Protein 7X7P (pdb70)

B-factor: mean 321.57, std 165.55, range [37.7, 746.7]

Sequence (1428 aa):
RAIRPLKLADYIGQPSVREQMELFIHAARGRQEALDHTLIFGPPGLGKTTLANIIAQEMGVSIKSTSGPVLERPGDLAALLTNLEAGDVLFVDEIHRLSPIVEEVLYPAMEDFQLDIMIAARSIKLDLPPFTLVGATTRAGMLTNPLRDRFGIVQRLEFYNVEDLATIVSRSAGILGLEIEPQGAAEIAKRARGTPRIANRLLRRVRDFAEVRGQGDITRVIADKALNLLDVDERGFDHLDRRLLLTMIDKFDGGPVGIDNLAAALSEERHTIEDVLEPYLIQQGYIMRTPRGRVVTRHAYLHFGLNIPVSSAEADAVSALIALGFKPQEASRAVAAVPGEDLSSEEMIRQALKGMVRAIRPLKLADYIGQPSVREQMELFIHAARGRQEALDHTLIFGPPGLGKTTLANIIAQEMGVSIKSTSGPVLERPGDLAALLTNLEAGDVLFVDEIHRLSPIVEEVLYPAMEDFQLDIMIAARSIKLDLPPFTLVGATTRAGMLTNPLRDRFGIVQRLEFYNVEDLATIVSRSAGILGLEIEPQGAAEIAKRARGTPRIANRLLRRVRDFAEVRGQGDITRVIADKALNLLDVDERGFDHLDRRLLLTMIDKFDGGPVGIDNLAAALSEERHTIEDVLEPYLIQQGYIMRTPRGRVVTRHAYLHFGLNIPVSSAEADAVSALIALGFKPQEASRAVAAVPGEDLSSEEMIRQALKGMVRAIRPLKLADYIGQPSVREQMELFIHAARGRQEALDHTLIFGPPGLGKTTLANIIAQEMGVSIKSTSGPVLERPGDLAALLTNLEAGDVLFVDEIHRLSPIVEEVLYPAMEDFQLDIMIAARSIKLDLPPFTLVGATTRAGMLTNPLRDRFGIVQRLEFYNVEDLATIVSRSAGILGLEIEPQGAAEIAKRARGTPRIANRLLRRVRDFAEVRGQGDITRVIADKALNLLDVDERGFDHLDRRLLLTMIDKFDGGPVGIDNLAAALSEERHTIEDVLEPYLIQQGYIMRTPRGRVVTRHAYLHFGLNIPVSSAEADAVSALIALGFKPQEASRAVAAVPGEDLSSEEMIRQALKGMVRAIRPLKLADYIGQPSVREQMELFIHAARGRQEALDHTLIFGPPGLGKTTLANIIAQEMGVSIKSTSGPVLERPGDLAALLTNLEAGDVLFVDEIHRLSPIVEEVLYPAMEDFQLDIMIAARSIKLDLPPFTLVGATTRAGMLTNPLRDRFGIVQRLEFYNVEDLATIVSRSAGILGLEIEPQGAAEIAKRARGTPRIANRLLRRVRDFAEVRGQGDITRVIADKALNLLDVDERGFDHLDRRLLLTMIDKFDGGPVGIDNLAAALSEERHTIEDVLEPYLIQQGYIMRTPRGRVVTRHAYLHFGLNIPVSSAEADAVSALIALGFKPQEASRAVAAVPGEDLSSEEMIRQALKGMV

Secondary structure (DSSP, 8-state):
--HHHHHHHHHHHHTT--HHHHHHHHHHS---SS-HHHHHHHHHHHH-/--HHHHHHHHHHHHHT--HHHHHHHHHHS--SSS-HHHHHHHHHTT--/--HHHHHHHHHHHHHT--HHHHHHHHHHS---SS-HHHHHHHHHHHT-/--HHHHHHHHHHHHTT--HHHHHHHHHHSS-SS--HHHHHHHHTT---/--SS--STTTS---HHHHHTTTHHHHHHTTSS-----EEEE-STTS-HHHHHHHHHHHHT----EEETTT--SHHHHHHHHHHS-TT--EEEE-GGGS-HHHHHHHHHHHHHSB--B------B--B-----EEEEES--SSS-HHHHHH--EEE---PPPHHHHHHHHHHHHHHHT-EE-HHHHHHHHHHTTS-HHHHHHHHHHHHHHHHHHS-SEE-HHHHHHHHHHHT--TT---HHHHHHHHHHHHHTSS----HHHHHHHHTS-HHHHHHHHHHHHHTTTSB---SS---B-HHHHTTTT----/---S--STTT--S-HHHHHHHHHHHHHHHHTTS----EEEESSSSTTTHHHHHHHHHHHT--EEEEETTT--SHHHHHHHHHHS-TTEEEEEE-GGGS-HHHHHHHHHHHHHSS----------------EEEEEEES-SSSS-HHHHHH-SEEEE-----HHHHHHHHHHHHHHH-----HHHHHHHHHHHTT-HHHHHHHHHHHHHHHHH-SS----HHHHHGGG-S--SSSSS--HHHHHHHHIIIIITTTS---HHHHHHHHTS-HHHHHHHHHHHHHHTTSEEEETTEEEE-HHHHHHTTS---/-------TGGG--SHHHHHHHHHHHHHHHHH-SPPPPEEEE--SSS-HHHHHHHHHHHHT-EEEE--TTT--SHHHHHHHHHH--TTEEEEE--TTSS-HHHHHHHHHHHHSS--------PPP-----S-EEEE--S-SSSS-HHHHHH-SEEEE-----HHHHHHHHHHHHHHTT--B-HHHHHHHHHSGGG-HHHHHHHHHHHHHHHHHT-SSSB-HHHHHHHHHHTT--TT---HHHHHHHHIIIIISSS--S-HHHHHHHHT--HHHHHHHHHHHHHHHT-B---SS--PBPHHHHHHTT----/-----SSTTT--S-HHHHHHHHHHHHHHHHHTSPPPPEEEES-SSS-HHHHHHHHHHHHTS-EEE--TTTTSSHHHHHHHHHH--TTEEEEE--TTTS-HHHHHHHHHHHSSSEEEEE----EEEEE---EEEEEE-S-GGGS-HHHHHH--EEEE--PPPHHHHHHHHHHHHHHHT----HHHHHHHHHT-TT-HHHHHHHHHHHHHHHHHTSSS---HHHHHHHHHHSS--SS---HHHHHHHHHHTTSSSSS---HHHHHHHH-S-HHHIIIIIHHHHHHTT-EE--TT--EE-HHHHHHTT----

Nearest PDB structures (foldseek):
  7x7p-assembly1_B  TM=1.021E+00  e=1.472E-07  Pseudomonas aeruginosa PAO1
  7x7q-assembly1_H  TM=1.000E+00  e=1.872E-06  Pseudomonas aeruginosa PAO1
  7x7q-assembly1_A  TM=8.989E-01  e=6.054E-06  Pseudomonas aeruginosa PAO1
  7x7p-assembly1_A  TM=8.383E-01  e=7.858E-06  Pseudomonas aeruginosa PAO1
  7pbp-assembly1_H  TM=8.849E-01  e=2.006E-03  Salmonella enterica subsp. enterica serovar Typhimurium

Solvent-accessible surface area: 67182 Å² total; per-residue (Å²): 137,54,96,130,12,95,105,66,56,18,24,80,7,25,88,66,30,40,72,24,49,22,107,36,35,55,56,7,108,70,65,172,72,38,52,55,21,35,12,14,17,1,36,87,48,10,20,13,57,28,32,5,59,16,61,3,77,51,20,61,53,69,41,72,66,29,34,2,39,102,26,98,95,11,0,38,32,7,5,30,29,19,50,14,108,54,32,7,22,9,10,31,35,9,11,34,139,28,47,93,78,5,19,96,28,33,63,15,3,24,107,40,82,9,27,52,22,86,49,110,41,150,46,27,138,17,91,13,41,52,24,8,25,16,0,3,0,32,36,11,4,94,12,69,74,50,1,48,19,65,12,8,45,92,29,18,9,29,77,16,74,75,102,20,9,25,62,8,8,55,83,13,1,43,34,34,61,32,52,29,62,97,113,1,5,31,4,27,7,83,29,10,100,0,33,6,22,61,10,18,141,59,5,82,81,25,80,73,61,3,63,92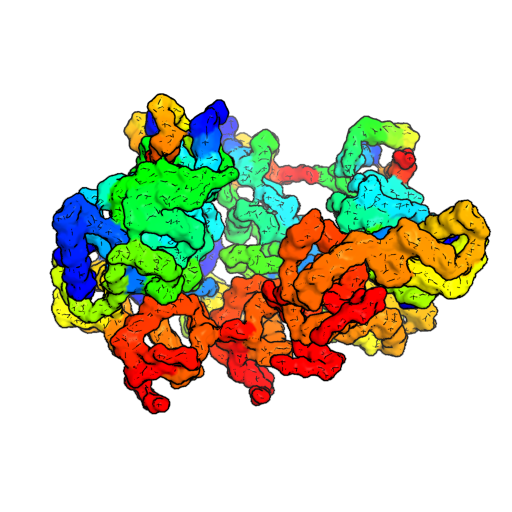,88,49,76,29,64,6,71,92,80,31,23,73,93,6,14,107,108,70,40,14,46,82,44,2,20,25,105,76,18,29,162,28,41,58,34,42,45,90,150,47,41,29,25,44,72,25,37,84,84,16,8,78,64,38,98,70,113,92,110,62,10,55,104,88,28,28,29,51,9,7,58,52,57,58,41,48,50,23,107,187,1,34,45,38,44,109,128,7,21,121,76,143,39,129,63,90,153,139,64,86,26,13,46,59,14,30,42,10,19,72,54,31,41,29,104,74,114,30,2,52,139,16,11,75,78,59,81,22,114,141,121,63,25,72,55,20,24,110,72,16,25,86,47,66,127,224,38,59,151,34,100,101,16,81,48,6,24,8,29,92,78,13,69,103,68,8,38,75,35,9,114,60,5,56,71,132,165,83,20,6,31,1,0,0,0,8,7,20,49,34,24,6,0,61,32,2,1,57,3,4,10,61,61,43,66,46,62,58,91,77,26,40,1,78,82,11,101,51,12,0,45,3,1,14,35,4,11,16,1,95,68,12,3,0,2,9,2,26,15,1,44,127,17,44,82,98,0,5,76,14,2,22,8,1,15,110,92,49,57,4,67,14,128,73,158,68,98,54,0,100,0,87,5,32,67,3,0,0,0,0,0,0,21,86,13,65,102,9,62,104,49,0,77,117,104,10,64,20,71,14,128,3,84,28,3,82,100,72,2,10,60,55,13,40,87,48,4,7,55,40,46,59,86,129,56,26,118,117,14,12,41,55,21,19,13,22,3,21,3,23,43,86,37,8,43,67,26,17,86,22,53,60,0,18,55,42,43,81,82,136,44,76,88,58,105,98,22,23,15,45,16,73,42,92,46,10,15,86,76,94,3,12,50,88,60,1,80,80,10,26,73,18,7,27,104,79,38,102,0,14,66,14,30,47,71,41,13,14,18,20,3,59,38,89,98,117,48,16,88,43,73,12,25,51,14,0,66,72,54,22,16,16,79,156,40,113,176,0,32,28,3,24,142,83,2,18,110,64,74,64,100,121,58,112,175,58,98,42,38,60,43,0,32,49,0,10,78,22,4,36,20,88,82,113,44,0,50,116,12,12,82,60,16,130,35,144,146,94,63,25,35,76,13,2,15,63,9,20,87,23,78,120,224,75,57,95,16,110,120,44,60,11,8,76,7,40,100,48,30,41,69,9,32,24,5,30,12,71,0,7,62,26,31,138,133,40,55,33,16,11,8,34,44,0,51,28,8,4,0,15,37,4,50,10,31,7,57,3,94,63,50,66,29,68,45,52,64,28,23,1,65,104,21,120,42,4,0,47,14,14,5,33,6,0,39,6,72,62,44,28,17,2,12,27,20,25,16,37,127,32,33,81,102,1,19,87,16,22,46,25,5,28,116,93,26,44,8,80,55,75,30,96,53,64,27,9,100,11,47,6,16,70,7,5,24,17,2,8,1,32,95,33,26,64,8,53,64,75,3,31,60,88,14,18,12,71,28,68,12,49,80,9,72,55,105,10,1,14,78,16,6,45,60,11,12,50,94,51,53,49,103,38,64,108,93,0,3,26,1,9,4,88,9,18,20,5,10,6,38,55,6,54,45,21,21,71,23,5,27,12,7,5,92,10,100,6,170,49,73,9,46,73,91,29,0,40,89,1,0,91,23,33,62,21,49,103,62,23,14,76,77,48,25,42,53,27,4,96,48,33,5,80,45,36,82,12,3,63,22,13,24,48,20,24,2,37,18,30,56,29,25,120,95,30,11,67,50,71,22,50,42,30,18,102,64,51,35,16,8,55,51,15,66,141,0,26,34,13,23,159,100,0,47,98,65,72,68,61,113,58,146,150,60,80,27,7,57,24,0,30,51,11,4,74,65,33,41,21,121,68,130,43,0,43,127,2,5,75,71,39,42,7,106,132,67,57,9,30,63,0,11,25,64,2,2,67,50,70,93,244,71,101,134,46,104,50,2,63,87,33,43,1,34,80,48,23,7,63,7,23,62,2,12,22,97,10,5,120,42,65,145,100,35,27,51,12,18,12,13,33,21,39,92,31,58,22,26,59,54,27,2,82,4,45,14,99,28,36,64,57,81,24,49,67,8,23,0,73,77,7,91,130,9,0,42,15,2,2,31,10,11,63,3,49,72,32,23,7,11,7,17,31,39,25,58,117,17,45,102,79,7,29,78,7,24,53,22,9,32,75,28,41,49,13,74,20,88,79,144,69,132,65,10,110,8,78,6,16,58,5,18,17,18,5,2,20,50,75,23,12,87,31,55,51,79,0,72,35,97,11,9,7,58,23,50,24,51,80,36,89,75,118,15,5,17,61,41,7,44,51,14,2,58,136,65,51,25,114,44,37,98,93,0,1,32,4,4,4,73,4,2,54,25,43,42,60,39,4,37,43,42,12,54,28,17,78,29,11,2,56,33,111,6,156,42,51,19,46,60,101,16,6,56,60,1,12,94,61,71,56,53,37,73,122,0,12,21,80,27,5,49,49,32,14,112,22,15,43,89,44,69,105,13,9,30,13,30,58,81,18,34,23,15,17,2,21,12,34,98,74,16,24,90,64,52,24,16,53,46,14,34,81,34,4,17,29,50,115,33,132,176,4,61,18,8,6,119,15,2,23,130,68,94,72,65,129,94,149,145,37,84,12,36,30,16,0,23,27,1,1,78,50,10,41,46,46,77,82,85,0,41,150,15,4,67,57,101,26,53,143,98,85,70,28,67,55,8,6,74,50,7,3,93,52,81,155

InterPro domains:
  IPR000085 Holliday junction branch migration complex subunit RuvA [MF_00031] (1-201)
  IPR000085 Holliday junction branch migration complex subunit RuvA [TIGR00084] (1-198)
  IPR003583 Helix-hairpin-helix DNA-binding motif, class 1 [SM00278] (73-92)
  IPR003583 Helix-hairpin-helix DNA-binding motif, class 1 [SM00278] (108-127)
  IPR010994 RuvA domain 2-like [SSF47781] (66-137)
  IPR011114 Holliday junction DNA helicase RuvA, C-terminal [PF07499] (157-200)
  IPR011114 Holliday junction DNA helicase RuvA, C-terminal [cd14332] (156-198)
  IPR012340 Nucleic acid-binding, OB-fold [G3DSA:2.40.50.140] (1-66)
  IPR012340 Nucleic acid-binding, OB-fold [SSF50249] (1-63)
  IPR013849 DNA helicase, Holliday junction RuvA type, domain I, bacterial [PF01330] (1-62)
  IPR036267 RuvA, C-terminal domain superfamily [SSF46929] (156-200)
  IPR060101 SAM-like helix-hairpin-helix tandem [PF14520] (72-130)

Radius of gyration: 38.17 Å; Cα contacts (8 Å, |Δi|>4): 2237; chains: 8; bounding box: 100×109×89 Å

Structure (mmCIF, N/CA/C/O backbone):
data_7X7P
#
_entry.id   7X7P
#
_cell.length_a   1.00
_cell.length_b   1.00
_cell.length_c   1.00
_cell.angle_alpha   90.00
_cell.angle_beta   90.00
_cell.angle_gamma   90.00
#
_symmetry.space_group_name_H-M   'P 1'
#
loop_
_entity.id
_entity.type
_entity.pdbx_description
1 polymer DNA
2 polymer DNA
3 polymer 'Holliday junction ATP-dependent DNA helicase RuvB'
4 polymer 'Holliday junction ATP-dependent DNA helicase RuvA'
#
loop_
_atom_site.group_PDB
_atom_site.id
_atom_site.type_symbol
_atom_site.label_atom_id
_atom_site.label_alt_id
_atom_site.label_comp_id
_atom_site.label_asym_id
_atom_site.label_entity_id
_atom_site.label_seq_id
_atom_site.pdbx_PDB_ins_code
_atom_site.Cartn_x
_atom_site.Cartn_y
_atom_site.Cartn_z
_atom_site.occupancy
_atom_site.B_iso_or_equiv
_atom_site.auth_seq_id
_atom_site.auth_comp_id
_atom_site.auth_asym_id
_atom_site.auth_atom_id
_atom_site.pdbx_PDB_model_num
ATOM 944 N N . ARG C 3 1 ? 235.647 239.934 177.977 1.00 464.35 22 ARG M N 1
ATOM 945 C CA . ARG C 3 1 ? 236.721 240.257 178.911 1.00 464.35 22 ARG M CA 1
ATOM 946 C C . ARG C 3 1 ? 236.716 239.328 180.119 1.00 464.35 22 ARG M C 1
ATOM 947 O O . ARG C 3 1 ? 237.756 239.085 180.731 1.00 464.35 22 ARG M O 1
ATOM 955 N N . ALA C 3 2 ? 235.540 238.810 180.459 1.00 453.05 23 ALA M N 1
ATOM 956 C CA . ALA C 3 2 ? 235.394 237.884 181.574 1.00 453.05 23 ALA M CA 1
ATOM 957 C C . ALA C 3 2 ? 235.711 236.469 181.095 1.00 453.05 23 ALA M C 1
ATOM 958 O O . ALA C 3 2 ? 236.329 236.266 180.046 1.00 453.05 23 ALA M O 1
ATOM 960 N N . ILE C 3 3 ? 235.326 235.470 181.895 1.00 356.87 24 ILE M N 1
ATOM 961 C CA . ILE C 3 3 ? 235.280 234.101 181.393 1.00 356.87 24 ILE M CA 1
ATOM 962 C C . ILE C 3 3 ? 234.365 234.036 180.183 1.00 356.87 24 ILE M C 1
ATOM 963 O O . ILE C 3 3 ? 234.675 233.376 179.183 1.00 356.87 24 ILE M O 1
ATOM 968 N N . ARG C 3 4 ? 233.240 234.736 180.245 1.00 315.40 25 ARG M N 1
ATOM 969 C CA . ARG C 3 4 ? 232.332 234.911 179.139 1.00 315.40 25 ARG M CA 1
ATOM 970 C C . ARG C 3 4 ? 232.354 236.374 178.716 1.00 315.40 25 ARG M C 1
ATOM 971 O O . ARG C 3 4 ? 232.088 237.253 179.547 1.00 315.40 25 ARG M O 1
ATOM 979 N N . PRO C 3 5 ? 232.686 236.681 177.463 1.00 279.09 26 PRO M N 1
ATOM 980 C CA . PRO C 3 5 ? 232.753 238.083 177.032 1.00 279.09 26 PRO M CA 1
ATOM 981 C C . PRO C 3 5 ? 231.381 238.740 177.018 1.00 279.09 26 PRO M C 1
ATOM 982 O O . PRO C 3 5 ? 230.342 238.080 177.010 1.00 279.09 26 PRO M O 1
ATOM 986 N N . LEU C 3 6 ? 231.393 240.072 177.021 1.00 246.43 27 LEU M N 1
ATOM 987 C CA . LEU C 3 6 ? 230.180 240.861 177.201 1.00 246.43 27 LEU M CA 1
ATOM 988 C C . LEU C 3 6 ? 229.694 241.530 175.925 1.00 246.43 27 LEU M C 1
ATOM 989 O O . LEU C 3 6 ? 228.516 241.411 175.579 1.00 246.43 27 LEU M O 1
ATOM 994 N N . LYS C 3 7 ? 230.563 242.248 175.225 1.00 181.49 28 LYS M N 1
ATOM 995 C CA . LYS C 3 7 ? 230.143 243.016 174.066 1.00 181.49 28 LYS M CA 1
ATOM 996 C C . LYS C 3 7 ? 229.871 242.082 172.893 1.00 181.49 28 LYS M C 1
ATOM 997 O O . LYS C 3 7 ? 230.397 240.969 172.827 1.00 181.49 28 LYS M O 1
ATOM 1003 N N . LEU C 3 8 ? 229.006 242.532 171.980 1.00 186.78 29 LEU M N 1
ATOM 1004 C CA . LEU C 3 8 ? 228.632 241.687 170.850 1.00 186.78 29 LEU M CA 1
ATOM 1005 C C . LEU C 3 8 ? 229.790 241.525 169.875 1.00 186.78 29 LEU M C 1
ATOM 1006 O O . LEU C 3 8 ? 229.963 240.457 169.275 1.00 186.78 29 LEU M O 1
ATOM 1011 N N . ALA C 3 9 ? 230.603 242.569 169.712 1.00 169.01 30 ALA M N 1
ATOM 1012 C CA . ALA C 3 9 ? 231.766 242.464 168.845 1.00 169.01 30 ALA M CA 1
ATOM 1013 C C . ALA C 3 9 ? 232.867 241.625 169.472 1.00 169.01 30 ALA M C 1
ATOM 1014 O O . ALA C 3 9 ? 233.788 241.209 168.761 1.00 169.01 30 ALA M O 1
ATOM 1016 N N . ASP C 3 10 ? 232.807 241.389 170.786 1.00 229.56 31 ASP M N 1
ATOM 1017 C CA . ASP C 3 10 ? 233.736 240.449 171.404 1.00 229.56 31 ASP M CA 1
ATOM 1018 C C . ASP C 3 10 ? 233.527 239.046 170.859 1.00 229.56 31 ASP M C 1
ATOM 1019 O O . ASP C 3 10 ? 234.493 238.325 170.586 1.00 229.56 31 ASP M O 1
ATOM 1024 N N . TYR C 3 11 ? 232.273 238.643 170.692 1.00 188.74 32 TYR M N 1
ATOM 1025 C CA . TYR C 3 11 ? 231.946 237.297 170.243 1.00 188.74 32 TYR M CA 1
ATOM 1026 C C . TYR C 3 11 ? 231.477 237.400 168.796 1.00 188.74 32 TYR M C 1
ATOM 1027 O O . TYR C 3 11 ? 230.286 237.523 168.516 1.00 188.74 32 TYR M O 1
ATOM 1036 N N . ILE C 3 12 ? 232.431 237.354 167.869 1.00 161.60 33 ILE M N 1
ATOM 1037 C CA . ILE C 3 12 ? 232.117 237.350 166.441 1.00 161.60 33 ILE M CA 1
ATOM 1038 C C . ILE C 3 12 ? 231.751 235.910 166.102 1.00 161.60 33 ILE M C 1
ATOM 1039 O O . ILE C 3 12 ? 232.594 235.098 165.718 1.00 161.60 33 ILE M O 1
ATOM 1044 N N . GLY C 3 13 ? 230.471 235.592 166.251 1.00 193.44 34 GLY M N 1
ATOM 1045 C CA . GLY C 3 13 ? 230.000 234.250 165.998 1.00 193.44 34 GLY M CA 1
ATOM 1046 C C . GLY C 3 13 ? 229.738 234.004 164.529 1.00 193.44 34 GLY M C 1
ATOM 1047 O O . GLY C 3 13 ? 230.594 234.290 163.686 1.00 193.44 34 GLY M O 1
ATOM 1048 N N . GLN C 3 14 ? 228.572 233.456 164.214 1.00 191.97 35 GLN M N 1
ATOM 1049 C CA . GLN C 3 14 ? 228.187 233.297 162.822 1.00 191.97 35 GLN M CA 1
ATOM 1050 C C . GLN C 3 14 ? 227.959 234.676 162.213 1.00 191.97 35 GLN M C 1
ATOM 1051 O O . GLN C 3 14 ? 227.241 235.495 162.803 1.00 191.97 35 GLN M O 1
ATOM 1057 N N . PRO C 3 15 ? 228.581 234.983 161.070 1.00 238.90 36 PRO M N 1
ATOM 1058 C CA . PRO C 3 15 ? 228.417 236.321 160.475 1.00 238.90 36 PRO M CA 1
ATOM 1059 C C . PRO C 3 15 ? 226.985 236.649 160.098 1.00 238.90 36 PRO M C 1
ATOM 1060 O O . PRO C 3 15 ? 226.585 237.815 160.172 1.00 238.90 36 PRO M O 1
ATOM 1064 N N . SER C 3 16 ? 226.201 235.650 159.690 1.00 176.55 37 SER M N 1
ATOM 1065 C CA . SER C 3 16 ? 224.773 235.871 159.497 1.00 176.55 37 SER M CA 1
ATOM 1066 C C . SER C 3 16 ? 224.092 236.194 160.817 1.00 176.55 37 SER M C 1
ATOM 1067 O O . SER C 3 16 ? 223.262 237.106 160.892 1.00 176.55 37 SER M O 1
ATOM 1070 N N . VAL C 3 17 ? 224.433 235.452 161.870 1.00 165.12 38 VAL M N 1
ATOM 1071 C CA . VAL C 3 17 ? 223.878 235.725 163.189 1.00 165.12 38 VAL M CA 1
ATOM 1072 C C . VAL C 3 17 ? 224.368 237.072 163.696 1.00 165.12 38 VAL M C 1
ATOM 1073 O O . VAL C 3 17 ? 223.596 237.861 164.248 1.00 165.12 38 VAL M O 1
ATOM 1077 N N . ARG C 3 18 ? 225.653 237.364 163.492 1.00 183.66 39 ARG M N 1
ATOM 1078 C CA . ARG C 3 18 ? 226.212 238.636 163.929 1.00 183.66 39 ARG M CA 1
ATOM 1079 C C . ARG C 3 18 ? 225.640 239.817 163.157 1.00 183.66 39 ARG M C 1
ATOM 1080 O O . ARG C 3 18 ? 225.591 240.930 163.691 1.00 183.66 39 ARG M O 1
ATOM 1082 N N . GLU C 3 19 ? 225.206 239.603 161.919 1.00 172.89 40 GLU M N 1
ATOM 1083 C CA . GLU C 3 19 ? 224.671 240.688 161.108 1.00 172.89 40 GLU M CA 1
ATOM 1084 C C . GLU C 3 19 ? 223.177 240.867 161.347 1.00 172.89 40 GLU M C 1
ATOM 1085 O O . GLU C 3 19 ? 222.737 241.925 161.808 1.00 172.89 40 GLU M O 1
ATOM 1091 N N . GLN C 3 20 ? 222.391 239.840 161.044 1.00 111.97 41 GLN M N 1
ATOM 1092 C CA . GLN C 3 20 ? 220.959 239.912 161.247 1.00 111.97 41 GLN M CA 1
ATOM 1093 C C . GLN C 3 20 ? 220.645 239.896 162.738 1.00 111.97 41 GLN M C 1
ATOM 1094 O O . GLN C 3 20 ? 221.476 239.529 163.564 1.00 111.97 41 GLN M O 1
ATOM 1100 N N . MET C 3 21 ? 219.466 240.421 163.067 1.00 111.99 42 MET M N 1
ATOM 1101 C CA . MET C 3 21 ? 218.857 240.540 164.393 1.00 111.99 42 MET M CA 1
ATOM 1102 C C . MET C 3 21 ? 219.799 241.003 165.508 1.00 111.99 42 MET M C 1
ATOM 1103 O O . MET C 3 21 ? 219.558 240.722 166.685 1.00 111.99 42 MET M O 1
ATOM 1108 N N . GLU C 3 22 ? 220.850 241.749 165.164 1.00 124.75 43 GLU M N 1
ATOM 1109 C CA . GLU C 3 22 ? 221.624 242.477 166.164 1.00 124.75 43 GLU M CA 1
ATOM 1110 C C . GLU C 3 22 ? 221.560 243.975 165.925 1.00 124.75 43 GLU M C 1
ATOM 1111 O O . GLU C 3 22 ? 221.116 244.720 166.802 1.00 124.75 43 GLU M O 1
ATOM 1117 N N . LEU C 3 23 ? 221.970 244.429 164.742 1.00 103.09 44 LEU M N 1
ATOM 1118 C CA . LEU C 3 23 ? 221.790 245.828 164.382 1.00 103.09 44 LEU M CA 1
ATOM 1119 C C . LEU C 3 23 ? 220.311 246.159 164.286 1.00 103.09 44 LEU M C 1
ATOM 1120 O O . LEU C 3 23 ? 219.883 247.265 164.641 1.00 103.09 44 LEU M O 1
ATOM 1125 N N . PHE C 3 24 ? 219.516 245.187 163.835 1.00 176.91 45 PHE M N 1
ATOM 1126 C CA . PHE C 3 24 ? 218.076 245.361 163.712 1.00 176.91 45 PHE M CA 1
ATOM 1127 C C . PHE C 3 24 ? 217.441 245.608 165.072 1.00 176.91 45 PHE M C 1
ATOM 1128 O O . PHE C 3 24 ? 216.660 246.549 165.247 1.00 176.91 45 PHE M O 1
ATOM 1136 N N . ILE C 3 25 ? 217.802 244.792 166.061 1.00 176.92 46 ILE M N 1
ATOM 1137 C CA . ILE C 3 25 ? 217.212 244.950 167.384 1.00 176.92 46 ILE M CA 1
ATOM 1138 C C . ILE C 3 25 ? 217.812 246.155 168.099 1.00 176.92 46 ILE M C 1
ATOM 1139 O O . ILE C 3 25 ? 217.142 246.799 168.915 1.00 176.92 46 ILE M O 1
ATOM 1144 N N . HIS C 3 26 ? 219.061 246.509 167.774 1.00 159.32 47 HIS M N 1
ATOM 1145 C CA . HIS C 3 26 ? 219.667 247.705 168.349 1.00 159.32 47 HIS M CA 1
ATOM 1146 C C . HIS C 3 26 ? 218.961 248.961 167.864 1.00 159.32 47 HIS M C 1
ATOM 1147 O O . HIS C 3 26 ? 218.781 249.918 168.626 1.00 159.32 47 HIS M O 1
ATOM 1149 N N . ALA C 3 27 ? 218.553 248.977 166.596 1.00 205.36 48 ALA M N 1
ATOM 1150 C CA . ALA C 3 27 ? 217.771 250.101 166.097 1.00 205.36 48 ALA M CA 1
ATOM 1151 C C . ALA C 3 27 ? 216.341 250.054 166.619 1.00 205.36 48 ALA M C 1
ATOM 1152 O O . ALA C 3 27 ? 215.752 251.097 166.927 1.00 205.36 48 ALA M O 1
ATOM 1154 N N . ALA C 3 28 ? 215.767 248.854 166.737 1.00 230.35 49 ALA M N 1
ATOM 1155 C CA . ALA C 3 28 ? 214.368 248.732 167.125 1.00 230.35 49 ALA M CA 1
ATOM 1156 C C . ALA C 3 28 ? 214.141 248.993 168.606 1.00 230.35 49 ALA M C 1
ATOM 1157 O O . ALA C 3 28 ? 213.010 249.303 168.996 1.00 230.35 49 ALA M O 1
ATOM 1159 N N . ARG C 3 29 ? 215.174 248.864 169.436 1.00 269.59 50 ARG M N 1
ATOM 1160 C CA . ARG C 3 29 ? 215.018 249.157 170.851 1.00 269.59 50 ARG M CA 1
ATOM 1161 C C . ARG C 3 29 ? 214.806 250.652 171.060 1.00 269.59 50 ARG M C 1
ATOM 1162 O O . ARG C 3 29 ? 215.216 251.484 170.246 1.00 269.59 50 ARG M O 1
ATOM 1170 N N . GLY C 3 30 ? 214.124 250.986 172.152 1.00 340.65 51 GLY M N 1
ATOM 1171 C CA . GLY C 3 30 ? 213.788 252.359 172.450 1.00 340.65 51 GLY M CA 1
ATOM 1172 C C . GLY C 3 30 ? 212.556 252.881 171.747 1.00 340.65 51 GLY M C 1
ATOM 1173 O O . GLY C 3 30 ? 212.202 254.051 171.941 1.00 340.65 51 GLY M O 1
ATOM 1174 N N . ARG C 3 31 ? 211.885 252.056 170.947 1.00 215.17 52 ARG M N 1
ATOM 1175 C CA . ARG C 3 31 ? 210.683 252.465 170.237 1.00 215.17 52 ARG M CA 1
ATOM 1176 C C . ARG C 3 31 ? 209.419 252.274 171.056 1.00 215.17 52 ARG M C 1
ATOM 1177 O O . ARG C 3 31 ? 208.330 252.253 170.470 1.00 215.17 52 ARG M O 1
ATOM 1185 N N . GLN C 3 32 ? 209.559 252.142 172.380 1.00 222.47 53 GLN M N 1
ATOM 1186 C CA . GLN C 3 32 ? 208.462 251.829 173.300 1.00 222.47 53 GLN M CA 1
ATOM 1187 C C . GLN C 3 32 ? 207.743 250.547 172.898 1.00 222.47 53 GLN M C 1
ATOM 1188 O O . GLN C 3 32 ? 206.519 250.449 173.007 1.00 222.47 53 GLN M O 1
ATOM 1194 N N . GLU C 3 33 ? 208.493 249.557 172.426 1.00 147.70 54 GLU M N 1
ATOM 1195 C CA . GLU C 3 33 ? 207.928 248.308 171.941 1.00 147.70 54 GLU M CA 1
ATOM 1196 C C . GLU C 3 33 ? 208.564 247.140 172.677 1.00 147.70 54 GLU M C 1
ATOM 1197 O O . GLU C 3 33 ? 209.792 247.007 172.694 1.00 147.70 54 GLU M O 1
ATOM 1203 N N . ALA C 3 34 ? 207.728 246.300 173.281 1.00 290.65 55 ALA M N 1
ATOM 1204 C CA . ALA C 3 34 ? 208.212 245.064 173.877 1.00 290.65 55 ALA M CA 1
ATOM 1205 C C . ALA C 3 34 ? 208.582 244.081 172.776 1.00 290.65 55 ALA M C 1
ATOM 1206 O O . ALA C 3 34 ? 207.804 243.856 171.844 1.00 290.65 55 ALA M O 1
ATOM 1208 N N . LEU C 3 35 ? 209.772 243.501 172.879 1.00 289.30 56 LEU M N 1
ATOM 1209 C CA . LEU C 3 35 ? 210.276 242.642 171.819 1.00 289.30 56 LEU M CA 1
ATOM 1210 C C . LEU C 3 35 ? 209.577 241.288 171.835 1.00 289.30 56 LEU M C 1
ATOM 1211 O O . LEU C 3 35 ? 209.097 240.819 172.870 1.00 289.30 56 LEU M O 1
ATOM 1216 N N . ASP C 3 36 ? 209.516 240.662 170.663 1.00 163.88 57 ASP M N 1
ATOM 1217 C CA . ASP C 3 36 ? 208.845 239.382 170.519 1.00 163.88 57 ASP M CA 1
ATOM 1218 C C . ASP C 3 36 ? 209.794 238.238 170.855 1.00 163.88 57 ASP M C 1
ATOM 1219 O O . ASP C 3 36 ? 210.924 238.434 171.306 1.00 163.88 57 ASP M O 1
ATOM 1224 N N . HIS C 3 37 ? 209.329 237.021 170.605 1.00 144.40 58 HIS M N 1
ATOM 1225 C CA . HIS C 3 37 ? 210.002 235.844 171.116 1.00 144.40 58 HIS M CA 1
ATOM 1226 C C . HIS C 3 37 ? 211.018 235.298 170.120 1.00 144.40 58 HIS M C 1
ATOM 1227 O O . HIS C 3 37 ? 210.917 235.496 168.907 1.00 144.40 58 HIS M O 1
ATOM 1234 N N . THR C 3 38 ? 212.005 234.588 170.662 1.00 136.34 59 THR M N 1
ATOM 1235 C CA . THR C 3 38 ? 213.234 234.303 169.940 1.00 136.34 59 THR M CA 1
ATOM 1236 C C . THR C 3 38 ? 213.821 232.977 170.402 1.00 136.34 59 THR M C 1
ATOM 1237 O O . THR C 3 38 ? 213.875 232.700 171.602 1.00 136.34 59 THR M O 1
ATOM 1241 N N . LEU C 3 39 ? 214.246 232.157 169.443 1.00 108.97 60 LEU M N 1
ATOM 1242 C CA . LEU C 3 39 ? 215.023 230.955 169.711 1.00 108.97 60 LEU M CA 1
ATOM 1243 C C . LEU C 3 39 ? 216.440 231.075 169.183 1.00 108.97 60 LEU M C 1
ATOM 1244 O O . LEU C 3 39 ? 216.669 231.560 168.072 1.00 108.97 60 LEU M O 1
ATOM 1249 N N . ILE C 3 40 ? 217.382 230.620 170.000 1.00 146.46 61 ILE M N 1
ATOM 1250 C CA . ILE C 3 40 ? 218.700 230.217 169.544 1.00 146.46 61 ILE M CA 1
ATOM 1251 C C . ILE C 3 40 ? 218.887 228.760 169.944 1.00 146.46 61 ILE M C 1
ATOM 1252 O O . ILE C 3 40 ? 218.586 228.379 171.081 1.00 146.46 61 ILE M O 1
ATOM 1257 N N . PHE C 3 41 ? 219.321 227.932 168.998 1.00 126.78 62 PHE M N 1
ATOM 1258 C CA . PHE C 3 41 ? 219.494 226.520 169.291 1.00 126.78 62 PHE M CA 1
ATOM 1259 C C . PHE C 3 41 ? 220.651 225.976 168.473 1.00 126.78 62 PHE M C 1
ATOM 1260 O O . PHE C 3 41 ? 221.111 226.600 167.515 1.00 126.78 62 PHE M O 1
ATOM 1268 N N . GLY C 3 42 ? 221.107 224.792 168.865 1.00 142.00 63 GLY M N 1
ATOM 1269 C CA . GLY C 3 42 ? 222.193 224.130 168.191 1.00 142.00 63 GLY M CA 1
ATOM 1270 C C . GLY C 3 42 ? 222.845 223.082 169.067 1.00 142.00 63 GLY M C 1
ATOM 1271 O O . GLY C 3 42 ? 222.200 222.462 169.920 1.00 142.00 63 GLY M O 1
ATOM 1272 N N . PRO C 3 43 ? 224.138 222.850 168.852 1.00 153.31 64 PRO M N 1
ATOM 1273 C CA . PRO C 3 43 ? 224.857 221.892 169.685 1.00 153.31 64 PRO M CA 1
ATOM 1274 C C . PRO C 3 43 ? 224.969 222.393 171.113 1.00 153.31 64 PRO M C 1
ATOM 1275 O O . PRO C 3 43 ? 224.966 223.612 171.364 1.00 153.31 64 PRO M O 1
ATOM 1279 N N . PRO C 3 44 ? 225.055 221.485 172.080 1.00 184.28 65 PRO M N 1
ATOM 1280 C CA . PRO C 3 44 ? 225.135 221.905 173.482 1.00 184.28 65 PRO M CA 1
ATOM 1281 C C . PRO C 3 44 ? 226.515 222.431 173.840 1.00 184.28 65 PRO M C 1
ATOM 1282 O O . PRO C 3 44 ? 227.486 222.294 173.092 1.00 184.28 65 PRO M O 1
ATOM 1286 N N . GLY C 3 45 ? 226.583 223.053 175.014 1.00 176.49 66 GLY M N 1
ATOM 1287 C CA . GLY C 3 45 ? 227.829 223.590 175.516 1.00 176.49 66 GLY M CA 1
ATOM 1288 C C . GLY C 3 45 ? 228.296 224.848 174.830 1.00 176.49 66 GLY M C 1
ATOM 1289 O O . GLY C 3 45 ? 229.438 225.266 175.041 1.00 176.49 66 GLY M O 1
ATOM 1290 N N . LEU C 3 46 ? 227.445 225.478 174.023 1.00 172.99 67 LEU M N 1
ATOM 1291 C CA . LEU C 3 46 ? 227.843 226.628 173.230 1.00 172.99 67 LEU M CA 1
ATOM 1292 C C . LEU C 3 46 ? 227.431 227.946 173.860 1.00 172.99 67 LEU M C 1
ATOM 1293 O O . LEU C 3 46 ? 227.499 228.984 173.193 1.00 172.99 67 LEU M O 1
ATOM 1298 N N . GLY C 3 47 ? 227.012 227.922 175.122 1.00 105.08 68 GLY M N 1
ATOM 1299 C CA . GLY C 3 47 ? 226.730 229.142 175.859 1.00 105.08 68 GLY M CA 1
ATOM 1300 C C . GLY C 3 47 ? 225.671 230.007 175.218 1.00 105.08 68 GLY M C 1
ATOM 1301 O O . GLY C 3 47 ? 225.839 231.227 175.137 1.00 105.08 68 GLY M O 1
ATOM 1302 N N . LYS C 3 48 ? 224.602 229.392 174.711 1.00 112.54 69 LYS M N 1
ATOM 1303 C CA . LYS C 3 48 ? 223.536 230.162 174.081 1.00 112.54 69 LYS M CA 1
ATOM 1304 C C . LYS C 3 48 ? 222.853 231.067 175.095 1.00 112.54 69 LYS M C 1
ATOM 1305 O O . LYS C 3 48 ? 222.392 232.164 174.754 1.00 112.54 69 LYS M O 1
ATOM 1311 N N . THR C 3 49 ? 222.799 230.622 176.352 1.00 168.60 70 THR M N 1
ATOM 1312 C CA . THR C 3 49 ? 222.325 231.473 177.434 1.00 168.60 70 THR M CA 1
ATOM 1313 C C . THR C 3 49 ? 223.226 232.686 177.611 1.00 168.60 70 THR M C 1
ATOM 1314 O O . THR C 3 49 ? 222.746 233.786 177.902 1.00 168.60 70 THR M O 1
ATOM 1318 N N . THR C 3 50 ? 224.537 232.500 177.443 1.00 135.04 71 THR M N 1
ATOM 1319 C CA . THR C 3 50 ? 225.456 233.631 177.497 1.00 135.04 71 THR M CA 1
ATOM 1320 C C . THR C 3 50 ? 225.185 234.607 176.363 1.00 135.04 71 THR M C 1
ATOM 1321 O O . THR C 3 50 ? 225.231 235.825 176.561 1.00 135.04 71 THR M O 1
ATOM 1325 N N . LEU C 3 51 ? 224.889 234.087 175.170 1.00 86.10 72 LEU M N 1
ATOM 1326 C CA . LEU C 3 51 ? 224.563 234.952 174.043 1.00 86.10 72 LEU M CA 1
ATOM 1327 C C . LEU C 3 51 ? 223.285 235.737 174.302 1.00 86.10 72 LEU M C 1
ATOM 1328 O O . LEU C 3 51 ? 223.211 236.934 174.002 1.00 86.10 72 LEU M O 1
ATOM 1333 N N . ALA C 3 52 ? 222.274 235.082 174.871 1.00 109.09 73 ALA M N 1
ATOM 1334 C CA . ALA C 3 52 ? 221.026 235.771 175.183 1.00 109.09 73 ALA M CA 1
ATOM 1335 C C . ALA C 3 52 ? 221.222 236.816 176.273 1.00 109.09 73 ALA M C 1
ATOM 1336 O O . ALA C 3 52 ? 220.628 237.901 176.219 1.00 109.09 73 ALA M O 1
ATOM 1338 N N . ASN C 3 53 ? 222.042 236.500 177.278 1.00 150.78 74 ASN M N 1
ATOM 1339 C CA . ASN C 3 53 ? 222.362 237.465 178.323 1.00 150.78 74 ASN M CA 1
ATOM 1340 C C . ASN C 3 53 ? 223.095 238.663 177.742 1.00 150.78 74 ASN M C 1
ATOM 1341 O O . ASN C 3 53 ? 222.849 239.810 178.138 1.00 150.78 74 ASN M O 1
ATOM 1346 N N . ILE C 3 54 ? 223.984 238.408 176.780 1.00 109.76 75 ILE M N 1
ATOM 1347 C CA . ILE C 3 54 ? 224.664 239.477 176.063 1.00 109.76 75 ILE M CA 1
ATOM 1348 C C . ILE C 3 54 ? 223.647 240.346 175.338 1.00 109.76 75 ILE M C 1
ATOM 1349 O O . ILE C 3 54 ? 223.686 241.576 175.422 1.00 109.76 75 ILE M O 1
ATOM 1354 N N . ILE C 3 55 ? 222.707 239.712 174.636 1.00 62.93 76 ILE M N 1
ATOM 1355 C CA . ILE C 3 55 ? 221.693 240.447 173.885 1.00 62.93 76 ILE M CA 1
ATOM 1356 C C . ILE C 3 55 ? 220.882 241.329 174.820 1.00 62.93 76 ILE M C 1
ATOM 1357 O O . ILE C 3 55 ? 220.649 242.508 174.536 1.00 62.93 76 ILE M O 1
ATOM 1362 N N . ALA C 3 56 ? 220.517 240.791 175.985 1.00 89.75 77 ALA M N 1
ATOM 1363 C CA . ALA C 3 56 ? 219.811 241.574 176.987 1.00 89.75 77 ALA M CA 1
ATOM 1364 C C . ALA C 3 56 ? 220.652 242.745 177.476 1.00 89.75 77 ALA M C 1
ATOM 1365 O O . ALA C 3 56 ? 220.122 243.835 177.710 1.00 89.75 77 ALA M O 1
ATOM 1367 N N . GLN C 3 57 ? 221.965 242.547 177.635 1.00 160.55 78 GLN M N 1
ATOM 1368 C CA . GLN C 3 57 ? 222.747 243.626 178.225 1.00 160.55 78 GLN M CA 1
ATOM 1369 C C . GLN C 3 57 ? 223.066 244.740 177.229 1.00 160.55 78 GLN M C 1
ATOM 1370 O O . GLN C 3 57 ? 223.224 245.889 177.656 1.00 160.55 78 GLN M O 1
ATOM 1376 N N . GLU C 3 58 ? 223.162 244.466 175.916 1.00 142.54 79 GLU M N 1
ATOM 1377 C CA . GLU C 3 58 ? 223.106 245.639 175.030 1.00 142.54 79 GLU M CA 1
ATOM 1378 C C . GLU C 3 58 ? 221.688 246.156 174.843 1.00 142.54 79 GLU M C 1
ATOM 1379 O O . GLU C 3 58 ? 221.511 247.299 174.410 1.00 142.54 79 GLU M O 1
ATOM 1385 N N . MET C 3 59 ? 220.665 245.362 175.154 1.00 106.93 80 MET M N 1
ATOM 1386 C CA . MET C 3 59 ? 219.356 245.991 175.267 1.00 106.93 80 MET M CA 1
ATOM 1387 C C . MET C 3 59 ? 219.242 246.809 176.542 1.00 106.93 80 MET M C 1
ATOM 1388 O O . MET C 3 59 ? 218.389 247.698 176.616 1.00 106.93 80 MET M O 1
ATOM 1393 N N . GLY C 3 60 ? 220.100 246.548 177.524 1.00 96.56 81 GLY M N 1
ATOM 1394 C CA . GLY C 3 60 ? 220.103 247.311 178.759 1.00 96.56 81 GLY M CA 1
ATOM 1395 C C . GLY C 3 60 ? 218.843 247.131 179.573 1.00 96.56 81 GLY M C 1
ATOM 1396 O O . GLY C 3 60 ? 218.375 248.081 180.211 1.00 96.56 81 GLY M O 1
ATOM 1397 N N . VAL C 3 61 ? 218.278 245.929 179.560 1.00 177.15 82 VAL M N 1
ATOM 1398 C CA . VAL C 3 61 ? 217.019 245.638 180.231 1.00 177.15 82 VAL M CA 1
ATOM 1399 C C . VAL C 3 61 ? 217.288 244.596 181.308 1.00 177.15 82 VAL M C 1
ATOM 1400 O O . VAL C 3 61 ? 218.203 243.776 181.170 1.00 177.15 82 VAL M O 1
ATOM 1404 N N . SER C 3 62 ? 216.513 244.654 182.392 1.00 223.38 83 SER M N 1
ATOM 1405 C CA . SER C 3 62 ? 216.596 243.643 183.436 1.00 223.38 83 SER M CA 1
ATOM 1406 C C . SER C 3 62 ? 216.244 242.272 182.876 1.00 223.38 83 SER M C 1
ATOM 1407 O O . SER C 3 62 ? 215.207 242.091 182.231 1.00 223.38 83 SER M O 1
ATOM 1410 N N . ILE C 3 63 ? 217.119 241.309 183.129 1.00 250.43 84 ILE M N 1
ATOM 1411 C CA . ILE C 3 63 ? 216.979 239.946 182.640 1.00 250.43 84 ILE M CA 1
ATOM 1412 C C . ILE C 3 63 ? 217.094 238.989 183.813 1.00 250.43 84 ILE M C 1
ATOM 1413 O O . ILE C 3 63 ? 217.832 239.244 184.772 1.00 250.43 84 ILE M O 1
ATOM 1418 N N . LYS C 3 64 ? 216.297 237.931 183.776 1.00 265.00 85 LYS M N 1
ATOM 1419 C CA . LYS C 3 64 ? 216.413 236.825 184.716 1.00 265.00 85 LYS M CA 1
ATOM 1420 C C . LYS C 3 64 ? 216.773 235.597 183.884 1.00 265.00 85 LYS M C 1
ATOM 1421 O O . LYS C 3 64 ? 215.900 234.914 183.347 1.00 265.00 85 LYS M O 1
ATOM 1427 N N . SER C 3 65 ? 218.074 235.342 183.759 1.00 254.96 86 SER M N 1
ATOM 1428 C CA . SER C 3 65 ? 218.560 234.201 182.990 1.00 254.96 86 SER M CA 1
ATOM 1429 C C . SER C 3 65 ? 218.269 232.925 183.764 1.00 254.96 86 SER M C 1
ATOM 1430 O O . SER C 3 65 ? 218.970 232.597 184.727 1.00 254.96 86 SER M O 1
ATOM 1433 N N . THR C 3 66 ? 217.239 232.200 183.344 1.00 245.98 87 THR M N 1
ATOM 1434 C CA . THR C 3 66 ? 216.738 231.058 184.087 1.00 245.98 87 THR M CA 1
ATOM 1435 C C . THR C 3 66 ? 216.898 229.779 183.281 1.00 245.98 87 THR M C 1
ATOM 1436 O O . THR C 3 66 ? 217.150 229.799 182.073 1.00 245.98 87 THR M O 1
ATOM 1440 N N . SER C 3 67 ? 216.757 228.659 183.980 1.00 303.11 88 SER M N 1
ATOM 1441 C CA . SER C 3 67 ? 216.741 227.338 183.374 1.00 303.11 88 SER M CA 1
ATOM 1442 C C . SER C 3 67 ? 215.365 226.724 183.566 1.00 303.11 88 SER M C 1
ATOM 1443 O O . SER C 3 67 ? 214.825 226.731 184.678 1.00 303.11 88 SER M O 1
ATOM 1446 N N . GLY C 3 68 ? 214.802 226.208 182.481 1.00 326.92 89 GLY M N 1
ATOM 1447 C CA . GLY C 3 68 ? 213.511 225.565 182.508 1.00 326.92 89 GLY M CA 1
ATOM 1448 C C . GLY C 3 68 ? 213.402 224.345 183.408 1.00 326.92 89 GLY M C 1
ATOM 1449 O O . GLY C 3 68 ? 212.502 224.275 184.251 1.00 326.92 89 GLY M O 1
ATOM 1450 N N . PRO C 3 69 ? 214.301 223.359 183.255 1.00 363.12 90 PRO M N 1
ATOM 1451 C CA . PRO C 3 69 ? 214.251 222.187 184.148 1.00 363.12 90 PRO M CA 1
ATOM 1452 C C . PRO C 3 69 ? 214.439 222.512 185.619 1.00 363.12 90 PRO M C 1
ATOM 1453 O O . PRO C 3 69 ? 214.059 221.701 186.471 1.00 363.12 90 PRO M O 1
ATOM 1457 N N . VAL C 3 70 ? 215.029 223.660 185.947 1.00 416.17 91 VAL M N 1
ATOM 1458 C CA . VAL C 3 70 ? 215.003 224.126 187.328 1.00 416.17 91 VAL M CA 1
ATOM 1459 C C . VAL C 3 70 ? 213.593 224.555 187.713 1.00 416.17 91 VAL M C 1
ATOM 1460 O O . VAL C 3 70 ? 213.101 224.226 188.799 1.00 416.17 91 VAL M O 1
ATOM 1464 N N . LEU C 3 71 ? 212.911 225.273 186.822 1.00 343.64 92 LEU M N 1
ATOM 1465 C CA . LEU C 3 71 ? 211.601 225.851 187.125 1.00 343.64 92 LEU M CA 1
ATOM 1466 C C . LEU C 3 71 ? 210.492 224.963 186.559 1.00 343.64 92 LEU M C 1
ATOM 1467 O O . LEU C 3 71 ? 209.904 225.227 185.510 1.00 343.64 92 LEU M O 1
ATOM 1472 N N . GLU C 3 72 ? 210.208 223.884 187.291 1.00 360.27 93 GLU M N 1
ATOM 1473 C CA . GLU C 3 72 ? 209.205 222.927 186.835 1.00 360.27 93 GLU M CA 1
ATOM 1474 C C . GLU C 3 72 ? 207.791 223.353 187.214 1.00 360.27 93 GLU M C 1
ATOM 1475 O O . GLU C 3 72 ? 206.828 222.975 186.536 1.00 360.27 93 GLU M O 1
ATOM 1481 N N . ARG C 3 73 ? 207.641 224.143 188.295 1.00 269.93 94 ARG M N 1
ATOM 1482 C CA . ARG C 3 73 ? 206.364 224.508 188.890 1.00 269.93 94 ARG M CA 1
ATOM 1483 C C . ARG C 3 73 ? 205.778 225.737 188.205 1.00 269.93 94 ARG M C 1
ATOM 1484 O O . ARG C 3 73 ? 206.518 226.615 187.761 1.00 269.93 94 ARG M O 1
ATOM 1492 N N . PRO C 3 74 ? 204.452 225.831 188.079 1.00 232.52 95 PRO M N 1
ATOM 1493 C CA . PRO C 3 74 ? 203.854 227.096 187.622 1.00 232.52 95 PRO M CA 1
ATOM 1494 C C . PRO C 3 74 ? 204.018 228.242 188.610 1.00 232.52 95 PRO M C 1
ATOM 1495 O O . PRO C 3 74 ? 203.946 229.409 188.196 1.00 232.52 95 PRO M O 1
ATOM 1499 N N . GLY C 3 75 ? 204.238 227.945 189.894 1.00 238.22 96 GLY M N 1
ATOM 1500 C CA . GLY C 3 75 ? 204.346 229.003 190.886 1.00 238.22 96 GLY M CA 1
ATOM 1501 C C . GLY C 3 75 ? 205.561 229.887 190.680 1.00 238.22 96 GLY M C 1
ATOM 1502 O O . GLY C 3 75 ? 205.460 231.116 190.718 1.00 238.22 96 GLY M O 1
ATOM 1503 N N . ASP C 3 76 ? 206.723 229.277 190.432 1.00 276.69 97 ASP M N 1
ATOM 1504 C CA . ASP C 3 76 ? 207.913 230.078 190.169 1.00 276.69 97 ASP M CA 1
ATOM 1505 C C . ASP C 3 76 ? 207.827 230.762 188.813 1.00 276.69 97 ASP M C 1
ATOM 1506 O O . ASP C 3 76 ? 208.417 231.828 188.617 1.00 276.69 97 ASP M O 1
ATOM 1511 N N . LEU C 3 77 ? 207.084 230.172 187.875 1.00 204.83 98 LEU M N 1
ATOM 1512 C CA . LEU C 3 77 ? 206.818 230.844 186.609 1.00 204.83 98 LEU M CA 1
ATOM 1513 C C . LEU C 3 77 ? 206.085 232.154 186.839 1.00 204.83 98 LEU M C 1
ATOM 1514 O O . LEU C 3 77 ? 206.504 233.206 186.346 1.00 204.83 98 LEU M O 1
ATOM 1519 N N . ALA C 3 78 ? 205.006 232.111 187.624 1.00 226.71 99 ALA M N 1
ATOM 1520 C CA . ALA C 3 78 ? 204.269 233.331 187.945 1.00 226.71 99 ALA M CA 1
ATOM 1521 C C . ALA C 3 78 ? 205.114 234.287 188.779 1.00 226.71 99 ALA M C 1
ATOM 1522 O O . ALA C 3 78 ? 204.949 235.510 188.689 1.00 226.71 99 ALA M O 1
ATOM 1524 N N . ALA C 3 79 ? 206.015 233.746 189.604 1.00 260.16 100 ALA M N 1
ATOM 1525 C CA . ALA C 3 79 ? 206.930 234.592 190.364 1.00 260.16 100 ALA M CA 1
ATOM 1526 C C . ALA C 3 79 ? 207.855 235.376 189.441 1.00 260.16 100 ALA M C 1
ATOM 1527 O O . ALA C 3 79 ? 208.090 236.571 189.649 1.00 260.16 100 ALA M O 1
ATOM 1529 N N . LEU C 3 80 ? 208.382 234.723 188.409 1.00 236.09 101 LEU M N 1
ATOM 1530 C CA . LEU C 3 80 ? 209.196 235.443 187.435 1.00 236.09 101 LEU M CA 1
ATOM 1531 C C . LEU C 3 80 ? 208.347 236.369 186.571 1.00 236.09 101 LEU M C 1
ATOM 1532 O O . LEU C 3 80 ? 208.849 237.379 186.064 1.00 236.09 101 LEU M O 1
ATOM 1537 N N . LEU C 3 81 ? 207.067 236.038 186.379 1.00 260.34 102 LEU M N 1
ATOM 1538 C CA . LEU C 3 81 ? 206.167 236.946 185.667 1.00 260.34 102 LEU M CA 1
ATOM 1539 C C . LEU C 3 81 ? 205.963 238.244 186.436 1.00 260.34 102 LEU M C 1
ATOM 1540 O O . LEU C 3 81 ? 206.004 239.336 185.858 1.00 260.34 102 LEU M O 1
ATOM 1545 N N . THR C 3 82 ? 205.735 238.145 187.744 1.00 281.24 103 THR M N 1
ATOM 1546 C CA . THR C 3 82 ? 205.587 239.358 188.538 1.00 281.24 103 THR M CA 1
ATOM 1547 C C . THR C 3 82 ? 206.928 239.979 188.901 1.00 281.24 103 THR M C 1
ATOM 1548 O O . THR C 3 82 ? 206.947 241.084 189.451 1.00 281.24 103 THR M O 1
ATOM 1552 N N . ASN C 3 83 ? 208.039 239.295 188.617 1.00 290.01 104 ASN M N 1
ATOM 1553 C CA . ASN C 3 83 ? 209.353 239.877 188.867 1.00 290.01 104 ASN M CA 1
ATOM 1554 C C . ASN C 3 83 ? 209.642 241.049 187.937 1.00 290.01 104 ASN M C 1
ATOM 1555 O O . ASN C 3 83 ? 210.252 242.040 188.355 1.00 290.01 104 ASN M O 1
ATOM 1560 N N . LEU C 3 84 ? 209.233 240.956 186.677 1.00 276.85 105 LEU M N 1
ATOM 1561 C CA . LEU C 3 84 ? 209.598 241.958 185.686 1.00 276.85 105 LEU M CA 1
ATOM 1562 C C . LEU C 3 84 ? 208.408 242.871 185.395 1.00 276.85 105 LEU M C 1
ATOM 1563 O O . LEU C 3 84 ? 207.294 242.656 185.879 1.00 276.85 105 LEU M O 1
ATOM 1568 N N . GLU C 3 85 ? 208.654 243.900 184.581 1.00 350.18 106 GLU M N 1
ATOM 1569 C CA . GLU C 3 85 ? 207.639 244.920 184.330 1.00 350.18 106 GLU M CA 1
ATOM 1570 C C . GLU C 3 85 ? 207.372 245.093 182.840 1.00 350.18 106 GLU M C 1
ATOM 1571 O O . GLU C 3 85 ? 207.730 244.226 182.037 1.00 350.18 106 GLU M O 1
ATOM 1577 N N . ALA C 3 86 ? 206.680 246.175 182.482 1.00 342.19 107 ALA M N 1
ATOM 1578 C CA . ALA C 3 86 ? 206.237 246.399 181.111 1.00 342.19 107 ALA M CA 1
ATOM 1579 C C . ALA C 3 86 ? 207.406 246.502 180.140 1.00 342.19 107 ALA M C 1
ATOM 1580 O O . ALA C 3 86 ? 208.355 247.260 180.363 1.00 342.19 107 ALA M O 1
ATOM 1582 N N . GLY C 3 87 ? 207.320 245.747 179.047 1.00 297.56 108 GLY M N 1
ATOM 1583 C CA . GLY C 3 87 ? 208.339 245.786 178.021 1.00 297.56 108 GLY M CA 1
A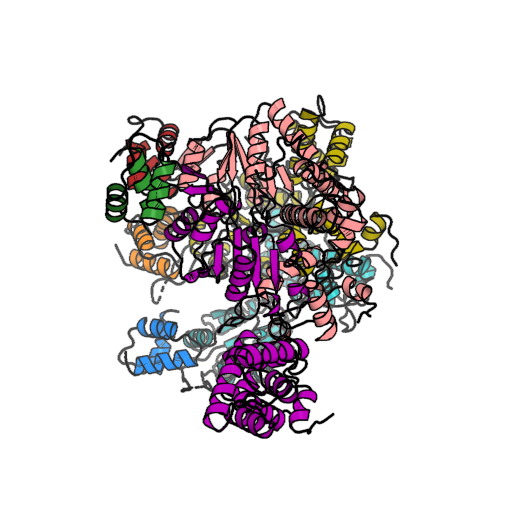TOM 1584 C C . GLY C 3 87 ? 209.642 245.123 178.390 1.00 297.56 108 GLY M C 1
ATOM 1585 O O . GLY C 3 87 ? 210.673 245.437 177.794 1.00 297.56 108 GLY M O 1
ATOM 1586 N N . ASP C 3 88 ? 209.631 244.209 179.353 1.00 298.94 109 ASP M N 1
ATOM 1587 C CA . ASP C 3 88 ? 210.858 243.602 179.843 1.00 298.94 109 ASP M CA 1
ATOM 1588 C C . ASP C 3 88 ? 211.165 242.326 179.066 1.00 298.94 109 ASP M C 1
ATOM 1589 O O . ASP C 3 88 ? 210.648 242.098 177.972 1.00 298.94 109 ASP M O 1
ATOM 1594 N N . VAL C 3 89 ? 212.051 241.499 179.609 1.00 268.96 110 VAL M N 1
ATOM 1595 C CA . VAL C 3 89 ? 212.557 240.326 178.907 1.00 268.96 110 VAL M CA 1
ATOM 1596 C C . VAL C 3 89 ? 212.907 239.232 179.912 1.00 268.96 110 VAL M C 1
ATOM 1597 O O . VAL C 3 89 ? 213.402 239.511 181.010 1.00 268.96 110 VAL M O 1
ATOM 1601 N N . LEU C 3 90 ? 212.603 237.984 179.547 1.00 230.38 111 LEU M N 1
ATOM 1602 C CA . LEU C 3 90 ? 212.919 236.814 180.354 1.00 230.38 111 LEU M CA 1
ATOM 1603 C C . LEU C 3 90 ? 213.705 235.809 179.527 1.00 230.38 111 LEU M C 1
ATOM 1604 O O . LEU C 3 90 ? 213.456 235.648 178.328 1.00 230.38 111 LEU M O 1
ATOM 1609 N N . PHE C 3 91 ? 214.641 235.124 180.178 1.00 224.67 112 PHE M N 1
ATOM 1610 C CA . PHE C 3 91 ? 215.481 234.122 179.537 1.00 224.67 112 PHE M CA 1
ATOM 1611 C C . PHE C 3 91 ? 215.276 232.775 180.212 1.00 224.67 112 PHE M C 1
ATOM 1612 O O . PHE C 3 91 ? 215.398 232.666 181.435 1.00 224.67 112 PHE M O 1
ATOM 1614 N N . VAL C 3 92 ? 214.960 231.756 179.414 1.00 180.73 113 VAL M N 1
ATOM 1615 C CA . VAL C 3 92 ? 214.751 230.396 179.899 1.00 180.73 113 VAL M CA 1
ATOM 1616 C C . VAL C 3 92 ? 215.663 229.465 179.114 1.00 180.73 113 VAL M C 1
ATOM 1617 O O . VAL C 3 92 ? 215.876 229.659 177.912 1.00 180.73 113 VAL M O 1
ATOM 1621 N N . ASP C 3 93 ? 216.222 228.471 179.798 1.00 216.48 114 ASP M N 1
ATOM 1622 C CA . ASP C 3 93 ? 217.068 227.461 179.181 1.00 216.48 114 ASP M CA 1
ATOM 1623 C C . ASP C 3 93 ? 216.368 226.107 179.178 1.00 216.48 114 ASP M C 1
ATOM 1624 O O . ASP C 3 93 ? 215.784 225.703 180.187 1.00 216.48 114 ASP M O 1
ATOM 1629 N N . GLU C 3 94 ? 216.440 225.418 178.032 1.00 209.40 115 GLU M N 1
ATOM 1630 C CA . GLU C 3 94 ? 215.889 224.071 177.829 1.00 209.40 115 GLU M CA 1
ATOM 1631 C C . GLU C 3 94 ? 214.387 224.028 178.124 1.00 209.40 115 GLU M C 1
ATOM 1632 O O . GLU C 3 94 ? 213.917 223.343 179.033 1.00 209.40 115 GLU M O 1
ATOM 1638 N N . ILE C 3 95 ? 213.640 224.782 177.315 1.00 233.65 116 ILE M N 1
ATOM 1639 C CA . ILE C 3 95 ? 212.194 224.900 177.479 1.00 233.65 116 ILE M CA 1
ATOM 1640 C C . ILE C 3 95 ? 211.507 223.579 177.137 1.00 233.65 116 ILE M C 1
ATOM 1641 O O . ILE C 3 95 ? 210.473 223.230 177.723 1.00 233.65 116 ILE M O 1
ATOM 1646 N N . HIS C 3 96 ? 212.089 222.799 176.226 1.00 172.41 117 HIS M N 1
ATOM 1647 C CA . HIS C 3 96 ? 211.486 221.549 175.781 1.00 172.41 117 HIS M CA 1
ATOM 1648 C C . HIS C 3 96 ? 211.488 220.459 176.849 1.00 172.41 117 HIS M C 1
ATOM 1649 O O . HIS C 3 96 ? 210.853 219.420 176.643 1.00 172.41 117 HIS M O 1
ATOM 1656 N N . ARG C 3 97 ? 212.177 220.664 177.973 1.00 187.35 118 ARG M N 1
ATOM 1657 C CA . ARG C 3 97 ? 212.272 219.674 179.039 1.00 187.35 118 ARG M CA 1
ATOM 1658 C C . ARG C 3 97 ? 211.317 219.951 180.196 1.00 187.35 118 ARG M C 1
ATOM 1659 O O . ARG C 3 97 ? 211.679 219.718 181.357 1.00 187.35 118 ARG M O 1
ATOM 1667 N N . LEU C 3 98 ? 210.114 220.447 179.922 1.00 179.17 119 LEU M N 1
ATOM 1668 C CA . LEU C 3 98 ? 209.207 220.894 180.970 1.00 179.17 119 LEU M CA 1
ATOM 1669 C C . LEU C 3 98 ? 207.931 220.067 181.024 1.00 179.17 119 LEU M C 1
ATOM 1670 O O . LEU C 3 98 ? 207.507 219.468 180.032 1.00 179.17 119 LEU M O 1
ATOM 1675 N N . SER C 3 99 ? 207.330 220.051 182.212 1.00 217.27 120 SER M N 1
ATOM 1676 C CA . SER C 3 99 ? 206.002 219.493 182.390 1.00 217.27 120 SER M CA 1
ATOM 1677 C C . SER C 3 99 ? 204.984 220.338 181.628 1.00 217.27 120 SER M C 1
ATOM 1678 O O . SER C 3 99 ? 205.149 221.555 181.523 1.00 217.27 120 SER M O 1
ATOM 1681 N N . PRO C 3 100 ? 203.923 219.710 181.095 1.00 275.29 121 PRO M N 1
ATOM 1682 C CA . PRO C 3 100 ? 202.976 220.444 180.231 1.00 275.29 121 PRO M CA 1
ATOM 1683 C C . PRO C 3 100 ? 202.308 221.641 180.888 1.00 275.29 121 PRO M C 1
ATOM 1684 O O . PRO C 3 100 ? 202.005 222.622 180.191 1.00 275.29 121 PRO M O 1
ATOM 1688 N N . ILE C 3 101 ? 202.118 221.602 182.213 1.00 277.32 122 ILE M N 1
ATOM 1689 C CA . ILE C 3 101 ? 201.435 222.676 182.933 1.00 277.32 122 ILE M CA 1
ATOM 1690 C C . ILE C 3 101 ? 202.155 224.002 182.757 1.00 277.32 122 ILE M C 1
ATOM 1691 O O . ILE C 3 101 ? 201.515 225.059 182.711 1.00 277.32 122 ILE M O 1
ATOM 1696 N N . VAL C 3 102 ? 203.480 223.959 182.594 1.00 227.45 123 VAL M N 1
ATOM 1697 C CA . VAL C 3 102 ? 204.264 225.143 182.257 1.00 227.45 123 VAL M CA 1
ATOM 1698 C C . VAL C 3 102 ? 203.746 225.779 180.974 1.00 227.45 123 VAL M C 1
ATOM 1699 O O . VAL C 3 102 ? 203.460 226.981 180.921 1.00 227.45 123 VAL M O 1
ATOM 1703 N N . GLU C 3 103 ? 203.567 224.967 179.937 1.00 263.53 124 GLU M N 1
ATOM 1704 C CA . GLU C 3 103 ? 203.143 225.508 178.655 1.00 263.53 124 GLU M CA 1
ATOM 1705 C C . GLU C 3 103 ? 201.679 225.918 178.646 1.00 263.53 124 GLU M C 1
ATOM 1706 O O . GLU C 3 103 ? 201.345 226.951 178.055 1.00 263.53 124 GLU M O 1
ATOM 1712 N N . GLU C 3 104 ? 200.795 225.170 179.305 1.00 298.79 125 GLU M N 1
ATOM 1713 C CA . GLU C 3 104 ? 199.417 225.651 179.301 1.00 298.79 125 GLU M CA 1
ATOM 1714 C C . GLU C 3 104 ? 199.143 226.726 180.347 1.00 298.79 125 GLU M C 1
ATOM 1715 O O . GLU C 3 104 ? 198.009 227.211 180.410 1.00 298.79 125 GLU M O 1
ATOM 1721 N N . VAL C 3 105 ? 200.121 227.129 181.159 1.00 287.84 126 VAL M N 1
ATOM 1722 C CA . VAL C 3 105 ? 199.967 228.395 181.868 1.00 287.84 126 VAL M CA 1
ATOM 1723 C C . VAL C 3 105 ? 200.692 229.543 181.173 1.00 287.84 126 VAL M C 1
ATOM 1724 O O . VAL C 3 105 ? 200.328 230.707 181.396 1.00 287.84 126 VAL M O 1
ATOM 1728 N N . LEU C 3 106 ? 201.688 229.263 180.335 1.00 236.49 127 LEU M N 1
ATOM 1729 C CA . LEU C 3 106 ? 202.301 230.359 179.599 1.00 236.49 127 LEU M CA 1
ATOM 1730 C C . LEU C 3 106 ? 201.603 230.645 178.277 1.00 236.49 127 LEU M C 1
ATOM 1731 O O . LEU C 3 106 ? 201.916 231.658 177.642 1.00 236.49 127 LEU M O 1
ATOM 1736 N N . TYR C 3 107 ? 200.694 229.772 177.840 1.00 214.53 128 TYR M N 1
ATOM 1737 C CA . TYR C 3 107 ? 199.921 230.046 176.629 1.00 214.53 128 TYR M CA 1
ATOM 1738 C C . TYR C 3 107 ? 199.089 231.326 176.687 1.00 214.53 128 TYR M C 1
ATOM 1739 O O . TYR C 3 107 ? 199.095 232.068 175.690 1.00 214.53 128 TYR M O 1
ATOM 1748 N N . PRO C 3 108 ? 198.343 231.647 177.760 1.00 265.36 129 PRO M N 1
ATOM 1749 C CA . PRO C 3 108 ? 197.679 232.963 177.772 1.00 265.36 129 PRO M CA 1
ATOM 1750 C C . PRO C 3 108 ? 198.650 234.125 177.848 1.00 265.36 129 PRO M C 1
ATOM 1751 O O . PRO C 3 108 ? 198.333 235.220 177.365 1.00 265.36 129 PRO M O 1
ATOM 1755 N N . ALA C 3 109 ? 199.823 233.919 178.452 1.00 234.88 130 ALA M N 1
ATOM 1756 C CA . ALA C 3 109 ? 200.856 234.948 178.433 1.00 234.88 130 ALA M CA 1
ATOM 1757 C C . ALA C 3 109 ? 201.351 235.194 177.017 1.00 234.88 130 ALA M C 1
ATOM 1758 O O . ALA C 3 109 ? 201.516 236.346 176.601 1.00 234.88 130 ALA M O 1
ATOM 1760 N N . MET C 3 110 ? 201.576 234.120 176.257 1.00 243.71 131 MET M N 1
ATOM 1761 C CA . MET C 3 110 ? 201.945 234.269 174.854 1.00 243.71 131 MET M CA 1
ATOM 1762 C C . MET C 3 110 ? 200.826 234.933 174.065 1.00 243.71 131 MET M C 1
ATOM 1763 O O . MET C 3 110 ? 201.084 235.746 173.170 1.00 243.71 131 MET M O 1
ATOM 1768 N N . GLU C 3 111 ? 199.579 234.586 174.378 1.00 319.60 132 GLU M N 1
ATOM 1769 C CA . GLU C 3 111 ? 198.417 235.136 173.697 1.00 319.60 132 GLU M CA 1
ATOM 1770 C C . GLU C 3 111 ? 198.260 236.635 173.907 1.00 319.60 132 GLU M C 1
ATOM 1771 O O . GLU C 3 111 ? 198.421 237.420 172.968 1.00 319.60 132 GLU M O 1
ATOM 1777 N N . ASP C 3 112 ? 197.952 237.041 175.136 1.00 333.25 133 ASP M N 1
ATOM 1778 C CA . ASP C 3 112 ? 197.575 238.423 175.401 1.00 333.25 133 ASP M CA 1
ATOM 1779 C C . ASP C 3 112 ? 198.151 238.903 176.723 1.00 333.25 133 ASP M C 1
ATOM 1780 O O . ASP C 3 112 ? 197.475 239.612 177.476 1.00 333.25 133 ASP M O 1
ATOM 1785 N N . PHE C 3 113 ? 199.421 238.567 176.982 1.00 282.82 134 PHE M N 1
ATOM 1786 C CA . PHE C 3 113 ? 200.152 238.817 178.239 1.00 282.82 134 PHE M CA 1
ATOM 1787 C C . PHE C 3 113 ? 199.267 238.593 179.465 1.00 282.82 134 PHE M C 1
ATOM 1788 O O . PHE C 3 113 ? 199.056 239.473 180.299 1.00 282.82 134 PHE M O 1
ATOM 1796 N N . GLN C 3 114 ? 198.742 237.376 179.546 1.00 379.03 135 GLN M N 1
ATOM 1797 C CA . GLN C 3 114 ? 197.655 237.034 180.447 1.00 379.03 135 GLN M CA 1
ATOM 1798 C C . GLN C 3 114 ? 198.041 235.861 181.337 1.00 379.03 135 GLN M C 1
ATOM 1799 O O . GLN C 3 114 ? 198.621 234.878 180.869 1.00 379.03 135 GLN M O 1
ATOM 1805 N N . LEU C 3 115 ? 197.723 235.974 182.622 1.00 397.66 136 LEU M N 1
ATOM 1806 C CA . LEU C 3 115 ? 197.963 234.917 183.599 1.00 397.66 136 LEU M CA 1
ATOM 1807 C C . LEU C 3 115 ? 196.610 234.358 184.026 1.00 397.66 136 LEU M C 1
ATOM 1808 O O . LEU C 3 115 ? 196.039 234.768 185.037 1.00 397.66 136 LEU M O 1
ATOM 1813 N N . ASP C 3 116 ? 196.102 233.409 183.251 1.00 461.71 137 ASP M N 1
ATOM 1814 C CA . ASP C 3 116 ? 194.823 232.783 183.559 1.00 461.71 137 ASP M CA 1
ATOM 1815 C C . ASP C 3 116 ? 195.062 231.680 184.580 1.00 461.71 137 ASP M C 1
ATOM 1816 O O . ASP C 3 116 ? 195.793 230.722 184.309 1.00 461.71 137 ASP M O 1
ATOM 1821 N N . ILE C 3 117 ? 194.466 231.818 185.760 1.00 456.13 138 ILE M N 1
ATOM 1822 C CA . ILE C 3 117 ? 194.584 230.823 186.817 1.00 456.13 138 ILE M CA 1
ATOM 1823 C C . ILE C 3 117 ? 193.183 230.380 187.218 1.00 456.13 138 ILE M C 1
ATOM 1824 O O . ILE C 3 117 ? 192.238 231.177 187.198 1.00 456.13 138 ILE M O 1
ATOM 1829 N N . MET C 3 118 ? 193.044 229.093 187.509 1.00 427.81 139 MET M N 1
ATOM 1830 C CA . MET C 3 118 ? 191.797 228.520 187.981 1.00 427.81 139 MET M CA 1
ATOM 1831 C C . MET C 3 118 ? 191.820 228.509 189.504 1.00 427.81 139 MET M C 1
ATOM 1832 O O . MET C 3 118 ? 192.893 228.490 190.113 1.00 427.81 139 MET M O 1
ATOM 1837 N N . ILE C 3 119 ? 190.643 228.557 190.120 1.00 370.37 140 ILE M N 1
ATOM 1838 C CA . ILE C 3 119 ? 190.562 228.432 191.571 1.00 370.37 140 ILE M CA 1
ATOM 1839 C C . ILE C 3 119 ? 190.110 227.026 191.941 1.00 370.37 140 ILE M C 1
ATOM 1840 O O . ILE C 3 119 ? 189.509 226.324 191.128 1.00 370.37 140 ILE M O 1
ATOM 1845 N N . ALA C 3 124 ? 179.720 227.013 190.961 1.00 544.60 145 ALA M N 1
ATOM 1846 C CA . ALA C 3 124 ? 180.883 226.418 190.315 1.00 544.60 145 ALA M CA 1
ATOM 1847 C C . ALA C 3 124 ? 182.081 227.359 190.378 1.00 544.60 145 ALA M C 1
ATOM 1848 O O . ALA C 3 124 ? 181.926 228.579 190.327 1.00 544.60 145 ALA M O 1
ATOM 1850 N N . ALA C 3 125 ? 183.273 226.783 190.495 1.00 483.31 146 ALA M N 1
ATOM 1851 C CA . ALA C 3 125 ? 184.491 227.576 190.529 1.00 483.31 146 ALA M CA 1
ATOM 1852 C C . ALA C 3 125 ? 184.765 228.189 189.160 1.00 483.31 146 ALA M C 1
ATOM 1853 O O . ALA C 3 125 ? 184.401 227.633 188.121 1.00 483.31 146 ALA M O 1
ATOM 1855 N N . ARG C 3 126 ? 185.415 229.351 189.165 1.00 487.27 147 ARG M N 1
ATOM 1856 C CA . ARG C 3 126 ? 185.652 230.113 187.947 1.00 487.27 147 ARG M CA 1
ATOM 1857 C C . ARG C 3 126 ? 187.089 230.613 187.907 1.00 487.27 147 ARG M C 1
ATOM 1858 O O . ARG C 3 126 ? 187.631 231.050 188.925 1.00 487.27 147 ARG M O 1
ATOM 1866 N N . SER C 3 127 ? 187.695 230.553 186.723 1.00 419.37 148 SER M N 1
ATOM 1867 C CA . SER C 3 127 ? 189.043 231.066 186.534 1.00 419.37 148 SER M CA 1
ATOM 1868 C C . SER C 3 127 ? 189.063 232.589 186.644 1.00 419.37 148 SER M C 1
ATOM 1869 O O . SER C 3 127 ? 188.051 233.269 186.458 1.00 419.37 148 SER M O 1
ATOM 1872 N N . ILE C 3 128 ? 190.245 233.123 186.948 1.00 494.34 149 ILE M N 1
ATOM 1873 C CA . ILE C 3 128 ? 190.408 234.539 187.256 1.00 494.34 149 ILE M CA 1
ATOM 1874 C C . ILE C 3 128 ? 191.253 235.210 186.180 1.00 494.34 149 ILE M C 1
ATOM 1875 O O . ILE C 3 128 ? 192.254 234.662 185.704 1.00 494.34 149 ILE M O 1
ATOM 1880 N N . LYS C 3 129 ? 190.837 236.418 185.803 1.00 560.61 150 LYS M N 1
ATOM 1881 C CA . LYS C 3 129 ? 191.471 237.198 184.745 1.00 560.61 150 LYS M CA 1
ATOM 1882 C C . LYS C 3 129 ? 192.589 238.040 185.353 1.00 560.61 150 LYS M C 1
ATOM 1883 O O . LYS C 3 129 ? 192.321 239.018 186.057 1.00 560.61 150 LYS M O 1
ATOM 1889 N N . LEU C 3 130 ? 193.842 237.670 185.083 1.00 510.02 151 LEU M N 1
ATOM 1890 C CA . LEU C 3 130 ? 195.007 238.363 185.641 1.00 510.02 151 LEU M CA 1
ATOM 1891 C C . LEU C 3 130 ? 195.966 238.751 184.519 1.00 510.02 151 LEU M C 1
ATOM 1892 O O . LEU C 3 130 ? 196.736 237.916 184.037 1.00 510.02 151 LEU M O 1
ATOM 1897 N N . ASP C 3 131 ? 195.952 240.021 184.132 1.00 433.33 152 ASP M N 1
ATOM 1898 C CA . ASP C 3 131 ? 196.854 240.486 183.091 1.00 433.33 152 ASP M CA 1
ATOM 1899 C C . ASP C 3 131 ? 198.292 240.542 183.606 1.00 433.33 152 ASP M C 1
ATOM 1900 O O . ASP C 3 131 ? 198.553 240.555 184.812 1.00 433.33 152 ASP M O 1
ATOM 1905 N N . LEU C 3 132 ? 199.230 240.562 182.668 1.00 333.48 153 LEU M N 1
ATOM 1906 C CA . LEU C 3 132 ? 200.647 240.679 182.960 1.00 333.48 153 LEU M CA 1
ATOM 1907 C C . LEU C 3 132 ? 201.227 241.857 182.195 1.00 333.48 153 LEU M C 1
ATOM 1908 O O . LEU C 3 132 ? 200.679 242.257 181.164 1.00 333.48 153 LEU M O 1
ATOM 1913 N N . PRO C 3 133 ? 202.314 242.455 182.691 1.00 281.18 154 PRO M N 1
ATOM 1914 C CA . PRO C 3 133 ? 202.963 243.519 181.931 1.00 281.18 154 PRO M CA 1
ATOM 1915 C C . PRO C 3 133 ? 203.584 242.971 180.659 1.00 281.18 154 PRO M C 1
ATOM 1916 O O . PRO C 3 133 ? 203.896 241.771 180.574 1.00 281.18 154 PRO M O 1
ATOM 1920 N N . PRO C 3 134 ? 203.744 243.804 179.627 1.00 341.80 155 PRO M N 1
ATOM 1921 C CA . PRO C 3 134 ? 204.411 243.345 178.401 1.00 341.80 155 PRO M CA 1
ATOM 1922 C C . PRO C 3 134 ? 205.854 242.945 178.663 1.00 341.80 155 PRO M C 1
ATOM 1923 O O . PRO C 3 134 ? 206.521 243.486 179.547 1.00 341.80 155 PRO M O 1
ATOM 1927 N N . PHE C 3 135 ? 206.331 241.985 177.881 1.00 243.88 156 PHE M N 1
ATOM 1928 C CA . PHE C 3 135 ? 207.503 241.214 178.254 1.00 243.88 156 PHE M CA 1
ATOM 1929 C C . PHE C 3 135 ? 208.178 240.685 176.995 1.00 243.88 156 PHE M C 1
ATOM 1930 O O . PHE C 3 135 ? 207.855 241.090 175.874 1.00 243.88 156 PHE M O 1
ATOM 1938 N N . THR C 3 136 ? 209.127 239.770 177.197 1.00 237.38 157 THR M N 1
ATOM 1939 C CA . THR C 3 136 ? 209.777 239.043 176.115 1.00 237.38 157 THR M CA 1
ATOM 1940 C C . THR C 3 136 ? 210.336 237.742 176.672 1.00 237.38 157 THR M C 1
ATOM 1941 O O . THR C 3 136 ? 211.050 237.754 177.677 1.00 237.38 157 THR M O 1
ATOM 1945 N N . LEU C 3 137 ? 210.001 236.627 176.035 1.00 203.87 158 LEU M N 1
ATOM 1946 C CA . LEU C 3 137 ? 210.643 235.347 176.303 1.00 203.87 158 LEU M CA 1
ATOM 1947 C C . LEU C 3 137 ? 211.570 234.979 175.160 1.00 203.87 158 LEU M C 1
ATOM 1948 O O . LEU C 3 137 ? 211.156 234.957 173.998 1.00 203.87 158 LEU M O 1
ATOM 1953 N N . VAL C 3 138 ? 212.818 234.677 175.496 1.00 199.59 159 VAL M N 1
ATOM 1954 C CA . VAL C 3 138 ? 213.782 234.147 174.546 1.00 199.59 159 VAL M CA 1
ATOM 1955 C C . VAL C 3 138 ? 213.978 232.670 174.859 1.00 199.59 159 VAL M C 1
ATOM 1956 O O . VAL C 3 138 ? 213.964 232.265 176.029 1.00 199.59 159 VAL M O 1
ATOM 1960 N N . GLY C 3 139 ? 214.076 231.856 173.810 1.00 172.77 160 GLY M N 1
ATOM 1961 C CA . GLY C 3 139 ? 214.244 230.429 173.976 1.00 172.77 160 GLY M CA 1
ATOM 1962 C C . GLY C 3 139 ? 215.685 230.016 173.767 1.00 172.77 160 GLY M C 1
ATOM 1963 O O . GLY C 3 139 ? 216.305 230.373 172.762 1.00 172.77 160 GLY M O 1
ATOM 1964 N N . ALA C 3 140 ? 216.214 229.255 174.723 1.00 210.83 161 ALA M N 1
ATOM 1965 C CA . ALA C 3 140 ? 217.585 228.750 174.676 1.00 210.83 161 ALA M CA 1
ATOM 1966 C C . ALA C 3 140 ? 217.524 227.245 174.915 1.00 210.83 161 ALA M C 1
ATOM 1967 O O . ALA C 3 140 ? 217.643 226.779 176.050 1.00 210.83 161 ALA M O 1
ATOM 1969 N N . THR C 3 141 ? 217.337 226.483 173.842 1.00 209.84 162 THR M N 1
ATOM 1970 C CA . THR C 3 141 ? 217.265 225.034 173.925 1.00 209.84 162 THR M CA 1
ATOM 1971 C C . THR C 3 141 ? 218.383 224.420 173.101 1.00 209.84 162 THR M C 1
ATOM 1972 O O . THR C 3 141 ? 218.881 225.027 172.151 1.00 209.84 162 THR M O 1
ATOM 1976 N N . THR C 3 142 ? 218.782 223.208 173.481 1.00 158.15 163 THR M N 1
ATOM 1977 C CA . THR C 3 142 ? 219.671 222.436 172.623 1.00 158.15 163 THR M CA 1
ATOM 1978 C C . THR C 3 142 ? 218.939 222.012 171.360 1.00 158.15 163 THR M C 1
ATOM 1979 O O . THR C 3 142 ? 219.298 222.416 170.248 1.00 158.15 163 THR M O 1
ATOM 1983 N N . ARG C 3 143 ? 217.882 221.221 171.522 1.00 163.41 164 ARG M N 1
ATOM 1984 C CA . ARG C 3 143 ? 216.996 220.840 170.435 1.00 163.41 164 ARG M CA 1
ATOM 1985 C C . ARG C 3 143 ? 215.568 221.169 170.836 1.00 163.41 164 ARG M C 1
ATOM 1986 O O . ARG C 3 143 ? 215.176 220.954 171.986 1.00 163.41 164 ARG M O 1
ATOM 1994 N N . ALA C 3 144 ? 214.794 221.701 169.892 1.00 168.29 165 ALA M N 1
ATOM 1995 C CA . ALA C 3 144 ? 213.397 222.039 170.141 1.00 168.29 165 ALA M CA 1
ATOM 1996 C C . ALA C 3 144 ? 212.452 221.318 169.188 1.00 168.29 165 ALA M C 1
ATOM 1997 O O . ALA C 3 144 ? 211.343 221.800 168.941 1.00 168.29 165 ALA M O 1
ATOM 1999 N N . GLY C 3 145 ? 212.877 220.185 168.629 1.00 171.91 166 GLY M N 1
ATOM 2000 C CA . GLY C 3 145 ? 211.975 219.407 167.797 1.00 171.91 166 GLY M CA 1
ATOM 2001 C C . GLY C 3 145 ? 210.839 218.801 168.593 1.00 171.91 166 GLY M C 1
ATOM 2002 O O . GLY C 3 145 ? 209.695 218.761 168.135 1.00 171.91 166 GLY M O 1
ATOM 2003 N N . MET C 3 146 ? 211.138 218.330 169.801 1.00 228.35 167 MET M N 1
ATOM 2004 C CA . MET C 3 146 ? 210.123 217.820 170.708 1.00 228.35 167 MET M CA 1
ATOM 2005 C C . MET C 3 146 ? 209.255 218.921 171.302 1.00 228.35 167 MET M C 1
ATOM 2006 O O . MET C 3 146 ? 208.223 218.609 171.905 1.00 228.35 167 MET M O 1
ATOM 2011 N N . LEU C 3 147 ? 209.647 220.184 171.159 1.00 115.00 168 LEU M N 1
ATOM 2012 C CA . LEU C 3 147 ? 208.777 221.277 171.558 1.00 115.00 168 LEU M CA 1
ATOM 2013 C C . LEU C 3 147 ? 207.556 221.324 170.648 1.00 115.00 168 LEU M C 1
ATOM 2014 O O . LEU C 3 147 ? 207.643 221.074 169.443 1.00 115.00 168 LEU M O 1
ATOM 2019 N N . THR C 3 148 ? 206.409 221.640 171.237 1.00 113.77 169 THR M N 1
ATOM 2020 C CA . THR C 3 148 ? 205.160 221.611 170.491 1.00 113.77 169 THR M CA 1
ATOM 2021 C C . THR C 3 148 ? 205.091 222.780 169.519 1.00 113.77 169 THR M C 1
ATOM 2022 O O . THR C 3 148 ? 205.606 223.867 169.793 1.00 113.77 169 THR M O 1
ATOM 2026 N N . ASN C 3 149 ? 204.474 222.548 168.364 1.00 115.88 170 ASN M N 1
ATOM 2027 C CA . ASN C 3 149 ? 204.358 223.666 167.435 1.00 115.88 170 ASN M CA 1
ATOM 2028 C C . ASN C 3 149 ? 203.272 224.712 167.734 1.00 115.88 170 ASN M C 1
ATOM 2029 O O . ASN C 3 149 ? 203.260 225.735 167.036 1.00 115.88 170 ASN M O 1
ATOM 2034 N N . PRO C 3 150 ? 202.347 224.553 168.712 1.00 139.03 171 PRO M N 1
ATOM 2035 C CA . PRO C 3 150 ? 201.699 225.775 169.218 1.00 139.03 171 PRO M CA 1
ATOM 2036 C C . PRO C 3 150 ? 202.702 226.772 169.755 1.00 139.03 171 PRO M C 1
ATOM 2037 O O . PRO C 3 150 ? 202.595 227.972 169.478 1.00 139.03 171 PRO M O 1
ATOM 2041 N N . LEU C 3 151 ? 203.716 226.285 170.470 1.00 125.63 172 LEU M N 1
ATOM 2042 C CA . LEU C 3 151 ? 204.786 227.152 170.941 1.00 125.63 172 LEU M CA 1
ATOM 2043 C C . LEU C 3 151 ? 205.583 227.715 169.775 1.00 125.63 172 LEU M C 1
ATOM 2044 O O . LEU C 3 151 ? 205.908 228.906 169.754 1.00 125.63 172 LEU M O 1
ATOM 2049 N N . ARG C 3 152 ? 205.873 226.870 168.781 1.00 125.80 173 ARG M N 1
ATOM 2050 C CA . ARG C 3 152 ? 206.595 227.315 167.593 1.00 125.80 173 ARG M CA 1
ATOM 2051 C C . ARG C 3 152 ? 205.818 228.391 166.849 1.00 125.80 173 ARG M C 1
ATOM 2052 O O . ARG C 3 152 ? 206.410 229.253 166.191 1.00 125.80 173 ARG M O 1
ATOM 2060 N N . ASP C 3 153 ? 204.488 228.358 166.942 1.00 187.31 174 ASP M N 1
ATOM 2061 C CA . ASP C 3 153 ? 203.699 229.485 166.465 1.00 187.31 174 ASP M CA 1
ATOM 2062 C C . ASP C 3 153 ? 203.838 230.685 167.392 1.00 187.31 174 ASP M C 1
ATOM 2063 O O . ASP C 3 153 ? 203.875 231.830 166.927 1.00 187.31 174 ASP M O 1
ATOM 2068 N N . ARG C 3 154 ? 203.918 230.449 168.706 1.00 214.20 175 ARG M N 1
ATOM 2069 C CA . ARG C 3 154 ? 204.009 231.571 169.636 1.00 214.20 175 ARG M CA 1
ATOM 2070 C C . ARG C 3 154 ? 205.381 232.231 169.593 1.00 214.20 175 ARG M C 1
ATOM 2071 O O . ARG C 3 154 ? 205.479 233.460 169.676 1.00 214.20 175 ARG M O 1
ATOM 2079 N N . PHE C 3 155 ? 206.444 231.446 169.465 1.00 132.19 176 PHE M N 1
ATOM 2080 C CA . PHE C 3 155 ? 207.788 231.993 169.346 1.00 132.19 176 PHE M CA 1
ATOM 2081 C C . PHE C 3 155 ? 208.027 232.468 167.921 1.00 132.19 176 PHE M C 1
ATOM 2082 O O . PHE C 3 155 ? 207.925 231.683 166.974 1.00 132.19 176 PHE M O 1
ATOM 2090 N N . GLY C 3 156 ? 208.359 233.750 167.777 1.00 110.97 177 GLY M N 1
ATOM 2091 C CA . GLY C 3 156 ? 208.450 234.367 166.470 1.00 110.97 177 GLY M CA 1
ATOM 2092 C C . GLY C 3 156 ? 209.800 234.304 165.792 1.00 110.97 177 GLY M C 1
ATOM 2093 O O . GLY C 3 156 ? 209.870 234.545 164.583 1.00 110.97 177 GLY M O 1
ATOM 2094 N N . ILE C 3 157 ? 210.873 234.008 166.520 1.00 128.01 178 ILE M N 1
ATOM 2095 C CA . ILE C 3 157 ? 212.214 233.991 165.948 1.00 128.01 178 ILE M CA 1
ATOM 2096 C C . ILE C 3 157 ? 212.911 232.699 166.351 1.00 128.01 178 ILE M C 1
ATOM 2097 O O . ILE C 3 157 ? 212.824 232.268 167.505 1.00 128.01 178 ILE M O 1
ATOM 2102 N N . VAL C 3 158 ? 213.567 232.059 165.386 1.00 87.78 179 VAL M N 1
ATOM 2103 C CA . VAL C 3 158 ? 214.439 230.923 165.642 1.00 87.78 179 VAL M CA 1
ATOM 2104 C C . VAL C 3 158 ? 215.803 231.224 165.035 1.00 87.78 179 VAL M C 1
ATOM 2105 O O . VAL C 3 158 ? 215.901 231.901 164.004 1.00 87.78 179 VAL M O 1
ATOM 2109 N N . GLN C 3 159 ? 216.861 230.788 165.712 1.00 89.65 180 GLN M N 1
ATOM 2110 C CA . GLN C 3 159 ? 218.205 230.900 165.170 1.00 89.65 180 GLN M CA 1
ATOM 2111 C C . GLN C 3 159 ? 218.951 229.605 165.437 1.00 89.65 180 GLN M C 1
ATOM 2112 O O . GLN C 3 159 ? 218.927 229.095 166.559 1.00 89.65 180 GLN M O 1
ATOM 2118 N N . ARG C 3 160 ? 219.612 229.077 164.417 1.00 164.31 181 ARG M N 1
ATOM 2119 C CA . ARG C 3 160 ? 220.325 227.818 164.551 1.00 164.31 181 ARG M CA 1
ATOM 2120 C C . ARG C 3 160 ? 221.805 228.062 164.811 1.00 164.31 181 ARG M C 1
ATOM 2121 O O . ARG C 3 160 ? 222.331 229.159 164.617 1.00 164.31 181 ARG M O 1
ATOM 2129 N N . LEU C 3 161 ? 222.475 227.009 165.268 1.00 167.61 182 LEU M N 1
ATOM 2130 C CA . LEU C 3 161 ? 223.918 227.011 165.430 1.00 167.61 182 LEU M CA 1
ATOM 2131 C C . LEU C 3 161 ? 224.522 225.882 164.613 1.00 167.61 182 LEU M C 1
ATOM 2132 O O . LEU C 3 161 ? 223.860 224.886 164.310 1.00 167.61 182 LEU M O 1
ATOM 2137 N N . GLU C 3 162 ? 225.790 226.054 164.259 1.00 200.90 183 GLU M N 1
ATOM 2138 C CA . GLU C 3 162 ? 226.477 225.137 163.369 1.00 200.90 183 GLU M CA 1
ATOM 2139 C C . GLU C 3 162 ? 227.937 225.078 163.800 1.00 200.90 183 GLU M C 1
ATOM 2140 O O . GLU C 3 162 ? 228.413 225.929 164.555 1.00 200.90 183 GLU M O 1
ATOM 2146 N N . PHE C 3 163 ? 228.629 224.025 163.362 1.00 198.48 184 PHE M N 1
ATOM 2147 C CA . PHE C 3 163 ? 230.074 223.935 163.514 1.00 198.48 184 PHE M CA 1
ATOM 2148 C C . PHE C 3 163 ? 230.746 225.140 162.871 1.00 198.48 184 PHE M C 1
ATOM 2149 O O . PHE C 3 163 ? 230.361 225.572 161.781 1.00 198.48 184 PHE M O 1
ATOM 2157 N N . TYR C 3 164 ? 231.744 225.688 163.553 1.00 296.87 185 TYR M N 1
ATOM 2158 C CA . TYR C 3 164 ? 232.391 226.906 163.093 1.00 296.87 185 TYR M CA 1
ATOM 2159 C C . TYR C 3 164 ? 233.593 226.584 162.221 1.00 296.87 185 TYR M C 1
ATOM 2160 O O . TYR C 3 164 ? 234.357 225.659 162.506 1.00 296.87 185 TYR M O 1
ATOM 2169 N N . ASN C 3 165 ? 233.752 227.361 161.155 1.00 433.11 186 ASN M N 1
ATOM 2170 C CA . ASN C 3 165 ? 234.909 227.221 160.289 1.00 433.11 186 ASN M CA 1
ATOM 2171 C C . ASN C 3 165 ? 236.164 227.762 160.976 1.00 433.11 186 ASN M C 1
ATOM 2172 O O . ASN C 3 165 ? 236.104 228.429 162.013 1.00 433.11 186 ASN M O 1
ATOM 2177 N N . VAL C 3 166 ? 237.315 227.466 160.368 1.00 415.55 187 VAL M N 1
ATOM 2178 C CA . VAL C 3 166 ? 238.597 227.704 161.024 1.00 415.55 187 VAL M CA 1
ATOM 2179 C C . VAL C 3 166 ? 238.890 229.196 161.151 1.00 415.55 187 VAL M C 1
ATOM 2180 O O . VAL C 3 166 ? 239.611 229.614 162.062 1.00 415.55 187 VAL M O 1
ATOM 2184 N N . GLU C 3 167 ? 238.322 230.026 160.273 1.00 447.38 188 GLU M N 1
ATOM 2185 C CA . GLU C 3 167 ? 238.573 231.460 160.367 1.00 447.38 188 GLU M CA 1
ATOM 2186 C C . GLU C 3 167 ? 237.838 232.073 161.554 1.00 447.38 188 GLU M C 1
ATOM 2187 O O . GLU C 3 167 ? 238.421 232.849 162.322 1.00 447.38 188 GLU M O 1
ATOM 2193 N N . ASP C 3 168 ? 236.559 231.724 161.730 1.00 416.68 189 ASP M N 1
ATOM 2194 C CA . ASP C 3 168 ? 235.818 232.205 162.890 1.00 416.68 189 ASP M CA 1
ATOM 2195 C C . ASP C 3 168 ? 236.394 231.639 164.177 1.00 416.68 189 ASP M C 1
ATOM 2196 O O . ASP C 3 168 ? 236.482 232.347 165.186 1.00 416.68 189 ASP M O 1
ATOM 2201 N N . LEU C 3 169 ? 236.804 230.369 164.153 1.00 422.68 190 LEU M N 1
ATOM 2202 C CA . LEU C 3 169 ? 237.440 229.768 165.320 1.00 422.68 190 LEU M CA 1
ATOM 2203 C C . LEU C 3 169 ? 238.748 230.469 165.657 1.00 422.68 190 LEU M C 1
ATOM 2204 O O . LEU C 3 169 ? 239.040 230.717 166.830 1.00 422.68 190 LEU M O 1
ATOM 2209 N N . ALA C 3 170 ? 239.541 230.803 164.636 1.00 412.41 191 ALA M N 1
ATOM 2210 C CA . ALA C 3 170 ? 240.810 231.487 164.857 1.00 412.41 191 ALA M CA 1
ATOM 2211 C C . ALA C 3 170 ? 240.596 232.885 165.416 1.00 412.41 191 ALA M C 1
ATOM 2212 O O . ALA C 3 170 ? 241.304 233.307 166.338 1.00 412.41 191 ALA M O 1
ATOM 2214 N N . THR C 3 171 ? 239.618 233.616 164.875 1.00 420.57 192 THR M N 1
ATOM 2215 C CA . THR C 3 171 ? 239.312 234.942 165.403 1.00 420.57 192 THR M CA 1
ATOM 2216 C C . THR C 3 171 ? 238.813 234.861 166.839 1.00 420.57 192 THR M C 1
ATOM 2217 O O . THR C 3 171 ? 239.199 235.678 167.685 1.00 420.57 192 THR M O 1
ATOM 2221 N N . ILE C 3 172 ? 237.973 233.865 167.134 1.00 429.30 193 ILE M N 1
ATOM 2222 C CA . ILE C 3 172 ? 237.433 233.702 168.479 1.00 429.30 193 ILE M CA 1
ATOM 2223 C C . ILE C 3 172 ? 238.542 233.365 169.469 1.00 429.30 193 ILE M C 1
ATOM 2224 O O . ILE C 3 172 ? 238.611 233.946 170.560 1.00 429.30 193 ILE M O 1
ATOM 2229 N N . VAL C 3 173 ? 239.443 232.449 169.099 1.00 454.87 194 VAL M N 1
ATOM 2230 C CA . VAL C 3 173 ? 240.494 232.052 170.032 1.00 454.87 194 VAL M CA 1
ATOM 2231 C C . VAL C 3 173 ? 241.509 233.179 170.199 1.00 454.87 194 VAL M C 1
ATOM 2232 O O . VAL C 3 173 ? 242.046 233.380 171.293 1.00 454.87 194 VAL M O 1
ATOM 2236 N N . SER C 3 174 ? 241.743 233.970 169.146 1.00 426.63 195 SER M N 1
ATOM 2237 C CA . SER C 3 174 ? 242.640 235.113 169.278 1.00 426.63 195 SER M CA 1
ATOM 2238 C C . SER C 3 174 ? 242.048 236.176 170.193 1.00 426.63 195 SER M C 1
ATOM 2239 O O . SER C 3 174 ? 242.745 236.719 171.060 1.00 426.63 195 SER M O 1
ATOM 2242 N N . ARG C 3 175 ? 240.754 236.470 170.030 1.00 413.24 196 ARG M N 1
ATOM 2243 C CA . ARG C 3 175 ? 240.104 237.455 170.887 1.00 413.24 196 ARG M CA 1
ATOM 2244 C C . ARG C 3 175 ? 240.046 236.985 172.335 1.00 413.24 196 ARG M C 1
ATOM 2245 O O . ARG C 3 175 ? 240.271 237.773 173.260 1.00 413.24 196 ARG M O 1
ATOM 2253 N N . SER C 3 176 ? 239.757 235.703 172.554 1.00 449.91 197 SER M N 1
ATOM 2254 C CA . SER C 3 176 ? 239.665 235.194 173.917 1.00 449.91 197 SER M CA 1
ATOM 2255 C C . SER C 3 176 ? 241.037 235.019 174.557 1.00 449.91 197 SER M C 1
ATOM 2256 O O . SER C 3 176 ? 241.150 235.041 175.788 1.00 449.91 197 SER M O 1
ATOM 2259 N N . ALA C 3 177 ? 242.086 234.838 173.754 1.00 465.78 198 ALA M N 1
ATOM 2260 C CA . ALA C 3 177 ? 243.433 234.821 174.307 1.00 465.78 198 ALA M CA 1
ATOM 2261 C C . ALA C 3 177 ? 243.896 236.230 174.645 1.00 465.78 198 ALA M C 1
ATOM 2262 O O . ALA C 3 177 ? 244.640 236.429 175.612 1.00 465.78 198 ALA M O 1
ATOM 2264 N N . GLY C 3 178 ? 243.478 237.217 173.848 1.00 482.45 199 GLY M N 1
ATOM 2265 C CA . GLY C 3 178 ? 243.673 238.602 174.243 1.00 482.45 199 GLY M CA 1
ATOM 2266 C C . GLY C 3 178 ? 242.906 238.943 175.505 1.00 482.45 199 GLY M C 1
ATOM 2267 O O . GLY C 3 178 ? 243.357 239.750 176.322 1.00 482.45 199 GLY M O 1
ATOM 2268 N N . ILE C 3 179 ? 241.727 238.342 175.671 1.00 480.49 200 ILE M N 1
ATOM 2269 C CA . ILE C 3 179 ? 241.018 238.403 176.944 1.00 480.49 200 ILE M CA 1
ATOM 2270 C C . ILE C 3 179 ? 241.836 237.718 178.032 1.00 480.49 200 ILE M C 1
ATOM 2271 O O . ILE C 3 179 ? 242.003 238.251 179.136 1.00 480.49 200 ILE M O 1
ATOM 2276 N N . LEU C 3 180 ? 242.389 236.543 177.727 1.00 448.19 201 LEU M N 1
ATOM 2277 C CA . LEU C 3 180 ? 243.220 235.819 178.679 1.00 448.19 201 LEU M CA 1
ATOM 2278 C C . LEU C 3 180 ? 244.624 236.395 178.808 1.00 448.19 201 LEU M C 1
ATOM 2279 O O . LEU C 3 180 ? 245.375 235.954 179.685 1.00 448.19 201 LEU M O 1
ATOM 2284 N N . GLY C 3 181 ? 244.991 237.362 177.972 1.00 464.21 202 GLY M N 1
ATOM 2285 C CA . GLY C 3 181 ? 246.310 237.969 178.042 1.00 464.21 202 GLY M CA 1
ATOM 2286 C C . GLY C 3 181 ? 247.454 237.049 177.674 1.00 464.21 202 GLY M C 1
ATOM 2287 O O . GLY C 3 181 ? 248.474 237.025 178.374 1.00 464.21 202 GLY M O 1
ATOM 2288 N N . LEU C 3 182 ? 247.310 236.287 176.597 1.00 451.20 203 LEU M N 1
ATOM 2289 C CA . LEU C 3 182 ? 248.336 235.358 176.150 1.00 451.20 203 LEU M CA 1
ATOM 2290 C C . LEU C 3 182 ? 249.185 235.984 175.049 1.00 451.20 203 LEU M C 1
ATOM 2291 O O . LEU C 3 182 ? 248.860 237.036 174.494 1.00 451.20 203 LEU M O 1
ATOM 2296 N N . GLU C 3 183 ? 250.291 235.315 174.734 1.00 393.62 204 GLU M N 1
ATOM 2297 C CA . GLU C 3 183 ? 251.183 235.708 173.651 1.00 393.62 204 GLU M CA 1
ATOM 2298 C C . GLU C 3 183 ? 251.189 234.646 172.558 1.00 393.62 204 GLU M C 1
ATOM 2299 O O . GLU C 3 183 ? 252.233 234.286 172.013 1.00 393.62 204 GLU M O 1
ATOM 2301 N N . ILE C 3 184 ? 250.001 234.139 172.230 1.00 482.85 205 ILE M N 1
ATOM 2302 C CA . ILE C 3 184 ? 249.866 233.064 171.257 1.00 482.85 205 ILE M CA 1
ATOM 2303 C C . ILE C 3 184 ? 250.125 233.600 169.854 1.00 482.85 205 ILE M C 1
ATOM 2304 O O . ILE C 3 184 ? 249.749 234.732 169.516 1.00 482.85 205 ILE M O 1
ATOM 2309 N N . GLU C 3 185 ? 250.813 232.805 169.040 1.00 450.38 206 GLU M N 1
ATOM 2310 C CA . GLU C 3 185 ? 251.018 233.152 167.647 1.00 450.38 206 GLU M CA 1
ATOM 2311 C C . GLU C 3 185 ? 249.715 232.995 166.867 1.00 450.38 206 GLU M C 1
ATOM 2312 O O . GLU C 3 185 ? 248.804 232.287 167.301 1.00 450.38 206 GLU M O 1
ATOM 2318 N N . PRO C 3 186 ? 249.582 233.689 165.729 1.00 423.00 207 PRO M N 1
ATOM 2319 C CA . PRO C 3 186 ? 248.463 233.374 164.823 1.00 423.00 207 PRO M CA 1
ATOM 2320 C C . PRO C 3 186 ? 248.498 231.939 164.334 1.00 423.00 207 PRO M C 1
ATOM 2321 O O . PRO C 3 186 ? 247.445 231.312 164.164 1.00 423.00 207 PRO M O 1
ATOM 2325 N N . GLN C 3 187 ? 249.698 231.398 164.116 1.00 387.98 208 GLN M N 1
ATOM 2326 C CA . GLN C 3 187 ? 249.836 229.969 163.875 1.00 387.98 208 GLN M CA 1
ATOM 2327 C C . GLN C 3 187 ? 249.437 229.172 165.105 1.00 387.98 208 GLN M C 1
ATOM 2328 O O . GLN C 3 187 ? 248.873 228.080 164.981 1.00 387.98 208 GLN M O 1
ATOM 2334 N N . GLY C 3 188 ? 249.717 229.706 166.296 1.00 383.25 209 GLY M N 1
ATOM 2335 C CA . GLY C 3 188 ? 249.219 229.087 167.512 1.00 383.25 209 GLY M CA 1
ATOM 2336 C C . GLY C 3 188 ? 247.706 229.073 167.576 1.00 383.25 209 GLY M C 1
ATOM 2337 O O . GLY C 3 188 ? 247.102 228.076 167.977 1.00 383.25 209 GLY M O 1
ATOM 2338 N N . ALA C 3 189 ? 247.076 230.180 167.174 1.00 376.37 210 ALA M N 1
ATOM 2339 C CA . ALA C 3 189 ? 245.619 230.243 167.141 1.00 376.37 210 ALA M CA 1
ATOM 2340 C C . ALA C 3 189 ? 245.048 229.256 166.132 1.00 376.37 210 ALA M C 1
ATOM 2341 O O . ALA C 3 189 ? 244.042 228.591 166.404 1.00 376.37 210 ALA M O 1
ATOM 2343 N N . ALA C 3 190 ? 245.689 229.142 164.966 1.00 352.19 211 ALA M N 1
ATOM 2344 C CA . ALA C 3 190 ? 245.239 228.191 163.955 1.00 352.19 211 ALA M CA 1
ATOM 2345 C C . ALA C 3 190 ? 245.388 226.754 164.437 1.00 352.19 211 ALA M C 1
ATOM 2346 O O . ALA C 3 190 ? 244.498 225.924 164.219 1.00 352.19 211 ALA M O 1
ATOM 2348 N N . GLU C 3 191 ? 246.504 226.442 165.098 1.00 346.86 212 GLU M N 1
ATOM 2349 C CA . GLU C 3 191 ? 246.717 225.087 165.594 1.00 346.86 212 GLU M CA 1
ATOM 2350 C C . GLU C 3 191 ? 245.765 224.763 166.735 1.00 346.86 212 GLU M C 1
ATOM 2351 O O . GLU C 3 191 ? 245.330 223.616 166.882 1.00 346.86 212 GLU M O 1
ATOM 2353 N N . ILE C 3 192 ? 245.433 225.760 167.557 1.00 368.78 213 ILE M N 1
ATOM 2354 C CA . ILE C 3 192 ? 244.461 225.549 168.624 1.00 368.78 213 ILE M CA 1
ATOM 2355 C C . ILE C 3 192 ? 243.074 225.328 168.039 1.00 368.78 213 ILE M C 1
ATOM 2356 O O . ILE C 3 192 ? 242.301 224.500 168.537 1.00 368.78 213 ILE M O 1
ATOM 2358 N N . ALA C 3 193 ? 242.736 226.067 166.979 1.00 425.61 214 ALA M N 1
ATOM 2359 C CA . ALA C 3 193 ? 241.452 225.874 166.313 1.00 425.61 214 ALA M CA 1
ATOM 2360 C C . ALA C 3 193 ? 241.369 224.499 165.663 1.00 425.61 214 ALA M C 1
ATOM 2361 O O . ALA C 3 193 ? 240.319 223.847 165.700 1.00 425.61 214 ALA M O 1
ATOM 2363 N N . LYS C 3 194 ? 242.468 224.047 165.057 1.00 420.37 215 LYS M N 1
ATOM 2364 C CA . LYS C 3 194 ? 242.486 222.729 164.433 1.00 420.37 215 LYS M CA 1
ATOM 2365 C C . LYS C 3 194 ? 242.420 221.619 165.474 1.00 420.37 215 LYS M C 1
ATOM 2366 O O . LYS C 3 194 ? 241.732 220.612 165.272 1.00 420.37 215 LYS M O 1
ATOM 2372 N N . ARG C 3 195 ? 243.135 221.783 166.589 1.00 342.83 216 ARG M N 1
ATOM 2373 C CA . ARG C 3 195 ? 243.099 220.784 167.651 1.00 342.83 216 ARG M CA 1
ATOM 2374 C C . ARG C 3 195 ? 241.723 220.724 168.300 1.00 342.83 216 ARG M C 1
ATOM 2375 O O . ARG C 3 195 ? 241.241 219.640 168.651 1.00 342.83 216 ARG M O 1
ATOM 2377 N N . ALA C 3 196 ? 241.078 221.875 168.470 1.00 302.51 217 ALA M N 1
ATOM 2378 C CA . ALA C 3 196 ? 239.733 221.906 169.021 1.00 302.51 217 ALA M CA 1
ATOM 2379 C C . ALA C 3 196 ? 238.725 221.360 168.017 1.00 302.51 217 ALA M C 1
ATOM 2380 O O . ALA C 3 196 ? 238.911 221.450 166.800 1.00 302.51 217 ALA M O 1
ATOM 2382 N N . ARG C 3 197 ? 237.646 220.787 168.544 1.00 309.12 218 ARG M N 1
ATOM 2383 C CA . ARG C 3 197 ? 236.578 220.226 167.718 1.00 309.12 218 ARG M CA 1
ATOM 2384 C C . ARG C 3 197 ? 235.501 221.280 167.454 1.00 309.12 218 ARG M C 1
ATOM 2385 O O . ARG C 3 197 ? 234.312 221.063 167.684 1.00 309.12 218 ARG M O 1
ATOM 2393 N N . GLY C 3 198 ? 235.940 222.428 166.944 1.00 207.51 219 GLY M N 1
ATOM 2394 C CA . GLY C 3 198 ? 235.041 223.566 166.833 1.00 207.51 219 GLY M CA 1
ATOM 2395 C C . GLY C 3 198 ? 234.613 224.009 168.215 1.00 207.51 219 GLY M C 1
ATOM 2396 O O . GLY C 3 198 ? 235.443 224.164 169.118 1.00 207.51 219 GLY M O 1
ATOM 2397 N N . THR C 3 199 ? 233.293 224.176 168.391 1.00 200.22 220 THR M N 1
ATOM 2398 C CA . THR C 3 199 ? 232.619 224.458 169.659 1.00 200.22 220 THR M CA 1
ATOM 2399 C C . THR C 3 199 ? 233.228 225.653 170.380 1.00 200.22 220 THR M C 1
ATOM 2400 O O . THR C 3 199 ? 233.930 225.465 171.381 1.00 200.22 220 THR M O 1
ATOM 2404 N N . PRO C 3 200 ? 232.969 226.880 169.906 1.00 208.98 221 PRO M N 1
ATOM 2405 C CA . PRO C 3 200 ? 233.774 228.041 170.337 1.00 208.98 221 PRO M CA 1
ATOM 2406 C C . PRO C 3 200 ? 233.767 228.319 171.831 1.00 208.98 221 PRO M C 1
ATOM 2407 O O . PRO C 3 200 ? 234.784 228.778 172.350 1.00 208.98 221 PRO M O 1
ATOM 2411 N N . ARG C 3 201 ? 232.676 228.046 172.547 1.00 175.27 222 ARG M N 1
ATOM 2412 C CA . ARG C 3 201 ? 232.722 228.171 174.002 1.00 175.27 222 ARG M CA 1
ATOM 2413 C C . ARG C 3 201 ? 233.541 227.046 174.619 1.00 175.27 222 ARG M C 1
ATOM 2414 O O . ARG C 3 201 ? 234.385 227.279 175.495 1.00 175.27 222 ARG M O 1
ATOM 2422 N N . ILE C 3 202 ? 233.306 225.813 174.170 1.00 181.02 223 ILE M N 1
ATOM 2423 C CA . ILE C 3 202 ? 234.133 224.706 174.624 1.00 181.02 223 ILE M CA 1
ATOM 2424 C C . ILE C 3 202 ? 235.552 224.868 174.101 1.00 181.02 223 ILE M C 1
ATOM 2425 O O . ILE C 3 202 ? 236.511 224.468 174.764 1.00 181.02 223 ILE M O 1
ATOM 2430 N N . ALA C 3 203 ? 235.716 225.495 172.932 1.00 194.67 224 ALA M N 1
ATOM 2431 C CA . ALA C 3 203 ? 237.056 225.832 172.460 1.00 194.67 224 ALA M CA 1
ATOM 2432 C C . ALA C 3 203 ? 237.721 226.857 173.369 1.00 194.67 224 ALA M C 1
ATOM 2433 O O . ALA C 3 203 ? 238.935 226.808 173.578 1.00 194.67 224 ALA M O 1
ATOM 2435 N N . ASN C 3 204 ? 236.946 227.801 173.908 1.00 242.42 225 ASN M N 1
ATOM 2436 C CA . ASN C 3 204 ? 237.493 228.744 174.879 1.00 242.42 225 ASN M CA 1
ATOM 2437 C C . ASN C 3 204 ? 237.908 228.031 176.156 1.00 242.42 225 ASN M C 1
ATOM 2438 O O . ASN C 3 204 ? 238.935 228.366 176.759 1.00 242.42 225 ASN M O 1
ATOM 2443 N N . ARG C 3 205 ? 237.111 227.051 176.581 1.00 402.09 226 ARG M N 1
ATOM 2444 C CA . ARG C 3 205 ? 237.482 226.231 177.731 1.00 402.09 226 ARG M CA 1
ATOM 2445 C C . ARG C 3 205 ? 238.774 225.467 177.462 1.00 402.09 226 ARG M C 1
ATOM 2446 O O . ARG C 3 205 ? 239.660 225.396 178.324 1.00 402.09 226 ARG M O 1
ATOM 2454 N N . LEU C 3 206 ? 238.906 224.916 176.254 1.00 365.74 227 LEU M N 1
ATOM 2455 C CA . LEU C 3 206 ? 240.130 224.222 175.867 1.00 365.74 227 LEU M CA 1
ATOM 2456 C C . LEU C 3 206 ? 241.314 225.177 175.812 1.00 365.74 227 LEU M C 1
ATOM 2457 O O . LEU C 3 206 ? 242.437 224.800 176.157 1.00 365.74 227 LEU M O 1
ATOM 2462 N N . LEU C 3 207 ? 241.082 226.415 175.370 1.00 399.54 228 LEU M N 1
ATOM 2463 C CA . LEU C 3 207 ? 242.142 227.415 175.363 1.00 399.54 228 LEU M CA 1
ATOM 2464 C C . LEU C 3 207 ? 242.586 227.748 176.777 1.00 399.54 228 LEU M C 1
ATOM 2465 O O . LEU C 3 207 ? 243.782 227.905 177.035 1.00 399.54 228 LEU M O 1
ATOM 2470 N N . ARG C 3 208 ? 241.635 227.856 177.706 1.00 475.63 229 ARG M N 1
ATOM 2471 C CA . ARG C 3 208 ? 241.989 228.092 179.103 1.00 475.63 229 ARG M CA 1
ATOM 2472 C C . ARG C 3 208 ? 242.800 226.930 179.667 1.00 475.63 229 ARG M C 1
ATOM 2473 O O . ARG C 3 208 ? 243.792 227.143 180.375 1.00 475.63 229 ARG M O 1
ATOM 2481 N N . ARG C 3 209 ? 242.402 225.695 179.342 1.00 532.83 230 ARG M N 1
ATOM 2482 C CA . ARG C 3 209 ? 243.151 224.527 179.803 1.00 532.83 230 ARG M CA 1
ATOM 2483 C C . ARG C 3 209 ? 244.559 224.498 179.218 1.00 532.83 230 ARG M C 1
ATOM 2484 O O . ARG C 3 209 ? 245.532 224.242 179.937 1.00 532.83 230 ARG M O 1
ATOM 2492 N N . VAL C 3 210 ? 244.685 224.778 177.919 1.00 508.45 231 VAL M N 1
ATOM 2493 C CA . VAL C 3 210 ? 245.984 224.779 177.253 1.00 508.45 231 VAL M CA 1
ATOM 2494 C C . VAL C 3 210 ? 246.856 225.909 177.788 1.00 508.45 231 VAL M C 1
ATOM 2495 O O . VAL C 3 210 ? 248.072 225.753 177.948 1.00 508.45 231 VAL M O 1
ATOM 2499 N N . ARG C 3 211 ? 246.243 227.052 178.100 1.00 494.41 232 ARG M N 1
ATOM 2500 C CA . ARG C 3 211 ? 246.958 228.163 178.715 1.00 494.41 232 ARG M CA 1
ATOM 2501 C C . ARG C 3 211 ? 247.485 227.782 180.092 1.00 494.41 232 ARG M C 1
ATOM 2502 O O . ARG C 3 211 ? 248.621 228.120 180.444 1.00 494.41 232 ARG M O 1
ATOM 2510 N N . ASP C 3 212 ? 246.679 227.059 180.874 1.00 564.89 233 ASP M N 1
ATOM 2511 C CA . ASP C 3 212 ? 247.141 226.570 182.170 1.00 564.89 233 ASP M CA 1
ATOM 2512 C C . ASP C 3 212 ? 248.286 225.575 182.014 1.00 564.89 233 ASP M C 1
ATOM 2513 O O . ASP C 3 212 ? 249.253 225.606 182.786 1.00 564.89 233 ASP M O 1
ATOM 2518 N N . PHE C 3 213 ? 248.191 224.685 181.021 1.00 558.79 234 PHE M N 1
ATOM 2519 C CA . PHE C 3 213 ? 249.258 223.714 180.785 1.00 558.79 234 PHE M CA 1
ATOM 2520 C C . PHE C 3 213 ? 250.547 224.403 180.353 1.00 558.79 234 PHE M C 1
ATOM 2521 O O . PHE C 3 213 ? 251.641 224.017 180.780 1.00 558.79 234 PHE M O 1
ATOM 2529 N N . ALA C 3 214 ? 250.433 225.420 179.498 1.00 609.37 235 ALA M N 1
ATOM 2530 C CA . ALA C 3 214 ? 251.607 226.150 179.036 1.00 609.37 235 ALA M CA 1
ATOM 2531 C C . ALA C 3 214 ? 252.227 226.964 180.161 1.00 609.37 235 ALA M C 1
ATOM 2532 O O . ALA C 3 214 ? 253.455 227.051 180.266 1.00 609.37 235 ALA M O 1
ATOM 2534 N N . GLU C 3 215 ? 251.395 227.566 181.016 1.00 642.79 236 GLU M N 1
ATOM 2535 C CA . GLU C 3 215 ? 251.917 228.303 182.161 1.00 642.79 236 GLU M CA 1
ATOM 2536 C C . GLU C 3 215 ? 252.542 227.369 183.186 1.00 642.79 236 GLU M C 1
ATOM 2537 O O . GLU C 3 215 ? 253.425 227.784 183.946 1.00 642.79 236 GLU M O 1
ATOM 2539 N N . VAL C 3 216 ? 252.090 226.114 183.232 1.00 616.94 237 VAL M N 1
ATOM 2540 C CA . VAL C 3 216 ? 252.703 225.134 184.121 1.00 616.94 237 VAL M CA 1
ATOM 2541 C C . VAL C 3 216 ? 254.124 224.814 183.671 1.00 616.94 237 VAL M C 1
ATOM 2542 O O . VAL C 3 216 ? 255.042 224.713 184.495 1.00 616.94 237 VAL M O 1
ATOM 2544 N N . ARG C 3 217 ? 254.334 224.652 182.365 1.00 577.71 238 ARG M N 1
ATOM 2545 C CA . ARG C 3 217 ? 255.634 224.270 181.830 1.00 577.71 238 ARG M CA 1
ATOM 2546 C C . ARG C 3 217 ? 256.356 225.417 181.131 1.00 577.71 238 ARG M C 1
ATOM 2547 O O . ARG C 3 217 ? 257.362 225.179 180.456 1.00 577.71 238 ARG M O 1
ATOM 2555 N N . GLY C 3 218 ? 255.877 226.651 181.276 1.00 604.32 239 GLY M N 1
ATOM 2556 C CA . GLY C 3 218 ? 256.544 227.781 180.656 1.00 604.32 239 GLY M CA 1
ATOM 2557 C C . GLY C 3 218 ? 255.793 229.090 180.790 1.00 604.32 239 GLY M C 1
ATOM 2558 O O . GLY C 3 218 ? 255.154 229.346 181.815 1.00 604.32 239 GLY M O 1
ATOM 2559 N N . GLN C 3 219 ? 255.861 229.927 179.756 1.00 510.91 240 GLN M N 1
ATOM 2560 C CA . GLN C 3 219 ? 255.275 231.257 179.769 1.00 510.91 240 GLN M CA 1
ATOM 2561 C C . GLN C 3 219 ? 253.965 231.275 178.979 1.00 510.91 240 GLN M C 1
ATOM 2562 O O . GLN C 3 219 ? 253.466 230.239 178.529 1.00 510.91 240 GLN M O 1
ATOM 2564 N N . GLY C 3 220 ? 253.399 232.472 178.808 1.00 430.21 241 GLY M N 1
ATOM 2565 C CA . GLY C 3 220 ? 252.126 232.620 178.123 1.00 430.21 241 GLY M CA 1
ATOM 2566 C C . GLY C 3 220 ? 252.206 232.496 176.616 1.00 430.21 241 GLY M C 1
ATOM 2567 O O . GLY C 3 220 ? 251.173 232.301 175.967 1.00 430.21 241 GLY M O 1
ATOM 2568 N N . ASP C 3 221 ? 253.401 232.620 176.045 1.00 431.90 242 ASP M N 1
ATOM 2569 C CA . ASP C 3 221 ? 253.567 232.438 174.612 1.00 431.90 242 ASP M CA 1
ATOM 2570 C C . ASP C 3 221 ? 253.348 230.981 174.228 1.00 431.90 242 ASP M C 1
ATOM 2571 O O . ASP C 3 221 ? 253.614 230.062 175.006 1.00 431.90 242 ASP M O 1
ATOM 2576 N N . ILE C 3 222 ? 252.852 230.776 173.012 1.00 480.14 243 ILE M N 1
ATOM 2577 C CA . ILE C 3 222 ? 252.527 229.447 172.511 1.00 480.14 243 ILE M CA 1
ATOM 2578 C C . ILE C 3 222 ? 253.365 229.172 171.271 1.00 480.14 243 ILE M C 1
ATOM 2579 O O . ILE C 3 222 ? 253.362 229.961 170.319 1.00 480.14 243 ILE M O 1
ATOM 2584 N N . THR C 3 223 ? 254.085 228.054 171.297 1.00 487.29 244 THR M N 1
ATOM 2585 C CA . THR C 3 223 ? 255.011 227.639 170.259 1.00 487.29 244 THR M CA 1
ATOM 2586 C C . THR C 3 223 ? 254.533 226.281 169.745 1.00 487.29 244 THR M C 1
ATOM 2587 O O . THR C 3 223 ? 253.785 225.577 170.429 1.00 487.29 244 THR M O 1
ATOM 2591 N N . ARG C 3 224 ? 254.925 225.940 168.510 1.00 428.60 245 ARG M N 1
ATOM 2592 C CA . ARG C 3 224 ? 254.447 224.719 167.865 1.00 428.60 245 ARG M CA 1
ATOM 2593 C C . ARG C 3 224 ? 254.845 223.460 168.629 1.00 428.60 245 ARG M C 1
ATOM 2594 O O . ARG C 3 224 ? 254.106 222.469 168.608 1.00 428.60 245 ARG M O 1
ATOM 2602 N N . VAL C 3 225 ? 255.990 223.478 169.314 1.00 503.31 246 VAL M N 1
ATOM 2603 C CA . VAL C 3 225 ? 256.352 222.342 170.157 1.00 503.31 246 VAL M CA 1
ATOM 2604 C C . VAL C 3 225 ? 255.422 222.252 171.366 1.00 503.31 246 VAL M C 1
ATOM 2605 O O . VAL C 3 225 ? 255.057 221.154 171.801 1.00 503.31 246 VAL M O 1
ATOM 2609 N N . ILE C 3 226 ? 254.988 223.397 171.900 1.00 513.65 247 ILE M N 1
ATOM 2610 C CA . ILE C 3 226 ? 254.028 223.397 173.000 1.00 513.65 247 ILE M CA 1
ATOM 2611 C C . ILE C 3 226 ? 252.666 222.915 172.515 1.00 513.65 247 ILE M C 1
ATOM 2612 O O . ILE C 3 226 ? 251.955 222.193 173.227 1.00 513.65 247 ILE M O 1
ATOM 2617 N N . ALA C 3 227 ? 252.291 223.288 171.289 1.00 443.28 248 ALA M N 1
ATOM 2618 C CA . ALA C 3 227 ? 251.050 222.790 170.705 1.00 443.28 248 ALA M CA 1
ATOM 2619 C C . ALA C 3 227 ? 251.105 221.283 170.496 1.00 443.28 248 ALA M C 1
ATOM 2620 O O . ALA C 3 227 ? 250.114 220.583 170.728 1.00 443.28 248 ALA M O 1
ATOM 2622 N N . ASP C 3 228 ? 252.256 220.767 170.061 1.00 467.98 249 ASP M N 1
ATOM 2623 C CA . ASP C 3 228 ? 252.419 219.322 169.931 1.00 467.98 249 ASP M CA 1
ATOM 2624 C C . ASP C 3 228 ? 252.364 218.634 171.289 1.00 467.98 249 ASP M C 1
ATOM 2625 O O . ASP C 3 228 ? 251.797 217.543 171.414 1.00 467.98 249 ASP M O 1
ATOM 2630 N N . LYS C 3 229 ? 252.954 219.258 172.313 1.00 485.40 250 LYS M N 1
ATOM 2631 C CA . LYS C 3 229 ? 252.896 218.710 173.665 1.00 485.40 250 LYS M CA 1
ATOM 2632 C C . LYS C 3 229 ? 251.462 218.648 174.172 1.00 485.40 250 LYS M C 1
ATOM 2633 O O . LYS C 3 229 ? 251.060 217.664 174.801 1.00 485.40 250 LYS M O 1
ATOM 2639 N N . ALA C 3 230 ? 250.678 219.692 173.903 1.00 458.86 251 ALA M N 1
ATOM 2640 C CA . ALA C 3 230 ? 249.277 219.695 174.309 1.00 458.86 251 ALA M CA 1
ATOM 2641 C C . ALA C 3 230 ? 248.465 218.678 173.517 1.00 458.86 251 ALA M C 1
ATOM 2642 O O . ALA C 3 230 ? 247.571 218.026 174.068 1.00 458.86 251 ALA M O 1
ATOM 2644 N N . LEU C 3 231 ? 248.759 218.532 172.221 1.00 432.34 252 LEU M N 1
ATOM 2645 C CA . LEU C 3 231 ? 248.032 217.575 171.393 1.00 432.34 252 LEU M CA 1
ATOM 2646 C C . LEU C 3 231 ? 248.320 216.142 171.819 1.00 432.34 252 LEU M C 1
ATOM 2647 O O . LEU C 3 231 ? 247.413 215.303 171.849 1.00 432.34 252 LEU M O 1
ATOM 2649 N N . ASN C 3 232 ? 249.578 215.842 172.148 1.00 519.82 253 ASN M N 1
ATOM 2650 C CA . ASN C 3 232 ? 249.916 214.511 172.641 1.00 519.82 253 ASN M CA 1
ATOM 2651 C C . ASN C 3 232 ? 249.378 214.295 174.049 1.00 519.82 253 ASN M C 1
ATOM 2652 O O . ASN C 3 232 ? 249.010 213.172 174.413 1.00 519.82 253 ASN M O 1
ATOM 2657 N N . LEU C 3 233 ? 249.336 215.357 174.857 1.00 563.77 254 LEU M N 1
ATOM 2658 C CA . LEU C 3 233 ? 248.800 215.249 176.209 1.00 563.77 254 LEU M CA 1
ATOM 2659 C C . LEU C 3 233 ? 247.299 215.000 176.189 1.00 563.77 254 LEU M C 1
ATOM 2660 O O . LEU C 3 233 ? 246.791 214.152 176.931 1.00 563.77 254 LEU M O 1
ATOM 2665 N N . LEU C 3 234 ? 246.573 215.727 175.342 1.00 437.64 255 LEU M N 1
ATOM 2666 C CA . LEU C 3 234 ? 245.136 215.535 175.220 1.00 437.64 255 LEU M CA 1
ATOM 2667 C C . LEU C 3 234 ? 244.774 214.400 174.276 1.00 437.64 255 LEU M C 1
ATOM 2668 O O . LEU C 3 234 ? 243.582 214.108 174.124 1.00 437.64 255 LEU M O 1
ATOM 2673 N N . ASP C 3 235 ? 245.769 213.783 173.631 1.00 380.24 256 ASP M N 1
ATOM 2674 C CA . ASP C 3 235 ? 245.610 212.673 172.690 1.00 380.24 256 ASP M CA 1
ATOM 2675 C C . ASP C 3 235 ? 244.726 213.034 171.499 1.00 380.24 256 ASP M C 1
ATOM 2676 O O . ASP C 3 235 ? 244.142 212.150 170.863 1.00 380.24 256 ASP M O 1
ATOM 2678 N N . VAL C 3 236 ? 244.615 214.323 171.187 1.00 352.03 257 VAL M N 1
ATOM 2679 C CA . VAL C 3 236 ? 243.876 214.807 170.029 1.00 352.03 257 VAL M CA 1
ATOM 2680 C C . VAL C 3 236 ? 244.771 215.799 169.303 1.00 352.03 257 VAL M C 1
ATOM 2681 O O . VAL C 3 236 ? 245.168 216.819 169.879 1.00 352.03 257 VAL M O 1
ATOM 2685 N N . ASP C 3 237 ? 245.087 215.503 168.050 1.00 384.41 258 ASP M N 1
ATOM 2686 C CA . ASP C 3 237 ? 245.976 216.343 167.266 1.00 384.41 258 ASP M CA 1
ATOM 2687 C C . ASP C 3 237 ? 245.165 217.415 166.543 1.00 384.41 258 ASP M C 1
ATOM 2688 O O . ASP C 3 237 ? 243.986 217.641 166.831 1.00 384.41 258 ASP M O 1
ATOM 2690 N N . GLU C 3 238 ? 245.804 218.093 165.589 1.00 393.34 259 GLU M N 1
ATOM 2691 C CA . GLU C 3 238 ? 245.117 219.086 164.774 1.00 393.34 259 GLU M CA 1
ATOM 2692 C C . GLU C 3 238 ? 244.104 218.460 163.827 1.00 393.34 259 GLU M C 1
ATOM 2693 O O . GLU C 3 238 ? 243.235 219.171 163.312 1.00 393.34 259 GLU M O 1
ATOM 2699 N N . ARG C 3 239 ? 244.199 217.155 163.576 1.00 345.02 260 ARG M N 1
ATOM 2700 C CA . ARG C 3 239 ? 243.190 216.454 162.798 1.00 345.02 260 ARG M CA 1
ATOM 2701 C C . ARG C 3 239 ? 241.934 216.153 163.603 1.00 345.02 260 ARG M C 1
ATOM 2702 O O . ARG C 3 239 ? 240.940 215.703 163.024 1.00 345.02 260 ARG M O 1
ATOM 2704 N N . GLY C 3 240 ? 241.957 216.379 164.915 1.00 292.39 261 GLY M N 1
ATOM 2705 C CA . GLY C 3 240 ? 240.790 216.165 165.741 1.00 292.39 261 GLY M CA 1
ATOM 2706 C C . GLY C 3 240 ? 240.503 214.725 166.087 1.00 292.39 261 GLY M C 1
ATOM 2707 O O . GLY C 3 240 ? 239.449 214.444 166.668 1.00 292.39 261 GLY M O 1
ATOM 2708 N N . PHE C 3 241 ? 241.400 213.803 165.753 1.00 298.96 262 PHE M N 1
ATOM 2709 C CA . PHE C 3 241 ? 241.153 212.391 166.009 1.00 298.96 262 PHE M CA 1
ATOM 2710 C C . PHE C 3 241 ? 241.366 212.085 167.484 1.00 298.96 262 PHE M C 1
ATOM 2711 O O . PHE C 3 241 ? 242.443 212.343 168.031 1.00 298.96 262 PHE M O 1
ATOM 2719 N N . ASP C 3 242 ? 240.336 211.544 168.127 1.00 317.96 263 ASP M N 1
ATOM 2720 C CA . ASP C 3 242 ? 240.481 211.068 169.490 1.00 317.96 263 ASP M CA 1
ATOM 2721 C C . ASP C 3 242 ? 241.356 209.818 169.506 1.00 317.96 263 ASP M C 1
ATOM 2722 O O . ASP C 3 242 ? 241.503 209.121 168.498 1.00 317.96 263 ASP M O 1
ATOM 2727 N N . HIS C 3 243 ? 241.965 209.562 170.666 1.00 410.66 264 HIS M N 1
ATOM 2728 C CA . HIS C 3 243 ? 242.788 208.370 170.843 1.00 410.66 264 HIS M CA 1
ATOM 2729 C C . HIS C 3 243 ? 241.969 207.106 170.626 1.00 410.66 264 HIS M C 1
ATOM 2730 O O . HIS C 3 243 ? 242.403 206.179 169.931 1.00 410.66 264 HIS M O 1
ATOM 2737 N N . LEU C 3 244 ? 240.769 207.062 171.205 1.00 344.43 265 LEU M N 1
ATOM 2738 C CA . LEU C 3 244 ? 239.854 205.964 170.929 1.00 344.43 265 LEU M CA 1
ATOM 2739 C C . LEU C 3 244 ? 239.422 205.981 169.472 1.00 344.43 265 LEU M C 1
ATOM 2740 O O . LEU C 3 244 ? 239.341 204.928 168.831 1.00 344.43 265 LEU M O 1
ATOM 2745 N N . ASP C 3 245 ? 239.169 207.177 168.928 1.00 273.09 266 ASP M N 1
ATOM 2746 C CA . ASP C 3 245 ? 238.835 207.308 167.513 1.00 273.09 266 ASP M CA 1
ATOM 2747 C C . ASP C 3 245 ? 239.970 206.834 166.621 1.00 273.09 266 ASP M C 1
ATOM 2748 O O . ASP C 3 245 ? 239.739 206.090 165.661 1.00 273.09 266 ASP M O 1
ATOM 2753 N N . ARG C 3 246 ? 241.203 207.251 166.926 1.00 332.75 267 ARG M N 1
ATOM 2754 C CA . ARG C 3 246 ? 242.345 206.844 166.116 1.00 332.75 267 ARG M CA 1
ATOM 2755 C C . ARG C 3 246 ? 242.564 205.340 166.190 1.00 332.75 267 ARG M C 1
ATOM 2756 O O . ARG C 3 246 ? 242.826 204.693 165.170 1.00 332.75 267 ARG M O 1
ATOM 2758 N N . ARG C 3 247 ? 242.430 204.764 167.388 1.00 356.38 268 ARG M N 1
ATOM 2759 C CA . ARG C 3 247 ? 242.609 203.326 167.544 1.00 356.38 268 ARG M CA 1
ATOM 2760 C C . ARG C 3 247 ? 241.525 202.547 166.808 1.00 356.38 268 ARG M C 1
ATOM 2761 O O . ARG C 3 247 ? 241.814 201.538 166.153 1.00 356.38 268 ARG M O 1
ATOM 2769 N N . LEU C 3 248 ? 240.274 203.013 166.876 1.00 275.10 269 LEU M N 1
ATOM 2770 C CA . LEU C 3 248 ? 239.203 202.289 166.204 1.00 275.10 269 LEU M CA 1
ATOM 2771 C C . LEU C 3 248 ? 239.313 202.412 164.691 1.00 275.10 269 LEU M C 1
ATOM 2772 O O . LEU C 3 248 ? 239.045 201.446 163.970 1.00 275.10 269 LEU M O 1
ATOM 2777 N N . LEU C 3 249 ? 239.717 203.581 164.184 1.00 311.54 270 LEU M N 1
ATOM 2778 C CA . LEU C 3 249 ? 239.874 203.709 162.739 1.00 311.54 270 LEU M CA 1
ATOM 2779 C C . LEU C 3 249 ? 241.073 202.909 162.248 1.00 311.54 270 LEU M C 1
ATOM 2780 O O . LEU C 3 249 ? 241.050 202.370 161.135 1.00 311.54 270 LEU M O 1
ATOM 2785 N N . LEU C 3 250 ? 242.124 202.809 163.068 1.00 295.79 271 LEU M N 1
ATOM 2786 C CA . LEU C 3 250 ? 243.237 201.929 162.732 1.00 295.79 271 LEU M CA 1
ATOM 2787 C C . LEU C 3 250 ? 242.785 200.477 162.700 1.00 295.79 271 LEU M C 1
ATOM 2788 O O . LEU C 3 250 ? 243.214 199.705 161.837 1.00 295.79 271 LEU M O 1
ATOM 2793 N N . THR C 3 251 ? 241.909 200.094 163.628 1.00 272.10 272 THR M N 1
ATOM 2794 C CA . THR C 3 251 ? 241.355 198.746 163.611 1.00 272.10 272 THR M CA 1
ATOM 2795 C C . THR C 3 251 ? 240.519 198.507 162.360 1.00 272.10 272 THR M C 1
ATOM 2796 O O . THR C 3 251 ? 240.580 197.428 161.759 1.00 272.10 272 THR M O 1
ATOM 2800 N N . MET C 3 252 ? 239.734 199.504 161.954 1.00 209.32 273 MET M N 1
ATOM 2801 C CA . MET C 3 252 ? 238.884 199.346 160.778 1.00 209.32 273 MET M CA 1
ATOM 2802 C C . MET C 3 252 ? 239.711 199.240 159.504 1.00 209.32 273 MET M C 1
ATOM 2803 O O . MET C 3 252 ? 239.427 198.407 158.636 1.00 209.32 273 MET M O 1
ATOM 2808 N N . ILE C 3 253 ? 240.735 200.083 159.367 1.00 290.57 274 ILE M N 1
ATOM 2809 C CA . ILE C 3 253 ? 241.584 200.001 158.184 1.00 290.57 274 ILE M CA 1
ATOM 2810 C C . ILE C 3 253 ? 242.464 198.756 158.222 1.00 290.57 274 ILE M C 1
ATOM 2811 O O . ILE C 3 253 ? 242.857 198.249 157.163 1.00 290.57 274 ILE M O 1
ATOM 2816 N N . ASP C 3 254 ? 242.740 198.215 159.411 1.00 336.81 275 ASP M N 1
ATOM 2817 C CA . ASP C 3 254 ? 243.575 197.027 159.510 1.00 336.81 275 ASP M CA 1
ATOM 2818 C C . ASP C 3 254 ? 242.872 195.777 159.007 1.00 336.81 275 ASP M C 1
ATOM 2819 O O . ASP C 3 254 ? 243.547 194.808 158.645 1.00 336.81 275 ASP M O 1
ATOM 2824 N N . LYS C 3 255 ? 241.546 195.773 158.969 1.00 312.41 276 LYS M N 1
ATOM 2825 C CA . LYS C 3 255 ? 240.814 194.584 158.555 1.00 312.41 276 LYS M CA 1
ATOM 2826 C C . LYS C 3 255 ? 239.971 194.782 157.308 1.00 312.41 276 LYS M C 1
ATOM 2827 O O . LYS C 3 255 ? 240.075 193.982 156.375 1.00 312.41 276 LYS M O 1
ATOM 2833 N N . PHE C 3 256 ? 239.144 195.823 157.248 1.00 213.33 277 PHE M N 1
ATOM 2834 C CA . PHE C 3 256 ? 238.274 196.004 156.094 1.00 213.33 277 PHE M CA 1
ATOM 2835 C C . PHE C 3 256 ? 238.791 197.034 155.102 1.00 213.33 277 PHE M C 1
ATOM 2836 O O . PHE C 3 256 ? 238.465 196.933 153.913 1.00 213.33 277 PHE M O 1
ATOM 2838 N N . ASP C 3 257 ? 239.583 198.011 155.567 1.00 258.41 278 ASP M N 1
ATOM 2839 C CA . ASP C 3 257 ? 240.267 198.991 154.715 1.00 258.41 278 ASP M CA 1
ATOM 2840 C C . ASP C 3 257 ? 239.285 199.762 153.833 1.00 258.41 278 ASP M C 1
ATOM 2841 O O . ASP C 3 257 ? 239.351 199.722 152.602 1.00 258.41 278 ASP M O 1
ATOM 2846 N N . GLY C 3 258 ? 238.352 200.453 154.476 1.00 188.33 279 GLY M N 1
ATOM 2847 C CA . GLY C 3 258 ? 237.333 201.171 153.745 1.00 188.33 279 GLY M CA 1
ATOM 2848 C C . GLY C 3 258 ? 236.207 200.314 153.223 1.00 188.33 279 GLY M C 1
ATOM 2849 O O . GLY C 3 258 ? 235.353 200.827 152.491 1.00 188.33 279 GLY M O 1
ATOM 2850 N N . GLY C 3 259 ? 236.187 199.026 153.559 1.00 143.04 280 GLY M N 1
ATOM 2851 C CA . GLY C 3 259 ? 235.124 198.147 153.147 1.00 143.04 280 GLY M CA 1
ATOM 2852 C C . GLY C 3 259 ? 233.808 198.553 153.770 1.00 143.04 280 GLY M C 1
ATOM 2853 O O . GLY C 3 259 ? 233.688 198.688 154.992 1.00 143.04 280 GLY M O 1
ATOM 2854 N N . PRO C 3 260 ? 232.799 198.787 152.938 1.00 169.04 281 PRO M N 1
ATOM 2855 C CA . PRO C 3 260 ? 231.480 199.129 153.479 1.00 169.04 281 PRO M CA 1
ATOM 2856 C C . PRO C 3 260 ? 230.812 197.921 154.105 1.00 169.04 281 PRO M C 1
ATOM 2857 O O . PRO C 3 260 ? 230.315 197.028 153.413 1.00 169.04 281 PRO M O 1
ATOM 2861 N N . VAL C 3 261 ? 230.829 197.861 155.446 1.00 212.35 282 VAL M N 1
ATOM 2862 C CA . VAL C 3 261 ? 230.252 196.716 156.183 1.00 212.35 282 VAL M CA 1
ATOM 2863 C C . VAL C 3 261 ? 229.449 197.141 157.431 1.00 212.35 282 VAL M C 1
ATOM 2864 O O . VAL C 3 261 ? 229.589 198.274 157.881 1.00 212.35 282 VAL M O 1
ATOM 2868 N N . GLY C 3 262 ? 228.641 196.248 158.012 1.00 231.24 283 GLY M N 1
ATOM 2869 C CA . GLY C 3 262 ? 227.772 196.591 159.146 1.00 231.24 283 GLY M CA 1
ATOM 2870 C C . GLY C 3 262 ? 228.308 196.915 160.541 1.00 231.24 283 GLY M C 1
ATOM 2871 O O . GLY C 3 262 ? 229.404 196.503 160.915 1.00 231.24 283 GLY M O 1
ATOM 2872 N N . ILE C 3 263 ? 227.513 197.678 161.302 1.00 331.61 284 ILE M N 1
ATOM 2873 C CA . ILE C 3 263 ? 227.957 198.351 162.534 1.00 331.61 284 ILE M CA 1
ATOM 2874 C C . ILE C 3 263 ? 228.130 197.347 163.648 1.00 331.61 284 ILE M C 1
ATOM 2875 O O . ILE C 3 263 ? 229.172 197.286 164.279 1.00 331.61 284 ILE M O 1
ATOM 2880 N N . ASP C 3 264 ? 227.101 196.579 163.926 1.00 296.76 285 ASP M N 1
ATOM 2881 C CA . ASP C 3 264 ? 227.223 195.492 164.892 1.00 296.76 285 ASP M CA 1
ATOM 2882 C C . ASP C 3 264 ? 228.551 194.756 164.755 1.00 296.76 285 ASP M C 1
ATOM 2883 O O . ASP C 3 264 ? 229.195 194.439 165.762 1.00 296.76 285 ASP M O 1
ATOM 2888 N N . ASN C 3 265 ? 228.982 194.487 163.519 1.00 285.27 286 ASN M N 1
ATOM 2889 C CA . ASN C 3 265 ? 230.207 193.722 163.306 1.00 285.27 286 ASN M CA 1
ATOM 2890 C C . ASN C 3 265 ? 231.424 194.502 163.777 1.00 285.27 286 ASN M C 1
ATOM 2891 O O . ASN C 3 265 ? 232.284 193.972 164.491 1.00 285.27 286 ASN M O 1
ATOM 2896 N N . LEU C 3 266 ? 231.496 195.778 163.406 1.00 245.80 287 LEU M N 1
ATOM 2897 C CA . LEU C 3 266 ? 232.616 196.607 163.826 1.00 245.80 287 LEU M CA 1
ATOM 2898 C C . LEU C 3 266 ? 232.568 196.883 165.322 1.00 245.80 287 LEU M C 1
ATOM 2899 O O . LEU C 3 266 ? 233.613 197.004 165.967 1.00 245.80 287 LEU M O 1
ATOM 2904 N N . ALA C 3 267 ? 231.364 196.990 165.889 1.00 265.91 288 ALA M N 1
ATOM 2905 C CA . ALA C 3 267 ? 231.235 197.187 167.327 1.00 265.91 288 ALA M CA 1
ATOM 2906 C C . ALA C 3 267 ? 231.726 195.967 168.092 1.00 265.91 288 ALA M C 1
ATOM 2907 O O . ALA C 3 267 ? 232.386 196.099 169.130 1.00 265.91 288 ALA M O 1
ATOM 2909 N N . ALA C 3 268 ? 231.409 194.771 167.594 1.00 300.48 289 ALA M N 1
ATOM 2910 C CA . ALA C 3 268 ? 231.917 193.552 168.211 1.00 300.48 289 ALA M CA 1
ATOM 2911 C C . ALA C 3 268 ? 233.422 193.432 168.025 1.00 300.48 289 ALA M C 1
ATOM 2912 O O . ALA C 3 268 ? 234.122 192.898 168.894 1.00 300.48 289 ALA M O 1
ATOM 2914 N N . ALA C 3 269 ? 233.933 193.908 166.887 1.00 316.03 290 ALA M N 1
ATOM 2915 C CA . ALA C 3 269 ? 235.375 193.918 166.667 1.00 316.03 290 ALA M CA 1
ATOM 2916 C C . ALA C 3 269 ? 236.079 194.843 167.651 1.00 316.03 290 ALA M C 1
ATOM 2917 O O . ALA C 3 269 ? 237.138 194.502 168.189 1.00 316.03 290 ALA M O 1
ATOM 2919 N N . LEU C 3 270 ? 235.500 196.014 167.907 1.00 312.88 291 LEU M N 1
ATOM 2920 C CA . LEU C 3 270 ? 236.097 196.972 168.826 1.00 312.88 291 LEU M CA 1
ATOM 2921 C C . LEU C 3 270 ? 235.743 196.707 170.280 1.00 312.88 291 LEU M C 1
ATOM 2922 O O . LEU C 3 270 ? 236.356 197.323 171.160 1.00 312.88 291 LEU M O 1
ATOM 2927 N N . SER C 3 271 ? 234.786 195.807 170.537 1.00 419.72 292 SER M N 1
ATOM 2928 C CA . SER C 3 271 ? 234.319 195.468 171.885 1.00 419.72 292 SER M CA 1
ATOM 2929 C C . SER C 3 271 ? 233.854 196.709 172.646 1.00 419.72 292 SER M C 1
ATOM 2930 O O . SER C 3 271 ? 234.156 196.888 173.827 1.00 419.72 292 SER M O 1
ATOM 2933 N N . GLU C 3 272 ? 233.118 197.577 171.957 1.00 478.65 293 GLU M N 1
ATOM 2934 C CA . GLU C 3 272 ? 232.644 198.828 172.524 1.00 478.65 293 GLU M CA 1
ATOM 2935 C C . GLU C 3 272 ? 231.150 198.956 172.264 1.00 478.65 293 GLU M C 1
ATOM 2936 O O . GLU C 3 272 ? 230.630 198.413 171.285 1.00 478.65 293 GLU M O 1
ATOM 2942 N N . GLU C 3 273 ? 230.464 199.667 173.158 1.00 474.85 294 GLU M N 1
ATOM 2943 C CA . GLU C 3 273 ? 229.022 199.849 173.040 1.00 474.85 294 GLU M CA 1
ATOM 2944 C C . GLU C 3 273 ? 228.694 200.692 171.816 1.00 474.85 294 GLU M C 1
ATOM 2945 O O . GLU C 3 273 ? 229.151 201.833 171.697 1.00 474.85 294 GLU M O 1
ATOM 2951 N N . ARG C 3 274 ? 227.889 200.125 170.913 1.00 310.40 295 ARG M N 1
ATOM 2952 C CA . ARG C 3 274 ? 227.681 200.747 169.610 1.00 310.40 295 ARG M CA 1
ATOM 2953 C C . ARG C 3 274 ? 226.843 202.013 169.704 1.00 310.40 295 ARG M C 1
ATOM 2954 O O . ARG C 3 274 ? 227.040 202.933 168.908 1.00 310.40 295 ARG M O 1
ATOM 2962 N N . HIS C 3 275 ? 225.912 202.083 170.657 1.00 318.02 296 HIS M N 1
ATOM 2963 C CA . HIS C 3 275 ? 225.096 203.285 170.800 1.00 318.02 296 HIS M CA 1
ATOM 2964 C C . HIS C 3 275 ? 225.924 204.463 171.296 1.00 318.02 296 HIS M C 1
ATOM 2965 O O . HIS C 3 275 ? 225.721 205.599 170.853 1.00 318.02 296 HIS M O 1
ATOM 2972 N N . THR C 3 276 ? 226.855 204.207 172.219 1.00 248.81 297 THR M N 1
ATOM 2973 C CA . THR C 3 276 ? 227.773 205.250 172.665 1.00 248.81 297 THR M CA 1
ATOM 2974 C C . THR C 3 276 ? 228.643 205.732 171.515 1.00 248.81 297 THR M C 1
ATOM 2975 O O . THR C 3 276 ? 228.913 206.934 171.385 1.00 248.81 297 THR M O 1
ATOM 2979 N N . ILE C 3 277 ? 229.078 204.800 170.663 1.00 223.19 298 ILE M N 1
ATOM 2980 C CA . ILE C 3 277 ? 229.789 205.162 169.443 1.00 223.19 298 ILE M CA 1
ATOM 2981 C C . ILE C 3 277 ? 228.916 206.057 168.577 1.00 223.19 298 ILE M C 1
ATOM 2982 O O . ILE C 3 277 ? 229.359 207.112 168.113 1.00 223.19 298 ILE M O 1
ATOM 2987 N N . GLU C 3 278 ? 227.638 205.685 168.433 1.00 194.67 299 GLU M N 1
ATOM 2988 C CA . GLU C 3 278 ? 226.701 206.434 167.602 1.00 194.67 299 GLU M CA 1
ATOM 2989 C C . GLU C 3 278 ? 226.524 207.859 168.095 1.00 194.67 299 GLU M C 1
ATOM 2990 O O . GLU C 3 278 ? 226.524 208.803 167.298 1.00 194.67 299 GLU M O 1
ATOM 2996 N N . ASP C 3 279 ? 226.377 208.039 169.400 1.00 218.28 300 ASP M N 1
ATOM 2997 C CA . ASP C 3 279 ? 226.117 209.378 169.904 1.00 218.28 300 ASP M CA 1
ATOM 2998 C C . ASP C 3 279 ? 227.381 210.163 170.225 1.00 218.28 300 ASP M C 1
ATOM 2999 O O . ASP C 3 279 ? 227.276 211.339 170.586 1.00 218.28 300 ASP M O 1
ATOM 3004 N N . VAL C 3 280 ? 228.568 209.567 170.107 1.00 211.84 301 VAL M N 1
ATOM 3005 C CA . VAL C 3 280 ? 229.768 210.352 170.374 1.00 211.84 301 VAL M CA 1
ATOM 3006 C C . VAL C 3 280 ? 230.663 210.457 169.146 1.00 211.84 301 VAL M C 1
ATOM 3007 O O . VAL C 3 280 ? 230.928 211.559 168.653 1.00 211.84 301 VAL M O 1
ATOM 3011 N N . LEU C 3 281 ? 231.126 209.316 168.637 1.00 242.75 302 LEU M N 1
ATOM 3012 C CA . LEU C 3 281 ? 232.345 209.315 167.836 1.00 242.75 302 LEU M CA 1
ATOM 3013 C C . LEU C 3 281 ? 232.098 209.791 166.410 1.00 242.75 302 LEU M C 1
ATOM 3014 O O . LEU C 3 281 ? 232.597 210.846 166.002 1.00 242.75 302 LEU M O 1
ATOM 3019 N N . GLU C 3 282 ? 231.323 209.033 165.641 1.00 179.30 303 GLU M N 1
ATOM 3020 C CA . GLU C 3 282 ? 231.163 209.355 164.226 1.00 179.30 303 GLU M CA 1
ATOM 3021 C C . GLU C 3 282 ? 230.394 210.632 163.864 1.00 179.30 303 GLU M C 1
ATOM 3022 O O . GLU C 3 282 ? 230.571 211.080 162.728 1.00 179.30 303 GLU M O 1
ATOM 3028 N N . PRO C 3 283 ? 229.496 211.218 164.693 1.00 119.42 304 PRO M N 1
ATOM 3029 C CA . PRO C 3 283 ? 228.917 212.509 164.270 1.00 119.42 304 PRO M CA 1
ATOM 3030 C C . PRO C 3 283 ? 229.944 213.598 164.038 1.00 119.42 304 PRO M C 1
ATOM 3031 O O . PRO C 3 283 ? 229.802 214.373 163.083 1.00 119.42 304 PRO M O 1
ATOM 3035 N N . TYR C 3 284 ? 230.994 213.643 164.865 1.00 132.16 305 TYR M N 1
ATOM 3036 C CA . TYR C 3 284 ? 231.991 214.702 164.762 1.00 132.16 305 TYR M CA 1
ATOM 3037 C C . TYR C 3 284 ? 232.702 214.658 163.418 1.00 132.16 305 TYR M C 1
ATOM 3038 O O . TYR C 3 284 ? 232.826 215.680 162.734 1.00 132.16 305 TYR M O 1
ATOM 3047 N N . LEU C 3 285 ? 233.149 213.475 163.008 1.00 125.00 306 LEU M N 1
ATOM 3048 C CA . LEU C 3 285 ? 233.713 213.334 161.676 1.00 125.00 306 LEU M CA 1
ATOM 3049 C C . LEU C 3 285 ? 232.641 213.297 160.601 1.00 125.00 306 LEU M C 1
ATOM 3050 O O . LEU C 3 285 ? 232.972 213.396 159.416 1.00 125.00 306 LEU M O 1
ATOM 3052 N N . ILE C 3 286 ? 231.374 213.162 160.985 1.00 116.78 307 ILE M N 1
ATOM 3053 C CA . ILE C 3 286 ? 230.305 213.091 160.002 1.00 116.78 307 ILE M CA 1
ATOM 3054 C C . ILE C 3 286 ? 229.897 214.479 159.547 1.00 116.78 307 ILE M C 1
ATOM 3055 O O . ILE C 3 286 ? 229.384 214.638 158.434 1.00 116.78 307 ILE M O 1
ATOM 3057 N N . GLN C 3 287 ? 230.106 215.502 160.382 1.00 116.92 308 GLN M N 1
ATOM 3058 C CA . GLN C 3 287 ? 229.885 216.866 159.907 1.00 116.92 308 GLN M CA 1
ATOM 3059 C C . GLN C 3 287 ? 230.855 217.235 158.794 1.00 116.92 308 GLN M C 1
ATOM 3060 O O . GLN C 3 287 ? 230.543 218.086 157.955 1.00 116.92 308 GLN M O 1
ATOM 3066 N N . GLN C 3 288 ? 232.027 216.616 158.770 1.00 129.49 309 GLN M N 1
ATOM 3067 C CA . GLN C 3 288 ? 232.936 216.734 157.647 1.00 129.49 309 GLN M CA 1
ATOM 3068 C C . GLN C 3 288 ? 232.770 215.518 156.740 1.00 129.49 309 GLN M C 1
ATOM 3069 O O . GLN C 3 288 ? 232.013 214.590 157.030 1.00 129.49 309 GLN M O 1
ATOM 3075 N N . GLY C 3 289 ? 233.483 215.531 155.620 1.00 195.41 310 GLY M N 1
ATOM 3076 C CA . GLY C 3 289 ? 233.407 214.430 154.682 1.00 195.41 310 GLY M CA 1
ATOM 3077 C C . GLY C 3 289 ? 234.361 213.310 155.034 1.00 195.41 310 GLY M C 1
ATOM 3078 O O . GLY C 3 289 ? 235.307 213.038 154.292 1.00 195.41 310 GLY M O 1
ATOM 3079 N N . TYR C 3 290 ? 234.138 212.667 156.179 1.00 200.75 311 TYR M N 1
ATOM 3080 C CA . TYR C 3 290 ? 235.008 211.601 156.658 1.00 200.75 311 TYR M CA 1
ATOM 3081 C C . TYR C 3 290 ? 234.325 210.244 156.712 1.00 200.75 311 TYR M C 1
ATOM 3082 O O . TYR C 3 290 ? 234.797 209.303 156.078 1.00 200.75 311 TYR M O 1
ATOM 3091 N N . ILE C 3 291 ? 233.218 210.115 157.437 1.00 170.72 312 ILE M N 1
ATOM 3092 C CA . ILE C 3 291 ? 232.583 208.824 157.674 1.00 170.72 312 ILE M CA 1
ATOM 3093 C C . ILE C 3 291 ? 231.236 208.798 156.967 1.00 170.72 312 ILE M C 1
ATOM 3094 O O . ILE C 3 291 ? 230.423 209.715 157.133 1.00 170.72 312 ILE M O 1
ATOM 3099 N N . MET C 3 292 ? 231.011 207.753 156.174 1.00 177.58 313 MET M N 1
ATOM 3100 C CA . MET C 3 292 ? 229.847 207.613 155.304 1.00 177.58 313 MET M CA 1
ATOM 3101 C C . MET C 3 292 ? 229.296 206.185 155.419 1.00 177.58 313 MET M C 1
ATOM 3102 O O . MET C 3 292 ? 229.460 205.350 154.526 1.00 177.58 313 MET M O 1
ATOM 3107 N N . ARG C 3 293 ? 228.832 205.820 156.616 1.00 148.92 314 ARG M N 1
ATOM 3108 C CA . ARG C 3 293 ? 228.158 204.534 156.775 1.00 148.92 314 ARG M CA 1
ATOM 3109 C C . ARG C 3 293 ? 227.013 204.400 155.770 1.00 148.92 314 ARG M C 1
ATOM 3110 O O . ARG C 3 293 ? 226.036 205.155 155.799 1.00 148.92 314 ARG M O 1
ATOM 3118 N N . THR C 3 294 ? 227.172 203.473 154.846 1.00 158.51 315 THR M N 1
ATOM 3119 C CA . THR C 3 294 ? 226.293 203.319 153.701 1.00 158.51 315 THR M CA 1
ATOM 3120 C C . THR C 3 294 ? 225.248 202.260 153.992 1.00 158.51 315 THR M C 1
ATOM 3121 O O . THR C 3 294 ? 225.266 201.623 155.049 1.00 158.51 315 THR M O 1
ATOM 3125 N N . PRO C 3 295 ? 224.288 202.059 153.081 1.00 272.75 316 PRO M N 1
ATOM 3126 C CA . PRO C 3 295 ? 223.522 200.807 153.121 1.00 272.75 316 PRO M CA 1
ATOM 3127 C C . PRO C 3 295 ? 224.398 199.574 153.046 1.00 272.75 316 PRO M C 1
ATOM 3128 O O . PRO C 3 295 ? 224.042 198.537 153.616 1.00 272.75 316 PRO M O 1
ATOM 3132 N N . ARG C 3 296 ? 225.539 199.652 152.364 1.00 254.87 317 ARG M N 1
ATOM 3133 C CA . ARG C 3 296 ? 226.502 198.567 152.452 1.00 254.87 317 ARG M CA 1
ATOM 3134 C C . ARG C 3 296 ? 227.298 198.618 153.751 1.00 254.87 317 ARG M C 1
ATOM 3135 O O . ARG C 3 296 ? 227.622 197.566 154.310 1.00 254.87 317 ARG M O 1
ATOM 3143 N N . GLY C 3 297 ? 227.614 199.803 154.251 1.00 164.22 318 GLY M N 1
ATOM 3144 C CA . GLY C 3 297 ? 228.267 199.913 155.538 1.00 164.22 318 GLY M CA 1
ATOM 3145 C C . GLY C 3 297 ? 229.220 201.092 155.575 1.00 164.22 318 GLY M C 1
ATOM 3146 O O . GLY C 3 297 ? 229.075 202.041 154.818 1.00 164.22 318 GLY M O 1
ATOM 3147 N N . ARG C 3 298 ? 230.188 201.019 156.485 1.00 158.91 319 ARG M N 1
ATOM 3148 C CA . ARG C 3 298 ? 231.089 202.149 156.696 1.00 158.91 319 ARG M CA 1
ATOM 3149 C C . ARG C 3 298 ? 231.980 202.520 155.579 1.00 158.91 319 ARG M C 1
ATOM 3150 O O . ARG C 3 298 ? 232.680 201.685 155.011 1.00 158.91 319 ARG M O 1
ATOM 3158 N N . VAL C 3 299 ? 231.995 203.802 155.292 1.00 154.55 320 VAL M N 1
ATOM 3159 C CA . VAL C 3 299 ? 232.929 204.273 154.279 1.00 154.55 320 VAL M CA 1
ATOM 3160 C C . VAL C 3 299 ? 233.692 205.451 154.860 1.00 154.55 320 VAL M C 1
ATOM 3161 O O . VAL C 3 299 ? 233.085 206.411 155.347 1.00 154.55 320 VAL M O 1
ATOM 3165 N N . VAL C 3 300 ? 235.018 205.372 154.818 1.00 170.67 321 VAL M N 1
ATOM 3166 C CA . VAL C 3 300 ? 235.880 206.431 155.316 1.00 170.67 321 VAL M CA 1
ATOM 3167 C C . VAL C 3 300 ? 236.726 206.950 154.165 1.00 170.67 321 VAL M C 1
ATOM 3168 O O . VAL C 3 300 ? 237.374 206.171 153.457 1.00 170.67 321 VAL M O 1
ATOM 3172 N N . THR C 3 301 ? 236.710 208.266 153.975 1.00 188.24 322 THR M N 1
ATOM 3173 C CA . THR C 3 301 ? 237.450 208.879 152.888 1.00 188.24 322 THR M CA 1
ATOM 3174 C C . THR C 3 301 ? 238.950 208.795 153.139 1.00 188.24 322 THR M C 1
ATOM 3175 O O . THR C 3 301 ? 239.416 208.649 154.272 1.00 188.24 322 THR M O 1
ATOM 3179 N N . ARG C 3 302 ? 239.712 208.905 152.051 1.00 240.16 323 ARG M N 1
ATOM 3180 C CA . ARG C 3 302 ? 241.163 208.915 152.155 1.00 240.16 323 ARG M CA 1
ATOM 3181 C C . ARG C 3 302 ? 241.696 210.223 152.718 1.00 240.16 323 ARG M C 1
ATOM 3182 O O . ARG C 3 302 ? 242.891 210.307 153.019 1.00 240.16 323 ARG M O 1
ATOM 3190 N N . HIS C 3 303 ? 240.839 211.235 152.865 1.00 209.79 324 HIS M N 1
ATOM 3191 C CA . HIS C 3 303 ? 241.224 212.447 153.576 1.00 209.79 324 HIS M CA 1
ATOM 3192 C C . HIS C 3 303 ? 241.566 212.132 155.024 1.00 209.79 324 HIS M C 1
ATOM 3193 O O . HIS C 3 303 ? 242.525 212.678 155.581 1.00 209.79 324 HIS M O 1
ATOM 3200 N N . ALA C 3 304 ? 240.788 211.247 155.648 1.00 220.73 325 ALA M N 1
ATOM 3201 C CA . ALA C 3 304 ? 241.157 210.737 156.960 1.00 220.73 325 ALA M CA 1
ATOM 3202 C C . ALA C 3 304 ? 242.379 209.832 156.881 1.00 220.73 325 ALA M C 1
ATOM 3203 O O . ALA C 3 304 ? 243.130 209.725 157.857 1.00 220.73 325 ALA M O 1
ATOM 3205 N N . TYR C 3 305 ? 242.601 209.180 155.733 1.00 249.45 326 TYR M N 1
ATOM 3206 C CA . TYR C 3 305 ? 243.783 208.335 155.587 1.00 249.45 326 TYR M CA 1
ATOM 3207 C C . TYR C 3 305 ? 245.046 209.175 155.494 1.00 249.45 326 TYR M C 1
ATOM 3208 O O . TYR C 3 305 ? 246.144 208.680 155.770 1.00 249.45 326 TYR M O 1
ATOM 3217 N N . LEU C 3 306 ? 244.904 210.449 155.119 1.00 230.56 327 LEU M N 1
ATOM 3218 C CA . LEU C 3 306 ? 246.048 211.341 154.978 1.00 230.56 327 LEU M CA 1
ATOM 3219 C C . LEU C 3 306 ? 246.699 211.680 156.313 1.00 230.56 327 LEU M C 1
ATOM 3220 O O . LEU C 3 306 ? 247.772 212.292 156.323 1.00 230.56 327 LEU M O 1
ATOM 3225 N N . HIS C 3 307 ? 246.060 211.328 157.432 1.00 229.83 328 HIS M N 1
ATOM 3226 C CA . HIS C 3 307 ? 246.728 211.408 158.725 1.00 229.83 328 HIS M CA 1
ATOM 3227 C C . HIS C 3 307 ? 247.972 210.531 158.748 1.00 229.83 328 HIS M C 1
ATOM 3228 O O . HIS C 3 307 ? 249.009 210.923 159.295 1.00 229.83 328 HIS M O 1
ATOM 3235 N N . PHE C 3 308 ? 247.887 209.344 158.154 1.00 317.29 329 PHE M N 1
ATOM 3236 C CA . PHE C 3 308 ? 249.045 208.488 157.977 1.00 317.29 329 PHE M CA 1
ATOM 3237 C C . PHE C 3 308 ? 249.416 208.268 156.518 1.00 317.29 329 PHE M C 1
ATOM 3238 O O . PHE C 3 308 ? 250.474 207.687 156.251 1.00 317.29 329 PHE M O 1
ATOM 3246 N N . GLY C 3 309 ? 248.586 208.705 155.573 1.00 434.78 330 GLY M N 1
ATOM 3247 C CA . GLY C 3 309 ? 248.981 208.742 154.178 1.00 434.78 330 GLY M CA 1
ATOM 3248 C C . GLY C 3 309 ? 248.905 207.436 153.424 1.00 434.78 330 GLY M C 1
ATOM 3249 O O . GLY C 3 309 ? 249.491 207.330 152.342 1.00 434.78 330 GLY M O 1
ATOM 3250 N N . LEU C 3 310 ? 248.205 206.436 153.947 1.00 459.83 331 LEU M N 1
ATOM 3251 C CA . LEU C 3 310 ? 248.077 205.144 153.286 1.00 459.83 331 LEU M CA 1
ATOM 3252 C C . LEU C 3 310 ? 246.636 204.929 152.850 1.00 459.83 331 LEU M C 1
ATOM 3253 O O . LEU C 3 310 ? 245.715 205.011 153.668 1.00 459.83 331 LEU M O 1
ATOM 3258 N N . ASN C 3 311 ? 246.449 204.641 151.564 1.00 350.15 332 ASN M N 1
ATOM 3259 C CA . ASN C 3 311 ? 245.119 204.478 151.002 1.00 350.15 332 ASN M CA 1
ATOM 3260 C C . ASN C 3 311 ? 245.187 203.507 149.834 1.00 350.15 332 ASN M C 1
ATOM 3261 O O . ASN C 3 311 ? 246.254 203.260 149.266 1.00 350.15 332 ASN M O 1
ATOM 3266 N N . ILE C 3 312 ? 244.028 202.959 149.482 1.00 328.52 333 ILE M N 1
ATOM 3267 C CA . ILE C 3 312 ? 243.911 202.026 148.365 1.00 328.52 333 ILE M CA 1
ATOM 3268 C C . ILE C 3 312 ? 242.857 202.558 147.401 1.00 328.52 333 ILE M C 1
ATOM 3269 O O . ILE C 3 312 ? 241.981 203.332 147.814 1.00 328.52 333 ILE M O 1
ATOM 3274 N N . PRO C 3 313 ? 242.914 202.203 146.107 1.00 304.58 334 PRO M N 1
ATOM 3275 C CA . PRO C 3 313 ? 241.854 202.593 145.171 1.00 304.58 334 PRO M CA 1
ATOM 3276 C C . PRO C 3 313 ? 240.521 201.919 145.478 1.00 304.58 334 PRO M C 1
ATOM 3277 O O . PRO C 3 313 ? 239.697 202.523 146.165 1.00 304.58 334 PRO M O 1
ATOM 3281 N N . VAL D 4 1 ? 190.134 234.888 206.293 1.00 443.39 154 VAL C N 1
ATOM 3282 C CA . VAL D 4 1 ? 190.523 236.013 205.453 1.00 443.39 154 VAL C CA 1
ATOM 3283 C C . VAL D 4 1 ? 189.320 236.528 204.676 1.00 443.39 154 VAL C C 1
ATOM 3284 O O . VAL D 4 1 ? 188.211 236.013 204.814 1.00 443.39 154 VAL C O 1
ATOM 3288 N N . SER D 4 2 ? 189.546 237.548 203.853 1.00 421.59 155 SER C N 1
ATOM 3289 C CA . SER D 4 2 ? 188.486 238.079 203.016 1.00 421.59 155 SER C CA 1
ATOM 3290 C C . SER D 4 2 ? 188.253 237.162 201.819 1.00 421.59 155 SER C C 1
ATOM 3291 O O . SER D 4 2 ? 188.963 236.176 201.608 1.00 421.59 155 SER C O 1
ATOM 3294 N N . SER D 4 3 ? 187.234 237.505 201.027 1.00 462.28 156 SER C N 1
ATOM 3295 C CA . SER D 4 3 ? 186.903 236.710 199.849 1.00 462.28 156 SER C CA 1
ATOM 3296 C C . SER D 4 3 ? 188.015 236.768 198.810 1.00 462.28 156 SER C C 1
ATOM 3297 O O . SER D 4 3 ? 188.291 235.772 198.133 1.00 462.28 156 SER C O 1
ATOM 3300 N N . ALA D 4 4 ? 188.657 237.931 198.664 1.00 446.20 157 ALA C N 1
ATOM 3301 C CA . ALA D 4 4 ? 189.758 238.062 197.716 1.00 446.20 157 ALA C CA 1
ATOM 3302 C C . ALA D 4 4 ? 190.946 237.198 198.120 1.00 446.20 157 ALA C C 1
ATOM 3303 O O . ALA D 4 4 ? 191.510 236.477 197.289 1.00 446.20 157 ALA C O 1
ATOM 3305 N N . GLU D 4 5 ? 191.323 237.237 199.401 1.00 406.14 158 GLU C N 1
ATOM 3306 C CA . GLU D 4 5 ? 192.442 236.424 199.865 1.00 406.14 158 GLU C CA 1
ATOM 3307 C C . GLU D 4 5 ? 192.088 234.942 199.857 1.00 406.14 158 GLU C C 1
ATOM 3308 O O . GLU D 4 5 ? 192.952 234.095 199.608 1.00 406.14 158 GLU C O 1
ATOM 3314 N N . ALA D 4 6 ? 190.821 234.612 200.128 1.00 439.15 159 ALA C N 1
ATOM 3315 C CA . ALA D 4 6 ? 190.386 233.220 200.055 1.00 439.15 159 ALA C CA 1
ATOM 3316 C C . ALA D 4 6 ? 190.451 232.692 198.628 1.00 439.15 159 ALA C C 1
ATOM 3317 O O . ALA D 4 6 ? 190.905 231.565 198.397 1.00 439.15 159 ALA C O 1
ATOM 3319 N N . ASP D 4 7 ? 190.004 233.495 197.657 1.00 481.18 160 ASP C N 1
ATOM 3320 C CA . ASP D 4 7 ? 190.113 233.106 196.255 1.00 481.18 160 ASP C CA 1
ATOM 3321 C C . ASP D 4 7 ? 191.572 232.996 195.833 1.00 481.18 160 ASP C C 1
ATOM 3322 O O . ASP D 4 7 ? 191.936 232.112 195.047 1.00 481.18 160 ASP C O 1
ATOM 3327 N N . ALA D 4 8 ? 192.421 233.880 196.364 1.00 376.42 161 ALA C N 1
ATOM 3328 C CA . ALA D 4 8 ? 193.853 233.807 196.100 1.00 376.42 161 ALA C CA 1
ATOM 3329 C C . ALA D 4 8 ? 194.443 232.500 196.607 1.00 376.42 161 ALA C C 1
ATOM 3330 O O . ALA D 4 8 ? 195.173 231.816 195.885 1.00 376.42 161 ALA C O 1
ATOM 3332 N N . VAL D 4 9 ? 194.112 232.134 197.847 1.00 360.13 162 VAL C N 1
ATOM 3333 C CA . VAL D 4 9 ? 194.606 230.896 198.441 1.00 360.13 162 VAL C CA 1
ATOM 3334 C C . VAL D 4 9 ? 194.102 229.692 197.657 1.00 360.13 162 VAL C C 1
ATOM 3335 O O . VAL D 4 9 ? 194.857 228.748 197.384 1.00 360.13 162 VAL C O 1
ATOM 3339 N N . SER D 4 10 ? 192.825 229.719 197.264 1.00 415.18 163 SER C N 1
ATOM 3340 C CA . SER D 4 10 ? 192.260 228.637 196.466 1.00 415.18 163 SER C CA 1
ATOM 3341 C C . SER D 4 10 ? 192.993 228.497 195.142 1.00 415.18 163 SER C C 1
ATOM 3342 O O . SER D 4 10 ? 193.274 227.380 194.700 1.00 415.18 163 SER C O 1
ATOM 3345 N N . ALA D 4 11 ? 193.351 229.622 194.519 1.00 390.40 164 ALA C N 1
ATOM 3346 C CA . ALA D 4 11 ? 194.163 229.572 193.308 1.00 390.40 164 ALA C CA 1
ATOM 3347 C C . ALA D 4 11 ? 195.560 229.026 193.591 1.00 390.40 164 ALA C C 1
ATOM 3348 O O . ALA D 4 11 ? 196.147 228.345 192.744 1.00 390.40 164 ALA C O 1
ATOM 3350 N N . LEU D 4 12 ? 196.108 229.316 194.777 1.00 374.37 165 LEU C N 1
ATOM 3351 C CA . LEU D 4 12 ? 197.456 228.849 195.102 1.00 374.37 165 LEU C CA 1
ATOM 3352 C C . LEU D 4 12 ? 197.513 227.335 195.256 1.00 374.37 165 LEU C C 1
ATOM 3353 O O . LEU D 4 12 ? 198.433 226.690 194.738 1.00 374.37 165 LEU C O 1
ATOM 3358 N N . ILE D 4 13 ? 196.554 226.747 195.972 1.00 415.54 166 ILE C N 1
ATOM 3359 C CA . ILE D 4 13 ? 196.455 225.285 195.974 1.00 415.54 166 ILE C CA 1
ATOM 3360 C C . ILE D 4 13 ? 196.071 224.766 194.590 1.00 415.54 166 ILE C C 1
ATOM 3361 O O . ILE D 4 13 ? 196.564 223.722 194.144 1.00 415.54 166 ILE C O 1
ATOM 3366 N N . ALA D 4 14 ? 195.243 225.517 193.860 1.00 401.72 167 ALA C N 1
ATOM 3367 C CA . ALA D 4 14 ? 194.821 225.089 192.533 1.00 401.72 167 ALA C CA 1
ATOM 3368 C C . ALA D 4 14 ? 195.961 225.081 191.522 1.00 401.72 167 ALA C C 1
ATOM 3369 O O . ALA D 4 14 ? 195.825 224.455 190.464 1.00 401.72 167 ALA C O 1
ATOM 3371 N N . LEU D 4 15 ? 197.066 225.769 191.807 1.00 378.03 168 LEU C N 1
ATOM 3372 C CA . LEU D 4 15 ? 198.240 225.690 190.952 1.00 378.03 168 LEU C CA 1
ATOM 3373 C C . LEU D 4 15 ? 199.348 224.829 191.550 1.00 378.03 168 LEU C C 1
ATOM 3374 O O . LEU D 4 15 ? 200.348 224.576 190.871 1.00 378.03 168 LEU C O 1
ATOM 3379 N N . GLY D 4 16 ? 199.204 224.384 192.796 1.00 353.37 169 GLY C N 1
ATOM 3380 C CA . GLY D 4 16 ? 200.150 223.458 193.394 1.00 353.37 169 GLY C CA 1
ATOM 3381 C C . GLY D 4 16 ? 200.589 223.749 194.819 1.00 353.37 169 GLY C C 1
ATOM 3382 O O . GLY D 4 16 ? 201.324 222.926 195.385 1.00 353.37 169 GLY C O 1
ATOM 3383 N N . PHE D 4 17 ? 200.202 224.855 195.452 1.00 328.71 170 PHE C N 1
ATOM 3384 C CA . PHE D 4 17 ? 200.621 225.036 196.836 1.00 328.71 170 PHE C CA 1
ATOM 3385 C C . PHE D 4 17 ? 199.733 224.245 197.797 1.00 328.71 170 PHE C C 1
ATOM 3386 O O . PHE D 4 17 ? 198.774 223.577 197.406 1.00 328.71 170 PHE C O 1
ATOM 3394 N N . LYS D 4 18 ? 200.102 224.298 199.078 1.00 355.50 171 LYS C N 1
ATOM 3395 C CA . LYS D 4 18 ? 199.432 223.711 200.228 1.00 355.50 171 LYS C CA 1
ATOM 3396 C C . LYS D 4 18 ? 198.898 224.817 201.147 1.00 355.50 171 LYS C C 1
ATOM 3397 O O . LYS D 4 18 ? 199.428 225.931 201.126 1.00 355.50 171 LYS C O 1
ATOM 3403 N N . PRO D 4 19 ? 197.827 224.569 201.926 1.00 392.46 172 PRO C N 1
ATOM 3404 C CA . PRO D 4 19 ? 197.076 225.699 202.511 1.00 392.46 172 PRO C CA 1
ATOM 3405 C C . PRO D 4 19 ? 197.837 226.546 203.518 1.00 392.46 172 PRO C C 1
ATOM 3406 O O . PRO D 4 19 ? 197.587 227.755 203.595 1.00 392.46 172 PRO C O 1
ATOM 3410 N N . GLN D 4 20 ? 198.768 225.970 204.279 1.00 390.57 173 GLN C N 1
ATOM 3411 C CA . GLN D 4 20 ? 199.401 226.743 205.343 1.00 390.57 173 GLN C CA 1
ATOM 3412 C C . GLN D 4 20 ? 200.419 227.737 204.784 1.00 390.57 173 GLN C C 1
ATOM 3413 O O . GLN D 4 20 ? 200.561 228.850 205.308 1.00 390.57 173 GLN C O 1
ATOM 3419 N N . GLU D 4 21 ? 201.122 227.372 203.706 1.00 404.92 174 GLU C N 1
ATOM 3420 C CA . GLU D 4 21 ? 202.042 228.328 203.094 1.00 404.92 174 GLU C CA 1
ATOM 3421 C C . GLU D 4 21 ? 201.289 229.423 202.344 1.00 404.92 174 GLU C C 1
ATOM 3422 O O . GLU D 4 21 ? 201.722 230.581 202.327 1.00 404.92 174 GLU C O 1
ATOM 3428 N N . ALA D 4 22 ? 200.137 229.090 201.757 1.00 432.53 175 ALA C N 1
ATOM 3429 C CA . ALA D 4 22 ? 199.267 230.123 201.205 1.00 432.53 175 ALA C CA 1
ATOM 3430 C C . ALA D 4 22 ? 198.789 231.065 202.301 1.00 432.53 175 ALA C C 1
ATOM 3431 O O . ALA D 4 22 ? 198.717 232.286 202.103 1.00 432.53 175 ALA C O 1
ATOM 3433 N N . SER D 4 23 ? 198.491 230.508 203.477 1.00 490.79 176 SER C N 1
ATOM 3434 C CA . SER D 4 23 ? 198.036 231.313 204.602 1.00 490.79 176 SER C CA 1
ATOM 3435 C C . SER D 4 23 ? 199.120 232.271 205.081 1.00 490.79 176 SER C C 1
ATOM 3436 O O . SER D 4 23 ? 198.845 233.450 205.330 1.00 490.79 176 SER C O 1
ATOM 3439 N N . ARG D 4 24 ? 200.362 231.790 205.222 1.00 460.32 177 ARG C N 1
ATOM 3440 C CA . ARG D 4 24 ? 201.374 232.711 205.735 1.00 460.32 177 ARG C CA 1
ATOM 3441 C C . ARG D 4 24 ? 201.815 233.695 204.658 1.00 460.32 177 ARG C C 1
ATOM 3442 O O . ARG D 4 24 ? 202.294 234.785 204.985 1.00 460.32 177 ARG C O 1
ATOM 3450 N N . ALA D 4 25 ? 201.653 233.334 203.381 1.00 457.39 178 ALA C N 1
ATOM 3451 C CA . ALA D 4 25 ? 201.883 234.302 202.315 1.00 457.39 178 ALA C CA 1
ATOM 3452 C C . ALA D 4 25 ? 200.845 235.417 202.350 1.00 457.39 178 ALA C C 1
ATOM 3453 O O . ALA D 4 25 ? 201.179 236.588 202.134 1.00 457.39 178 ALA C O 1
ATOM 3455 N N . VAL D 4 26 ? 199.581 235.071 202.609 1.00 469.29 179 VAL C N 1
ATOM 3456 C CA . VAL D 4 26 ? 198.549 236.097 202.751 1.00 469.29 179 VAL C CA 1
ATOM 3457 C C . VAL D 4 26 ? 198.801 236.946 203.992 1.00 469.29 179 VAL C C 1
ATOM 3458 O O . VAL D 4 26 ? 198.699 238.179 203.952 1.00 469.29 179 VAL C O 1
ATOM 3462 N N . ALA D 4 27 ? 199.166 236.303 205.103 1.00 482.59 180 ALA C N 1
ATOM 3463 C CA . ALA D 4 27 ? 199.342 237.023 206.361 1.00 482.59 180 ALA C CA 1
ATOM 3464 C C . ALA D 4 27 ? 200.582 237.907 206.337 1.00 482.59 180 ALA C C 1
ATOM 3465 O O . ALA D 4 27 ? 200.634 238.929 207.032 1.00 482.59 180 ALA C O 1
ATOM 3467 N N . ALA D 4 28 ? 201.595 237.526 205.556 1.00 408.00 181 ALA C N 1
ATOM 3468 C CA . ALA D 4 28 ? 202.811 238.327 205.476 1.00 408.00 181 ALA C CA 1
ATOM 3469 C C . ALA D 4 28 ? 202.552 239.660 204.786 1.00 408.00 181 ALA C C 1
ATOM 3470 O O . ALA D 4 28 ? 203.048 240.703 205.226 1.00 408.00 181 ALA C O 1
ATOM 3472 N N . VAL D 4 29 ? 201.777 239.646 203.708 1.00 417.40 182 VAL C N 1
ATOM 3473 C CA . VAL D 4 29 ? 201.431 240.866 202.982 1.00 417.40 182 VAL C CA 1
ATOM 3474 C C . VAL D 4 29 ? 199.915 240.952 202.818 1.00 417.40 182 VAL C C 1
ATOM 3475 O O . VAL D 4 29 ? 199.380 240.694 201.729 1.00 417.40 182 VAL C O 1
ATOM 3479 N N . PRO D 4 30 ? 199.184 241.314 203.871 1.00 432.27 183 PRO C N 1
ATOM 3480 C CA . PRO D 4 30 ? 197.724 241.377 203.764 1.00 432.27 183 PRO C CA 1
ATOM 3481 C C . PRO D 4 30 ? 197.269 242.529 202.885 1.00 432.27 183 PRO C C 1
ATOM 3482 O O . PRO D 4 30 ? 197.902 243.586 202.818 1.00 432.27 183 PRO C O 1
ATOM 3486 N N . GLY D 4 31 ? 196.147 242.310 202.208 1.00 447.01 184 GLY C N 1
ATOM 3487 C CA . GLY D 4 31 ? 195.551 243.314 201.345 1.00 447.01 184 GLY C CA 1
ATOM 3488 C C . GLY D 4 31 ? 194.321 243.912 202.003 1.00 447.01 184 GLY C C 1
ATOM 3489 O O . GLY D 4 31 ? 193.609 243.236 202.745 1.00 447.01 184 GLY C O 1
ATOM 3490 N N . GLU D 4 32 ? 194.086 245.190 201.726 1.00 517.54 185 GLU C N 1
ATOM 3491 C CA . GLU D 4 32 ? 193.028 245.947 202.376 1.00 517.54 185 GLU C CA 1
ATOM 3492 C C . GLU D 4 32 ? 192.096 246.531 201.325 1.00 517.54 185 GLU C C 1
ATOM 3493 O O . GLU D 4 32 ? 192.553 247.247 200.430 1.00 517.54 185 GLU C O 1
ATOM 3499 N N . ASP D 4 33 ? 190.819 246.139 201.407 1.00 665.25 186 ASP C N 1
ATOM 3500 C CA . ASP D 4 33 ? 189.632 246.744 200.761 1.00 665.25 186 ASP C CA 1
ATOM 3501 C C . ASP D 4 33 ? 189.861 247.268 199.336 1.00 665.25 186 ASP C C 1
ATOM 3502 O O . ASP D 4 33 ? 189.323 248.299 198.927 1.00 665.25 186 ASP C O 1
ATOM 3507 N N . LEU D 4 34 ? 190.631 246.511 198.554 1.00 603.58 187 LEU C N 1
ATOM 3508 C CA . LEU D 4 34 ? 190.779 246.760 197.125 1.00 603.58 187 LEU C CA 1
ATOM 3509 C C . LEU D 4 34 ? 190.646 245.448 196.361 1.00 603.58 187 LEU C C 1
ATOM 3510 O O . LEU D 4 34 ? 190.451 244.378 196.945 1.00 603.58 187 LEU C O 1
ATOM 3515 N N . SER D 4 35 ? 190.747 245.550 195.036 1.00 471.24 188 SER C N 1
ATOM 3516 C CA . SER D 4 35 ? 190.607 244.393 194.161 1.00 471.24 188 SER C CA 1
ATOM 3517 C C . SER D 4 35 ? 191.788 243.444 194.322 1.00 471.24 188 SER C C 1
ATOM 3518 O O . SER D 4 35 ? 192.895 243.851 194.667 1.00 471.24 188 SER C O 1
ATOM 3521 N N . SER D 4 36 ? 191.544 242.164 194.027 1.00 336.27 189 SER C N 1
ATOM 3522 C CA . SER D 4 36 ? 192.469 241.107 194.431 1.00 336.27 189 SER C CA 1
ATOM 3523 C C . SER D 4 36 ? 193.785 241.139 193.656 1.00 336.27 189 SER C C 1
ATOM 3524 O O . SER D 4 36 ? 194.818 240.700 194.177 1.00 336.27 189 SER C O 1
ATOM 3527 N N . GLU D 4 37 ? 193.768 241.669 192.431 1.00 335.10 190 GLU C N 1
ATOM 3528 C CA . GLU D 4 37 ? 194.870 241.468 191.491 1.00 335.10 190 GLU C CA 1
ATOM 3529 C C . GLU D 4 37 ? 196.166 242.108 191.980 1.00 335.10 190 GLU C C 1
ATOM 3530 O O . GLU D 4 37 ? 197.246 241.506 191.896 1.00 335.10 190 GLU C O 1
ATOM 3536 N N . GLU D 4 38 ? 196.076 243.327 192.514 1.00 395.59 191 GLU C N 1
ATOM 3537 C CA . GLU D 4 38 ? 197.291 244.034 192.902 1.00 395.59 191 GLU C CA 1
ATOM 3538 C C . GLU D 4 38 ? 197.991 243.362 194.082 1.00 395.59 191 GLU C C 1
ATOM 3539 O O . GLU D 4 38 ? 199.184 243.048 193.991 1.00 395.59 191 GLU C O 1
ATOM 3545 N N . MET D 4 39 ? 197.271 243.056 195.171 1.00 406.42 192 MET C N 1
ATOM 3546 C CA . MET D 4 39 ? 198.031 242.489 196.282 1.00 406.42 192 MET C CA 1
ATOM 3547 C C . MET D 4 39 ? 198.327 241.010 196.083 1.00 406.42 192 MET C C 1
ATOM 3548 O O . MET D 4 39 ? 199.277 240.511 196.694 1.00 406.42 192 MET C O 1
ATOM 3553 N N . ILE D 4 40 ? 197.608 240.291 195.207 1.00 279.80 193 ILE C N 1
ATOM 3554 C CA . ILE D 4 40 ? 198.139 238.971 194.863 1.00 279.80 193 ILE C CA 1
ATOM 3555 C C . ILE D 4 40 ? 199.413 239.121 194.042 1.00 279.80 193 ILE C C 1
ATOM 3556 O O . ILE D 4 40 ? 200.316 238.288 194.133 1.00 279.80 193 ILE C O 1
ATOM 3561 N N . ARG D 4 41 ? 199.542 240.216 193.283 1.00 304.31 194 ARG C N 1
ATOM 3562 C CA . ARG D 4 41 ? 200.783 240.464 192.550 1.00 304.31 194 ARG C CA 1
ATOM 3563 C C . ARG D 4 41 ? 201.955 240.734 193.500 1.00 304.31 194 ARG C C 1
ATOM 3564 O O . ARG D 4 41 ? 203.048 240.168 193.338 1.00 304.31 194 ARG C O 1
ATOM 3572 N N . GLN D 4 42 ? 201.745 241.569 194.532 1.00 322.77 195 GLN C N 1
ATOM 3573 C CA . GLN D 4 42 ? 202.846 241.687 195.506 1.00 322.77 195 GLN C CA 1
ATOM 3574 C C . GLN D 4 42 ? 203.015 240.437 196.357 1.00 322.77 195 GLN C C 1
ATOM 3575 O O . GLN D 4 42 ? 204.094 240.250 196.911 1.00 322.77 195 GLN C O 1
ATOM 3581 N N . ALA D 4 43 ? 201.996 239.588 196.493 1.00 303.91 196 ALA C N 1
ATOM 3582 C CA . ALA D 4 43 ? 202.211 238.330 197.196 1.00 303.91 196 ALA C CA 1
ATOM 3583 C C . ALA D 4 43 ? 203.095 237.398 196.387 1.00 303.91 196 ALA C C 1
ATOM 3584 O O . ALA D 4 43 ? 203.995 236.753 196.936 1.00 303.91 196 ALA C O 1
ATOM 3586 N N . LEU D 4 44 ? 202.846 237.321 195.078 1.00 289.14 197 LEU C N 1
ATOM 3587 C CA . LEU D 4 44 ? 203.677 236.485 194.216 1.00 289.14 197 LEU C CA 1
ATOM 3588 C C . LEU D 4 44 ? 205.083 237.027 194.041 1.00 289.14 197 LEU C C 1
ATOM 3589 O O . LEU D 4 44 ? 205.998 236.248 193.757 1.00 289.14 197 LEU C O 1
ATOM 3594 N N . LYS D 4 45 ? 205.298 238.335 194.168 1.00 260.01 198 LYS C N 1
ATOM 3595 C CA . LYS D 4 45 ? 206.693 238.698 194.387 1.00 260.01 198 LYS C CA 1
ATOM 3596 C C . LYS D 4 45 ? 207.067 238.705 195.859 1.00 260.01 198 LYS C C 1
ATOM 3597 O O . LYS D 4 45 ? 208.260 238.667 196.180 1.00 260.01 198 LYS C O 1
ATOM 3603 N N . GLY D 4 46 ? 206.085 238.736 196.762 1.00 318.07 199 GLY C N 1
ATOM 3604 C CA . GLY D 4 46 ? 206.402 238.600 198.173 1.00 318.07 199 GLY C CA 1
ATOM 3605 C C . GLY D 4 46 ? 206.795 237.194 198.562 1.00 318.07 199 GLY C C 1
ATOM 3606 O O . GLY D 4 46 ? 207.497 237.000 199.559 1.00 318.07 199 GLY C O 1
ATOM 3607 N N . MET D 4 47 ? 206.368 236.195 197.788 1.00 368.12 200 MET C N 1
ATOM 3608 C CA . MET D 4 47 ? 206.755 234.820 198.082 1.00 368.12 200 MET C CA 1
ATOM 3609 C C . MET D 4 47 ? 208.173 234.500 197.631 1.00 368.12 200 MET C C 1
ATOM 3610 O O . MET D 4 47 ? 208.692 233.437 197.983 1.00 368.12 200 MET C O 1
ATOM 3615 N N . VAL D 4 48 ? 208.807 235.387 196.873 1.00 401.52 201 VAL C N 1
ATOM 3616 C CA . VAL D 4 48 ? 210.166 235.169 196.401 1.00 401.52 201 VAL C CA 1
ATOM 3617 C C . VAL D 4 48 ? 211.153 235.410 197.537 1.00 401.52 201 VAL C C 1
ATOM 3618 O O . VAL D 4 48 ? 212.121 234.670 197.712 1.00 401.52 201 VAL C O 1
ATOM 3623 N N . ARG E 3 1 ? 174.328 164.241 160.240 1.00 487.29 22 ARG N N 1
ATOM 3624 C CA . ARG E 3 1 ? 174.979 163.563 159.125 1.00 487.29 22 ARG N CA 1
ATOM 3625 C C . ARG E 3 1 ? 176.081 164.423 158.518 1.00 487.29 22 ARG N C 1
ATOM 3626 O O . ARG E 3 1 ? 175.862 165.586 158.183 1.00 487.29 22 ARG N O 1
ATOM 3634 N N . ALA E 3 2 ? 177.265 163.838 158.374 1.00 593.83 23 ALA N N 1
ATOM 3635 C CA . ALA E 3 2 ? 178.401 164.507 157.757 1.00 593.83 23 ALA N CA 1
ATOM 3636 C C . ALA E 3 2 ? 178.460 164.119 156.287 1.00 593.83 23 ALA N C 1
ATOM 3637 O O . ALA E 3 2 ? 178.636 162.941 155.957 1.00 593.83 23 ALA N O 1
ATOM 3639 N N . ILE E 3 3 ? 178.312 165.112 155.406 1.00 647.77 24 ILE N N 1
ATOM 3640 C CA . ILE E 3 3 ? 178.402 164.861 153.969 1.00 647.77 24 ILE N CA 1
ATOM 3641 C C . ILE E 3 3 ? 179.838 164.775 153.486 1.00 647.77 24 ILE N C 1
ATOM 3642 O O . ILE E 3 3 ? 180.073 164.377 152.338 1.00 647.77 24 ILE N O 1
ATOM 3647 N N . ARG E 3 4 ? 180.800 165.142 154.328 1.00 609.87 25 ARG N N 1
ATOM 3648 C CA . ARG E 3 4 ? 182.202 165.063 153.965 1.00 609.87 25 ARG N CA 1
ATOM 3649 C C . ARG E 3 4 ? 182.640 163.602 153.853 1.00 609.87 25 ARG N C 1
ATOM 3650 O O . ARG E 3 4 ? 182.056 162.722 154.492 1.00 609.87 25 ARG N O 1
ATOM 3658 N N . PRO E 3 5 ? 183.636 163.309 153.013 1.00 523.63 26 PRO N N 1
ATOM 3659 C CA . PRO E 3 5 ? 184.112 161.922 152.893 1.00 523.63 26 PRO N CA 1
ATOM 3660 C C . PRO E 3 5 ? 184.836 161.468 154.153 1.00 523.63 26 PRO N C 1
ATOM 3661 O O . PRO E 3 5 ? 185.671 162.191 154.702 1.00 523.63 26 PRO N O 1
ATOM 3665 N N . LEU E 3 6 ? 184.508 160.258 154.608 1.00 488.18 27 LEU N N 1
ATOM 3666 C CA . LEU E 3 6 ? 185.150 159.670 155.782 1.00 488.18 27 LEU N CA 1
ATOM 3667 C C . LEU E 3 6 ? 186.246 158.682 155.391 1.00 488.18 27 LEU N C 1
ATOM 3668 O O . LEU E 3 6 ? 187.400 158.826 155.807 1.00 488.18 27 LEU N O 1
ATOM 3673 N N . LYS E 3 7 ? 185.898 157.675 154.598 1.00 423.54 28 LYS N N 1
ATOM 3674 C CA . LYS E 3 7 ? 186.845 156.642 154.215 1.00 423.54 28 LYS N CA 1
ATOM 3675 C C . LYS E 3 7 ? 187.559 157.016 152.920 1.00 423.54 28 LYS N C 1
ATOM 3676 O O . LYS E 3 7 ? 187.217 157.990 152.245 1.00 423.54 28 LYS N O 1
ATOM 3682 N N . LEU E 3 8 ? 188.577 156.221 152.582 1.00 442.21 29 LEU N N 1
ATOM 3683 C CA . LEU E 3 8 ? 189.299 156.436 151.333 1.00 442.21 29 LEU N CA 1
ATOM 3684 C C . LEU E 3 8 ? 188.419 156.113 150.133 1.00 442.21 29 LEU N C 1
ATOM 3685 O O . LEU E 3 8 ? 188.569 156.719 149.066 1.00 442.21 29 LEU N O 1
ATOM 3690 N N . ALA E 3 9 ? 187.509 155.147 150.284 1.00 466.13 30 ALA N N 1
ATOM 3691 C CA . ALA E 3 9 ? 186.516 154.897 149.246 1.00 466.13 30 ALA N CA 1
ATOM 3692 C C . ALA E 3 9 ? 185.581 156.088 149.092 1.00 466.13 30 ALA N C 1
ATOM 3693 O O . ALA E 3 9 ? 185.179 156.434 147.975 1.00 466.13 30 ALA N O 1
ATOM 3695 N N . ASP E 3 10 ? 185.225 156.729 150.208 1.00 472.70 31 ASP N N 1
ATOM 3696 C CA . ASP E 3 10 ? 184.414 157.939 150.159 1.00 472.70 31 ASP N CA 1
ATOM 3697 C C . ASP E 3 10 ? 185.169 159.118 149.565 1.00 472.70 31 ASP N C 1
ATOM 3698 O O . ASP E 3 10 ? 184.534 160.058 149.075 1.00 472.70 31 ASP N O 1
ATOM 3703 N N . TYR E 3 11 ? 186.500 159.089 149.605 1.00 461.51 32 TYR N N 1
ATOM 3704 C CA . TYR E 3 11 ? 187.300 160.194 149.097 1.00 461.51 32 TYR N CA 1
ATOM 3705 C C . TYR E 3 11 ? 187.160 160.319 147.588 1.00 461.51 32 TYR N C 1
ATOM 3706 O O . TYR E 3 11 ? 187.081 159.322 146.866 1.00 461.51 32 TYR N O 1
ATOM 3715 N N . ILE E 3 12 ? 187.115 161.559 147.114 1.00 450.02 33 ILE N N 1
ATOM 3716 C CA . ILE E 3 12 ? 187.067 161.866 145.693 1.00 450.02 33 ILE N CA 1
ATOM 3717 C C . ILE E 3 12 ? 188.268 162.745 145.373 1.00 450.02 33 ILE N C 1
ATOM 3718 O O . ILE E 3 12 ? 188.467 163.787 146.010 1.00 450.02 33 ILE N O 1
ATOM 3723 N N . GLY E 3 13 ? 189.065 162.326 144.399 1.00 483.99 34 GLY N N 1
ATOM 3724 C CA . GLY E 3 13 ? 190.269 163.061 144.069 1.00 483.99 34 GLY N CA 1
ATOM 3725 C C . GLY E 3 13 ? 190.993 162.429 142.905 1.00 483.99 34 GLY N C 1
ATOM 3726 O O . GLY E 3 13 ? 190.391 161.735 142.083 1.00 483.99 34 GLY N O 1
ATOM 3727 N N . GLN E 3 14 ? 192.296 162.689 142.836 1.00 567.46 35 GLN N N 1
ATOM 3728 C 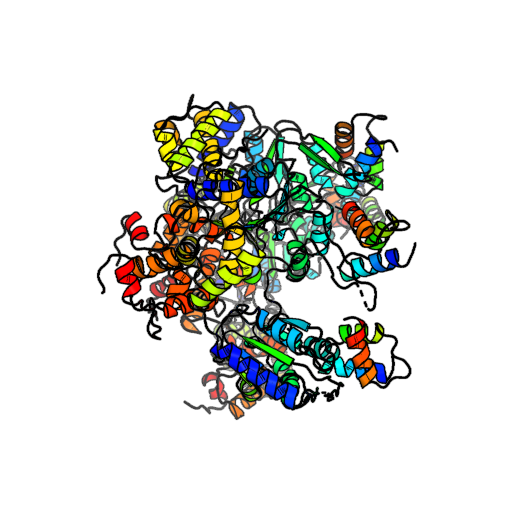CA . GLN E 3 14 ? 193.116 162.112 141.778 1.00 567.46 35 GLN N CA 1
ATOM 3729 C C . GLN E 3 14 ? 193.242 160.608 141.989 1.00 567.46 35 GLN N C 1
ATOM 3730 O O . GLN E 3 14 ? 193.610 160.172 143.086 1.00 567.46 35 GLN N O 1
ATOM 3736 N N . PRO E 3 15 ? 192.922 159.788 140.984 1.00 588.04 36 PRO N N 1
ATOM 3737 C CA . PRO E 3 15 ? 193.119 158.335 141.136 1.00 588.04 36 PRO N CA 1
ATOM 3738 C C . PRO E 3 15 ? 194.576 157.934 141.302 1.00 588.04 36 PRO N C 1
ATOM 3739 O O . PRO E 3 15 ? 194.868 156.967 142.018 1.00 588.04 36 PRO N O 1
ATOM 3743 N N . SER E 3 16 ? 195.499 158.656 140.659 1.00 630.25 37 SER N N 1
ATOM 3744 C CA . SER E 3 16 ? 196.919 158.343 140.792 1.00 630.25 37 SER N CA 1
ATOM 3745 C C . SER E 3 16 ? 197.411 158.613 142.208 1.00 630.25 37 SER N C 1
ATOM 3746 O O . SER E 3 16 ? 198.114 157.786 142.800 1.00 630.25 37 SER N O 1
ATOM 3749 N N . VAL E 3 17 ? 197.030 159.762 142.771 1.00 627.16 38 VAL N N 1
ATOM 3750 C CA . VAL E 3 17 ? 197.382 160.078 144.151 1.00 627.16 38 VAL N CA 1
ATOM 3751 C C . VAL E 3 17 ? 196.689 159.116 145.110 1.00 627.16 38 VAL N C 1
ATOM 3752 O O . VAL E 3 17 ? 197.249 158.744 146.148 1.00 627.16 38 VAL N O 1
ATOM 3756 N N . ARG E 3 18 ? 195.476 158.676 144.763 1.00 577.86 39 ARG N N 1
ATOM 3757 C CA . ARG E 3 18 ? 194.755 157.715 145.595 1.00 577.86 39 ARG N CA 1
ATOM 3758 C C . ARG E 3 18 ? 195.478 156.372 145.655 1.00 577.86 39 ARG N C 1
ATOM 3759 O O . ARG E 3 18 ? 195.656 155.798 146.736 1.00 577.86 39 ARG N O 1
ATOM 3767 N N . GLU E 3 19 ? 195.921 155.862 144.502 1.00 600.81 40 GLU N N 1
ATOM 3768 C CA . GLU E 3 19 ? 196.675 154.610 144.489 1.00 600.81 40 GLU N CA 1
ATOM 3769 C C . GLU E 3 19 ? 198.034 154.779 145.157 1.00 600.81 40 GLU N C 1
ATOM 3770 O O . GLU E 3 19 ? 198.527 153.863 145.829 1.00 600.81 40 GLU N O 1
ATOM 3776 N N . GLN E 3 20 ? 198.645 155.955 144.997 1.00 612.95 41 GLN N N 1
ATOM 3777 C CA . GLN E 3 20 ? 199.944 156.218 145.605 1.00 612.95 41 GLN N CA 1
ATOM 3778 C C . GLN E 3 20 ? 199.846 156.216 147.129 1.00 612.95 41 GLN N C 1
ATOM 3779 O O . GLN E 3 20 ? 200.664 155.593 147.818 1.00 612.95 41 GLN N O 1
ATOM 3785 N N . MET E 3 21 ? 198.817 156.867 147.677 1.00 639.11 42 MET N N 1
ATOM 3786 C CA . MET E 3 21 ? 198.650 156.851 149.126 1.00 639.11 42 MET N CA 1
ATOM 3787 C C . MET E 3 21 ? 198.158 155.495 149.617 1.00 639.11 42 MET N C 1
ATOM 3788 O O . MET E 3 21 ? 198.457 155.111 150.752 1.00 639.11 42 MET N O 1
ATOM 3793 N N . GLU E 3 22 ? 197.437 154.746 148.774 1.00 526.36 43 GLU N N 1
ATOM 3794 C CA . GLU E 3 22 ? 197.081 153.372 149.117 1.00 526.36 43 GLU N CA 1
ATOM 3795 C C . GLU E 3 22 ? 198.318 152.501 149.282 1.00 526.36 43 GLU N C 1
ATOM 3796 O O . GLU E 3 22 ? 198.431 151.743 150.251 1.00 526.36 43 GLU N O 1
ATOM 3802 N N . LEU E 3 23 ? 199.269 152.608 148.351 1.00 590.80 44 LEU N N 1
ATOM 3803 C CA . LEU E 3 23 ? 200.478 151.800 148.477 1.00 590.80 44 LEU N CA 1
ATOM 3804 C C . LEU E 3 23 ? 201.370 152.301 149.608 1.00 590.80 44 LEU N C 1
ATOM 3805 O O . LEU E 3 23 ? 202.057 151.496 150.247 1.00 590.80 44 LEU N O 1
ATOM 3810 N N . PHE E 3 24 ? 201.351 153.610 149.894 1.00 576.29 45 PHE N N 1
ATOM 3811 C CA . PHE E 3 24 ? 202.064 154.113 151.068 1.00 576.29 45 PHE N CA 1
ATOM 3812 C C . PHE E 3 24 ? 201.482 153.545 152.358 1.00 576.29 45 PHE N C 1
ATOM 3813 O O . PHE E 3 24 ? 202.226 153.125 153.253 1.00 576.29 45 PHE N O 1
ATOM 3821 N N . ILE E 3 25 ? 200.151 153.511 152.462 1.00 563.66 46 ILE N N 1
ATOM 3822 C CA . ILE E 3 25 ? 199.492 152.973 153.649 1.00 563.66 46 ILE N CA 1
ATOM 3823 C C . ILE E 3 25 ? 199.750 151.476 153.771 1.00 563.66 46 ILE N C 1
ATOM 3824 O O . ILE E 3 25 ? 199.969 150.959 154.874 1.00 563.66 46 ILE N O 1
ATOM 3829 N N . HIS E 3 26 ? 199.752 150.761 152.641 1.00 547.95 47 HIS N N 1
ATOM 3830 C CA . HIS E 3 26 ? 200.054 149.332 152.661 1.00 547.95 47 HIS N CA 1
ATOM 3831 C C . HIS E 3 26 ? 201.491 149.069 153.098 1.00 547.95 47 HIS N C 1
ATOM 3832 O O . HIS E 3 26 ? 201.754 148.121 153.847 1.00 547.95 47 HIS N O 1
ATOM 3839 N N . ALA E 3 27 ? 202.433 149.899 152.641 1.00 527.29 48 ALA N N 1
ATOM 3840 C CA . ALA E 3 27 ? 203.822 149.751 153.063 1.00 527.29 48 ALA N CA 1
ATOM 3841 C C . ALA E 3 27 ? 203.987 150.066 154.545 1.00 527.29 48 ALA N C 1
ATOM 3842 O O . ALA E 3 27 ? 204.786 149.425 155.238 1.00 527.29 48 ALA N O 1
ATOM 3844 N N . ALA E 3 28 ? 203.249 151.061 155.043 1.00 501.18 49 ALA N N 1
ATOM 3845 C CA . ALA E 3 28 ? 203.313 151.391 156.463 1.00 501.18 49 ALA N CA 1
ATOM 3846 C C . ALA E 3 28 ? 202.721 150.279 157.321 1.00 501.18 49 ALA N C 1
ATOM 3847 O O . ALA E 3 28 ? 203.293 149.909 158.353 1.00 501.18 49 ALA N O 1
ATOM 3849 N N . ARG E 3 29 ? 201.579 149.727 156.903 1.00 509.43 50 ARG N N 1
ATOM 3850 C CA . ARG E 3 29 ? 200.923 148.682 157.681 1.00 509.43 50 ARG N CA 1
ATOM 3851 C C . ARG E 3 29 ? 201.693 147.371 157.608 1.00 509.43 50 ARG N C 1
ATOM 3852 O O . ARG E 3 29 ? 201.668 146.577 158.556 1.00 509.43 50 ARG N O 1
ATOM 3854 N N . GLY E 3 30 ? 202.382 147.124 156.491 1.00 553.37 51 GLY N N 1
ATOM 3855 C CA . GLY E 3 30 ? 203.225 145.947 156.385 1.00 553.37 51 GLY N CA 1
ATOM 3856 C C . GLY E 3 30 ? 204.445 146.000 157.277 1.00 553.37 51 GLY N C 1
ATOM 3857 O O . GLY E 3 30 ? 205.013 144.952 157.602 1.00 553.37 51 GLY N O 1
ATOM 3858 N N . ARG E 3 31 ? 204.863 147.196 157.679 1.00 606.11 52 ARG N N 1
ATOM 3859 C CA . ARG E 3 31 ? 205.944 147.372 158.636 1.00 606.11 52 ARG N CA 1
ATOM 3860 C C . ARG E 3 31 ? 205.449 147.439 160.073 1.00 606.11 52 ARG N C 1
ATOM 3861 O O . ARG E 3 31 ? 206.267 147.641 160.978 1.00 606.11 52 ARG N O 1
ATOM 3869 N N . GLN E 3 32 ? 204.138 147.266 160.289 1.00 654.84 53 GLN N N 1
ATOM 3870 C CA . GLN E 3 32 ? 203.490 147.407 161.599 1.00 654.84 53 GLN N CA 1
ATOM 3871 C C . GLN E 3 32 ? 203.792 148.768 162.221 1.00 654.84 53 GLN N C 1
ATOM 3872 O O . GLN E 3 32 ? 204.098 148.888 163.409 1.00 654.84 53 GLN N O 1
ATOM 3878 N N . GLU E 3 33 ? 203.714 149.808 161.396 1.00 564.92 54 GLU N N 1
ATOM 3879 C CA . GLU E 3 33 ? 203.989 151.166 161.831 1.00 564.92 54 GLU N CA 1
ATOM 3880 C C . GLU E 3 33 ? 202.961 152.099 161.213 1.00 564.92 54 GLU N C 1
ATOM 3881 O O . GLU E 3 33 ? 202.212 151.723 160.307 1.00 564.92 54 GLU N O 1
ATOM 3887 N N . ALA E 3 34 ? 202.928 153.325 161.722 1.00 508.41 55 ALA N N 1
ATOM 3888 C CA . ALA E 3 34 ? 202.112 154.354 161.105 1.00 508.41 55 ALA N CA 1
ATOM 3889 C C . ALA E 3 34 ? 202.773 154.840 159.817 1.00 508.41 55 ALA N C 1
ATOM 3890 O O . ALA E 3 34 ? 203.920 154.505 159.506 1.00 508.41 55 ALA N O 1
ATOM 3892 N N . LEU E 3 35 ? 202.025 155.631 159.053 1.00 503.75 56 LEU N N 1
ATOM 3893 C CA . LEU E 3 35 ? 202.574 156.215 157.838 1.00 503.75 56 LEU N CA 1
ATOM 3894 C C . LEU E 3 35 ? 203.644 157.242 158.184 1.00 503.75 56 LEU N C 1
ATOM 3895 O O . LEU E 3 35 ? 203.505 158.013 159.137 1.00 503.75 56 LEU N O 1
ATOM 3900 N N . ASP E 3 36 ? 204.724 157.244 157.406 1.00 522.06 57 ASP N N 1
ATOM 3901 C CA . ASP E 3 36 ? 205.811 158.178 157.646 1.00 522.06 57 ASP N CA 1
ATOM 3902 C C . ASP E 3 36 ? 205.414 159.583 157.192 1.00 522.06 57 ASP N C 1
ATOM 3903 O O . ASP E 3 36 ? 204.308 159.821 156.696 1.00 522.06 57 ASP N O 1
ATOM 3908 N N . HIS E 3 37 ? 206.340 160.522 157.369 1.00 527.70 58 HIS N N 1
ATOM 3909 C CA . HIS E 3 37 ? 206.075 161.929 157.080 1.00 527.70 58 HIS N CA 1
ATOM 3910 C C . HIS E 3 37 ? 205.942 162.106 155.575 1.00 527.70 58 HIS N C 1
ATOM 3911 O O . HIS E 3 37 ? 206.937 162.175 154.849 1.00 527.70 58 HIS N O 1
ATOM 3918 N N . THR E 3 38 ? 204.704 162.178 155.102 1.00 466.34 59 THR N N 1
ATOM 3919 C CA . THR E 3 38 ? 204.414 162.316 153.683 1.00 466.34 59 THR N CA 1
ATOM 3920 C C . THR E 3 38 ? 204.311 163.790 153.325 1.00 466.34 59 THR N C 1
ATOM 3921 O O . THR E 3 38 ? 203.568 164.541 153.964 1.00 466.34 59 THR N O 1
ATOM 3925 N N . LEU E 3 39 ? 205.060 164.197 152.307 1.00 438.10 60 LEU N N 1
ATOM 3926 C CA . LEU E 3 39 ? 205.033 165.569 151.823 1.00 438.10 60 LEU N CA 1
ATOM 3927 C C . LEU E 3 39 ? 203.997 165.678 150.712 1.00 438.10 60 LEU N C 1
ATOM 3928 O O . LEU E 3 39 ? 204.063 164.942 149.722 1.00 438.10 60 LEU N O 1
ATOM 3933 N N . ILE E 3 40 ? 203.033 166.577 150.888 1.00 448.64 61 ILE N N 1
ATOM 3934 C CA . ILE E 3 40 ? 201.987 166.824 149.901 1.00 448.64 61 ILE N CA 1
ATOM 3935 C C . ILE E 3 40 ? 202.031 168.317 149.604 1.00 448.64 61 ILE N C 1
ATOM 3936 O O . ILE E 3 40 ? 201.516 169.129 150.382 1.00 448.64 61 ILE N O 1
ATOM 3941 N N . PHE E 3 41 ? 202.654 168.695 148.495 1.00 538.92 62 PHE N N 1
ATOM 3942 C CA . PHE E 3 41 ? 202.686 170.090 148.085 1.00 538.92 62 PHE N CA 1
ATOM 3943 C C . PHE E 3 41 ? 201.782 170.285 146.876 1.00 538.92 62 PHE N C 1
ATOM 3944 O O . PHE E 3 41 ? 201.869 169.535 145.898 1.00 538.92 62 PHE N O 1
ATOM 3952 N N . GLY E 3 42 ? 200.902 171.278 146.961 1.00 523.69 63 GLY N N 1
ATOM 3953 C CA . GLY E 3 42 ? 199.921 171.528 145.935 1.00 523.69 63 GLY N CA 1
ATOM 3954 C C . GLY E 3 42 ? 198.880 172.527 146.396 1.00 523.69 63 GLY N C 1
ATOM 3955 O O . GLY E 3 42 ? 199.193 173.511 147.072 1.00 523.69 63 GLY N O 1
ATOM 3956 N N . PRO E 3 43 ? 197.620 172.297 146.034 1.00 534.38 64 PRO N N 1
ATOM 3957 C CA . PRO E 3 43 ? 196.544 173.200 146.460 1.00 534.38 64 PRO N CA 1
ATOM 3958 C C . PRO E 3 43 ? 196.241 173.022 147.936 1.00 534.38 64 PRO N C 1
ATOM 3959 O O . PRO E 3 43 ? 195.857 171.925 148.368 1.00 534.38 64 PRO N O 1
ATOM 3963 N N . PRO E 3 44 ? 196.399 174.076 148.739 1.00 542.87 65 PRO N N 1
ATOM 3964 C CA . PRO E 3 44 ? 196.166 173.946 150.183 1.00 542.87 65 PRO N CA 1
ATOM 3965 C C . PRO E 3 44 ? 194.691 173.736 150.495 1.00 542.87 65 PRO N C 1
ATOM 3966 O O . PRO E 3 44 ? 193.816 174.387 149.921 1.00 542.87 65 PRO N O 1
ATOM 3970 N N . GLY E 3 45 ? 194.423 172.810 151.412 1.00 522.59 66 GLY N N 1
ATOM 3971 C CA . GLY E 3 45 ? 193.060 172.489 151.788 1.00 522.59 66 GLY N CA 1
ATOM 3972 C C . GLY E 3 45 ? 192.396 171.494 150.858 1.00 522.59 66 GLY N C 1
ATOM 3973 O O . GLY E 3 45 ? 191.794 170.516 151.313 1.00 522.59 66 GLY N O 1
ATOM 3974 N N . LEU E 3 46 ? 192.494 171.740 149.553 1.00 503.61 67 LEU N N 1
ATOM 3975 C CA . LEU E 3 46 ? 191.924 170.853 148.544 1.00 503.61 67 LEU N CA 1
ATOM 3976 C C . LEU E 3 46 ? 192.690 169.537 148.536 1.00 503.61 67 LEU N C 1
ATOM 3977 O O . LEU E 3 46 ? 193.830 169.474 148.067 1.00 503.61 67 LEU N O 1
ATOM 3982 N N . GLY E 3 47 ? 192.069 168.488 149.069 1.00 476.13 68 GLY N N 1
ATOM 3983 C CA . GLY E 3 47 ? 192.695 167.184 149.091 1.00 476.13 68 GLY N CA 1
ATOM 3984 C C . GLY E 3 47 ? 193.838 167.034 150.065 1.00 476.13 68 GLY N C 1
ATOM 3985 O O . GLY E 3 47 ? 194.594 166.068 149.956 1.00 476.13 68 GLY N O 1
ATOM 3986 N N . LYS E 3 48 ? 193.997 167.962 151.010 1.00 568.14 69 LYS N N 1
ATOM 3987 C CA . LYS E 3 48 ? 195.054 167.892 152.011 1.00 568.14 69 LYS N CA 1
ATOM 3988 C C . LYS E 3 48 ? 194.495 167.659 153.408 1.00 568.14 69 LYS N C 1
ATOM 3989 O O . LYS E 3 48 ? 194.946 166.751 154.112 1.00 568.14 69 LYS N O 1
ATOM 3995 N N . THR E 3 49 ? 193.531 168.481 153.834 1.00 598.33 70 THR N N 1
ATOM 3996 C CA . THR E 3 49 ? 192.819 168.211 155.078 1.00 598.33 70 THR N CA 1
ATOM 3997 C C . THR E 3 49 ? 192.063 166.893 154.983 1.00 598.33 70 THR N C 1
ATOM 3998 O O . THR E 3 49 ? 192.072 166.086 155.924 1.00 598.33 70 THR N O 1
ATOM 4002 N N . THR E 3 50 ? 191.430 166.648 153.832 1.00 554.37 71 THR N N 1
ATOM 4003 C CA . THR E 3 50 ? 190.767 165.373 153.591 1.00 554.37 71 THR N CA 1
ATOM 4004 C C . THR E 3 50 ? 191.770 164.227 153.595 1.00 554.37 71 THR N C 1
ATOM 4005 O O . THR E 3 50 ? 191.476 163.141 154.102 1.00 554.37 71 THR N O 1
ATOM 4009 N N . LEU E 3 51 ? 192.970 164.460 153.054 1.00 543.21 72 LEU N N 1
ATOM 4010 C CA . LEU E 3 51 ? 194.014 163.436 153.061 1.00 543.21 72 LEU N CA 1
ATOM 4011 C C . LEU E 3 51 ? 194.470 163.112 154.480 1.00 543.21 72 LEU N C 1
ATOM 4012 O O . LEU E 3 51 ? 194.694 161.942 154.817 1.00 543.21 72 LEU N O 1
ATOM 4017 N N . ALA E 3 52 ? 194.621 164.136 155.323 1.00 505.01 73 ALA N N 1
ATOM 4018 C CA . ALA E 3 52 ? 194.984 163.904 156.718 1.00 505.01 73 ALA N CA 1
ATOM 4019 C C . ALA E 3 52 ? 193.889 163.139 157.449 1.00 505.01 73 ALA N C 1
ATOM 4020 O O . ALA E 3 52 ? 194.175 162.258 158.270 1.00 505.01 73 ALA N O 1
ATOM 4022 N N . ASN E 3 53 ? 192.626 163.459 157.153 1.00 517.75 74 ASN N N 1
ATOM 4023 C CA . ASN E 3 53 ? 191.515 162.708 157.731 1.00 517.75 74 ASN N CA 1
ATOM 4024 C C . ASN E 3 53 ? 191.515 161.260 157.251 1.00 517.75 74 ASN N C 1
ATOM 4025 O O . ASN E 3 53 ? 191.160 160.350 158.007 1.00 517.75 74 ASN N O 1
ATOM 4030 N N . ILE E 3 54 ? 191.910 161.033 155.996 1.00 487.07 75 ILE N N 1
ATOM 4031 C CA . ILE E 3 54 ? 192.048 159.673 155.475 1.00 487.07 75 ILE N CA 1
ATOM 4032 C C . ILE E 3 54 ? 193.131 158.920 156.235 1.00 487.07 75 ILE N C 1
ATOM 4033 O O . ILE E 3 54 ? 192.967 157.742 156.573 1.00 487.07 75 ILE N O 1
ATOM 4038 N N . ILE E 3 55 ? 194.256 159.587 156.509 1.00 444.11 76 ILE N N 1
ATOM 4039 C CA . ILE E 3 55 ? 195.336 158.958 157.270 1.00 444.11 76 ILE N CA 1
ATOM 4040 C C . ILE E 3 55 ? 194.871 158.623 158.683 1.00 444.11 76 ILE N C 1
ATOM 4041 O O . ILE E 3 55 ? 195.173 157.546 159.215 1.00 444.11 76 ILE N O 1
ATOM 4046 N N . ALA E 3 56 ? 194.113 159.532 159.302 1.00 426.77 77 ALA N N 1
ATOM 4047 C CA . ALA E 3 56 ? 193.568 159.273 160.633 1.00 426.77 77 ALA N CA 1
ATOM 4048 C C . ALA E 3 56 ? 192.581 158.111 160.616 1.00 426.77 77 ALA N C 1
ATOM 4049 O O . ALA E 3 56 ? 192.548 157.301 161.550 1.00 426.77 77 ALA N O 1
ATOM 4051 N N . GLN E 3 57 ? 191.768 158.018 159.562 1.00 435.50 78 GLN N N 1
ATOM 4052 C CA . GLN E 3 57 ? 190.798 156.933 159.452 1.00 435.50 78 GLN N CA 1
ATOM 4053 C C . GLN E 3 57 ? 191.485 155.592 159.216 1.00 435.50 78 GLN N C 1
ATOM 4054 O O . GLN E 3 57 ? 191.088 154.573 159.795 1.00 435.50 78 GLN N O 1
ATOM 4060 N N . GLU E 3 58 ? 192.512 155.572 158.364 1.00 463.46 79 GLU N N 1
ATOM 4061 C CA . GLU E 3 58 ? 193.219 154.329 158.073 1.00 463.46 79 GLU N CA 1
ATOM 4062 C C . GLU E 3 58 ? 194.031 153.861 159.272 1.00 463.46 79 GLU N C 1
ATOM 4063 O O . GLU E 3 58 ? 194.088 152.661 159.563 1.00 463.46 79 GLU N O 1
ATOM 4069 N N . MET E 3 59 ? 194.669 154.792 159.978 1.00 469.98 80 MET N N 1
ATOM 4070 C CA . MET E 3 59 ? 195.413 154.435 161.176 1.00 469.98 80 MET N CA 1
ATOM 4071 C C . MET E 3 59 ? 194.520 154.270 162.397 1.00 469.98 80 MET N C 1
ATOM 4072 O O . MET E 3 59 ? 194.969 153.694 163.394 1.00 469.98 80 MET N O 1
ATOM 4077 N N . GLY E 3 60 ? 193.277 154.741 162.336 1.00 498.62 81 GLY N N 1
ATOM 4078 C CA . GLY E 3 60 ? 192.343 154.589 163.443 1.00 498.62 81 GLY N CA 1
ATOM 4079 C C . GLY E 3 60 ? 192.766 155.303 164.707 1.00 498.62 81 GLY N C 1
ATOM 4080 O O . GLY E 3 60 ? 192.606 154.761 165.808 1.00 498.62 81 GLY N O 1
ATOM 4081 N N . VAL E 3 61 ? 193.306 156.514 164.575 1.00 570.77 82 VAL N N 1
ATOM 4082 C CA . VAL E 3 61 ? 193.861 157.253 165.699 1.00 570.77 82 VAL N CA 1
ATOM 4083 C C . VAL E 3 61 ? 193.291 158.663 165.699 1.00 570.77 82 VAL N C 1
ATOM 4084 O O . VAL E 3 61 ? 192.735 159.138 164.707 1.00 570.77 82 VAL N O 1
ATOM 4088 N N . SER E 3 62 ? 193.433 159.328 166.842 1.00 690.71 83 SER N N 1
ATOM 4089 C CA . SER E 3 62 ? 193.046 160.725 166.953 1.00 690.71 83 SER N CA 1
ATOM 4090 C C . SER E 3 62 ? 193.983 161.602 166.131 1.00 690.71 83 SER N C 1
ATOM 4091 O O . SER E 3 62 ? 195.174 161.313 165.983 1.00 690.71 83 SER N O 1
ATOM 4094 N N . ILE E 3 63 ? 193.433 162.686 165.594 1.00 730.40 84 ILE N N 1
ATOM 4095 C CA . ILE E 3 63 ? 194.164 163.598 164.723 1.00 730.40 84 ILE N CA 1
ATOM 4096 C C . ILE E 3 63 ? 194.163 164.988 165.350 1.00 730.40 84 ILE N C 1
ATOM 4097 O O . ILE E 3 63 ? 193.155 165.423 165.922 1.00 730.40 84 ILE N O 1
ATOM 4102 N N . LYS E 3 64 ? 195.315 165.650 165.303 1.00 733.27 85 LYS N N 1
ATOM 4103 C CA . LYS E 3 64 ? 195.457 167.040 165.713 1.00 733.27 85 LYS N CA 1
ATOM 4104 C C . LYS E 3 64 ? 196.008 167.833 164.538 1.00 733.27 85 LYS N C 1
ATOM 4105 O O . LYS E 3 64 ? 196.970 167.404 163.894 1.00 733.27 85 LYS N O 1
ATOM 4111 N N . SER E 3 65 ? 195.396 168.978 164.256 1.00 697.32 86 SER N N 1
ATOM 4112 C CA . SER E 3 65 ? 195.750 169.781 163.096 1.00 697.32 86 SER N CA 1
ATOM 4113 C C . SER E 3 65 ? 196.111 171.198 163.518 1.00 697.32 86 SER N C 1
ATOM 4114 O O . SER E 3 65 ? 195.609 171.715 164.521 1.00 697.32 86 SER N O 1
ATOM 4117 N N . THR E 3 66 ? 196.991 171.817 162.738 1.00 683.34 87 THR N N 1
ATOM 4118 C CA . THR E 3 66 ? 197.419 173.190 162.964 1.00 683.34 87 THR N CA 1
ATOM 4119 C C . THR E 3 66 ? 197.851 173.779 161.626 1.00 683.34 87 THR N C 1
ATOM 4120 O O . THR E 3 66 ? 197.612 173.194 160.565 1.00 683.34 87 THR N O 1
ATOM 4124 N N . SER E 3 67 ? 198.488 174.945 161.675 1.00 653.06 88 SER N N 1
ATOM 4125 C CA . SER E 3 67 ? 198.937 175.633 160.475 1.00 653.06 88 SER N CA 1
ATOM 4126 C C . SER E 3 67 ? 200.378 176.090 160.652 1.00 653.06 88 SER N C 1
ATOM 4127 O O . SER E 3 67 ? 200.911 176.127 161.764 1.00 653.06 88 SER N O 1
ATOM 4130 N N . GLY E 3 68 ? 201.002 176.424 159.525 1.00 598.56 89 GLY N N 1
ATOM 4131 C CA . GLY E 3 68 ? 202.362 176.912 159.493 1.00 598.56 89 GLY N CA 1
ATOM 4132 C C . GLY E 3 68 ? 202.586 178.201 160.264 1.00 598.56 89 GLY N C 1
ATOM 4133 O O . GLY E 3 68 ? 203.387 178.244 161.204 1.00 598.56 89 GLY N O 1
ATOM 4134 N N . PRO E 3 69 ? 201.904 179.284 159.870 1.00 557.48 90 PRO N N 1
ATOM 4135 C CA . PRO E 3 69 ? 202.039 180.546 160.623 1.00 557.48 90 PRO N CA 1
ATOM 4136 C C . PRO E 3 69 ? 201.546 180.477 162.060 1.00 557.48 90 PRO N C 1
ATOM 4137 O O . PRO E 3 69 ? 201.928 181.332 162.870 1.00 557.48 90 PRO N O 1
ATOM 4141 N N . VAL E 3 70 ? 200.693 179.506 162.396 1.00 546.73 91 VAL N N 1
ATOM 4142 C CA . VAL E 3 70 ? 200.235 179.355 163.775 1.00 546.73 91 VAL N CA 1
ATOM 4143 C C . VAL E 3 70 ? 201.396 178.971 164.686 1.00 546.73 91 VAL N C 1
ATOM 4144 O O . VAL E 3 70 ? 201.572 179.543 165.770 1.00 546.73 91 VAL N O 1
ATOM 4148 N N . LEU E 3 71 ? 202.226 178.023 164.250 1.00 534.46 92 LEU N N 1
ATOM 4149 C CA . LEU E 3 71 ? 203.343 177.540 165.063 1.00 534.46 92 LEU N CA 1
ATOM 4150 C C . LEU E 3 71 ? 204.530 178.481 164.884 1.00 534.46 92 LEU N C 1
ATOM 4151 O O . LEU E 3 71 ? 205.475 178.221 164.136 1.00 534.46 92 LEU N O 1
ATOM 4156 N N . GLU E 3 72 ? 204.470 179.607 165.597 1.00 490.40 93 GLU N N 1
ATOM 4157 C CA . GLU E 3 72 ? 205.570 180.563 165.560 1.00 490.40 93 GLU N CA 1
ATOM 4158 C C . GLU E 3 72 ? 206.760 180.093 166.387 1.00 490.40 93 GLU N C 1
ATOM 4159 O O . GLU E 3 72 ? 207.902 180.458 166.087 1.00 490.40 93 GLU N O 1
ATOM 4165 N N . ARG E 3 73 ? 206.519 179.287 167.418 1.00 441.41 94 ARG N N 1
ATOM 4166 C CA . ARG E 3 73 ? 207.577 178.902 168.333 1.00 441.41 94 ARG N CA 1
ATOM 4167 C C . ARG E 3 73 ? 207.851 177.405 168.252 1.00 441.41 94 ARG N C 1
ATOM 4168 O O . ARG E 3 73 ? 206.908 176.606 168.210 1.00 441.41 94 ARG N O 1
ATOM 4176 N N . PRO E 3 74 ? 209.126 177.003 168.204 1.00 467.57 95 PRO N N 1
ATOM 4177 C CA . PRO E 3 74 ? 209.448 175.565 168.242 1.00 467.57 95 PRO N CA 1
ATOM 4178 C C . PRO E 3 74 ? 209.015 174.881 169.523 1.00 467.57 95 PRO N C 1
ATOM 4179 O O . PRO E 3 74 ? 208.786 173.664 169.518 1.00 467.57 95 PRO N O 1
ATOM 4183 N N . GLY E 3 75 ? 208.918 175.625 170.627 1.00 470.88 96 GLY N N 1
ATOM 4184 C CA . GLY E 3 75 ? 208.443 175.037 171.867 1.00 470.88 96 GLY N CA 1
ATOM 4185 C C . GLY E 3 75 ? 206.998 174.585 171.783 1.00 470.88 96 GLY N C 1
ATOM 4186 O O . GLY E 3 75 ? 206.625 173.564 172.362 1.00 470.88 96 GLY N O 1
ATOM 4187 N N . ASP E 3 76 ? 206.166 175.343 171.063 1.00 519.44 97 ASP N N 1
ATOM 4188 C CA . ASP E 3 76 ? 204.782 174.931 170.845 1.00 519.44 97 ASP N CA 1
ATOM 4189 C C . ASP E 3 76 ? 204.714 173.652 170.019 1.00 519.44 97 ASP N C 1
ATOM 4190 O O . ASP E 3 76 ? 203.895 172.763 170.294 1.00 519.44 97 ASP N O 1
ATOM 4195 N N . LEU E 3 77 ? 205.575 173.546 169.003 1.00 550.27 98 LEU N N 1
ATOM 4196 C CA . LEU E 3 77 ? 205.649 172.329 168.203 1.00 550.27 98 LEU N CA 1
ATOM 4197 C C . LEU E 3 77 ? 206.097 171.142 169.046 1.00 550.27 98 LEU N C 1
ATOM 4198 O O . LEU E 3 77 ? 205.542 170.045 168.927 1.00 550.27 98 LEU N O 1
ATOM 4203 N N . ALA E 3 78 ? 207.090 171.348 169.917 1.00 546.09 99 ALA N N 1
ATOM 4204 C CA . ALA E 3 78 ? 207.538 170.280 170.806 1.00 546.09 99 ALA N CA 1
ATOM 4205 C C . ALA E 3 78 ? 206.444 169.884 171.790 1.00 546.09 99 ALA N C 1
ATOM 4206 O O . ALA E 3 78 ? 206.284 168.700 172.109 1.00 546.09 99 ALA N O 1
ATOM 4208 N N . ALA E 3 79 ? 205.676 170.866 172.269 1.00 559.05 100 ALA N N 1
ATOM 4209 C CA . ALA E 3 79 ? 204.559 170.593 173.167 1.00 559.05 100 ALA N CA 1
ATOM 4210 C C . ALA E 3 79 ? 203.503 169.733 172.488 1.00 559.05 100 ALA N C 1
ATOM 4211 O O . ALA E 3 79 ? 203.009 168.759 173.070 1.00 559.05 100 ALA N O 1
ATOM 4213 N N . LEU E 3 80 ? 203.152 170.070 171.246 1.00 590.67 101 LEU N N 1
ATOM 4214 C CA . LEU E 3 80 ? 202.123 169.296 170.560 1.00 590.67 101 LEU N CA 1
ATOM 4215 C C . LEU E 3 80 ? 202.638 167.927 170.129 1.00 590.67 101 LEU N C 1
ATOM 4216 O O . LEU E 3 80 ? 201.860 166.968 170.079 1.00 590.67 101 LEU N O 1
ATOM 4221 N N . LEU E 3 81 ? 203.934 167.808 169.822 1.00 575.09 102 LEU N N 1
ATOM 4222 C CA . LEU E 3 81 ? 204.493 166.498 169.497 1.00 575.09 102 LEU N CA 1
ATOM 4223 C C . LEU E 3 81 ? 204.559 165.603 170.729 1.00 575.09 102 LEU N C 1
ATOM 4224 O O . LEU E 3 81 ? 204.358 164.386 170.631 1.00 575.09 102 LEU N O 1
ATOM 4229 N N . THR E 3 82 ? 204.856 166.184 171.894 1.00 533.64 103 THR N N 1
ATOM 4230 C CA . THR E 3 82 ? 204.778 165.427 173.138 1.00 533.64 103 THR N CA 1
ATOM 4231 C C . THR E 3 82 ? 203.339 165.026 173.438 1.00 533.64 103 THR N C 1
ATOM 4232 O O . THR E 3 82 ? 203.080 163.913 173.912 1.00 533.64 103 THR N O 1
ATOM 4236 N N . ASN E 3 83 ? 202.386 165.919 173.156 1.00 557.42 104 ASN N N 1
ATOM 4237 C CA . ASN E 3 83 ? 200.978 165.588 173.346 1.00 557.42 104 ASN N CA 1
ATOM 4238 C C . ASN E 3 83 ? 200.490 164.563 172.329 1.00 557.42 104 ASN N C 1
ATOM 4239 O O . ASN E 3 83 ? 199.535 163.829 172.607 1.00 557.42 104 ASN N O 1
ATOM 4244 N N . LEU E 3 84 ? 201.111 164.505 171.152 1.00 519.63 105 LEU N N 1
ATOM 4245 C CA . LEU E 3 84 ? 200.747 163.494 170.168 1.00 519.63 105 LEU N CA 1
ATOM 4246 C C . LEU E 3 84 ? 201.176 162.117 170.651 1.00 519.63 105 LEU N C 1
ATOM 4247 O O . LEU E 3 84 ? 202.315 161.927 171.088 1.00 519.63 105 LEU N O 1
ATOM 4252 N N . GLU E 3 85 ? 200.264 161.156 170.569 1.00 495.51 106 GLU N N 1
ATOM 4253 C CA . GLU E 3 85 ? 200.524 159.804 171.030 1.00 495.51 106 GLU N CA 1
ATOM 4254 C C . GLU E 3 85 ? 201.186 159.002 169.911 1.00 495.51 106 GLU N C 1
ATOM 4255 O O . GLU E 3 85 ? 201.585 159.545 168.877 1.00 495.51 106 GLU N O 1
ATOM 4261 N N . ALA E 3 86 ? 201.316 157.694 170.113 1.00 473.03 107 ALA N N 1
ATOM 4262 C CA . ALA E 3 86 ? 201.986 156.842 169.139 1.00 473.03 107 ALA N CA 1
ATOM 4263 C C . ALA E 3 86 ? 201.080 156.611 167.936 1.00 473.03 107 ALA N C 1
ATOM 4264 O O . ALA E 3 86 ? 199.946 156.143 168.082 1.00 473.03 107 ALA N O 1
ATOM 4266 N N . GLY E 3 87 ? 201.580 156.943 166.748 1.00 527.38 108 GLY N N 1
ATOM 4267 C CA . GLY E 3 87 ? 200.843 156.731 165.523 1.00 527.38 108 GLY N CA 1
ATOM 4268 C C . GLY E 3 87 ? 199.820 157.792 165.186 1.00 527.38 108 GLY N C 1
ATOM 4269 O O . GLY E 3 87 ? 199.128 157.654 164.170 1.00 527.38 108 GLY N O 1
ATOM 4270 N N . ASP E 3 88 ? 199.703 158.844 165.995 1.00 541.29 109 ASP N N 1
ATOM 4271 C CA . ASP E 3 88 ? 198.711 159.882 165.749 1.00 541.29 109 ASP N CA 1
ATOM 4272 C C . ASP E 3 88 ? 199.086 160.714 164.526 1.00 541.29 109 ASP N C 1
ATOM 4273 O O . ASP E 3 88 ? 200.241 160.748 164.098 1.00 541.29 109 ASP N O 1
ATOM 4278 N N . VAL E 3 89 ? 198.090 161.385 163.956 1.00 520.89 110 VAL N N 1
ATOM 4279 C CA . VAL E 3 89 ? 198.243 162.098 162.694 1.00 520.89 110 VAL N CA 1
ATOM 4280 C C . VAL E 3 89 ? 198.289 163.594 162.970 1.00 520.89 110 VAL N C 1
ATOM 4281 O O . VAL E 3 89 ? 197.449 164.125 163.707 1.00 520.89 110 VAL N O 1
ATOM 4285 N N . LEU E 3 90 ? 199.278 164.271 162.391 1.00 494.56 111 LEU N N 1
ATOM 4286 C CA . LEU E 3 90 ? 199.432 165.713 162.519 1.00 494.56 111 LEU N CA 1
ATOM 4287 C C . LEU E 3 90 ? 199.323 166.352 161.142 1.00 494.56 111 LEU N C 1
ATOM 4288 O O . LEU E 3 90 ? 200.014 165.937 160.205 1.00 494.56 111 LEU N O 1
ATOM 4293 N N . PHE E 3 91 ? 198.458 167.357 161.024 1.00 604.20 112 PHE N N 1
ATOM 4294 C CA . PHE E 3 91 ? 198.244 168.078 159.774 1.00 604.20 112 PHE N CA 1
ATOM 4295 C C . PHE E 3 91 ? 198.659 169.529 159.963 1.00 604.20 112 PHE N C 1
ATOM 4296 O O . PHE E 3 91 ? 198.016 170.269 160.716 1.00 604.20 112 PHE N O 1
ATOM 4304 N N . VAL E 3 92 ? 199.729 169.935 159.284 1.00 608.31 113 VAL N N 1
ATOM 4305 C CA . VAL E 3 92 ? 200.196 171.317 159.291 1.00 608.31 113 VAL N CA 1
ATOM 4306 C C . VAL E 3 92 ? 200.142 171.834 157.862 1.00 608.31 113 VAL N C 1
ATOM 4307 O O . VAL E 3 92 ? 200.868 171.340 156.990 1.00 608.31 113 VAL N O 1
ATOM 4311 N N . ASP E 3 93 ? 199.291 172.826 157.621 1.00 591.61 114 ASP N N 1
ATOM 4312 C CA . ASP E 3 93 ? 199.213 173.453 156.312 1.00 591.61 114 ASP N CA 1
ATOM 4313 C C . ASP E 3 93 ? 200.216 174.594 156.224 1.00 591.61 114 ASP N C 1
ATOM 4314 O O . ASP E 3 93 ? 200.544 175.232 157.229 1.00 591.61 114 ASP N O 1
ATOM 4319 N N . GLU E 3 94 ? 200.697 174.837 155.000 1.00 551.32 115 GLU N N 1
ATOM 4320 C CA . GLU E 3 94 ? 201.729 175.832 154.700 1.00 551.32 115 GLU N CA 1
ATOM 4321 C C . GLU E 3 94 ? 202.993 175.568 155.521 1.00 551.32 115 GLU N C 1
ATOM 4322 O O . GLU E 3 94 ? 203.424 176.379 156.342 1.00 551.32 115 GLU N O 1
ATOM 4328 N N . ILE E 3 95 ? 203.583 174.394 155.276 1.00 520.55 116 ILE N N 1
ATOM 4329 C CA . ILE E 3 95 ? 204.775 173.976 156.005 1.00 520.55 116 ILE N CA 1
ATOM 4330 C C . ILE E 3 95 ? 206.003 174.771 155.574 1.00 520.55 116 ILE N C 1
ATOM 4331 O O . ILE E 3 95 ? 207.023 174.763 156.273 1.00 520.55 116 ILE N O 1
ATOM 4336 N N . HIS E 3 96 ? 205.925 175.477 154.445 1.00 527.50 117 HIS N N 1
ATOM 4337 C CA . HIS E 3 96 ? 207.030 176.295 153.966 1.00 527.50 117 HIS N CA 1
ATOM 4338 C C . HIS E 3 96 ? 207.188 177.594 154.743 1.00 527.50 117 HIS N C 1
ATOM 4339 O O . HIS E 3 96 ? 208.218 178.261 154.597 1.00 527.50 117 HIS N O 1
ATOM 4346 N N . ARG E 3 97 ? 206.205 177.967 155.560 1.00 552.89 118 ARG N N 1
ATOM 4347 C CA . ARG E 3 97 ? 206.221 179.232 156.282 1.00 552.89 118 ARG N CA 1
ATOM 4348 C C . ARG E 3 97 ? 206.823 179.123 157.676 1.00 552.89 118 ARG N C 1
ATOM 4349 O O . ARG E 3 97 ? 206.770 180.097 158.433 1.00 552.89 118 ARG N O 1
ATOM 4357 N N . LEU E 3 98 ? 207.377 177.968 158.035 1.00 501.44 119 LEU N N 1
ATOM 4358 C CA . LEU E 3 98 ? 207.993 177.806 159.344 1.00 501.44 119 LEU N CA 1
ATOM 4359 C C . LEU E 3 98 ? 209.275 178.624 159.446 1.00 501.44 119 LEU N C 1
ATOM 4360 O O . LEU E 3 98 ? 210.025 178.770 158.477 1.00 501.44 119 LEU N O 1
ATOM 4365 N N . SER E 3 99 ? 209.517 179.166 160.637 1.00 489.35 120 SER N N 1
ATOM 4366 C CA . SER E 3 99 ? 210.807 179.767 160.921 1.00 489.35 120 SER N CA 1
ATOM 4367 C C . SER E 3 99 ? 211.867 178.663 160.967 1.00 489.35 120 SER N C 1
ATOM 4368 O O . SER E 3 99 ? 211.551 177.517 161.297 1.00 489.35 120 SER N O 1
ATOM 4371 N N . PRO E 3 100 ? 213.124 178.972 160.602 1.00 489.41 121 PRO N N 1
ATOM 4372 C CA . PRO E 3 100 ? 214.121 177.892 160.457 1.00 489.41 121 PRO N CA 1
ATOM 4373 C C . PRO E 3 100 ? 214.436 177.147 161.742 1.00 489.41 121 PRO N C 1
ATOM 4374 O O . PRO E 3 100 ? 214.868 175.991 161.684 1.00 489.41 121 PRO N O 1
ATOM 4378 N N . ILE E 3 101 ? 214.236 177.773 162.902 1.00 453.05 122 ILE N N 1
ATOM 4379 C CA . ILE E 3 101 ? 214.465 177.081 164.165 1.00 453.05 122 ILE N CA 1
ATOM 4380 C C . ILE E 3 101 ? 213.398 176.007 164.379 1.00 453.05 122 ILE N C 1
ATOM 4381 O O . ILE E 3 101 ? 213.687 174.917 164.895 1.00 453.05 122 ILE N O 1
ATOM 4386 N N . VAL E 3 102 ? 212.156 176.291 163.964 1.00 507.64 123 VAL N N 1
ATOM 4387 C CA . VAL E 3 102 ? 211.090 175.287 164.003 1.00 507.64 123 VAL N CA 1
ATOM 4388 C C . VAL E 3 102 ? 211.455 174.091 163.132 1.00 507.64 123 VAL N C 1
ATOM 4389 O O . VAL E 3 102 ? 211.291 172.934 163.536 1.00 507.64 123 VAL N O 1
ATOM 4393 N N . GLU E 3 103 ? 211.981 174.354 161.934 1.00 503.14 124 GLU N N 1
ATOM 4394 C CA . GLU E 3 103 ? 212.399 173.267 161.054 1.00 503.14 124 GLU N CA 1
ATOM 4395 C C . GLU E 3 103 ? 213.588 172.507 161.629 1.00 503.14 124 GLU N C 1
ATOM 4396 O O . GLU E 3 103 ? 213.678 171.285 161.473 1.00 503.14 124 GLU N O 1
ATOM 4402 N N . GLU E 3 104 ? 214.507 173.212 162.295 1.00 541.36 125 GLU N N 1
ATOM 4403 C CA . GLU E 3 104 ? 215.655 172.554 162.913 1.00 541.36 125 GLU N CA 1
ATOM 4404 C C . GLU E 3 104 ? 215.215 171.610 164.024 1.00 541.36 125 GLU N C 1
ATOM 4405 O O . GLU E 3 104 ? 215.775 170.520 164.183 1.00 541.36 125 GLU N O 1
ATOM 4411 N N . VAL E 3 105 ? 214.216 172.019 164.807 1.00 521.11 126 VAL N N 1
ATOM 4412 C CA . VAL E 3 105 ? 213.634 171.117 165.797 1.00 521.11 126 VAL N CA 1
ATOM 4413 C C . VAL E 3 105 ? 212.884 169.977 165.108 1.00 521.11 126 VAL N C 1
ATOM 4414 O O . VAL E 3 105 ? 212.907 168.830 165.570 1.00 521.11 126 VAL N O 1
ATOM 4418 N N . LEU E 3 106 ? 212.238 170.266 163.976 1.00 535.39 127 LEU N N 1
ATOM 4419 C CA . LEU E 3 106 ? 211.388 169.297 163.294 1.00 535.39 127 LEU N CA 1
ATOM 4420 C C . LEU E 3 106 ? 212.167 168.232 162.524 1.00 535.39 127 LEU N C 1
ATOM 4421 O O . LEU E 3 106 ? 211.593 167.187 162.206 1.00 535.39 127 LEU N O 1
ATOM 4426 N N . TYR E 3 107 ? 213.435 168.480 162.199 1.00 530.14 128 TYR N N 1
ATOM 4427 C CA . TYR E 3 107 ? 214.206 167.523 161.399 1.00 530.14 128 TYR N CA 1
ATOM 4428 C C . TYR E 3 107 ? 214.340 166.122 162.011 1.00 530.14 128 TYR N C 1
ATOM 4429 O O . TYR E 3 107 ? 214.213 165.143 161.253 1.00 530.14 128 TYR N O 1
ATOM 4438 N N . PRO E 3 108 ? 214.589 165.933 163.317 1.00 551.99 129 PRO N N 1
ATOM 4439 C CA . PRO E 3 108 ? 214.554 164.561 163.854 1.00 551.99 129 PRO N CA 1
ATOM 4440 C C . PRO E 3 108 ? 213.182 163.896 163.814 1.00 551.99 129 PRO N C 1
ATOM 4441 O O . PRO E 3 108 ? 213.120 162.664 163.920 1.00 551.99 129 PRO N O 1
ATOM 4445 N N . ALA E 3 109 ? 212.090 164.656 163.656 1.00 567.34 130 ALA N N 1
ATOM 4446 C CA . ALA E 3 109 ? 210.762 164.046 163.619 1.00 567.34 130 ALA N CA 1
ATOM 4447 C C . ALA E 3 109 ? 210.569 163.189 162.372 1.00 567.34 130 ALA N C 1
ATOM 4448 O O . ALA E 3 109 ? 209.987 162.102 162.447 1.00 567.34 130 ALA N O 1
ATOM 4450 N N . MET E 3 110 ? 211.035 163.657 161.214 1.00 530.85 131 MET N N 1
ATOM 4451 C CA . MET E 3 110 ? 211.064 162.786 160.046 1.00 530.85 131 MET N CA 1
ATOM 4452 C C . MET E 3 110 ? 212.413 162.113 159.841 1.00 530.85 131 MET N C 1
ATOM 4453 O O . MET E 3 110 ? 212.572 161.369 158.868 1.00 530.85 131 MET N O 1
ATOM 4458 N N . GLU E 3 111 ? 213.385 162.343 160.726 1.00 543.81 132 GLU N N 1
ATOM 4459 C CA . GLU E 3 111 ? 214.575 161.499 160.718 1.00 543.81 132 GLU N CA 1
ATOM 4460 C C . GLU E 3 111 ? 214.294 160.154 161.382 1.00 543.81 132 GLU N C 1
ATOM 4461 O O . GLU E 3 111 ? 214.379 159.102 160.738 1.00 543.81 132 GLU N O 1
ATOM 4467 N N . ASP E 3 112 ? 213.947 160.164 162.678 1.00 581.47 133 ASP N N 1
ATOM 4468 C CA . ASP E 3 112 ? 213.725 158.901 163.375 1.00 581.47 133 ASP N CA 1
ATOM 4469 C C . ASP E 3 112 ? 212.556 158.969 164.362 1.00 581.47 133 ASP N C 1
ATOM 4470 O O . ASP E 3 112 ? 212.488 158.141 165.280 1.00 581.47 133 ASP N O 1
ATOM 4475 N N . PHE E 3 113 ? 211.638 159.927 164.184 1.00 606.85 134 PHE N N 1
ATOM 4476 C CA . PHE E 3 113 ? 210.432 160.079 165.015 1.00 606.85 134 PHE N CA 1
ATOM 4477 C C . PHE E 3 113 ? 210.772 160.239 166.497 1.00 606.85 134 PHE N C 1
ATOM 4478 O O . PHE E 3 113 ? 210.122 159.667 167.374 1.00 606.85 134 PHE N O 1
ATOM 4486 N N . GLN E 3 114 ? 211.806 161.029 166.775 1.00 605.42 135 GLN N N 1
ATOM 4487 C CA . GLN E 3 114 ? 212.234 161.322 168.134 1.00 605.42 135 GLN N CA 1
ATOM 4488 C C . GLN E 3 114 ? 212.640 162.787 168.197 1.00 605.42 135 GLN N C 1
ATOM 4489 O O . GLN E 3 114 ? 212.799 163.445 167.167 1.00 605.42 135 GLN N O 1
ATOM 4495 N N . LEU E 3 115 ? 212.778 163.310 169.416 1.00 528.62 136 LEU N N 1
ATOM 4496 C CA . LEU E 3 115 ? 213.202 164.698 169.603 1.00 528.62 136 LEU N CA 1
ATOM 4497 C C . LEU E 3 115 ? 214.699 164.672 169.913 1.00 528.62 136 LEU N C 1
ATOM 4498 O O . LEU E 3 115 ? 215.141 164.680 171.064 1.00 528.62 136 LEU N O 1
ATOM 4503 N N . ASP E 3 116 ? 215.489 164.574 168.847 1.00 480.86 137 ASP N N 1
ATOM 4504 C CA . ASP E 3 116 ? 216.946 164.620 168.948 1.00 480.86 137 ASP N CA 1
ATOM 4505 C C . ASP E 3 116 ? 217.431 166.028 168.610 1.00 480.86 137 ASP N C 1
ATOM 4506 O O . ASP E 3 116 ? 218.072 166.277 167.588 1.00 480.86 137 ASP N O 1
ATOM 4511 N N . ILE E 3 117 ? 217.106 166.961 169.509 1.00 489.41 138 ILE N N 1
ATOM 4512 C CA . ILE E 3 117 ? 217.425 168.362 169.264 1.00 489.41 138 ILE N CA 1
ATOM 4513 C C . ILE E 3 117 ? 218.937 168.572 169.344 1.00 489.41 138 ILE N C 1
ATOM 4514 O O . ILE E 3 117 ? 219.672 167.827 170.006 1.00 489.41 138 ILE N O 1
ATOM 4519 N N . MET E 3 118 ? 219.413 169.572 168.603 1.00 517.28 139 MET N N 1
ATOM 4520 C CA . MET E 3 118 ? 220.840 169.842 168.504 1.00 517.28 139 MET N CA 1
ATOM 4521 C C . MET E 3 118 ? 221.336 170.878 169.503 1.00 517.28 139 MET N C 1
ATOM 4522 O O . MET E 3 118 ? 222.543 171.137 169.551 1.00 517.28 139 MET N O 1
ATOM 4527 N N . ILE E 3 119 ? 220.448 171.471 170.293 1.00 562.65 140 ILE N N 1
ATOM 4528 C CA . ILE E 3 119 ? 220.849 172.478 171.268 1.00 562.65 140 ILE N CA 1
ATOM 4529 C C . ILE E 3 119 ? 221.307 171.818 172.563 1.00 562.65 140 ILE N C 1
ATOM 4530 O O . ILE E 3 119 ? 222.357 172.158 173.107 1.00 562.65 140 ILE N O 1
ATOM 4535 N N . ALA E 3 124 ? 225.774 176.353 178.392 1.00 490.30 145 ALA N N 1
ATOM 4536 C CA . ALA E 3 124 ? 224.660 177.284 178.260 1.00 490.30 145 ALA N CA 1
ATOM 4537 C C . ALA E 3 124 ? 223.530 176.667 177.443 1.00 490.30 145 ALA N C 1
ATOM 4538 O O . ALA E 3 124 ? 222.367 177.044 177.588 1.00 490.30 145 ALA N O 1
ATOM 4540 N N . ALA E 3 125 ? 223.882 175.717 176.582 1.00 546.87 146 ALA N N 1
ATOM 4541 C CA . ALA E 3 125 ? 222.925 175.027 175.729 1.00 546.87 146 ALA N CA 1
ATOM 4542 C C . ALA E 3 125 ? 222.848 173.562 176.135 1.00 546.87 146 ALA N C 1
ATOM 4543 O O . ALA E 3 125 ? 223.870 172.869 176.173 1.00 546.87 146 ALA N O 1
ATOM 4545 N N . ARG E 3 126 ? 221.638 173.096 176.435 1.00 586.63 147 ARG N N 1
ATOM 4546 C CA . ARG E 3 126 ? 221.395 171.717 176.835 1.00 586.63 147 ARG N CA 1
ATOM 4547 C C . ARG E 3 126 ? 220.489 171.050 175.813 1.00 586.63 147 ARG N C 1
ATOM 4548 O O . ARG E 3 126 ? 219.462 171.617 175.424 1.00 586.63 147 ARG N O 1
ATOM 4556 N N . SER E 3 127 ? 220.865 169.848 175.387 1.00 565.33 148 SER N N 1
ATOM 4557 C CA . SER E 3 127 ? 220.072 169.087 174.425 1.00 565.33 148 SER N CA 1
ATOM 4558 C C . SER E 3 127 ? 218.960 168.372 175.178 1.00 565.33 148 SER N C 1
ATOM 4559 O O . SER E 3 127 ? 219.192 167.357 175.839 1.00 565.33 148 SER N O 1
ATOM 4562 N N . ILE E 3 128 ? 217.743 168.910 175.089 1.00 588.21 149 ILE N N 1
ATOM 4563 C CA . ILE E 3 128 ? 216.599 168.262 175.712 1.00 588.21 149 ILE N CA 1
ATOM 4564 C C . ILE E 3 128 ? 216.257 166.998 174.932 1.00 588.21 149 ILE N C 1
ATOM 4565 O O . ILE E 3 128 ? 216.302 166.972 173.695 1.00 588.21 149 ILE N O 1
ATOM 4570 N N . LYS E 3 129 ? 215.980 165.915 175.656 1.00 570.72 150 LYS N N 1
ATOM 4571 C CA . LYS E 3 129 ? 215.670 164.624 175.044 1.00 570.72 150 LYS N CA 1
ATOM 4572 C C . LYS E 3 129 ? 214.287 164.201 175.529 1.00 570.72 150 LYS N C 1
ATOM 4573 O O . LYS E 3 129 ? 214.160 163.471 176.514 1.00 570.72 150 LYS N O 1
ATOM 4579 N N . LEU E 3 130 ? 213.254 164.659 174.829 1.00 479.34 151 LEU N N 1
ATOM 4580 C CA . LEU E 3 130 ? 211.881 164.328 175.175 1.00 479.34 151 LEU N CA 1
ATOM 4581 C C . LEU E 3 130 ? 211.453 163.052 174.466 1.00 479.34 151 LEU N C 1
ATOM 4582 O O . LEU E 3 130 ? 211.796 162.830 173.301 1.00 479.34 151 LEU N O 1
ATOM 4587 N N . ASP E 3 131 ? 210.704 162.215 175.178 1.00 508.26 152 ASP N N 1
ATOM 4588 C CA . ASP E 3 131 ? 210.144 161.003 174.588 1.00 508.26 152 ASP N CA 1
ATOM 4589 C C . ASP E 3 131 ? 209.065 161.412 173.598 1.00 508.26 152 ASP N C 1
ATOM 4590 O O . ASP E 3 131 ? 207.951 161.771 173.983 1.00 508.26 152 ASP N O 1
ATOM 4595 N N . LEU E 3 132 ? 209.399 161.364 172.310 1.00 519.65 153 LEU N N 1
ATOM 4596 C CA . LEU E 3 132 ? 208.473 161.775 171.266 1.00 519.65 153 LEU N CA 1
ATOM 4597 C C . LEU E 3 132 ? 207.834 160.523 170.682 1.00 519.65 153 LEU N C 1
ATOM 4598 O O . LEU E 3 132 ? 208.531 159.735 170.025 1.00 519.65 153 LEU N O 1
ATOM 4603 N N . PRO E 3 133 ? 206.540 160.283 170.910 1.00 480.61 154 PRO N N 1
ATOM 4604 C CA . PRO E 3 133 ? 205.905 159.104 170.330 1.00 480.61 154 PRO N CA 1
ATOM 4605 C C . PRO E 3 133 ? 205.798 159.239 168.823 1.00 480.61 154 PRO N C 1
ATOM 4606 O O . PRO E 3 133 ? 205.728 160.360 168.290 1.00 480.61 154 PRO N O 1
ATOM 4610 N N . PRO E 3 134 ? 205.812 158.123 168.089 1.00 480.60 155 PRO N N 1
ATOM 4611 C CA . PRO E 3 134 ? 205.755 158.196 166.622 1.00 480.60 155 PRO N CA 1
ATOM 4612 C C . PRO E 3 134 ? 204.451 158.809 166.135 1.00 480.60 155 PRO N C 1
ATOM 4613 O O . PRO E 3 134 ? 203.383 158.591 166.709 1.00 480.60 155 PRO N O 1
ATOM 4617 N N . PHE E 3 135 ? 204.553 159.589 165.064 1.00 490.30 156 PHE N N 1
ATOM 4618 C CA . PHE E 3 135 ? 203.407 160.316 164.548 1.00 490.30 156 PHE N CA 1
ATOM 4619 C C . PHE E 3 135 ? 203.576 160.520 163.052 1.00 490.30 156 PHE N C 1
ATOM 4620 O O . PHE E 3 135 ? 204.682 160.429 162.512 1.00 490.30 156 PHE N O 1
ATOM 4628 N N . THR E 3 136 ? 202.461 160.805 162.388 1.00 511.24 157 THR N N 1
ATOM 4629 C CA . THR E 3 136 ? 202.441 161.064 160.955 1.00 511.24 157 THR N CA 1
ATOM 4630 C C . THR E 3 136 ? 202.263 162.560 160.725 1.00 511.24 157 THR N C 1
ATOM 4631 O O . THR E 3 136 ? 201.260 163.143 161.150 1.00 511.24 157 THR N O 1
ATOM 4635 N N . LEU E 3 137 ? 203.236 163.174 160.057 1.00 517.53 158 LEU N N 1
ATOM 4636 C CA . LEU E 3 137 ? 203.173 164.590 159.716 1.00 517.53 158 LEU N CA 1
ATOM 4637 C C . LEU E 3 137 ? 202.686 164.722 158.279 1.00 517.53 158 LEU N C 1
ATOM 4638 O O . LEU E 3 137 ? 203.388 164.337 157.338 1.00 517.53 158 LEU N O 1
ATOM 4643 N N . VAL E 3 138 ? 201.483 165.266 158.110 1.00 529.26 159 VAL N N 1
ATOM 4644 C CA . VAL E 3 138 ? 200.918 165.503 156.783 1.00 529.26 159 VAL N CA 1
ATOM 4645 C C . VAL E 3 138 ? 201.490 166.839 156.321 1.00 529.26 159 VAL N C 1
ATOM 4646 O O . VAL E 3 138 ? 200.928 167.905 156.574 1.00 529.26 159 VAL N O 1
ATOM 4650 N N . GLY E 3 139 ? 202.636 166.778 155.646 1.00 527.02 160 GLY N N 1
ATOM 4651 C CA . GLY E 3 139 ? 203.288 167.976 155.159 1.00 527.02 160 GLY N CA 1
ATOM 4652 C C . GLY E 3 139 ? 202.511 168.641 154.044 1.00 527.02 160 GLY N C 1
ATOM 4653 O O . GLY E 3 139 ? 202.451 168.122 152.926 1.00 527.02 160 GLY N O 1
ATOM 4654 N N . ALA E 3 140 ? 201.908 169.789 154.339 1.00 553.65 161 ALA N N 1
ATOM 4655 C CA . ALA E 3 140 ? 201.055 170.500 153.397 1.00 553.65 161 ALA N CA 1
ATOM 4656 C C . ALA E 3 140 ? 201.626 171.885 153.140 1.00 553.65 161 ALA N C 1
ATOM 4657 O O . ALA E 3 140 ? 201.909 172.629 154.084 1.00 553.65 161 ALA N O 1
ATOM 4659 N N . THR E 3 141 ? 201.791 172.221 151.863 1.00 505.64 162 THR N N 1
ATOM 4660 C CA . THR E 3 141 ? 202.314 173.514 151.447 1.00 505.64 162 THR N CA 1
ATOM 4661 C C . THR E 3 141 ? 201.896 173.760 150.005 1.00 505.64 162 THR N C 1
ATOM 4662 O O . THR E 3 141 ? 201.360 172.875 149.334 1.00 505.64 162 THR N O 1
ATOM 4666 N N . THR E 3 142 ? 202.135 174.990 149.543 1.00 484.53 163 THR N N 1
ATOM 4667 C CA . THR E 3 142 ? 201.755 175.357 148.181 1.00 484.53 163 THR N CA 1
ATOM 4668 C C . THR E 3 142 ? 202.576 174.596 147.149 1.00 484.53 163 THR N C 1
ATOM 4669 O O . THR E 3 142 ? 202.028 174.074 146.172 1.00 484.53 163 THR N O 1
ATOM 4673 N N . ARG E 3 143 ? 203.886 174.514 147.354 1.00 553.58 164 ARG N N 1
ATOM 4674 C CA . ARG E 3 143 ? 204.767 173.834 146.417 1.00 553.58 164 ARG N CA 1
ATOM 4675 C C . ARG E 3 143 ? 206.029 173.425 147.162 1.00 553.58 164 ARG N C 1
ATOM 4676 O O . ARG E 3 143 ? 206.239 173.794 148.319 1.00 553.58 164 ARG N O 1
ATOM 4684 N N . ALA E 3 144 ? 206.850 172.622 146.495 1.00 568.94 165 ALA N N 1
ATOM 4685 C CA . ALA E 3 144 ? 208.169 172.277 146.999 1.00 568.94 165 ALA N CA 1
ATOM 4686 C C . ALA E 3 144 ? 209.251 173.216 146.487 1.00 568.94 165 ALA N C 1
ATOM 4687 O O . ALA E 3 144 ? 210.420 173.040 146.842 1.00 568.94 165 ALA N O 1
ATOM 4689 N N . GLY E 3 145 ? 208.889 174.200 145.661 1.00 648.19 166 GLY N N 1
ATOM 4690 C CA . GLY E 3 145 ? 209.885 175.108 145.112 1.00 648.19 166 GLY N CA 1
ATOM 4691 C C . GLY E 3 145 ? 210.528 175.999 146.159 1.00 648.19 166 GLY N C 1
ATOM 4692 O O . GLY E 3 145 ? 211.748 176.186 146.162 1.00 648.19 166 GLY N O 1
ATOM 4693 N N . MET E 3 146 ? 209.723 176.560 147.058 1.00 660.55 167 MET N N 1
ATOM 4694 C CA . MET E 3 146 ? 210.236 177.422 148.114 1.00 660.55 167 MET N CA 1
ATOM 4695 C C . MET E 3 146 ? 210.527 176.671 149.407 1.00 660.55 167 MET N C 1
ATOM 4696 O O . MET E 3 146 ? 210.902 177.302 150.401 1.00 660.55 167 MET N O 1
ATOM 4701 N N . LEU E 3 147 ? 210.362 175.351 149.418 1.00 589.15 168 LEU N N 1
ATOM 4702 C CA . LEU E 3 147 ? 210.680 174.563 150.600 1.00 589.15 168 LEU N CA 1
ATOM 4703 C C . LEU E 3 147 ? 212.185 174.536 150.836 1.00 589.15 168 LEU N C 1
ATOM 4704 O O . LEU E 3 147 ? 212.978 174.547 149.890 1.00 589.15 168 LEU N O 1
ATOM 4709 N N . THR E 3 148 ? 212.577 174.522 152.107 1.00 542.97 169 THR N N 1
ATOM 4710 C CA . THR E 3 148 ? 213.989 174.388 152.437 1.00 542.97 169 THR N CA 1
ATOM 4711 C C . THR E 3 148 ? 214.451 172.973 152.124 1.00 542.97 169 THR N C 1
ATOM 4712 O O . THR E 3 148 ? 213.820 171.993 152.530 1.00 542.97 169 THR N O 1
ATOM 4716 N N . ASN E 3 149 ? 215.564 172.864 151.397 1.00 543.66 170 ASN N N 1
ATOM 4717 C CA . ASN E 3 149 ? 215.995 171.542 150.945 1.00 543.66 170 ASN N CA 1
ATOM 4718 C C . ASN E 3 149 ? 216.571 170.622 152.032 1.00 543.66 170 ASN N C 1
ATOM 4719 O O . ASN E 3 149 ? 216.667 169.414 151.761 1.00 543.66 170 ASN N O 1
ATOM 4724 N N . PRO E 3 150 ? 216.951 171.062 153.258 1.00 505.61 171 PRO N N 1
ATOM 4725 C CA . PRO E 3 150 ? 217.076 170.037 154.311 1.00 505.61 171 PRO N CA 1
ATOM 4726 C C . PRO E 3 150 ? 215.741 169.398 154.649 1.00 505.61 171 PRO N C 1
ATOM 4727 O O . PRO E 3 150 ? 215.667 168.174 154.816 1.00 505.61 171 PRO N O 1
ATOM 4731 N N . LEU E 3 151 ? 214.675 170.199 154.717 1.00 537.81 172 LEU N N 1
ATOM 4732 C CA . LEU E 3 151 ? 213.355 169.671 155.041 1.00 537.81 172 LEU N CA 1
ATOM 4733 C C . LEU E 3 151 ? 212.834 168.779 153.927 1.00 537.81 172 LEU N C 1
ATOM 4734 O O . LEU E 3 151 ? 212.346 167.674 154.184 1.00 537.81 172 LEU N O 1
ATOM 4739 N N . ARG E 3 152 ? 212.933 169.244 152.678 1.00 596.53 173 ARG N N 1
ATOM 4740 C CA . ARG E 3 152 ? 212.474 168.434 151.554 1.00 596.53 173 ARG N CA 1
ATOM 4741 C C . ARG E 3 152 ? 213.370 167.220 151.342 1.00 596.53 173 ARG N C 1
ATOM 4742 O O . ARG E 3 152 ? 212.900 166.178 150.873 1.00 596.53 173 ARG N O 1
ATOM 4750 N N . ASP E 3 153 ? 214.657 167.331 151.687 1.00 575.16 174 ASP N N 1
ATOM 4751 C CA . ASP E 3 153 ? 215.545 166.178 151.614 1.00 575.16 174 ASP N CA 1
ATOM 4752 C C . ASP E 3 153 ? 215.218 165.148 152.687 1.00 575.16 174 ASP N C 1
ATOM 4753 O O . ASP E 3 153 ? 215.395 163.945 152.464 1.00 575.16 174 ASP N O 1
ATOM 4758 N N . ARG E 3 154 ? 214.739 165.591 153.847 1.00 522.44 175 ARG N N 1
ATOM 4759 C CA . ARG E 3 154 ? 214.502 164.688 154.963 1.00 522.44 175 ARG N CA 1
ATOM 4760 C C . ARG E 3 154 ? 213.146 163.993 154.920 1.00 522.44 175 ARG N C 1
ATOM 4761 O O . ARG E 3 154 ? 212.950 163.028 155.667 1.00 522.44 175 ARG N O 1
ATOM 4769 N N . PHE E 3 155 ? 212.214 164.440 154.077 1.00 510.77 176 PHE N N 1
ATOM 4770 C CA . PHE E 3 155 ? 210.914 163.782 154.000 1.00 510.77 176 PHE N CA 1
ATOM 4771 C C . PHE E 3 155 ? 211.044 162.391 153.395 1.00 510.77 176 PHE N C 1
ATOM 4772 O O . PHE E 3 155 ? 211.544 162.230 152.277 1.00 510.77 176 PHE N O 1
ATOM 4780 N N . GLY E 3 156 ? 210.593 161.385 154.146 1.00 413.89 177 GLY N N 1
ATOM 4781 C CA . GLY E 3 156 ? 210.660 160.019 153.656 1.00 413.89 177 GLY N CA 1
ATOM 4782 C C . GLY E 3 156 ? 209.723 159.763 152.492 1.00 413.89 177 GLY N C 1
ATOM 4783 O O . GLY E 3 156 ? 210.070 159.047 151.550 1.00 413.89 177 GLY N O 1
ATOM 4784 N N . ILE E 3 157 ? 208.524 160.340 152.539 1.00 445.20 178 ILE N N 1
ATOM 4785 C CA . ILE E 3 157 ? 207.506 160.138 151.517 1.00 445.20 178 ILE N CA 1
ATOM 4786 C C . ILE E 3 157 ? 207.173 161.485 150.890 1.00 445.20 178 ILE N C 1
ATOM 4787 O O . ILE E 3 157 ? 206.912 162.459 151.604 1.00 445.20 178 ILE N O 1
ATOM 4792 N N . VAL E 3 158 ? 207.204 161.543 149.559 1.00 405.52 179 VAL N N 1
ATOM 4793 C CA . VAL E 3 158 ? 206.910 162.757 148.805 1.00 405.52 179 VAL N CA 1
ATOM 4794 C C . VAL E 3 158 ? 205.843 162.432 147.767 1.00 405.52 179 VAL N C 1
ATOM 4795 O O . VAL E 3 158 ? 205.950 161.424 147.060 1.00 405.52 179 VAL N O 1
ATOM 4799 N N . GLN E 3 159 ? 204.820 163.282 147.675 1.00 450.68 180 GLN N N 1
ATOM 4800 C CA . GLN E 3 159 ? 203.792 163.135 146.653 1.00 450.68 180 GLN N CA 1
ATOM 4801 C C . GLN E 3 159 ? 203.188 164.502 146.352 1.00 450.68 180 GLN N C 1
ATOM 4802 O O . GLN E 3 159 ? 203.534 165.508 146.976 1.00 450.68 180 GLN N O 1
ATOM 4808 N N . ARG E 3 160 ? 202.281 164.530 145.376 1.00 575.48 181 ARG N N 1
ATOM 4809 C CA . ARG E 3 160 ? 201.743 165.776 144.842 1.00 575.48 181 ARG N CA 1
ATOM 4810 C C . ARG E 3 160 ? 200.219 165.728 144.806 1.00 575.48 181 ARG N C 1
ATOM 4811 O O . ARG E 3 160 ? 199.592 164.712 145.120 1.00 575.48 181 ARG N O 1
ATOM 4819 N N . LEU E 3 161 ? 199.630 166.858 144.416 1.00 539.73 182 LEU N N 1
ATOM 4820 C CA . LEU E 3 161 ? 198.203 166.975 144.153 1.00 539.73 182 LEU N CA 1
ATOM 4821 C C . LEU E 3 161 ? 197.994 167.902 142.966 1.00 539.73 182 LEU N C 1
ATOM 4822 O O . LEU E 3 161 ? 198.849 168.727 142.637 1.00 539.73 182 LEU N O 1
ATOM 4827 N N . GLU E 3 162 ? 196.835 167.760 142.329 1.00 525.25 183 GLU N N 1
ATOM 4828 C CA . GLU E 3 162 ? 196.461 168.600 141.202 1.00 525.25 183 GLU N CA 1
ATOM 4829 C C . GLU E 3 162 ? 194.973 168.903 141.281 1.00 525.25 183 GLU N C 1
ATOM 4830 O O . GLU E 3 162 ? 194.209 168.191 141.937 1.00 525.25 183 GLU N O 1
ATOM 4836 N N . PHE E 3 163 ? 194.572 169.983 140.614 1.00 436.88 184 PHE N N 1
ATOM 4837 C CA . PHE E 3 163 ? 193.154 170.255 140.433 1.00 436.88 184 PHE N CA 1
ATOM 4838 C C . PHE E 3 163 ? 192.526 169.175 139.564 1.00 436.88 184 PHE N C 1
ATOM 4839 O O . PHE E 3 163 ? 193.110 168.734 138.570 1.00 436.88 184 PHE N O 1
ATOM 4847 N N . TYR E 3 164 ? 191.329 168.749 139.945 1.00 564.11 185 TYR N N 1
ATOM 4848 C CA . TYR E 3 164 ? 190.691 167.602 139.324 1.00 564.11 185 TYR N CA 1
ATOM 4849 C C . TYR E 3 164 ? 189.827 168.031 138.144 1.00 564.11 185 TYR N C 1
ATOM 4850 O O . TYR E 3 164 ? 189.340 169.163 138.080 1.00 564.11 185 TYR N O 1
ATOM 4859 N N . ASN E 3 165 ? 189.643 167.106 137.206 1.00 501.32 186 ASN N N 1
ATOM 4860 C CA . ASN E 3 165 ? 188.783 167.325 136.051 1.00 501.32 186 ASN N CA 1
ATOM 4861 C C . ASN E 3 165 ? 187.336 167.038 136.445 1.00 501.32 186 ASN N C 1
ATOM 4862 O O . ASN E 3 165 ? 187.006 166.912 137.624 1.00 501.32 186 ASN N O 1
ATOM 4867 N N . VAL E 3 166 ? 186.452 166.912 135.452 1.00 517.07 187 VAL N N 1
ATOM 4868 C CA . VAL E 3 166 ? 185.023 166.760 135.698 1.00 517.07 187 VAL N CA 1
ATOM 4869 C C . VAL E 3 166 ? 184.654 165.439 136.367 1.00 517.07 187 VAL N C 1
ATOM 4870 O O . VAL E 3 166 ? 183.503 165.274 136.795 1.00 517.07 187 VAL N O 1
ATOM 4874 N N . GLU E 3 167 ? 185.595 164.493 136.463 1.00 563.78 188 GLU N N 1
ATOM 4875 C CA . GLU E 3 167 ? 185.300 163.213 137.101 1.00 563.78 188 GLU N CA 1
ATOM 4876 C C . GLU E 3 167 ? 185.011 163.385 138.588 1.00 563.78 188 GLU N C 1
ATOM 4877 O O . GLU E 3 167 ? 184.182 162.660 139.150 1.00 563.78 188 GLU N O 1
ATOM 4883 N N . ASP E 3 168 ? 185.668 164.350 139.241 1.00 537.63 189 ASP N N 1
ATOM 4884 C CA . ASP E 3 168 ? 185.398 164.555 140.658 1.00 537.63 189 ASP N CA 1
ATOM 4885 C C . ASP E 3 168 ? 184.021 165.171 140.865 1.00 537.63 189 ASP N C 1
ATOM 4886 O O . ASP E 3 168 ? 183.328 164.834 141.827 1.00 537.63 189 ASP N O 1
ATOM 4891 N N . LEU E 3 169 ? 183.602 166.056 139.955 1.00 487.50 190 LEU N N 1
ATOM 4892 C CA . LEU E 3 169 ? 182.250 166.601 140.011 1.00 487.50 190 LEU N CA 1
ATOM 4893 C C . LEU E 3 169 ? 181.212 165.514 139.769 1.00 487.50 190 LEU N C 1
ATOM 4894 O O . LEU E 3 169 ? 180.169 165.484 140.432 1.00 487.50 190 LEU N O 1
ATOM 4899 N N . ALA E 3 170 ? 181.487 164.611 138.824 1.00 519.58 191 ALA N N 1
ATOM 4900 C CA . ALA E 3 170 ? 180.579 163.495 138.573 1.00 519.58 191 ALA N CA 1
ATOM 4901 C C . ALA E 3 170 ? 180.477 162.579 139.787 1.00 519.58 191 ALA N C 1
ATOM 4902 O O . ALA E 3 170 ? 179.379 162.145 140.158 1.00 519.58 191 ALA N O 1
ATOM 4904 N N . THR E 3 171 ? 181.609 162.293 140.433 1.00 494.55 192 THR N N 1
ATOM 4905 C CA . THR E 3 171 ? 181.590 161.433 141.611 1.00 494.55 192 THR N CA 1
ATOM 4906 C C . THR E 3 171 ? 180.926 162.136 142.793 1.00 494.55 192 THR N C 1
ATOM 4907 O O . THR E 3 171 ? 180.263 161.491 143.613 1.00 494.55 192 THR N O 1
ATOM 4911 N N . ILE E 3 172 ? 181.075 163.460 142.880 1.00 495.69 193 ILE N N 1
ATOM 4912 C CA . ILE E 3 172 ? 180.383 164.243 143.901 1.00 495.69 193 ILE N CA 1
ATOM 4913 C C . ILE E 3 172 ? 178.875 164.173 143.696 1.00 495.69 193 ILE N C 1
ATOM 4914 O O . ILE E 3 172 ? 178.114 163.975 144.650 1.00 495.69 193 ILE N O 1
ATOM 4919 N N . VAL E 3 173 ? 178.425 164.315 142.445 1.00 504.26 194 VAL N N 1
ATOM 4920 C CA . VAL E 3 173 ? 177.002 164.200 142.133 1.00 504.26 194 VAL N CA 1
ATOM 4921 C C . VAL E 3 173 ? 176.500 162.795 142.450 1.00 504.26 194 VAL N C 1
ATOM 4922 O O . VAL E 3 173 ? 175.385 162.614 142.958 1.00 504.26 194 VAL N O 1
ATOM 4926 N N . SER E 3 174 ? 177.330 161.784 142.190 1.00 556.36 195 SER N N 1
ATOM 4927 C CA . SER E 3 174 ? 176.954 160.410 142.504 1.00 556.36 195 SER N CA 1
ATOM 4928 C C . SER E 3 174 ? 176.835 160.181 144.008 1.00 556.36 195 SER N C 1
ATOM 4929 O O . SER E 3 174 ? 175.920 159.487 144.464 1.00 556.36 195 SER N O 1
ATOM 4932 N N . ARG E 3 175 ? 177.744 160.758 144.795 1.00 560.05 196 ARG N N 1
ATOM 4933 C CA . ARG E 3 175 ? 177.842 160.423 146.213 1.00 560.05 196 ARG N CA 1
ATOM 4934 C C . ARG E 3 175 ? 177.063 161.382 147.113 1.00 560.05 196 ARG N C 1
ATOM 4935 O O . ARG E 3 175 ? 176.128 160.971 147.807 1.00 560.05 196 ARG N O 1
ATOM 4943 N N . SER E 3 176 ? 177.436 162.663 147.105 1.00 536.55 197 SER N N 1
ATOM 4944 C CA . SER E 3 176 ? 176.934 163.588 148.117 1.00 536.55 197 SER N CA 1
ATOM 4945 C C . SER E 3 176 ? 175.490 163.993 147.849 1.00 536.55 197 SER N C 1
ATOM 4946 O O . SER E 3 176 ? 174.744 164.298 148.788 1.00 536.55 197 SER N O 1
ATOM 4949 N N . ALA E 3 177 ? 175.080 164.024 146.579 1.00 494.19 198 ALA N N 1
ATOM 4950 C CA . ALA E 3 177 ? 173.676 164.284 146.274 1.00 494.19 198 ALA N CA 1
ATOM 4951 C C . ALA E 3 177 ? 172.802 163.122 146.724 1.00 494.19 198 ALA N C 1
ATOM 4952 O O . ALA E 3 177 ? 171.651 163.321 147.130 1.00 494.19 198 ALA N O 1
ATOM 4954 N N . GLY E 3 178 ? 173.328 161.899 146.643 1.00 540.47 199 GLY N N 1
ATOM 4955 C CA . GLY E 3 178 ? 172.648 160.771 147.257 1.00 540.47 199 GLY N CA 1
ATOM 4956 C C . GLY E 3 178 ? 172.624 160.872 148.769 1.00 540.47 199 GLY N C 1
ATOM 4957 O O . GLY E 3 178 ? 171.649 160.476 149.413 1.00 540.47 199 GLY N O 1
ATOM 4958 N N . ILE E 3 179 ? 173.706 161.390 149.357 1.00 538.26 200 ILE N N 1
ATOM 4959 C CA . ILE E 3 179 ? 173.696 161.721 150.779 1.00 538.26 200 ILE N CA 1
ATOM 4960 C C . ILE E 3 179 ? 172.686 162.829 151.047 1.00 538.26 200 ILE N C 1
ATOM 4961 O O . ILE E 3 179 ? 171.958 162.801 152.047 1.00 538.26 200 ILE N O 1
ATOM 4966 N N . LEU E 3 180 ? 172.623 163.819 150.152 1.00 465.37 201 LEU N N 1
ATOM 4967 C CA . LEU E 3 180 ? 171.560 164.817 150.217 1.00 465.37 201 LEU N CA 1
ATOM 4968 C C . LEU E 3 180 ? 170.192 164.179 150.000 1.00 465.37 201 LEU N C 1
ATOM 4969 O O . LEU E 3 180 ? 169.238 164.473 150.730 1.00 465.37 201 LEU N O 1
ATOM 4974 N N . GLY E 3 181 ? 170.081 163.296 149.010 1.00 428.25 202 GLY N N 1
ATOM 4975 C CA . GLY E 3 181 ? 168.856 162.572 148.759 1.00 428.25 202 GLY N CA 1
ATOM 4976 C C . GLY E 3 181 ? 167.866 163.264 147.847 1.00 428.25 202 GLY N C 1
ATOM 4977 O O . GLY E 3 181 ? 166.862 162.646 147.471 1.00 428.25 202 GLY N O 1
ATOM 4978 N N . LEU E 3 182 ? 168.110 164.515 147.475 1.00 346.17 203 LEU N N 1
ATOM 4979 C CA . LEU E 3 182 ? 167.210 165.224 146.580 1.00 346.17 203 LEU N CA 1
ATOM 4980 C C . LEU E 3 182 ? 167.559 164.927 145.130 1.00 346.17 203 LEU N C 1
ATOM 4981 O O . LEU E 3 182 ? 168.697 164.585 144.798 1.00 346.17 203 LEU N O 1
ATOM 4986 N N . GLU E 3 183 ? 166.555 165.056 144.268 1.00 329.84 204 GLU N N 1
ATOM 4987 C CA . GLU E 3 183 ? 166.725 164.728 142.862 1.00 329.84 204 GLU N CA 1
ATOM 4988 C C . GLU E 3 183 ? 167.622 165.745 142.171 1.00 329.84 204 GLU N C 1
ATOM 4989 O O . GLU E 3 183 ? 167.470 166.957 142.345 1.00 329.84 204 GLU N O 1
ATOM 4995 N N . ILE E 3 184 ? 168.565 165.238 141.383 1.00 333.90 205 ILE N N 1
ATOM 4996 C CA . ILE E 3 184 ? 169.405 166.061 140.522 1.00 333.90 205 ILE N CA 1
ATOM 4997 C C . ILE E 3 184 ? 169.460 165.403 139.149 1.00 333.90 205 ILE N C 1
ATOM 4998 O O . ILE E 3 184 ? 169.679 164.192 139.041 1.00 333.90 205 ILE N O 1
ATOM 5003 N N . GLU E 3 185 ? 169.221 166.190 138.106 1.00 346.87 206 GLU N N 1
ATOM 5004 C CA . GLU E 3 185 ? 169.274 165.655 136.756 1.00 346.87 206 GLU N CA 1
ATOM 5005 C C . GLU E 3 185 ? 170.723 165.379 136.362 1.00 346.87 206 GLU N C 1
ATOM 5006 O O . GLU E 3 185 ? 171.629 166.104 136.784 1.00 346.87 206 GLU N O 1
ATOM 5008 N N . PRO E 3 186 ? 170.974 164.327 135.575 1.00 361.36 207 PRO N N 1
ATOM 5009 C CA . PRO E 3 186 ? 172.354 164.078 135.116 1.00 361.36 207 PRO N CA 1
ATOM 5010 C C . PRO E 3 186 ? 172.866 165.159 134.181 1.00 361.36 207 PRO N C 1
ATOM 5011 O O . PRO E 3 186 ? 173.962 165.696 134.390 1.00 361.36 207 PRO N O 1
ATOM 5015 N N . GLN E 3 187 ? 172.092 165.500 133.148 1.00 362.77 208 GLN N N 1
ATOM 5016 C CA . GLN E 3 187 ? 172.429 166.666 132.342 1.00 362.77 208 GLN N CA 1
ATOM 5017 C C . GLN E 3 187 ? 172.278 167.949 133.144 1.00 362.77 208 GLN N C 1
ATOM 5018 O O . GLN E 3 187 ? 172.989 168.926 132.886 1.00 362.77 208 GLN N O 1
ATOM 5024 N N . GLY E 3 188 ? 171.374 167.960 134.126 1.00 376.90 209 GLY N N 1
ATOM 5025 C CA . GLY E 3 188 ? 171.331 169.069 135.063 1.00 376.90 209 GLY N CA 1
ATOM 5026 C C . GLY E 3 188 ? 172.614 169.194 135.860 1.00 376.90 209 GLY N C 1
ATOM 5027 O O . GLY E 3 188 ? 173.109 170.299 136.085 1.00 376.90 209 GLY N O 1
ATOM 5028 N N . ALA E 3 189 ? 173.188 168.059 136.267 1.00 382.55 210 ALA N N 1
ATOM 5029 C CA . ALA E 3 189 ? 174.489 168.079 136.929 1.00 382.55 210 ALA N CA 1
ATOM 5030 C C . ALA E 3 189 ? 175.587 168.538 135.978 1.00 382.55 210 ALA N C 1
ATOM 5031 O O . ALA E 3 189 ? 176.518 169.244 136.385 1.00 382.55 210 ALA N O 1
ATOM 5033 N N . ALA E 3 190 ? 175.494 168.147 134.704 1.00 398.77 211 ALA N N 1
ATOM 5034 C CA . ALA E 3 190 ? 176.477 168.583 133.717 1.00 398.77 211 ALA N CA 1
ATOM 5035 C C . ALA E 3 190 ? 176.425 170.092 133.509 1.00 398.77 211 ALA N C 1
ATOM 5036 O O . ALA E 3 190 ? 177.466 170.745 133.368 1.00 398.77 211 ALA N O 1
ATOM 5038 N N . GLU E 3 191 ? 175.220 170.664 133.482 1.00 435.74 212 GLU N N 1
ATOM 5039 C CA . GLU E 3 191 ? 175.098 172.112 133.342 1.00 435.74 212 GLU N CA 1
ATOM 5040 C C . GLU E 3 191 ? 175.425 172.836 134.643 1.00 435.74 212 GLU N C 1
ATOM 5041 O O . GLU E 3 191 ? 175.778 174.020 134.617 1.00 435.74 212 GLU N O 1
ATOM 5047 N N . ILE E 3 192 ? 175.288 172.158 135.784 1.00 418.34 213 ILE N N 1
ATOM 5048 C CA . ILE E 3 192 ? 175.799 172.700 137.039 1.00 418.34 213 ILE N CA 1
ATOM 5049 C C . ILE E 3 192 ? 177.323 172.756 137.001 1.00 418.34 213 ILE N C 1
ATOM 5050 O O . ILE E 3 192 ? 177.934 173.716 137.490 1.00 418.34 213 ILE N O 1
ATOM 5055 N N . ALA E 3 193 ? 177.954 171.766 136.361 1.00 408.12 214 ALA N N 1
ATOM 5056 C CA . ALA E 3 193 ? 179.409 171.728 136.244 1.00 408.12 214 ALA N CA 1
ATOM 5057 C C . ALA E 3 193 ? 179.963 172.847 135.366 1.00 408.12 214 ALA N C 1
ATOM 5058 O O . ALA E 3 193 ? 181.182 173.052 135.343 1.00 408.12 214 ALA N O 1
ATOM 5060 N N . LYS E 3 194 ? 179.100 173.569 134.642 1.00 424.90 215 LYS N N 1
ATOM 5061 C CA . LYS E 3 194 ? 179.511 174.772 133.926 1.00 424.90 215 LYS N CA 1
ATOM 5062 C C . LYS E 3 194 ? 180.028 175.854 134.864 1.00 424.90 215 LYS N C 1
ATOM 5063 O O . LYS E 3 194 ? 180.776 176.733 134.427 1.00 424.90 215 LYS N O 1
ATOM 5069 N N . ARG E 3 195 ? 179.640 175.816 136.138 1.00 426.01 216 ARG N N 1
ATOM 5070 C CA . ARG E 3 195 ? 180.136 176.754 137.131 1.00 426.01 216 ARG N CA 1
ATOM 5071 C C . ARG E 3 195 ? 180.771 176.083 138.340 1.00 426.01 216 ARG N C 1
ATOM 5072 O O . ARG E 3 195 ? 181.166 176.785 139.278 1.00 426.01 216 ARG N O 1
ATOM 5080 N N . ALA E 3 196 ? 180.889 174.753 138.353 1.00 307.78 217 ALA N N 1
ATOM 5081 C CA . ALA E 3 196 ? 181.417 174.075 139.531 1.00 307.78 217 ALA N CA 1
ATOM 5082 C C . ALA E 3 196 ? 182.925 174.220 139.663 1.00 307.78 217 ALA N C 1
ATOM 5083 O O . ALA E 3 196 ? 183.457 173.995 140.756 1.00 307.78 217 ALA N O 1
ATOM 5085 N N . ARG E 3 197 ? 183.615 174.559 138.569 1.00 297.75 218 ARG N N 1
ATOM 5086 C CA . ARG E 3 197 ? 185.046 174.869 138.537 1.00 297.75 218 ARG N CA 1
ATOM 5087 C C . ARG E 3 197 ? 185.909 173.697 139.008 1.00 297.75 218 ARG N C 1
ATOM 5088 O O . ARG E 3 197 ? 187.045 173.896 139.451 1.00 297.75 218 ARG N O 1
ATOM 5096 N N . GLY E 3 198 ? 185.381 172.475 138.933 1.00 329.07 219 GLY N N 1
ATOM 5097 C CA . GLY E 3 198 ? 186.110 171.297 139.377 1.00 329.07 219 GLY N CA 1
ATOM 5098 C C . GLY E 3 198 ? 186.474 171.307 140.845 1.00 329.07 219 GLY N C 1
ATOM 5099 O O . GLY E 3 198 ? 187.433 170.639 141.244 1.00 329.07 219 GLY N O 1
ATOM 5100 N N . THR E 3 199 ? 185.732 172.049 141.662 1.00 255.75 220 THR N N 1
ATOM 5101 C CA . THR E 3 199 ? 186.102 172.266 143.048 1.00 255.75 220 THR N CA 1
ATOM 5102 C C . THR E 3 199 ? 185.119 171.575 143.972 1.00 255.75 220 THR N C 1
ATOM 5103 O O . THR E 3 199 ? 183.906 171.789 143.845 1.00 255.75 220 THR N O 1
ATOM 5107 N N . PRO E 3 200 ? 185.603 170.730 144.888 1.00 250.54 221 PRO N N 1
ATOM 5108 C CA . PRO E 3 200 ? 184.693 170.105 145.862 1.00 250.54 221 PRO N CA 1
ATOM 5109 C C . PRO E 3 200 ? 183.993 171.107 146.757 1.00 250.54 221 PRO N C 1
ATOM 5110 O O . PRO E 3 200 ? 182.845 170.878 147.145 1.00 250.54 221 PRO N O 1
ATOM 5114 N N . ARG E 3 201 ? 184.653 172.215 147.095 1.00 226.54 222 ARG N N 1
ATOM 5115 C CA . ARG E 3 201 ? 184.006 173.234 147.913 1.00 226.54 222 ARG N CA 1
ATOM 5116 C C . ARG E 3 201 ? 182.898 173.937 147.142 1.00 226.54 222 ARG N C 1
ATOM 5117 O O . ARG E 3 201 ? 181.801 174.153 147.673 1.00 226.54 222 ARG N O 1
ATOM 5125 N N . ILE E 3 202 ? 183.166 174.289 145.883 1.00 213.03 223 ILE N N 1
ATOM 5126 C CA . ILE E 3 202 ? 182.140 174.882 145.033 1.00 213.03 223 ILE N CA 1
ATOM 5127 C C . ILE E 3 202 ? 181.032 173.874 144.761 1.00 213.03 223 ILE N C 1
ATOM 5128 O O . ILE E 3 202 ? 179.854 174.236 144.670 1.00 213.03 223 ILE N O 1
ATOM 5133 N N . ALA E 3 203 ? 181.387 172.593 144.652 1.00 228.35 224 ALA N N 1
ATOM 5134 C CA . ALA E 3 203 ? 180.374 171.554 144.504 1.00 228.35 224 ALA N CA 1
ATOM 5135 C C . ALA E 3 203 ? 179.492 171.454 145.745 1.00 228.35 224 ALA N C 1
ATOM 5136 O O . ALA E 3 203 ? 178.277 171.259 145.633 1.00 228.35 224 ALA N O 1
ATOM 5138 N N . ASN E 3 204 ? 180.086 171.584 146.935 1.00 246.66 225 ASN N N 1
ATOM 5139 C CA . ASN E 3 204 ? 179.301 171.583 148.168 1.00 246.66 225 ASN N CA 1
ATOM 5140 C C . ASN E 3 204 ? 178.380 172.792 148.232 1.00 246.66 225 ASN N C 1
ATOM 5141 O O . ASN E 3 204 ? 177.223 172.684 148.660 1.00 246.66 225 ASN N O 1
ATOM 5146 N N . ARG E 3 205 ? 178.884 173.953 147.810 1.00 270.95 226 ARG N N 1
ATOM 5147 C CA . ARG E 3 205 ? 178.057 175.152 147.747 1.00 270.95 226 ARG N CA 1
ATOM 5148 C C . ARG E 3 205 ? 176.899 174.971 146.776 1.00 270.95 226 ARG N C 1
ATOM 5149 O O . ARG E 3 205 ? 175.763 175.351 147.073 1.00 270.95 226 ARG N O 1
ATOM 5157 N N . LEU E 3 206 ? 177.168 174.368 145.619 1.00 234.71 227 LEU N N 1
ATOM 5158 C CA . LEU E 3 206 ? 176.114 174.127 144.643 1.00 234.71 227 LEU N CA 1
ATOM 5159 C C . LEU E 3 206 ? 175.097 173.125 145.164 1.00 234.71 227 LEU N C 1
ATOM 5160 O O . LEU E 3 206 ? 173.902 173.254 144.894 1.00 234.71 227 LEU N O 1
ATOM 5165 N N . LEU E 3 207 ? 175.551 172.117 145.910 1.00 308.66 228 LEU N N 1
ATOM 5166 C CA . LEU E 3 207 ? 174.619 171.168 146.510 1.00 308.66 228 LEU N CA 1
ATOM 5167 C C . LEU E 3 207 ? 173.743 171.852 147.550 1.00 308.66 228 LEU N C 1
ATOM 5168 O O . LEU E 3 207 ? 172.549 171.550 147.666 1.00 308.66 228 LEU N O 1
ATOM 5173 N N . ARG E 3 208 ? 174.319 172.778 148.315 1.00 271.97 229 ARG N N 1
ATOM 5174 C CA . ARG E 3 208 ? 173.524 173.512 149.290 1.00 271.97 229 ARG N CA 1
ATOM 5175 C C . ARG E 3 208 ? 172.588 174.507 148.617 1.00 271.97 229 ARG N C 1
ATOM 5176 O O . ARG E 3 208 ? 171.563 174.882 149.197 1.00 271.97 229 ARG N O 1
ATOM 5184 N N . ARG E 3 209 ? 172.920 174.944 147.404 1.00 256.99 230 ARG N N 1
ATOM 5185 C CA . ARG E 3 209 ? 172.237 176.073 146.792 1.00 256.99 230 ARG N CA 1
ATOM 5186 C C . ARG E 3 209 ? 171.292 175.692 145.655 1.00 256.99 230 ARG N C 1
ATOM 5187 O O . ARG E 3 209 ? 170.518 176.544 145.210 1.00 256.99 230 ARG N O 1
ATOM 5195 N N . VAL E 3 210 ? 171.339 174.448 145.171 1.00 238.32 231 VAL N N 1
ATOM 5196 C CA . VAL E 3 210 ? 170.309 173.960 144.255 1.00 238.32 231 VAL N CA 1
ATOM 5197 C C . VAL E 3 210 ? 168.970 173.867 144.974 1.00 238.32 231 VAL N C 1
ATOM 5198 O O . VAL E 3 210 ? 167.916 174.148 144.388 1.00 238.32 231 VAL N O 1
ATOM 5202 N N . ARG E 3 211 ? 168.997 173.544 146.270 1.00 279.95 232 ARG N N 1
ATOM 5203 C CA . ARG E 3 211 ? 167.788 173.465 147.082 1.00 279.95 232 ARG N CA 1
ATOM 5204 C C . ARG E 3 211 ? 167.066 174.802 147.200 1.00 279.95 232 ARG N C 1
ATOM 5205 O O . ARG E 3 211 ? 165.901 174.826 147.617 1.00 279.95 232 ARG N O 1
ATOM 5213 N N . ASP E 3 212 ? 167.743 175.908 146.870 1.00 328.28 233 ASP N N 1
ATOM 5214 C CA . ASP E 3 212 ? 167.169 177.231 147.067 1.00 328.28 233 ASP N CA 1
ATOM 5215 C C . ASP E 3 212 ? 165.965 177.426 146.156 1.00 328.28 233 ASP N C 1
ATOM 5216 O O . ASP E 3 212 ? 164.902 177.889 146.593 1.00 328.28 233 ASP N O 1
ATOM 5221 N N . PHE E 3 213 ? 166.118 177.052 144.881 1.00 346.13 234 PHE N N 1
ATOM 5222 C CA . PHE E 3 213 ? 165.006 177.112 143.943 1.00 346.13 234 PHE N CA 1
ATOM 5223 C C . PHE E 3 213 ? 163.913 176.127 144.325 1.00 346.13 234 PHE N C 1
ATOM 5224 O O . PHE E 3 213 ? 162.725 176.391 144.106 1.00 346.13 234 PHE N O 1
ATOM 5232 N N . ALA E 3 214 ? 164.302 174.982 144.888 1.00 399.38 235 ALA N N 1
ATOM 5233 C CA . ALA E 3 214 ? 163.327 173.981 145.296 1.00 399.38 235 ALA N CA 1
ATOM 5234 C C . ALA E 3 214 ? 162.460 174.477 146.443 1.00 399.38 235 ALA N C 1
ATOM 5235 O O . ALA E 3 214 ? 161.275 174.132 146.519 1.00 399.38 235 ALA N O 1
ATOM 5237 N N . GLU E 3 215 ? 163.023 175.280 147.343 1.00 369.99 236 GLU N N 1
ATOM 5238 C CA . GLU E 3 215 ? 162.231 175.752 148.471 1.00 369.99 236 GLU N CA 1
ATOM 5239 C C . GLU E 3 215 ? 161.554 177.094 148.228 1.00 369.99 236 GLU N C 1
ATOM 5240 O O . GLU E 3 215 ? 160.581 177.403 148.925 1.00 369.99 236 GLU N O 1
ATOM 5246 N N . VAL E 3 216 ? 162.024 177.907 147.276 1.00 406.97 237 VAL N N 1
ATOM 5247 C CA . VAL E 3 216 ? 161.243 179.096 146.939 1.00 406.97 237 VAL N CA 1
ATOM 5248 C C . VAL E 3 216 ? 159.991 178.704 146.156 1.00 406.97 237 VAL N C 1
ATOM 5249 O O . VAL E 3 216 ? 158.913 179.275 146.359 1.00 406.97 237 VAL N O 1
ATOM 5253 N N . ARG E 3 217 ? 160.095 177.699 145.289 1.00 469.69 238 ARG N N 1
ATOM 5254 C CA . ARG E 3 217 ? 159.004 177.320 144.402 1.00 469.69 238 ARG N CA 1
ATOM 5255 C C . ARG E 3 217 ? 158.727 175.832 144.547 1.00 469.69 238 ARG N C 1
ATOM 5256 O O . ARG E 3 217 ? 159.626 175.008 144.353 1.00 469.69 238 ARG N O 1
ATOM 5264 N N . GLY E 3 218 ? 157.479 175.493 144.872 1.00 536.57 239 GLY N N 1
ATOM 5265 C CA . GLY E 3 218 ? 157.084 174.112 145.073 1.00 536.57 239 GLY N CA 1
ATOM 5266 C C . GLY E 3 218 ? 156.766 173.337 143.814 1.00 536.57 239 GLY N C 1
ATOM 5267 O O . GLY E 3 218 ? 156.475 172.140 143.900 1.00 536.57 239 GLY N O 1
ATOM 5268 N N . GLN E 3 219 ? 156.800 173.989 142.650 1.00 640.64 240 GLN N N 1
ATOM 5269 C CA . GLN E 3 219 ? 156.534 173.286 141.398 1.00 640.64 240 GLN N CA 1
ATOM 5270 C C . GLN E 3 219 ? 157.695 172.376 141.010 1.00 640.64 240 GLN N C 1
ATOM 5271 O O . GLN E 3 219 ? 157.480 171.282 140.475 1.00 640.64 240 GLN N O 1
ATOM 5277 N N . GLY E 3 220 ? 158.925 172.804 141.276 1.00 690.02 241 GLY N N 1
ATOM 5278 C CA . GLY E 3 220 ? 160.100 171.980 141.034 1.00 690.02 241 GLY N CA 1
ATOM 5279 C C . GLY E 3 220 ? 160.451 171.707 139.586 1.00 690.02 241 GLY N C 1
ATOM 5280 O O . GLY E 3 220 ? 160.855 170.585 139.252 1.00 690.02 241 GLY N O 1
ATOM 5281 N N . ASP E 3 221 ? 160.311 172.703 138.716 1.00 640.32 242 ASP N N 1
ATOM 5282 C CA . ASP E 3 221 ? 160.768 172.564 137.341 1.00 640.32 242 ASP N CA 1
ATOM 5283 C C . ASP E 3 221 ? 162.286 172.698 137.273 1.00 640.32 242 ASP N C 1
ATOM 5284 O O . ASP E 3 221 ? 162.907 173.400 138.075 1.00 640.32 242 ASP N O 1
ATOM 5289 N N . ILE E 3 222 ? 162.888 171.993 136.318 1.00 607.18 243 ILE N N 1
ATOM 5290 C CA . ILE E 3 222 ? 164.332 172.012 136.110 1.00 607.18 243 ILE N CA 1
ATOM 5291 C C . ILE E 3 222 ? 164.591 172.433 134.669 1.00 607.18 243 ILE N C 1
ATOM 5292 O O . ILE E 3 222 ? 164.334 171.658 133.739 1.00 607.18 243 ILE N O 1
ATOM 5297 N N . THR E 3 223 ? 165.093 173.654 134.478 1.00 506.83 244 THR N N 1
ATOM 5298 C CA . THR E 3 223 ? 165.580 174.102 133.178 1.00 506.83 244 THR N CA 1
ATOM 5299 C C . THR E 3 223 ? 166.988 174.653 133.355 1.00 506.83 244 THR N C 1
ATOM 5300 O O . THR E 3 223 ? 167.526 174.697 134.466 1.00 506.83 244 THR N O 1
ATOM 5304 N N . ARG E 3 224 ? 167.588 175.078 132.239 1.00 460.90 245 ARG N N 1
ATOM 5305 C CA . ARG E 3 224 ? 168.947 175.609 132.281 1.00 460.90 245 ARG N CA 1
ATOM 5306 C C . ARG E 3 224 ? 168.997 176.943 133.013 1.00 460.90 245 ARG N C 1
ATOM 5307 O O . ARG E 3 224 ? 169.905 177.186 133.815 1.00 460.90 245 ARG N O 1
ATOM 5315 N N . VAL E 3 225 ? 168.038 177.828 132.734 1.00 458.67 246 VAL N N 1
ATOM 5316 C CA . VAL E 3 225 ? 167.977 179.095 133.451 1.00 458.67 246 VAL N CA 1
ATOM 5317 C C . VAL E 3 225 ? 167.589 178.869 134.904 1.00 458.67 246 VAL N C 1
ATOM 5318 O O . VAL E 3 225 ? 167.986 179.638 135.783 1.00 458.67 246 VAL N O 1
ATOM 5322 N N . ILE E 3 226 ? 166.822 177.812 135.182 1.00 434.14 247 ILE N N 1
ATOM 5323 C CA . ILE E 3 226 ? 166.508 177.450 136.561 1.00 434.14 247 ILE N CA 1
ATOM 5324 C C . ILE E 3 226 ? 167.772 177.032 137.303 1.00 434.14 247 ILE N C 1
ATOM 5325 O O . ILE E 3 226 ? 168.003 177.440 138.448 1.00 434.14 247 ILE N O 1
ATOM 5330 N N . ALA E 3 227 ? 168.621 176.231 136.657 1.00 420.78 248 ALA N N 1
ATOM 5331 C CA . ALA E 3 227 ? 169.891 175.859 137.268 1.00 420.78 248 ALA N CA 1
ATOM 5332 C C . ALA E 3 227 ? 170.853 177.034 137.354 1.00 420.78 248 ALA N C 1
ATOM 5333 O O . ALA E 3 227 ? 171.701 177.064 138.251 1.00 420.78 248 ALA N O 1
ATOM 5335 N N . ASP E 3 228 ? 170.738 178.004 136.448 1.00 332.42 249 ASP N N 1
ATOM 5336 C CA . ASP E 3 228 ? 171.655 179.133 136.464 1.00 332.42 249 ASP N CA 1
ATOM 5337 C C . ASP E 3 228 ? 171.211 180.230 137.417 1.00 332.42 249 ASP N C 1
ATOM 5338 O O . ASP E 3 228 ? 172.042 181.034 137.842 1.00 332.42 249 ASP N O 1
ATOM 5343 N N . LYS E 3 229 ? 169.924 180.287 137.772 1.00 365.85 250 LYS N N 1
ATOM 5344 C CA . LYS E 3 229 ? 169.458 181.385 138.611 1.00 365.85 250 LYS N CA 1
ATOM 5345 C C . LYS E 3 229 ? 169.912 181.260 140.057 1.00 365.85 250 LYS N C 1
ATOM 5346 O O . LYS E 3 229 ? 169.740 182.217 140.821 1.00 365.85 250 LYS N O 1
ATOM 5352 N N . ALA E 3 230 ? 170.467 180.112 140.453 1.00 350.37 251 ALA N N 1
ATOM 5353 C CA . ALA E 3 230 ? 171.169 180.041 141.729 1.00 350.37 251 ALA N CA 1
ATOM 5354 C C . ALA E 3 230 ? 172.358 180.991 141.736 1.00 350.37 251 ALA N C 1
ATOM 5355 O O . ALA E 3 230 ? 172.610 181.681 142.729 1.00 350.37 251 ALA N O 1
ATOM 5357 N N . LEU E 3 231 ? 173.095 181.040 140.628 1.00 382.41 252 LEU N N 1
ATOM 5358 C CA . LEU E 3 231 ? 174.058 182.099 140.334 1.00 382.41 252 LEU N CA 1
ATOM 5359 C C . LEU E 3 231 ? 173.627 182.606 138.965 1.00 382.41 252 LEU N C 1
ATOM 5360 O O . LEU E 3 231 ? 174.118 182.123 137.940 1.00 382.41 252 LEU N O 1
ATOM 5365 N N . ASN E 3 232 ? 172.684 183.555 138.970 1.00 369.13 253 ASN N N 1
ATOM 5366 C CA . ASN E 3 232 ? 171.910 183.890 137.777 1.00 369.13 253 ASN N CA 1
ATOM 5367 C C . ASN E 3 232 ? 172.787 184.434 136.661 1.00 369.13 253 ASN N C 1
ATOM 5368 O O . ASN E 3 232 ? 172.613 184.079 135.490 1.00 369.13 253 ASN N O 1
ATOM 5373 N N . LEU E 3 233 ? 173.737 185.293 137.005 1.00 469.35 254 LEU N N 1
ATOM 5374 C CA . LEU E 3 233 ? 174.715 185.725 136.022 1.00 469.35 254 LEU N CA 1
ATOM 5375 C C . LEU E 3 233 ? 175.646 184.568 135.693 1.00 469.35 254 LEU N C 1
ATOM 5376 O O . LEU E 3 233 ? 176.094 183.844 136.588 1.00 469.35 254 LEU N O 1
ATOM 5381 N N . LEU E 3 234 ? 175.907 184.379 134.399 1.00 523.70 255 LEU N N 1
ATOM 5382 C CA . LEU E 3 234 ? 176.729 183.257 133.968 1.00 523.70 255 LEU N CA 1
ATOM 5383 C C . LEU E 3 234 ? 178.171 183.403 134.428 1.00 523.70 255 LEU N C 1
ATOM 5384 O O . LEU E 3 234 ? 178.827 182.396 134.708 1.00 523.70 255 LEU N O 1
ATOM 5389 N N . ASP E 3 235 ? 178.685 184.636 134.483 1.00 451.20 256 ASP N N 1
ATOM 5390 C CA . ASP E 3 235 ? 180.028 184.966 134.973 1.00 451.20 256 ASP N CA 1
ATOM 5391 C C . ASP E 3 235 ? 181.143 184.265 134.198 1.00 451.20 256 ASP N C 1
ATOM 5392 O O . ASP E 3 235 ? 182.283 184.214 134.668 1.00 451.20 256 ASP N O 1
ATOM 5397 N N . VAL E 3 236 ? 180.842 183.733 133.012 1.00 572.39 257 VAL N N 1
ATOM 5398 C CA . VAL E 3 236 ? 181.794 182.927 132.257 1.00 572.39 257 VAL N CA 1
ATOM 5399 C C . VAL E 3 236 ? 181.284 182.799 130.827 1.00 572.39 257 VAL N C 1
ATOM 5400 O O . VAL E 3 236 ? 180.082 182.940 130.570 1.00 572.39 257 VAL N O 1
ATOM 5404 N N . ASP E 3 237 ? 182.193 182.579 129.876 1.00 589.21 258 ASP N N 1
ATOM 5405 C CA . ASP E 3 237 ? 181.771 182.053 128.585 1.00 589.21 258 ASP N CA 1
ATOM 5406 C C . ASP E 3 237 ? 181.245 180.633 128.742 1.00 589.21 258 ASP N C 1
ATOM 5407 O O . ASP E 3 237 ? 180.132 180.318 128.304 1.00 589.21 258 ASP N O 1
ATOM 5412 N N . GLU E 3 238 ? 182.023 179.774 129.403 1.00 580.70 259 GLU N N 1
ATOM 5413 C CA . GLU E 3 238 ? 181.660 178.395 129.709 1.00 580.70 259 GLU N CA 1
ATOM 5414 C C . GLU E 3 238 ? 182.698 177.812 130.657 1.00 580.70 259 GLU N C 1
ATOM 5415 O O . GLU E 3 238 ? 183.843 178.270 130.710 1.00 580.70 259 GLU N O 1
ATOM 5421 N N . ARG E 3 239 ? 182.277 176.772 131.382 1.00 538.94 260 ARG N N 1
ATOM 5422 C CA . ARG E 3 239 ? 183.153 175.867 132.132 1.00 538.94 260 ARG N CA 1
ATOM 5423 C C . ARG E 3 239 ? 183.886 176.568 133.284 1.00 538.94 260 ARG N C 1
ATOM 5424 O O . ARG E 3 239 ? 185.114 176.672 133.298 1.00 538.94 260 ARG N O 1
ATOM 5432 N N . GLY E 3 240 ? 183.117 177.059 134.255 1.00 402.14 261 GLY N N 1
ATOM 5433 C CA . GLY E 3 240 ? 183.681 177.244 135.583 1.00 402.14 261 GLY N CA 1
ATOM 5434 C C . GLY E 3 240 ? 183.958 178.632 136.127 1.00 402.14 261 GLY N C 1
ATOM 5435 O O . GLY E 3 240 ? 183.717 178.877 137.313 1.00 402.14 261 GLY N O 1
ATOM 5436 N N . PHE E 3 241 ? 184.464 179.543 135.300 1.00 396.43 262 PHE N N 1
ATOM 5437 C CA . PHE E 3 241 ? 185.062 180.768 135.817 1.00 396.43 262 PHE N CA 1
ATOM 5438 C C . PHE E 3 241 ? 183.985 181.744 136.301 1.00 396.43 262 PHE N C 1
ATOM 5439 O O . PHE E 3 241 ? 182.787 181.559 136.069 1.00 396.43 262 PHE N O 1
ATOM 5447 N N . ASP E 3 242 ? 184.424 182.792 137.003 1.00 321.83 263 ASP N N 1
ATOM 5448 C CA . ASP E 3 242 ? 183.479 183.667 137.689 1.00 321.83 263 ASP N CA 1
ATOM 5449 C C . ASP E 3 242 ? 183.639 185.134 137.309 1.00 321.83 263 ASP N C 1
ATOM 5450 O O . ASP E 3 242 ? 184.373 185.468 136.374 1.00 321.83 263 ASP N O 1
ATOM 5455 N N . HIS E 3 243 ? 182.942 186.007 138.044 1.00 299.19 264 HIS N N 1
ATOM 5456 C CA . HIS E 3 243 ? 183.058 187.447 137.830 1.00 299.19 264 HIS N CA 1
ATOM 5457 C C . HIS E 3 243 ? 184.467 187.950 138.103 1.00 299.19 264 HIS N C 1
ATOM 5458 O O . HIS E 3 243 ? 184.943 188.869 137.428 1.00 299.19 264 HIS N O 1
ATOM 5465 N N . LEU E 3 244 ? 185.136 187.390 139.111 1.00 297.83 265 LEU N N 1
ATOM 5466 C CA . LEU E 3 244 ? 186.526 187.757 139.356 1.00 297.83 265 LEU N CA 1
ATOM 5467 C C . LEU E 3 244 ? 187.408 187.342 138.188 1.00 297.83 265 LEU N C 1
ATOM 5468 O O . LEU E 3 244 ? 188.285 188.101 137.756 1.00 297.83 265 LEU N O 1
ATOM 5473 N N . ASP E 3 245 ? 187.170 186.148 137.645 1.00 330.25 266 ASP N N 1
ATOM 5474 C CA . ASP E 3 245 ? 187.891 185.730 136.449 1.00 330.25 266 ASP N CA 1
ATOM 5475 C C . ASP E 3 245 ? 187.486 186.568 135.244 1.00 330.25 266 ASP N C 1
ATOM 5476 O O . ASP E 3 245 ? 188.303 186.816 134.353 1.00 330.25 266 ASP N O 1
ATOM 5481 N N . ARG E 3 246 ? 186.233 187.026 135.206 1.00 348.70 267 ARG N N 1
ATOM 5482 C CA . ARG E 3 246 ? 185.818 187.946 134.151 1.00 348.70 267 ARG N CA 1
ATOM 5483 C C . ARG E 3 246 ? 186.590 189.256 134.224 1.00 348.70 267 ARG N C 1
ATOM 5484 O O . ARG E 3 246 ? 187.037 189.777 133.198 1.00 348.70 267 ARG N O 1
ATOM 5492 N N . ARG E 3 247 ? 186.769 189.785 135.436 1.00 341.56 268 ARG N N 1
ATOM 5493 C CA . ARG E 3 247 ? 187.582 190.979 135.634 1.00 341.56 268 ARG N CA 1
ATOM 5494 C C . ARG E 3 247 ? 189.032 190.724 135.244 1.00 341.56 268 ARG N C 1
ATOM 5495 O O . ARG E 3 247 ? 189.696 191.601 134.676 1.00 341.56 268 ARG N O 1
ATOM 5503 N N . LEU E 3 248 ? 189.535 189.521 135.540 1.00 418.55 269 LEU N N 1
ATOM 5504 C CA . LEU E 3 248 ? 190.896 189.155 135.154 1.00 418.55 269 LEU N CA 1
ATOM 5505 C C . LEU E 3 248 ? 191.066 189.158 133.639 1.00 418.55 269 LEU N C 1
ATOM 5506 O O . LEU E 3 248 ? 192.040 189.705 133.117 1.00 418.55 269 LEU N O 1
ATOM 5511 N N . LEU E 3 249 ? 190.123 188.551 132.917 1.00 417.03 270 LEU N N 1
ATOM 5512 C CA . LEU E 3 249 ? 190.197 188.561 131.457 1.00 417.03 270 LEU N CA 1
ATOM 5513 C C . LEU E 3 249 ? 190.027 189.965 130.891 1.00 417.03 270 LEU N C 1
ATOM 5514 O O . LEU E 3 249 ? 190.672 190.318 129.897 1.00 417.03 270 LEU N O 1
ATOM 5519 N N . LEU E 3 250 ? 189.170 190.781 131.509 1.00 391.81 271 LEU N N 1
ATOM 5520 C CA . LEU E 3 250 ? 189.001 192.154 131.044 1.00 391.81 271 LEU N CA 1
ATOM 5521 C C . LEU E 3 250 ? 190.279 192.965 131.221 1.00 391.81 271 LEU N C 1
ATOM 5522 O O . LEU E 3 250 ? 190.639 193.758 130.346 1.00 391.81 271 LEU N O 1
ATOM 5527 N N . THR E 3 251 ? 190.990 192.776 132.336 1.00 423.14 272 THR N N 1
ATOM 5528 C CA . THR E 3 251 ? 192.235 193.517 132.516 1.00 423.14 272 THR N CA 1
ATOM 5529 C C . THR E 3 251 ? 193.417 192.889 131.783 1.00 423.14 272 THR N C 1
ATOM 5530 O O . THR E 3 251 ? 194.436 193.565 131.598 1.00 423.14 272 THR N O 1
ATOM 5534 N N . MET E 3 252 ? 193.322 191.623 131.364 1.00 385.72 273 MET N N 1
ATOM 5535 C CA . MET E 3 252 ? 194.339 191.100 130.457 1.00 385.72 273 MET N CA 1
ATOM 5536 C C . MET E 3 252 ? 194.132 191.624 129.044 1.00 385.72 273 MET N C 1
ATOM 5537 O O . MET E 3 252 ? 195.094 192.011 128.374 1.00 385.72 273 MET N O 1
ATOM 5542 N N . ILE E 3 253 ? 192.885 191.664 128.578 1.00 456.21 274 ILE N N 1
ATOM 5543 C CA . ILE E 3 253 ? 192.599 191.937 127.175 1.00 456.21 274 ILE N CA 1
ATOM 5544 C C . ILE E 3 253 ? 192.495 193.435 126.923 1.00 456.21 274 ILE N C 1
ATOM 5545 O O . ILE E 3 253 ? 193.173 193.976 126.043 1.00 456.21 274 ILE N O 1
ATOM 5550 N N . ASP E 3 254 ? 191.635 194.113 127.682 1.00 469.87 275 ASP N N 1
ATOM 5551 C CA . ASP E 3 254 ? 191.379 195.526 127.430 1.00 469.87 275 ASP N CA 1
ATOM 5552 C C . ASP E 3 254 ? 192.551 196.394 127.872 1.00 469.87 275 ASP N C 1
ATOM 5553 O O . ASP E 3 254 ? 192.822 197.436 127.264 1.00 469.87 275 ASP N O 1
ATOM 5558 N N . LYS E 3 255 ? 193.255 195.983 128.926 1.00 363.99 276 LYS N N 1
ATOM 5559 C CA . LYS E 3 255 ? 194.334 196.781 129.497 1.00 363.99 276 LYS N CA 1
ATOM 5560 C C . LYS E 3 255 ? 195.712 196.275 129.081 1.00 363.99 276 LYS N C 1
ATOM 5561 O O . LYS E 3 255 ? 196.508 197.029 128.514 1.00 363.99 276 LYS N O 1
ATOM 5567 N N . PHE E 3 256 ? 196.008 195.006 129.349 1.00 333.72 277 PHE N N 1
ATOM 5568 C CA . PHE E 3 256 ? 197.331 194.453 129.096 1.00 333.72 277 PHE N CA 1
ATOM 5569 C C . PHE E 3 256 ? 197.457 193.807 127.725 1.00 333.72 277 PHE N C 1
ATOM 5570 O O . PHE E 3 256 ? 198.501 193.213 127.434 1.00 333.72 277 PHE N O 1
ATOM 5578 N N . ASP E 3 257 ? 196.405 193.877 126.906 1.00 408.05 278 ASP N N 1
ATOM 5579 C CA . ASP E 3 257 ? 196.329 193.345 125.546 1.00 408.05 278 ASP N CA 1
ATOM 5580 C C . ASP E 3 257 ? 196.505 191.832 125.479 1.00 408.05 278 ASP N C 1
ATOM 5581 O O . ASP E 3 257 ? 196.749 191.291 124.394 1.00 408.05 278 ASP N O 1
ATOM 5586 N N . GLY E 3 258 ? 196.385 191.128 126.604 1.00 392.79 279 GLY N N 1
ATOM 5587 C CA . GLY E 3 258 ? 196.560 189.693 126.630 1.00 392.79 279 GLY N CA 1
ATOM 5588 C C . GLY E 3 258 ? 197.976 189.212 126.413 1.00 392.79 279 GLY N C 1
ATOM 5589 O O . GLY E 3 258 ? 198.182 188.004 126.261 1.00 392.79 279 GLY N O 1
ATOM 5590 N N . GLY E 3 259 ? 198.957 190.109 126.395 1.00 425.62 280 GLY N N 1
ATOM 5591 C CA . GLY E 3 259 ? 200.321 189.739 126.116 1.00 425.62 280 GLY N CA 1
ATOM 5592 C C . GLY E 3 259 ? 201.169 189.681 127.367 1.00 425.62 280 GLY N C 1
ATOM 5593 O O . GLY E 3 259 ? 200.677 189.404 128.466 1.00 425.62 280 GLY N O 1
ATOM 5594 N N . PRO E 3 260 ? 202.470 189.930 127.218 1.00 446.47 281 PRO N N 1
ATOM 5595 C CA . PRO E 3 260 ? 203.358 189.915 128.385 1.00 446.47 281 PRO N CA 1
ATOM 5596 C C . PRO E 3 260 ? 203.069 191.080 129.318 1.00 446.47 281 PRO N C 1
ATOM 5597 O O . PRO E 3 260 ? 202.786 192.198 128.884 1.00 446.47 281 PRO N O 1
ATOM 5601 N N . VAL E 3 261 ? 203.143 190.800 130.615 1.00 436.14 282 VAL N N 1
ATOM 5602 C CA . VAL E 3 261 ? 202.896 191.801 131.644 1.00 436.14 282 VAL N CA 1
ATOM 5603 C C . VAL E 3 261 ? 203.652 191.372 132.893 1.00 436.14 282 VAL N C 1
ATOM 5604 O O . VAL E 3 261 ? 203.782 190.178 133.176 1.00 436.14 282 VAL N O 1
ATOM 5608 N N . GLY E 3 262 ? 204.197 192.353 133.610 1.00 428.32 283 GLY N N 1
ATOM 5609 C CA . GLY E 3 262 ? 204.838 192.056 134.877 1.00 428.32 283 GLY N CA 1
ATOM 5610 C C . GLY E 3 262 ? 203.855 191.435 135.854 1.00 428.32 283 GLY N C 1
ATOM 5611 O O . GLY E 3 262 ? 202.671 191.782 135.879 1.00 428.32 283 GLY N O 1
ATOM 5612 N N . ILE E 3 263 ? 204.354 190.473 136.633 1.00 422.54 284 ILE N N 1
ATOM 5613 C CA . ILE E 3 263 ? 203.504 189.736 137.563 1.00 422.54 284 ILE N CA 1
ATOM 5614 C C . ILE E 3 263 ? 202.958 190.677 138.627 1.00 422.54 284 ILE N C 1
ATOM 5615 O O . ILE E 3 263 ? 201.769 190.645 138.970 1.00 422.54 284 ILE N O 1
ATOM 5620 N N . ASP E 3 264 ? 203.823 191.549 139.143 1.00 446.36 285 ASP N N 1
ATOM 5621 C CA . ASP E 3 264 ? 203.387 192.567 140.088 1.00 446.36 285 ASP N CA 1
ATOM 5622 C C . ASP E 3 264 ? 202.507 193.611 139.415 1.00 446.36 285 ASP N C 1
ATOM 5623 O O . ASP E 3 264 ? 201.610 194.165 140.059 1.00 446.36 285 ASP N O 1
ATOM 5628 N N . ASN E 3 265 ? 202.744 193.886 138.129 1.00 351.94 286 ASN N N 1
ATOM 5629 C CA . ASN E 3 265 ? 201.889 194.812 137.391 1.00 351.94 286 ASN N CA 1
ATOM 5630 C C . ASN E 3 265 ? 200.469 194.276 137.283 1.00 351.94 286 ASN N C 1
ATOM 5631 O O . ASN E 3 265 ? 199.498 194.998 137.533 1.00 351.94 286 ASN N O 1
ATOM 5636 N N . LEU E 3 266 ? 200.334 192.994 136.936 1.00 289.44 287 LEU N N 1
ATOM 5637 C CA . LEU E 3 266 ? 199.013 192.380 136.869 1.00 289.44 287 LEU N CA 1
ATOM 5638 C C . LEU E 3 266 ? 198.385 192.268 138.252 1.00 289.44 287 LEU N C 1
ATOM 5639 O O . LEU E 3 266 ? 197.167 192.420 138.400 1.00 289.44 287 LEU N O 1
ATOM 5641 N N . ALA E 3 267 ? 199.201 192.001 139.276 1.00 364.45 288 ALA N N 1
ATOM 5642 C CA . ALA E 3 267 ? 198.681 191.904 140.638 1.00 364.45 288 ALA N CA 1
ATOM 5643 C C . ALA E 3 267 ? 198.135 193.242 141.124 1.00 364.45 288 ALA N C 1
ATOM 5644 O O . ALA E 3 267 ? 197.076 193.294 141.761 1.00 364.45 288 ALA N O 1
ATOM 5646 N N . ALA E 3 268 ? 198.842 194.335 140.831 1.00 332.14 289 ALA N N 1
ATOM 5647 C CA . ALA E 3 268 ? 198.350 195.655 141.206 1.00 332.14 289 ALA N CA 1
ATOM 5648 C C . ALA E 3 268 ? 197.181 196.075 140.327 1.00 332.14 289 ALA N C 1
ATOM 5649 O O . ALA E 3 268 ? 196.333 196.868 140.752 1.00 332.14 289 ALA N O 1
ATOM 5651 N N . ALA E 3 269 ? 197.131 195.568 139.091 1.00 307.77 290 ALA N N 1
ATOM 5652 C CA . ALA E 3 269 ? 195.966 195.791 138.244 1.00 307.77 290 ALA N CA 1
ATOM 5653 C C . ALA E 3 269 ? 194.727 195.136 138.834 1.00 307.77 290 ALA N C 1
ATOM 5654 O O . ALA E 3 269 ? 193.638 195.721 138.823 1.00 307.77 290 ALA N O 1
ATOM 5656 N N . LEU E 3 270 ? 194.875 193.919 139.357 1.00 385.60 291 LEU N N 1
ATOM 5657 C CA . LEU E 3 270 ? 193.767 193.261 140.034 1.00 385.60 291 LEU N CA 1
ATOM 5658 C C . LEU E 3 270 ? 193.458 193.878 141.387 1.00 385.60 291 LEU N C 1
ATOM 5659 O O . LEU E 3 270 ? 192.372 193.620 141.921 1.00 385.60 291 LEU N O 1
ATOM 5664 N N . SER E 3 271 ? 194.379 194.682 141.934 1.00 377.92 292 SER N N 1
ATOM 5665 C CA . SER E 3 271 ? 194.294 195.222 143.294 1.00 377.92 292 SER N CA 1
ATOM 5666 C C . SER E 3 271 ? 194.104 194.101 144.311 1.00 377.92 292 SER N C 1
ATOM 5667 O O . SER E 3 271 ? 193.330 194.214 145.263 1.00 377.92 292 SER N O 1
ATOM 5670 N N . GLU E 3 272 ? 194.821 193.002 144.095 1.00 394.10 293 GLU N N 1
ATOM 5671 C CA . GLU E 3 272 ? 194.686 191.807 144.910 1.00 394.10 293 GLU N CA 1
ATOM 5672 C C . GLU E 3 272 ? 196.062 191.218 145.169 1.00 394.10 293 GLU N C 1
ATOM 5673 O O . GLU E 3 272 ? 197.053 191.604 144.544 1.00 394.10 293 GLU N O 1
ATOM 5679 N N . GLU E 3 273 ? 196.109 190.280 146.111 1.00 458.05 294 GLU N N 1
ATOM 5680 C CA . GLU E 3 273 ? 197.360 189.608 146.425 1.00 458.05 294 GLU N CA 1
ATOM 5681 C C . GLU E 3 273 ? 197.783 188.725 145.262 1.00 458.05 294 GLU N C 1
ATOM 5682 O O . GLU E 3 273 ? 196.977 187.966 144.716 1.00 458.05 294 GLU N O 1
ATOM 5688 N N . ARG E 3 274 ? 199.055 188.847 144.878 1.00 494.25 295 ARG N N 1
ATOM 5689 C CA . ARG E 3 274 ? 199.607 188.008 143.821 1.00 494.25 295 ARG N CA 1
ATOM 5690 C C . ARG E 3 274 ? 199.575 186.539 144.219 1.00 494.25 295 ARG N C 1
ATOM 5691 O O . ARG E 3 274 ? 199.276 185.667 143.394 1.00 494.25 295 ARG N O 1
ATOM 5699 N N . HIS E 3 275 ? 199.861 186.254 145.491 1.00 545.81 296 HIS N N 1
ATOM 5700 C CA . HIS E 3 275 ? 199.908 184.877 145.968 1.00 545.81 296 HIS N CA 1
ATOM 5701 C C . HIS E 3 275 ? 198.526 184.236 145.960 1.00 545.81 296 HIS N C 1
ATOM 5702 O O . HIS E 3 275 ? 198.387 183.059 145.611 1.00 545.81 296 HIS N O 1
ATOM 5709 N N . THR E 3 276 ? 197.494 184.997 146.337 1.00 466.66 297 THR N N 1
ATOM 5710 C CA . THR E 3 276 ? 196.132 184.469 146.350 1.00 466.66 297 THR N CA 1
ATOM 5711 C C . THR E 3 276 ? 195.670 184.101 144.945 1.00 466.66 297 THR N C 1
ATOM 5712 O O . THR E 3 276 ? 195.114 183.017 144.723 1.00 466.66 297 THR N O 1
ATOM 5716 N N . ILE E 3 277 ? 195.916 184.989 143.979 1.00 412.14 298 ILE N N 1
ATOM 5717 C CA . ILE E 3 277 ? 195.547 184.716 142.594 1.00 412.14 298 ILE N CA 1
ATOM 5718 C C . ILE E 3 277 ? 196.342 183.535 142.058 1.00 412.14 298 ILE N C 1
ATOM 5719 O O . ILE E 3 277 ? 195.782 182.617 141.449 1.00 412.14 298 ILE N O 1
ATOM 5724 N N . GLU E 3 278 ? 197.651 183.519 142.328 1.00 422.18 299 GLU N N 1
ATOM 5725 C CA . GLU E 3 278 ? 198.523 182.462 141.833 1.00 422.18 299 GLU N CA 1
ATOM 5726 C C . GLU E 3 278 ? 198.195 181.109 142.450 1.00 422.18 299 GLU N C 1
ATOM 5727 O O . GLU E 3 278 ? 198.456 180.075 141.827 1.00 422.18 299 GLU N O 1
ATOM 5733 N N . ASP E 3 279 ? 197.620 181.089 143.649 1.00 408.34 300 ASP N N 1
ATOM 5734 C CA . ASP E 3 279 ? 197.223 179.832 144.263 1.00 408.34 300 ASP N CA 1
ATOM 5735 C C . ASP E 3 279 ? 195.831 179.386 143.847 1.00 408.34 300 ASP N C 1
ATOM 5736 O O . ASP E 3 279 ? 195.576 178.178 143.770 1.00 408.34 300 ASP N O 1
ATOM 5741 N N . VAL E 3 280 ? 194.924 180.320 143.569 1.00 346.90 301 VAL N N 1
ATOM 5742 C CA . VAL E 3 280 ? 193.540 179.943 143.311 1.00 346.90 301 VAL N CA 1
ATOM 5743 C C . VAL E 3 280 ? 193.235 179.951 141.820 1.00 346.90 301 VAL N C 1
ATOM 5744 O O . VAL E 3 280 ? 192.914 178.911 141.234 1.00 346.90 301 VAL N O 1
ATOM 5748 N N . LEU E 3 281 ? 193.339 181.121 141.194 1.00 323.68 302 LEU N N 1
ATOM 5749 C CA . LEU E 3 281 ? 192.829 181.292 139.842 1.00 323.68 302 LEU N CA 1
ATOM 5750 C C . LEU E 3 281 ? 193.830 180.859 138.784 1.00 323.68 302 LEU N C 1
ATOM 5751 O O . LEU E 3 281 ? 193.436 180.302 137.755 1.00 323.68 302 LEU N O 1
ATOM 5756 N N . GLU E 3 282 ? 195.116 181.109 139.021 1.00 324.59 303 GLU N N 1
ATOM 5757 C CA . GLU E 3 282 ? 196.141 180.796 138.026 1.00 324.59 303 GLU N CA 1
ATOM 5758 C C . GLU E 3 282 ? 196.263 179.314 137.674 1.00 324.59 303 GLU N C 1
ATOM 5759 O O . GLU E 3 282 ? 196.280 179.005 136.469 1.00 324.59 303 GLU N O 1
ATOM 5765 N N . PRO E 3 283 ? 196.363 178.356 138.620 1.00 328.31 304 PRO N N 1
ATOM 5766 C CA . PRO E 3 283 ? 196.614 176.969 138.180 1.00 328.31 304 PRO N CA 1
ATOM 5767 C C . PRO E 3 283 ? 195.447 176.339 137.441 1.00 328.31 304 PRO N C 1
ATOM 5768 O O . PRO E 3 283 ? 195.664 175.566 136.501 1.00 328.31 304 PRO N O 1
ATOM 5772 N N . TYR E 3 284 ? 194.210 176.662 137.824 1.00 351.81 305 TYR N N 1
ATOM 5773 C CA . TYR E 3 284 ? 193.066 176.101 137.118 1.00 351.81 305 TYR N CA 1
ATOM 5774 C C . TYR E 3 284 ? 192.921 176.717 135.732 1.00 351.81 305 TYR N C 1
ATOM 5775 O O . TYR E 3 284 ? 192.618 176.011 134.764 1.00 351.81 305 TYR N O 1
ATOM 5784 N N . LEU E 3 285 ? 193.150 178.027 135.615 1.00 328.99 306 LEU N N 1
ATOM 5785 C CA . LEU E 3 285 ? 193.067 178.683 134.313 1.00 328.99 306 LEU N CA 1
ATOM 5786 C C . LEU E 3 285 ? 194.180 178.210 133.389 1.00 328.99 306 LEU N C 1
ATOM 5787 O O . LEU E 3 285 ? 193.999 178.137 132.168 1.00 328.99 306 LEU N O 1
ATOM 5792 N N . ILE E 3 286 ? 195.343 177.890 133.957 1.00 302.27 307 ILE N N 1
ATOM 5793 C CA . ILE E 3 286 ? 196.407 177.268 133.179 1.00 302.27 307 ILE N CA 1
ATOM 5794 C C . ILE E 3 286 ? 196.006 175.854 132.771 1.00 302.27 307 ILE N C 1
ATOM 5795 O O . ILE E 3 286 ? 196.293 175.412 131.651 1.00 302.27 307 ILE N O 1
ATOM 5800 N N . GLN E 3 287 ? 195.301 175.139 133.659 1.00 409.25 308 GLN N N 1
ATOM 5801 C CA . GLN E 3 287 ? 194.897 173.761 133.380 1.00 409.25 308 GLN N CA 1
ATOM 5802 C C . GLN E 3 287 ? 193.951 173.675 132.188 1.00 409.25 308 GLN N C 1
ATOM 5803 O O . GLN E 3 287 ? 194.087 172.783 131.343 1.00 409.25 308 GLN N O 1
ATOM 5809 N N . GLN E 3 288 ? 192.992 174.593 132.094 1.00 338.60 309 GLN N N 1
ATOM 5810 C CA . GLN E 3 288 ? 192.104 174.616 130.939 1.00 338.60 309 GLN N CA 1
ATOM 5811 C C . GLN E 3 288 ? 192.699 175.345 129.744 1.00 338.60 309 GLN N C 1
ATOM 5812 O O . GLN E 3 288 ? 191.970 175.624 128.785 1.00 338.60 309 GLN N O 1
ATOM 5818 N N . GLY E 3 289 ? 193.995 175.645 129.773 1.00 334.17 310 GLY N N 1
ATOM 5819 C CA . GLY E 3 289 ? 194.679 176.210 128.630 1.00 334.17 310 GLY N CA 1
ATOM 5820 C C . GLY E 3 289 ? 194.258 177.623 128.297 1.00 334.17 310 GLY N C 1
ATOM 5821 O O . GLY E 3 289 ? 193.991 177.936 127.136 1.00 334.17 310 GLY N O 1
ATOM 5822 N N . TYR E 3 290 ? 194.175 178.483 129.311 1.00 326.44 311 TYR N N 1
ATOM 5823 C CA . TYR E 3 290 ? 193.848 179.881 129.091 1.00 326.44 311 TYR N CA 1
ATOM 5824 C C . TYR E 3 290 ? 195.027 180.817 129.298 1.00 326.44 311 TYR N C 1
ATOM 5825 O O . TYR E 3 290 ? 195.003 181.931 128.772 1.00 326.44 311 TYR N O 1
ATOM 5834 N N . ILE E 3 291 ? 196.049 180.393 130.043 1.00 299.18 312 ILE N N 1
ATOM 5835 C CA . ILE E 3 291 ? 197.272 181.157 130.271 1.00 299.18 312 ILE N CA 1
ATOM 5836 C C . ILE E 3 291 ? 198.443 180.187 130.175 1.00 299.18 312 ILE N C 1
ATOM 5837 O O . ILE E 3 291 ? 198.373 179.086 130.731 1.00 299.18 312 ILE N O 1
ATOM 5842 N N . MET E 3 292 ? 199.514 180.574 129.475 1.00 334.13 313 MET N N 1
ATOM 5843 C CA . MET E 3 292 ? 200.787 179.891 129.669 1.00 334.13 313 MET N CA 1
ATOM 5844 C C . MET E 3 292 ? 201.678 180.782 130.523 1.00 334.13 313 MET N C 1
ATOM 5845 O O . MET E 3 292 ? 201.562 182.011 130.489 1.00 334.13 313 MET N O 1
ATOM 5850 N N . ARG E 3 293 ? 202.556 180.157 131.297 1.00 419.12 314 ARG N N 1
ATOM 5851 C CA . ARG E 3 293 ? 203.448 180.867 132.203 1.00 419.12 314 ARG N CA 1
ATOM 5852 C C . ARG E 3 293 ? 204.759 181.164 131.486 1.00 419.12 314 ARG N C 1
ATOM 5853 O O . ARG E 3 293 ? 205.426 180.246 130.998 1.00 419.12 314 ARG N O 1
ATOM 5861 N N . THR E 3 294 ? 205.122 182.442 131.423 1.00 378.29 315 THR N N 1
ATOM 5862 C CA . THR E 3 294 ? 206.425 182.846 130.929 1.00 378.29 315 THR N CA 1
ATOM 5863 C C . THR E 3 294 ? 207.034 183.853 131.894 1.00 378.29 315 THR N C 1
ATOM 5864 O O . THR E 3 294 ? 206.313 184.690 132.453 1.00 378.29 315 THR N O 1
ATOM 5868 N N . PRO E 3 295 ? 208.344 183.772 132.144 1.00 377.87 316 PRO N N 1
ATOM 5869 C CA . PRO E 3 295 ? 208.973 184.723 133.077 1.00 377.87 316 PRO N CA 1
ATOM 5870 C C . PRO E 3 295 ? 208.930 186.164 132.605 1.00 377.87 316 PRO N C 1
ATOM 5871 O O . PRO E 3 295 ? 208.872 187.077 133.439 1.00 377.87 316 PRO N O 1
ATOM 5875 N N . ARG E 3 296 ? 208.954 186.400 131.291 1.00 396.96 317 ARG N N 1
ATOM 5876 C CA . ARG E 3 296 ? 208.920 187.766 130.783 1.00 396.96 317 ARG N CA 1
ATOM 5877 C C . ARG E 3 296 ? 207.542 188.399 130.912 1.00 396.96 317 ARG N C 1
ATOM 5878 O O . ARG E 3 296 ? 207.437 189.630 130.893 1.00 396.96 317 ARG N O 1
ATOM 5886 N N . GLY E 3 297 ? 206.494 187.598 131.043 1.00 422.79 318 GLY N N 1
ATOM 5887 C CA . GLY E 3 297 ? 205.161 188.144 131.162 1.00 422.79 318 GLY N CA 1
ATOM 5888 C C . GLY E 3 297 ? 204.133 187.037 131.205 1.00 422.79 318 GLY N C 1
ATOM 5889 O O . GLY E 3 297 ? 204.375 185.914 130.753 1.00 422.79 318 GLY N O 1
ATOM 5890 N N . ARG E 3 298 ? 202.972 187.378 131.753 1.00 453.04 319 ARG N N 1
ATOM 5891 C CA . ARG E 3 298 ? 201.865 186.431 131.856 1.00 453.04 319 ARG N CA 1
ATOM 5892 C C . ARG E 3 298 ? 200.977 186.614 130.634 1.00 453.04 319 ARG N C 1
ATOM 5893 O O . ARG E 3 298 ? 200.114 187.494 130.599 1.00 453.04 319 ARG N O 1
ATOM 5901 N N . VAL E 3 299 ? 201.190 185.775 129.629 1.00 355.48 320 VAL N N 1
ATOM 5902 C CA . VAL E 3 299 ? 200.464 185.844 128.369 1.00 355.48 320 VAL N CA 1
ATOM 5903 C C . VAL E 3 299 ? 199.349 184.807 128.412 1.00 355.48 320 VAL N C 1
ATOM 5904 O O . VAL E 3 299 ? 199.497 183.753 129.041 1.00 355.48 320 VAL N O 1
ATOM 5908 N N . VAL E 3 300 ? 198.214 185.127 127.798 1.00 312.22 321 VAL N N 1
ATOM 5909 C CA . VAL E 3 300 ? 197.075 184.216 127.777 1.00 312.22 321 VAL N CA 1
ATOM 5910 C C . VAL E 3 300 ? 197.085 183.415 126.479 1.00 312.22 321 VAL N C 1
ATOM 5911 O O . VAL E 3 300 ? 197.655 183.840 125.470 1.00 312.22 321 VAL N O 1
ATOM 5915 N N . THR E 3 301 ? 196.455 182.240 126.499 1.00 381.26 322 THR N N 1
ATOM 5916 C CA . THR E 3 301 ? 196.461 181.353 125.340 1.00 381.26 322 THR N CA 1
ATOM 5917 C C . THR E 3 301 ? 195.357 181.726 124.353 1.00 381.26 322 THR N C 1
ATOM 5918 O O . THR E 3 301 ? 194.722 182.781 124.438 1.00 381.26 322 THR N O 1
ATOM 5922 N N . ARG E 3 302 ? 195.129 180.822 123.395 1.00 488.36 323 ARG N N 1
ATOM 5923 C CA . ARG E 3 302 ? 194.116 181.008 122.364 1.00 488.36 323 ARG N CA 1
ATOM 5924 C C . ARG E 3 302 ? 192.705 180.973 122.938 1.00 488.36 323 ARG N C 1
ATOM 5925 O O . ARG E 3 302 ? 191.796 181.586 122.367 1.00 488.36 323 ARG N O 1
ATOM 5933 N N . HIS E 3 303 ? 192.502 180.243 124.040 1.00 356.08 324 HIS N N 1
ATOM 5934 C CA . HIS E 3 303 ? 191.171 180.128 124.633 1.00 356.08 324 HIS N CA 1
ATOM 5935 C C . HIS E 3 303 ? 190.670 181.473 125.136 1.00 356.08 324 HIS N C 1
ATOM 5936 O O . HIS E 3 303 ? 189.483 181.791 125.000 1.00 356.08 324 HIS N O 1
ATOM 5943 N N . ALA E 3 304 ? 191.562 182.277 125.719 1.00 383.30 325 ALA N N 1
ATOM 5944 C CA . ALA E 3 304 ? 191.167 183.584 126.231 1.00 383.30 325 ALA N CA 1
ATOM 5945 C C . ALA E 3 304 ? 190.718 184.513 125.111 1.00 383.30 325 ALA N C 1
ATOM 5946 O O . ALA E 3 304 ? 189.739 185.253 125.264 1.00 383.30 325 ALA N O 1
ATOM 5948 N N . TYR E 3 305 ? 191.418 184.487 123.975 1.00 441.26 326 TYR N N 1
ATOM 5949 C CA . TYR E 3 305 ? 191.032 185.340 122.856 1.00 441.26 326 TYR N CA 1
ATOM 5950 C C . TYR E 3 305 ? 189.765 184.831 122.182 1.00 441.26 326 TYR N C 1
ATOM 5951 O O . TYR E 3 305 ? 188.888 185.622 121.816 1.00 441.26 326 TYR N O 1
ATOM 5960 N N . LEU E 3 306 ? 189.653 183.512 122.006 1.00 468.30 327 LEU N N 1
ATOM 5961 C CA . LEU E 3 306 ? 188.529 182.957 121.260 1.00 468.30 327 LEU N CA 1
ATOM 5962 C C . LEU E 3 306 ? 187.237 183.015 122.066 1.00 468.30 327 LEU N C 1
ATOM 5963 O O . LEU E 3 306 ? 186.159 183.234 121.500 1.00 468.30 327 LEU N O 1
ATOM 5968 N N . HIS E 3 307 ? 187.320 182.812 123.383 1.00 449.52 328 HIS N N 1
ATOM 5969 C CA . HIS E 3 307 ? 186.129 182.908 124.221 1.00 449.52 328 HIS N CA 1
ATOM 5970 C C . HIS E 3 307 ? 185.626 184.343 124.301 1.00 449.52 328 HIS N C 1
ATOM 5971 O O . HIS E 3 307 ? 184.414 184.582 124.344 1.00 449.52 328 HIS N O 1
ATOM 5978 N N . PHE E 3 308 ? 186.542 185.314 124.302 1.00 476.16 329 PHE N N 1
ATOM 5979 C CA . PHE E 3 308 ? 186.154 186.718 124.304 1.00 476.16 329 PHE N CA 1
ATOM 5980 C C . PHE E 3 308 ? 185.566 187.171 122.974 1.00 476.16 329 PHE N C 1
ATOM 5981 O O . PHE E 3 308 ? 184.989 188.261 122.913 1.00 476.16 329 PHE N O 1
ATOM 5989 N N . GLY E 3 309 ? 185.697 186.370 121.918 1.00 540.56 330 GLY N N 1
ATOM 5990 C CA . GLY E 3 309 ? 185.151 186.719 120.625 1.00 540.56 330 GLY N CA 1
ATOM 5991 C C . GLY E 3 309 ? 186.027 187.608 119.776 1.00 540.56 330 GLY N C 1
ATOM 5992 O O . GLY E 3 309 ? 185.554 188.124 118.757 1.00 540.56 330 GLY N O 1
ATOM 5993 N N . LEU E 3 310 ? 187.283 187.807 120.158 1.00 677.13 331 LEU N N 1
ATOM 5994 C CA . LEU E 3 310 ? 188.190 188.687 119.439 1.00 677.13 331 LEU N CA 1
ATOM 5995 C C . LEU E 3 310 ? 189.327 187.885 118.819 1.00 677.13 331 LEU N C 1
ATOM 5996 O O . LEU E 3 310 ? 189.559 186.722 119.161 1.00 677.13 331 LEU N O 1
ATOM 6001 N N . ASN E 3 311 ? 190.035 188.528 117.893 1.00 724.08 332 ASN N N 1
ATOM 6002 C CA . ASN E 3 311 ? 191.111 187.868 117.172 1.00 724.08 332 ASN N CA 1
ATOM 6003 C C . ASN E 3 311 ? 192.332 187.676 118.067 1.00 724.08 332 ASN N C 1
ATOM 6004 O O . ASN E 3 311 ? 192.544 188.394 119.049 1.00 724.08 332 ASN N O 1
ATOM 6009 N N . ILE E 3 312 ? 193.140 186.683 117.713 1.00 546.73 333 ILE N N 1
ATOM 6010 C CA . ILE E 3 312 ? 194.356 186.363 118.452 1.00 546.73 333 ILE N CA 1
ATOM 6011 C C . ILE E 3 312 ? 195.474 187.288 117.985 1.00 546.73 333 ILE N C 1
ATOM 6012 O O . ILE E 3 312 ? 195.774 187.335 116.783 1.00 546.73 333 ILE N O 1
ATOM 6017 N N . PRO E 3 313 ? 196.114 188.043 118.890 1.00 467.32 334 PRO N N 1
ATOM 6018 C CA . PRO E 3 313 ? 197.223 188.941 118.552 1.00 467.32 334 PRO N CA 1
ATOM 6019 C C . PRO E 3 313 ? 198.465 188.190 118.081 1.00 467.32 334 PRO N C 1
ATOM 6020 O O . PRO E 3 313 ? 198.581 186.996 118.356 1.00 467.32 334 PRO N O 1
ATOM 6024 N N . VAL F 4 1 ? 212.420 176.645 191.849 1.00 740.94 154 VAL A N 1
ATOM 6025 C CA . VAL F 4 1 ? 212.727 176.494 193.265 1.00 740.94 154 VAL A CA 1
ATOM 6026 C C . VAL F 4 1 ? 213.350 175.128 193.522 1.00 740.94 154 VAL A C 1
ATOM 6027 O O . VAL F 4 1 ? 213.668 174.783 194.659 1.00 740.94 154 VAL A O 1
ATOM 6031 N N . SER F 4 2 ? 213.522 174.352 192.454 1.00 746.70 155 SER A N 1
ATOM 6032 C CA . SER F 4 2 ? 214.096 173.020 192.548 1.00 746.70 155 SER A CA 1
ATOM 6033 C C . SER F 4 2 ? 215.123 172.840 191.441 1.00 746.70 155 SER A C 1
ATOM 6034 O O . SER F 4 2 ? 215.119 173.561 190.439 1.00 746.70 155 SER A O 1
ATOM 6037 N N . SER F 4 3 ? 216.022 171.875 191.649 1.00 721.95 156 SER A N 1
ATOM 6038 C CA . SER F 4 3 ? 217.031 171.562 190.641 1.00 721.95 156 SER A CA 1
ATOM 6039 C C . SER F 4 3 ? 216.388 171.016 189.372 1.00 721.95 156 SER A C 1
ATOM 6040 O O . SER F 4 3 ? 216.762 171.400 188.257 1.00 721.95 156 SER A O 1
ATOM 6043 N N . ALA F 4 4 ? 215.412 170.118 189.526 1.00 702.87 157 ALA A N 1
ATOM 6044 C CA . ALA F 4 4 ? 214.659 169.636 188.372 1.00 702.87 157 ALA A CA 1
ATOM 6045 C C . ALA F 4 4 ? 213.822 170.753 187.765 1.00 702.87 157 ALA A C 1
ATOM 6046 O O . ALA F 4 4 ? 213.672 170.832 186.540 1.00 702.87 157 ALA A O 1
ATOM 6048 N N . GLU F 4 5 ? 213.277 171.632 188.611 1.00 732.59 158 GLU A N 1
ATOM 6049 C CA . GLU F 4 5 ? 212.545 172.796 188.122 1.00 732.59 158 GLU A CA 1
ATOM 6050 C C . GLU F 4 5 ? 213.453 173.734 187.334 1.00 732.59 158 GLU A C 1
ATOM 6051 O O . GLU F 4 5 ? 213.067 174.235 186.271 1.00 732.59 158 GLU A O 1
ATOM 6057 N N . ALA F 4 6 ? 214.672 173.968 187.831 1.00 733.03 159 ALA A N 1
ATOM 6058 C CA . ALA F 4 6 ? 215.619 174.822 187.118 1.00 733.03 159 ALA A CA 1
ATOM 6059 C C . ALA F 4 6 ? 216.056 174.190 185.801 1.00 733.03 159 ALA A C 1
ATOM 6060 O O . ALA F 4 6 ? 216.211 174.888 184.790 1.00 733.03 159 ALA A O 1
ATOM 6062 N N . ASP F 4 7 ? 216.259 172.868 185.796 1.00 727.33 160 ASP A N 1
ATOM 6063 C CA . ASP F 4 7 ? 216.608 172.170 184.562 1.00 727.33 160 ASP A CA 1
ATOM 6064 C C . ASP F 4 7 ? 215.478 172.249 183.543 1.00 727.33 160 ASP A C 1
ATOM 6065 O O . ASP F 4 7 ? 215.725 172.448 182.349 1.00 727.33 160 ASP A O 1
ATOM 6070 N N . ALA F 4 8 ? 214.231 172.105 184.001 1.00 672.15 161 ALA A N 1
ATOM 6071 C CA . ALA F 4 8 ? 213.085 172.230 183.106 1.00 672.15 161 ALA A CA 1
ATOM 6072 C C . ALA F 4 8 ? 212.958 173.645 182.556 1.00 672.15 161 ALA A C 1
ATOM 6073 O O . ALA F 4 8 ? 212.638 173.831 181.376 1.00 672.15 161 ALA A O 1
ATOM 6075 N N . VAL F 4 9 ? 213.201 174.653 183.399 1.00 672.24 162 VAL A N 1
ATOM 6076 C CA . VAL F 4 9 ? 213.134 176.043 182.954 1.00 672.24 162 VAL A CA 1
ATOM 6077 C C . VAL F 4 9 ? 214.205 176.323 181.906 1.00 672.24 162 VAL A C 1
ATOM 6078 O O . VAL F 4 9 ? 213.932 176.943 180.871 1.00 672.24 162 VAL A O 1
ATOM 6082 N N . SER F 4 10 ? 215.432 175.846 182.142 1.00 640.69 163 SER A N 1
ATOM 6083 C CA . SER F 4 10 ? 216.504 176.037 181.168 1.00 640.69 163 SER A CA 1
ATOM 6084 C C . SER F 4 10 ? 216.226 175.280 179.873 1.00 640.69 163 SER A C 1
ATOM 6085 O O . SER F 4 10 ? 216.540 175.769 178.781 1.00 640.69 163 SER A O 1
ATOM 6088 N N . ALA F 4 11 ? 215.631 174.086 179.975 1.00 668.44 164 ALA A N 1
ATOM 6089 C CA . ALA F 4 11 ? 215.279 173.321 178.783 1.00 668.44 164 ALA A CA 1
ATOM 6090 C C . ALA F 4 11 ? 214.199 174.021 177.967 1.00 668.44 164 ALA A C 1
ATOM 6091 O O . ALA F 4 11 ? 214.260 174.039 176.732 1.00 668.44 164 ALA A O 1
ATOM 6093 N N . LEU F 4 12 ? 213.199 174.602 178.636 1.00 655.68 165 LEU A N 1
ATOM 6094 C CA . LEU F 4 12 ? 212.158 175.333 177.917 1.00 655.68 165 LEU A CA 1
ATOM 6095 C C . LEU F 4 12 ? 212.696 176.637 177.339 1.00 655.68 165 LEU A C 1
ATOM 6096 O O . LEU F 4 12 ? 212.221 177.102 176.296 1.00 655.68 165 LEU A O 1
ATOM 6101 N N . ILE F 4 13 ? 213.677 177.247 178.011 1.00 621.04 166 ILE A N 1
ATOM 6102 C CA . ILE F 4 13 ? 214.344 178.428 177.469 1.00 621.04 166 ILE A CA 1
ATOM 6103 C C . ILE F 4 13 ? 215.102 178.068 176.196 1.00 621.04 166 ILE A C 1
ATOM 6104 O O . ILE F 4 13 ? 215.019 178.775 175.183 1.00 621.04 166 ILE A O 1
ATOM 6109 N N . ALA F 4 14 ? 215.831 176.950 176.223 1.00 643.23 167 ALA A N 1
ATOM 6110 C CA . ALA F 4 14 ? 216.552 176.497 175.038 1.00 643.23 167 ALA A CA 1
ATOM 6111 C C . ALA F 4 14 ? 215.604 176.025 173.941 1.00 643.23 167 ALA A C 1
ATOM 6112 O O . ALA F 4 14 ? 215.965 176.050 172.759 1.00 643.23 167 ALA A O 1
ATOM 6114 N N . LEU F 4 15 ? 214.395 175.595 174.306 1.00 630.10 168 LEU A N 1
ATOM 6115 C CA . LEU F 4 15 ? 213.410 175.147 173.331 1.00 630.10 168 LEU A CA 1
ATOM 6116 C C . LEU F 4 15 ? 212.668 176.295 172.659 1.00 630.10 168 LEU A C 1
ATOM 6117 O O . LEU F 4 15 ? 211.917 176.051 171.709 1.00 630.10 168 LEU A O 1
ATOM 6122 N N . GLY F 4 16 ? 212.851 177.526 173.125 1.00 505.11 169 GLY A N 1
ATOM 6123 C CA . GLY F 4 16 ? 212.204 178.686 172.540 1.00 505.11 169 GLY A CA 1
ATOM 6124 C C . GLY F 4 16 ? 211.198 179.375 173.437 1.00 505.11 169 GLY A C 1
ATOM 6125 O O . GLY F 4 16 ? 210.802 180.510 173.134 1.00 505.11 169 GLY A O 1
ATOM 6126 N N . PHE F 4 17 ? 210.765 178.749 174.527 1.00 522.93 170 PHE A N 1
ATOM 6127 C CA . PHE F 4 17 ? 209.824 179.395 175.429 1.00 522.93 170 PHE A CA 1
ATOM 6128 C C . PHE F 4 17 ? 210.504 180.496 176.233 1.00 522.93 170 PHE A C 1
ATOM 6129 O O . PHE F 4 17 ? 211.722 180.495 176.433 1.00 522.93 170 PHE A O 1
ATOM 6137 N N . LYS F 4 18 ? 209.695 181.445 176.693 1.00 553.69 171 LYS A N 1
ATOM 6138 C CA . LYS F 4 18 ? 210.190 182.510 177.546 1.00 553.69 171 LYS A CA 1
ATOM 6139 C C . LYS F 4 18 ? 210.521 181.966 178.936 1.00 553.69 171 LYS A C 1
ATOM 6140 O O . LYS F 4 18 ? 209.952 180.958 179.365 1.00 553.69 171 LYS A O 1
ATOM 6146 N N . PRO F 4 19 ? 211.468 182.595 179.644 1.00 605.35 172 PRO A N 1
ATOM 6147 C CA . PRO F 4 19 ? 211.713 182.201 181.044 1.00 605.35 172 PRO A CA 1
ATOM 6148 C C . PRO F 4 19 ? 210.506 182.388 181.947 1.00 605.35 172 PRO A C 1
ATOM 6149 O O . PRO F 4 19 ? 210.280 181.571 182.849 1.00 605.35 172 PRO A O 1
ATOM 6153 N N . GLN F 4 20 ? 209.722 183.448 181.726 1.00 645.54 173 GLN A N 1
ATOM 6154 C CA . GLN F 4 20 ? 208.499 183.646 182.498 1.00 645.54 173 GLN A CA 1
ATOM 6155 C C . GLN F 4 20 ? 207.477 182.557 182.199 1.00 645.54 173 GLN A C 1
ATOM 6156 O O . GLN F 4 20 ? 206.835 182.029 183.116 1.00 645.54 173 GLN A O 1
ATOM 6162 N N . GLU F 4 21 ? 207.325 182.200 180.920 1.00 665.15 174 GLU A N 1
ATOM 6163 C CA . GLU F 4 21 ? 206.411 181.122 180.559 1.00 665.15 174 GLU A CA 1
ATOM 6164 C C . GLU F 4 21 ? 206.918 179.789 181.091 1.00 665.15 174 GLU A C 1
ATOM 6165 O O . GLU F 4 21 ? 206.123 178.935 181.493 1.00 665.15 174 GLU A O 1
ATOM 6171 N N . ALA F 4 22 ? 208.239 179.586 181.076 1.00 670.04 175 ALA A N 1
ATOM 6172 C CA . ALA F 4 22 ? 208.810 178.356 181.619 1.00 670.04 175 ALA A CA 1
ATOM 6173 C C . ALA F 4 22 ? 208.549 178.240 183.115 1.00 670.04 175 ALA A C 1
ATOM 6174 O O . ALA F 4 22 ? 208.206 177.159 183.610 1.00 670.04 175 ALA A O 1
ATOM 6176 N N . SER F 4 23 ? 208.695 179.350 183.846 1.00 656.99 176 SER A N 1
ATOM 6177 C CA . SER F 4 23 ? 208.383 179.356 185.272 1.00 656.99 176 SER A CA 1
ATOM 6178 C C . SER F 4 23 ? 206.902 179.095 185.516 1.00 656.99 176 SER A C 1
ATOM 6179 O O . SER F 4 23 ? 206.541 178.330 186.419 1.00 656.99 176 SER A O 1
ATOM 6182 N N . ARG F 4 24 ? 206.031 179.707 184.706 1.00 676.04 177 ARG A N 1
ATOM 6183 C CA . ARG F 4 24 ? 204.594 179.491 184.855 1.00 676.04 177 ARG A CA 1
ATOM 6184 C C . ARG F 4 24 ? 204.211 178.046 184.551 1.00 676.04 177 ARG A C 1
ATOM 6185 O O . ARG F 4 24 ? 203.337 177.476 185.213 1.00 676.04 177 ARG A O 1
ATOM 6193 N N . ALA F 4 25 ? 204.857 177.438 183.555 1.00 675.64 178 ALA A N 1
ATOM 6194 C CA . ALA F 4 25 ? 204.548 176.059 183.191 1.00 675.64 178 ALA A CA 1
ATOM 6195 C C . ALA F 4 25 ? 205.071 175.073 184.228 1.00 675.64 178 ALA A C 1
ATOM 6196 O O . ALA F 4 25 ? 204.409 174.072 184.526 1.00 675.64 178 ALA A O 1
ATOM 6198 N N . VAL F 4 26 ? 206.258 175.329 184.785 1.00 685.75 179 VAL A N 1
ATOM 6199 C CA . VAL F 4 26 ? 206.795 174.406 185.779 1.00 685.75 179 VAL A CA 1
ATOM 6200 C C . VAL F 4 26 ? 206.088 174.591 187.120 1.00 685.75 179 VAL A C 1
ATOM 6201 O O . VAL F 4 26 ? 206.034 173.661 187.934 1.00 685.75 179 VAL A O 1
ATOM 6205 N N . ALA F 4 27 ? 205.513 175.772 187.368 1.00 689.79 180 ALA A N 1
ATOM 6206 C CA . ALA F 4 27 ? 204.679 175.971 188.544 1.00 689.79 180 ALA A CA 1
ATOM 6207 C C . ALA F 4 27 ? 203.236 175.546 188.323 1.00 689.79 180 ALA A C 1
ATOM 6208 O O . ALA F 4 27 ? 202.486 175.413 189.296 1.00 689.79 180 ALA A O 1
ATOM 6210 N N . ALA F 4 28 ? 202.830 175.337 187.068 1.00 691.70 181 ALA A N 1
ATOM 6211 C CA . ALA F 4 28 ? 201.465 174.909 186.790 1.00 691.70 181 ALA A CA 1
ATOM 6212 C C . ALA F 4 28 ? 201.261 173.433 187.100 1.00 691.70 181 ALA A C 1
ATOM 6213 O O . ALA F 4 28 ? 200.133 173.013 187.384 1.00 691.70 181 ALA A O 1
ATOM 6215 N N . VAL F 4 29 ? 202.318 172.637 187.050 1.00 660.33 182 VAL A N 1
ATOM 6216 C CA . VAL F 4 29 ? 202.244 171.195 187.275 1.00 660.33 182 VAL A CA 1
ATOM 6217 C C . VAL F 4 29 ? 202.935 170.870 188.594 1.00 660.33 182 VAL A C 1
ATOM 6218 O O . VAL F 4 29 ? 203.970 171.472 188.906 1.00 660.33 182 VAL A O 1
ATOM 6222 N N . PRO F 4 30 ? 202.367 169.992 189.422 1.00 659.44 183 PRO A N 1
ATOM 6223 C CA . PRO F 4 30 ? 203.058 169.517 190.638 1.00 659.44 183 PRO A CA 1
ATOM 6224 C C . PRO F 4 30 ? 203.863 168.248 190.372 1.00 659.44 183 PRO A C 1
ATOM 6225 O O . PRO F 4 30 ? 203.535 167.145 190.832 1.00 659.44 183 PRO A O 1
ATOM 6229 N N . GLY F 4 31 ? 204.939 168.394 189.602 1.00 669.72 184 GLY A N 1
ATOM 6230 C CA . GLY F 4 31 ? 205.775 167.263 189.250 1.00 669.72 184 GLY A CA 1
ATOM 6231 C C . GLY F 4 31 ? 206.545 166.696 190.425 1.00 669.72 184 GLY A C 1
ATOM 6232 O O . GLY F 4 31 ? 207.484 167.324 190.924 1.00 669.72 184 GLY A O 1
ATOM 6233 N N . GLU F 4 32 ? 206.153 165.506 190.878 1.00 710.51 185 GLU A N 1
ATOM 6234 C CA . GLU F 4 32 ? 206.782 164.859 192.019 1.00 710.51 185 GLU A CA 1
ATOM 6235 C C . GLU F 4 32 ? 207.042 163.398 191.690 1.00 710.51 185 GLU A C 1
ATOM 6236 O O . GLU F 4 32 ? 206.255 162.770 190.974 1.00 710.51 185 GLU A O 1
ATOM 6242 N N . ASP F 4 33 ? 208.150 162.872 192.229 1.00 731.06 186 ASP A N 1
ATOM 6243 C CA . ASP F 4 33 ? 208.580 161.481 192.036 1.00 731.06 186 ASP A CA 1
ATOM 6244 C C . ASP F 4 33 ? 208.725 161.133 190.556 1.00 731.06 186 ASP A C 1
ATOM 6245 O O . ASP F 4 33 ? 208.337 160.051 190.112 1.00 731.06 186 ASP A O 1
ATOM 6250 N N . LEU F 4 34 ? 209.288 162.060 189.785 1.00 689.08 187 LEU A N 1
ATOM 6251 C CA . LEU F 4 34 ? 209.441 161.884 188.350 1.00 689.08 187 LEU A CA 1
ATOM 6252 C C . LEU F 4 34 ? 210.776 162.462 187.905 1.00 689.08 187 LEU A C 1
ATOM 6253 O O . LEU F 4 34 ? 211.306 163.390 188.522 1.00 689.08 187 LEU A O 1
ATOM 6258 N N . SER F 4 35 ? 211.315 161.902 186.825 1.00 668.35 188 SER A N 1
ATOM 6259 C CA . SER F 4 35 ? 212.516 162.455 186.222 1.00 668.35 188 SER A CA 1
ATOM 6260 C C . SER F 4 35 ? 212.187 163.762 185.508 1.00 668.35 188 SER A C 1
ATOM 6261 O O . SER F 4 35 ? 211.026 164.065 185.224 1.00 668.35 188 SER A O 1
ATOM 6264 N N . SER F 4 36 ? 213.235 164.541 185.222 1.00 700.05 189 SER A N 1
ATOM 6265 C CA . SER F 4 36 ? 213.048 165.862 184.627 1.00 700.05 189 SER A CA 1
ATOM 6266 C C . SER F 4 36 ? 212.445 165.769 183.229 1.00 700.05 189 SER A C 1
ATOM 6267 O O . SER F 4 36 ? 211.560 166.558 182.877 1.00 700.05 189 SER A O 1
ATOM 6270 N N . GLU F 4 37 ? 212.907 164.806 182.426 1.00 710.04 190 GLU A N 1
ATOM 6271 C CA . GLU F 4 37 ? 212.391 164.643 181.068 1.00 710.04 190 GLU A CA 1
ATOM 6272 C C . GLU F 4 37 ? 210.916 164.255 181.082 1.00 710.04 190 GLU A C 1
ATOM 6273 O O . GLU F 4 37 ? 210.102 164.822 180.343 1.00 710.04 190 GLU A O 1
ATOM 6279 N N . GLU F 4 38 ? 210.549 163.305 181.944 1.00 732.19 191 GLU A N 1
ATOM 6280 C CA . GLU F 4 38 ? 209.157 162.875 182.009 1.00 732.19 191 GLU A CA 1
ATOM 6281 C C . GLU F 4 38 ? 208.271 163.922 182.673 1.00 732.19 191 GLU A C 1
ATOM 6282 O O . GLU F 4 38 ? 207.087 164.028 182.335 1.00 732.19 191 GLU A O 1
ATOM 6288 N N . MET F 4 39 ? 208.819 164.705 183.609 1.00 695.73 192 MET A N 1
ATOM 6289 C CA . MET F 4 39 ? 208.038 165.786 184.204 1.00 695.73 192 MET A CA 1
ATOM 6290 C C . MET F 4 39 ? 207.772 166.872 183.168 1.00 695.73 192 MET A C 1
ATOM 6291 O O . MET F 4 39 ? 206.667 167.422 183.110 1.00 695.73 192 MET A O 1
ATOM 6296 N N . ILE F 4 40 ? 208.761 167.163 182.316 1.00 687.15 193 ILE A N 1
ATOM 6297 C CA . ILE F 4 40 ? 208.549 168.084 181.200 1.00 687.15 193 ILE A CA 1
ATOM 6298 C C . ILE F 4 40 ? 207.504 167.525 180.237 1.00 687.15 193 ILE A C 1
ATOM 6299 O O . ILE F 4 40 ? 206.630 168.257 179.753 1.00 687.15 193 ILE A O 1
ATOM 6304 N N . ARG F 4 41 ? 207.566 166.217 179.966 1.00 663.04 194 ARG A N 1
ATOM 6305 C CA . ARG F 4 41 ? 206.609 165.590 179.056 1.00 663.04 194 ARG A CA 1
ATOM 6306 C C . ARG F 4 41 ? 205.181 165.665 179.592 1.00 663.04 194 ARG A C 1
ATOM 6307 O O . ARG F 4 41 ? 204.247 165.975 178.842 1.00 663.04 194 ARG A O 1
ATOM 6309 N N . GLN F 4 42 ? 204.990 165.398 180.886 1.00 624.62 195 GLN A N 1
ATOM 6310 C CA . GLN F 4 42 ? 203.645 165.474 181.451 1.00 624.62 195 GLN A CA 1
ATOM 6311 C C . GLN F 4 42 ? 203.195 166.918 181.646 1.00 624.62 195 GLN A C 1
ATOM 6312 O O . GLN F 4 42 ? 201.989 167.188 181.659 1.00 624.62 195 GLN A O 1
ATOM 6318 N N . ALA F 4 43 ? 204.137 167.852 181.811 1.00 617.57 196 ALA A N 1
ATOM 6319 C CA . ALA F 4 43 ? 203.780 169.266 181.842 1.00 617.57 196 ALA A CA 1
ATOM 6320 C C . ALA F 4 43 ? 203.279 169.727 180.483 1.00 617.57 196 ALA A C 1
ATOM 6321 O O . ALA F 4 43 ? 202.330 170.515 180.394 1.00 617.57 196 ALA A O 1
ATOM 6323 N N . LEU F 4 44 ? 203.917 169.251 179.411 1.00 582.25 197 LEU A N 1
ATOM 6324 C CA . LEU F 4 44 ? 203.428 169.546 178.070 1.00 582.25 197 LEU A CA 1
ATOM 6325 C C . LEU F 4 44 ? 202.099 168.846 177.820 1.00 582.25 197 LEU A C 1
ATOM 6326 O O . LEU F 4 44 ? 201.231 169.371 177.113 1.00 582.25 197 LEU A O 1
ATOM 6331 N N . LYS F 4 45 ? 201.925 167.656 178.398 1.00 525.10 198 LYS A N 1
ATOM 6332 C CA . LYS F 4 45 ? 200.659 166.938 178.335 1.00 525.10 198 LYS A CA 1
ATOM 6333 C C . LYS F 4 45 ? 199.625 167.488 179.311 1.00 525.10 198 LYS A C 1
ATOM 6334 O O . LYS F 4 45 ? 198.438 167.168 179.185 1.00 525.10 198 LYS A O 1
ATOM 6340 N N . GLY F 4 46 ? 200.043 168.311 180.270 1.00 535.71 199 GLY A N 1
ATOM 6341 C CA . GLY F 4 46 ? 199.152 168.784 181.312 1.00 535.71 199 GLY A CA 1
ATOM 6342 C C . GLY F 4 46 ? 198.080 169.748 180.850 1.00 535.71 199 GLY A C 1
ATOM 6343 O O . GLY F 4 46 ? 196.889 169.425 180.899 1.00 535.71 199 GLY A O 1
ATOM 6344 N N . MET F 4 47 ? 198.489 170.937 180.403 1.00 562.93 200 MET A N 1
ATOM 6345 C CA . MET F 4 47 ? 197.518 171.950 180.002 1.00 562.93 200 MET A CA 1
ATOM 6346 C C . MET F 4 47 ? 196.816 171.569 178.704 1.00 562.93 200 MET A C 1
ATOM 6347 O O . MET F 4 47 ? 195.596 171.728 178.582 1.00 562.93 200 MET A O 1
ATOM 6352 N N . VAL F 4 48 ? 197.563 171.056 177.733 1.00 559.82 201 VAL A N 1
ATOM 6353 C CA . VAL F 4 48 ? 196.994 170.704 176.439 1.00 559.82 201 VAL A CA 1
ATOM 6354 C C . VAL F 4 48 ? 196.336 169.331 176.511 1.00 559.82 201 VAL A C 1
ATOM 6355 O O . VAL F 4 48 ? 195.214 169.136 176.045 1.00 559.82 201 VAL A O 1
ATOM 6360 N N . ARG G 3 1 ? 163.596 209.812 164.497 1.00 333.03 22 ARG O N 1
ATOM 6361 C CA . ARG G 3 1 ? 163.143 210.449 163.267 1.00 333.03 22 ARG O CA 1
ATOM 6362 C C . ARG G 3 1 ? 164.226 210.393 162.196 1.00 333.03 22 ARG O C 1
ATOM 6363 O O . ARG G 3 1 ? 165.009 211.329 162.039 1.00 333.03 22 ARG O O 1
ATOM 6371 N N . ALA G 3 2 ? 164.262 209.289 161.456 1.00 309.73 23 ALA O N 1
ATOM 6372 C CA . ALA G 3 2 ? 165.268 209.071 160.430 1.00 309.73 23 ALA O CA 1
ATOM 6373 C C . ALA G 3 2 ? 164.595 208.711 159.114 1.00 309.73 23 ALA O C 1
ATOM 6374 O O . ALA G 3 2 ? 163.467 208.213 159.081 1.00 309.73 23 ALA O O 1
ATOM 6376 N N . ILE G 3 3 ? 165.310 208.972 158.025 1.00 384.33 24 ILE O N 1
ATOM 6377 C CA . ILE G 3 3 ? 164.833 208.668 156.682 1.00 384.33 24 ILE O CA 1
ATOM 6378 C C . ILE G 3 3 ? 165.470 207.374 156.163 1.00 384.33 24 ILE O C 1
ATOM 6379 O O . ILE G 3 3 ? 165.568 207.159 154.954 1.00 384.33 24 ILE O O 1
ATOM 6384 N N . ARG G 3 4 ? 165.915 206.514 157.065 1.00 345.53 25 ARG O N 1
ATOM 6385 C CA . ARG G 3 4 ? 166.569 205.275 156.671 1.00 345.53 25 ARG O CA 1
ATOM 6386 C C . ARG G 3 4 ? 165.556 204.306 156.077 1.00 345.53 25 ARG O C 1
ATOM 6387 O O . ARG G 3 4 ? 164.554 203.992 156.734 1.00 345.53 25 ARG O O 1
ATOM 6395 N N . PRO G 3 5 ? 165.756 203.838 154.846 1.00 304.28 26 PRO O N 1
ATOM 6396 C CA . PRO G 3 5 ? 164.830 202.862 154.262 1.00 304.28 26 PRO O CA 1
ATOM 6397 C C . PRO G 3 5 ? 164.882 201.535 155.003 1.00 304.28 26 PRO O C 1
ATOM 6398 O O . PRO G 3 5 ? 165.929 201.124 155.503 1.00 304.28 26 PRO O O 1
ATOM 6402 N N . LEU G 3 6 ? 163.734 200.866 155.083 1.00 229.61 27 LEU O N 1
ATOM 6403 C CA . LEU G 3 6 ? 163.637 199.590 155.785 1.00 229.61 27 LEU O CA 1
ATOM 6404 C C . LEU G 3 6 ? 162.835 198.590 154.968 1.00 229.61 27 LEU O C 1
ATOM 6405 O O . LEU G 3 6 ? 162.074 197.784 155.514 1.00 229.61 27 LEU O O 1
ATOM 6410 N N . LYS G 3 7 ? 162.999 198.618 153.650 1.00 214.04 28 LYS O N 1
ATOM 6411 C CA . LYS G 3 7 ? 162.254 197.740 152.763 1.00 214.04 28 LYS O CA 1
ATOM 6412 C C . LYS G 3 7 ? 163.209 197.026 151.822 1.00 214.04 28 LYS O C 1
ATOM 6413 O O . LYS G 3 7 ? 164.290 197.528 151.503 1.00 214.04 28 LYS O O 1
ATOM 6419 N N . LEU G 3 8 ? 162.794 195.833 151.394 1.00 162.88 29 LEU O N 1
ATOM 6420 C CA . LEU G 3 8 ? 163.603 195.044 150.473 1.00 162.88 29 LEU O CA 1
ATOM 6421 C C . LEU G 3 8 ? 163.707 195.718 149.112 1.00 162.88 29 LEU O C 1
ATOM 6422 O O . LEU G 3 8 ? 164.790 195.778 148.519 1.00 162.88 29 LEU O O 1
ATOM 6427 N N . ALA G 3 9 ? 162.594 196.246 148.611 1.00 214.16 30 ALA O N 1
ATOM 6428 C CA . ALA G 3 9 ? 162.588 196.924 147.325 1.00 214.16 30 ALA O CA 1
ATOM 6429 C C . ALA G 3 9 ? 163.136 198.341 147.399 1.00 214.16 30 ALA O C 1
ATOM 6430 O O . ALA G 3 9 ? 163.299 198.975 146.351 1.00 214.16 30 ALA O O 1
ATOM 6432 N N . ASP G 3 10 ? 163.406 198.852 148.605 1.00 214.56 31 ASP O N 1
ATOM 6433 C CA . ASP G 3 10 ? 163.982 200.186 148.740 1.00 214.56 31 ASP O CA 1
ATOM 6434 C C . ASP G 3 10 ? 165.373 200.251 148.126 1.00 214.56 31 ASP O C 1
ATOM 6435 O O . ASP G 3 10 ? 165.724 201.234 147.463 1.00 214.56 31 ASP O O 1
ATOM 6440 N N . TYR G 3 11 ? 166.178 199.216 148.335 1.00 179.26 32 TYR O N 1
ATOM 6441 C CA . TYR G 3 11 ? 167.485 199.126 147.691 1.00 179.26 32 TYR O CA 1
ATOM 6442 C C . TYR G 3 11 ? 167.377 198.296 146.413 1.00 179.26 32 TYR O C 1
ATOM 6443 O O . TYR G 3 11 ? 167.959 197.221 146.275 1.00 179.26 32 TYR O O 1
ATOM 6452 N N . ILE G 3 12 ? 166.610 198.832 145.460 1.00 186.84 33 ILE O N 1
ATOM 6453 C CA . ILE G 3 12 ? 166.360 198.134 144.204 1.00 186.84 33 ILE O CA 1
ATOM 6454 C C . ILE G 3 12 ? 167.589 198.079 143.310 1.00 186.84 33 ILE O C 1
ATOM 6455 O O . ILE G 3 12 ? 167.603 197.315 142.337 1.00 186.84 33 ILE O O 1
ATOM 6460 N N . GLY G 3 13 ? 168.625 198.854 143.626 1.00 178.17 34 GLY O N 1
ATOM 6461 C CA . GLY G 3 13 ? 169.843 198.814 142.845 1.00 178.17 34 GLY O CA 1
ATOM 6462 C C . GLY G 3 13 ? 170.562 197.488 142.975 1.00 178.17 34 GLY O C 1
ATOM 6463 O O . GLY G 3 13 ? 170.348 196.718 143.916 1.00 178.17 34 GLY O O 1
ATOM 6464 N N . GLN G 3 14 ? 171.445 197.243 142.001 1.00 173.18 35 GLN O N 1
ATOM 6465 C CA . GLN G 3 14 ? 172.105 195.968 141.747 1.00 173.18 35 GLN O CA 1
ATOM 6466 C C . GLN G 3 14 ? 171.041 194.879 141.664 1.00 173.18 35 GLN O C 1
ATOM 6467 O O . GLN G 3 14 ? 170.934 194.044 142.572 1.00 173.18 35 GLN O O 1
ATOM 6473 N N . PRO G 3 15 ? 170.221 194.881 140.607 1.00 201.60 36 PRO O N 1
ATOM 6474 C CA . PRO G 3 15 ? 169.037 194.008 140.591 1.00 201.60 36 PRO O CA 1
ATOM 6475 C C . PRO G 3 15 ? 169.360 192.528 140.544 1.00 201.60 36 PRO O C 1
ATOM 6476 O O . PRO G 3 15 ? 168.591 191.729 141.086 1.00 201.60 36 PRO O O 1
ATOM 6480 N N . SER G 3 16 ? 170.459 192.133 139.902 1.00 222.61 37 SER O N 1
ATOM 6481 C CA . SER G 3 16 ? 170.871 190.734 139.955 1.00 222.61 37 SER O CA 1
ATOM 6482 C C . SER G 3 16 ? 171.316 190.356 141.359 1.00 222.61 37 SER O C 1
ATOM 6483 O O . SER G 3 16 ? 170.981 189.276 141.861 1.00 222.61 37 SER O O 1
ATOM 6486 N N . VAL G 3 17 ? 172.067 191.249 142.007 1.00 152.91 38 VAL O N 1
ATOM 6487 C CA . VAL G 3 17 ? 172.454 191.060 143.400 1.00 152.91 38 VAL O CA 1
ATOM 6488 C C . VAL G 3 17 ? 171.225 190.970 144.287 1.00 152.91 38 VAL O C 1
ATOM 6489 O O . VAL G 3 17 ? 171.115 190.075 145.134 1.00 152.91 38 VAL O O 1
ATOM 6493 N N . ARG G 3 18 ? 170.272 191.883 144.088 1.00 220.79 39 ARG O N 1
ATOM 6494 C CA . ARG G 3 18 ? 169.071 191.893 144.912 1.00 220.79 39 ARG O CA 1
ATOM 6495 C C . ARG G 3 18 ? 168.227 190.650 144.671 1.00 220.79 39 ARG O C 1
ATOM 6496 O O . ARG G 3 18 ? 167.644 190.101 145.608 1.00 220.79 39 ARG O O 1
ATOM 6504 N N . GLU G 3 19 ? 168.174 190.177 143.426 1.00 252.06 40 GLU O N 1
ATOM 6505 C CA . GLU G 3 19 ? 167.428 188.963 143.120 1.00 252.06 40 GLU O CA 1
ATOM 6506 C C . GLU G 3 19 ? 168.078 187.736 143.742 1.00 252.06 40 GLU O C 1
ATOM 6507 O O . GLU G 3 19 ? 167.381 186.856 144.258 1.00 252.06 40 GLU O O 1
ATOM 6513 N N . GLN G 3 20 ? 169.408 187.650 143.688 1.00 270.57 41 GLN O N 1
ATOM 6514 C CA . GLN G 3 20 ? 170.096 186.522 144.305 1.00 270.57 41 GLN O CA 1
ATOM 6515 C C . GLN G 3 20 ? 169.922 186.533 145.815 1.00 270.57 41 GLN O C 1
ATOM 6516 O O . GLN G 3 20 ? 169.716 185.483 146.437 1.00 270.57 41 GLN O O 1
ATOM 6522 N N . MET G 3 21 ? 169.979 187.717 146.420 1.00 249.24 42 MET O N 1
ATOM 6523 C CA . MET G 3 21 ? 169.770 187.798 147.857 1.00 249.24 42 MET O CA 1
ATOM 6524 C C . MET G 3 21 ? 168.318 187.520 148.224 1.00 249.24 42 MET O C 1
ATOM 6525 O O . MET G 3 21 ? 168.050 186.962 149.290 1.00 249.24 42 MET O O 1
ATOM 6530 N N . GLU G 3 22 ? 167.373 187.878 147.350 1.00 308.50 43 GLU O N 1
ATOM 6531 C CA . GLU G 3 22 ? 165.980 187.494 147.552 1.00 308.50 43 GLU O CA 1
ATOM 6532 C C . GLU G 3 22 ? 165.813 185.986 147.474 1.00 308.50 43 GLU O C 1
ATOM 6533 O O . GLU G 3 22 ? 165.027 185.399 148.227 1.00 308.50 43 GLU O O 1
ATOM 6539 N N . LEU G 3 23 ? 166.536 185.349 146.551 1.00 325.60 44 LEU O N 1
ATOM 6540 C CA . LEU G 3 23 ? 166.541 183.894 146.468 1.00 325.60 44 LEU O CA 1
ATOM 6541 C C . LEU G 3 23 ? 167.077 183.278 147.751 1.00 325.60 44 LEU O C 1
ATOM 6542 O O . LEU G 3 23 ? 166.525 182.295 148.255 1.00 325.60 44 LEU O O 1
ATOM 6547 N N . PHE G 3 24 ? 168.135 183.868 148.311 1.00 307.74 45 PHE O N 1
ATOM 6548 C CA . PHE G 3 24 ? 168.669 183.379 149.581 1.00 307.74 45 PHE O CA 1
ATOM 6549 C C . PHE G 3 24 ? 167.685 183.610 150.727 1.00 307.74 45 PHE O C 1
ATOM 6550 O O . PHE G 3 24 ? 167.599 182.798 151.656 1.00 307.74 45 PHE O O 1
ATOM 6558 N N . ILE G 3 25 ? 166.948 184.723 150.681 1.00 289.50 46 ILE O N 1
ATOM 6559 C CA . ILE G 3 25 ? 165.941 185.019 151.699 1.00 289.50 46 ILE O CA 1
ATOM 6560 C C . ILE G 3 25 ? 164.827 183.982 151.670 1.00 289.50 46 ILE O C 1
ATOM 6561 O O . ILE G 3 25 ? 164.430 183.432 152.707 1.00 289.50 46 ILE O O 1
ATOM 6566 N N . HIS G 3 26 ? 164.314 183.692 150.474 1.00 334.61 47 HIS O N 1
ATOM 6567 C CA . HIS G 3 26 ? 163.272 182.681 150.343 1.00 334.61 47 HIS O CA 1
ATOM 6568 C C . HIS G 3 26 ? 163.815 181.295 150.653 1.00 334.61 47 HIS O C 1
ATOM 6569 O O . HIS G 3 26 ? 163.068 180.413 151.082 1.00 334.61 47 HIS O O 1
ATOM 6576 N N . ALA G 3 27 ? 165.114 181.097 150.445 1.00 273.31 48 ALA O N 1
ATOM 6577 C CA . ALA G 3 27 ? 165.762 179.857 150.836 1.00 273.31 48 ALA O CA 1
ATOM 6578 C C . ALA G 3 27 ? 165.765 179.679 152.345 1.00 273.31 48 ALA O C 1
ATOM 6579 O O . ALA G 3 27 ? 165.455 178.596 152.854 1.00 273.31 48 ALA O O 1
ATOM 6581 N N . ALA G 3 28 ? 166.142 180.731 153.071 1.00 228.66 49 ALA O N 1
ATOM 6582 C CA . ALA G 3 28 ? 166.137 180.680 154.527 1.00 228.66 49 ALA O CA 1
ATOM 6583 C C . ALA G 3 28 ? 164.726 180.510 155.064 1.00 228.66 49 ALA O C 1
ATOM 6584 O O . ALA G 3 28 ? 164.514 179.823 156.070 1.00 228.66 49 ALA O O 1
ATOM 6586 N N . ARG G 3 29 ? 163.750 181.146 154.411 1.00 312.73 50 ARG O N 1
ATOM 6587 C CA . ARG G 3 29 ? 162.353 180.956 154.789 1.00 312.73 50 ARG O CA 1
ATOM 6588 C C . ARG G 3 29 ? 161.908 179.516 154.557 1.00 312.73 50 ARG O C 1
ATOM 6589 O O . ARG G 3 29 ? 161.203 178.935 155.389 1.00 312.73 50 ARG O O 1
ATOM 6591 N N . GLY G 3 30 ? 162.316 178.923 153.433 1.00 327.08 51 GLY O N 1
ATOM 6592 C CA . GLY G 3 30 ? 161.966 177.541 153.162 1.00 327.08 51 GLY O CA 1
ATOM 6593 C C . GLY G 3 30 ? 162.778 176.547 153.959 1.00 327.08 51 GLY O C 1
ATOM 6594 O O . GLY G 3 30 ? 162.305 175.439 154.230 1.00 327.08 51 GLY O O 1
ATOM 6595 N N . ARG G 3 31 ? 164.009 176.911 154.326 1.00 318.60 52 ARG O N 1
ATOM 6596 C CA . ARG G 3 31 ? 164.827 176.032 155.155 1.00 318.60 52 ARG O CA 1
ATOM 6597 C C . ARG G 3 31 ? 164.238 175.877 156.548 1.00 318.60 52 ARG O C 1
ATOM 6598 O O . ARG G 3 31 ? 164.199 174.763 157.087 1.00 318.60 52 ARG O O 1
ATOM 6606 N N . GLN G 3 32 ? 163.779 176.987 157.138 1.00 375.61 53 GLN O N 1
ATOM 6607 C CA . GLN G 3 32 ? 163.318 177.057 158.528 1.00 375.61 53 GLN O CA 1
ATOM 6608 C C . GLN G 3 32 ? 164.379 176.544 159.498 1.00 375.61 53 GLN O C 1
ATOM 6609 O O . GLN G 3 32 ? 164.062 175.945 160.528 1.00 375.61 53 GLN O O 1
ATOM 6615 N N . GLU G 3 33 ? 165.646 176.777 159.166 1.00 342.16 54 GLU O N 1
ATOM 6616 C CA . GLU G 3 33 ? 166.776 176.266 159.927 1.00 342.16 54 GLU O CA 1
ATOM 6617 C C . GLU G 3 33 ? 167.878 177.316 159.907 1.00 342.16 54 GLU O C 1
ATOM 6618 O O . GLU G 3 33 ? 167.652 178.477 159.551 1.00 342.16 54 GLU O O 1
ATOM 6624 N N . ALA G 3 34 ? 169.076 176.896 160.302 1.00 325.48 55 ALA O N 1
ATOM 6625 C CA . ALA G 3 34 ? 170.222 177.790 160.326 1.00 325.48 55 ALA O CA 1
ATOM 6626 C C . ALA G 3 34 ? 170.620 178.202 158.916 1.00 325.48 55 ALA O C 1
ATOM 6627 O O . ALA G 3 34 ? 170.665 177.381 157.996 1.00 325.48 55 ALA O O 1
ATOM 6629 N N . LEU G 3 35 ? 170.906 179.487 158.752 1.00 251.15 56 LEU O N 1
ATOM 6630 C CA . LEU G 3 35 ? 171.369 180.007 157.480 1.00 251.15 56 LEU O CA 1
ATOM 6631 C C . LEU G 3 35 ? 172.849 179.700 157.294 1.00 251.15 56 LEU O C 1
ATOM 6632 O O . LEU G 3 35 ? 173.582 179.436 158.252 1.00 251.15 56 LEU O O 1
ATOM 6637 N N . ASP G 3 36 ? 173.285 179.726 156.040 1.00 241.84 57 ASP O N 1
ATOM 6638 C CA . ASP G 3 36 ? 174.712 179.705 155.768 1.00 241.84 57 ASP O CA 1
ATOM 6639 C C . ASP G 3 36 ? 175.318 181.032 156.197 1.00 241.84 57 ASP O C 1
ATOM 6640 O O . ASP G 3 36 ? 174.698 182.090 156.055 1.00 241.84 57 ASP O O 1
ATOM 6645 N N . HIS G 3 37 ? 176.522 180.974 156.750 1.00 225.82 58 HIS O N 1
ATOM 6646 C CA . HIS G 3 37 ? 177.146 182.185 157.255 1.00 225.82 58 HIS O CA 1
ATOM 6647 C C . HIS G 3 37 ? 177.639 183.042 156.097 1.00 225.82 58 HIS O C 1
ATOM 6648 O O . HIS G 3 37 ? 178.120 182.534 155.083 1.00 225.82 58 HIS O O 1
ATOM 6655 N N . THR G 3 38 ? 177.520 184.354 156.260 1.00 237.33 59 THR O N 1
ATOM 6656 C CA . THR G 3 38 ? 177.516 185.292 155.150 1.00 237.33 59 THR O CA 1
ATOM 6657 C C . THR G 3 38 ? 178.675 186.276 155.256 1.00 237.33 59 THR O C 1
ATOM 6658 O O . THR G 3 38 ? 178.956 186.801 156.336 1.00 237.33 59 THR O O 1
ATOM 6662 N N . LEU G 3 39 ? 179.355 186.512 154.131 1.00 236.53 60 LEU O N 1
ATOM 6663 C CA . LEU G 3 39 ? 180.419 187.514 154.030 1.00 236.53 60 LEU O CA 1
ATOM 6664 C C . LEU G 3 39 ? 180.189 188.363 152.784 1.00 236.53 60 LEU O C 1
ATOM 6665 O O . LEU G 3 39 ? 180.688 188.043 151.703 1.00 236.53 60 LEU O O 1
ATOM 6670 N N . ILE G 3 40 ? 179.457 189.459 152.937 1.00 197.08 61 ILE O N 1
ATOM 6671 C CA . ILE G 3 40 ? 179.232 190.390 151.839 1.00 197.08 61 ILE O CA 1
ATOM 6672 C C . ILE G 3 40 ? 180.399 191.363 151.801 1.00 197.08 61 ILE O C 1
ATOM 6673 O O . ILE G 3 40 ? 180.783 191.928 152.830 1.00 197.08 61 ILE O O 1
ATOM 6678 N N . PHE G 3 41 ? 180.970 191.553 150.622 1.00 163.97 62 PHE O N 1
ATOM 6679 C CA . PHE G 3 41 ? 182.091 192.459 150.430 1.00 163.97 62 PHE O CA 1
ATOM 6680 C C . PHE G 3 41 ? 181.616 193.644 149.604 1.00 163.97 62 PHE O C 1
ATOM 6681 O O . PHE G 3 41 ? 181.061 193.465 148.519 1.00 163.97 62 PHE O O 1
ATOM 6689 N N . GLY G 3 42 ? 181.811 194.850 150.127 1.00 191.87 63 GLY O N 1
ATOM 6690 C CA . GLY G 3 42 ? 181.306 196.032 149.476 1.00 191.87 63 GLY O CA 1
ATOM 6691 C C . GLY G 3 42 ? 181.762 197.319 150.129 1.00 191.87 63 GLY O C 1
ATOM 6692 O O . GLY G 3 42 ? 181.691 197.484 151.351 1.00 191.87 63 GLY O O 1
ATOM 6693 N N . PRO G 3 43 ? 182.230 198.261 149.314 1.00 166.61 64 PRO O N 1
ATOM 6694 C CA . PRO G 3 43 ? 182.683 199.556 149.836 1.00 166.61 64 PRO O CA 1
ATOM 6695 C C . PRO G 3 43 ? 181.526 200.350 150.417 1.00 166.61 64 PRO O C 1
ATOM 6696 O O . PRO G 3 43 ? 180.364 200.143 150.034 1.00 166.61 64 PRO O O 1
ATOM 6700 N N . PRO G 3 44 ? 181.799 201.267 151.356 1.00 127.42 65 PRO O N 1
ATOM 6701 C CA . PRO G 3 44 ? 180.707 201.986 152.026 1.00 127.42 65 PRO O CA 1
ATOM 6702 C C . PRO G 3 44 ? 180.019 203.016 151.149 1.00 127.42 65 PRO O C 1
ATOM 6703 O O . PRO G 3 44 ? 180.291 203.123 149.950 1.00 127.42 65 PRO O O 1
ATOM 6707 N N . GLY G 3 45 ? 179.115 203.778 151.752 1.00 86.05 66 GLY O N 1
ATOM 6708 C CA . GLY G 3 45 ? 178.279 204.689 151.011 1.00 86.05 66 GLY O CA 1
ATOM 6709 C C . GLY G 3 45 ? 177.021 204.063 150.463 1.00 86.05 66 GLY O C 1
ATOM 6710 O O . GLY G 3 45 ? 176.170 204.787 149.935 1.00 86.05 66 GLY O O 1
ATOM 6711 N N . LEU G 3 46 ? 176.866 202.746 150.596 1.00 109.01 67 LEU O N 1
ATOM 6712 C CA . LEU G 3 46 ? 175.789 202.005 149.955 1.00 109.01 67 LEU O CA 1
ATOM 6713 C C . LEU G 3 46 ? 174.707 201.560 150.926 1.00 109.01 67 LEU O C 1
ATOM 6714 O O . LEU G 3 46 ? 173.752 200.900 150.505 1.00 109.01 67 LEU O O 1
ATOM 6719 N N . GLY G 3 47 ? 174.823 201.901 152.204 1.00 118.86 68 GLY O N 1
ATOM 6720 C CA . GLY G 3 47 ? 173.865 201.411 153.178 1.00 118.86 68 GLY O CA 1
ATOM 6721 C C . GLY G 3 47 ? 173.926 199.916 153.393 1.00 118.86 68 GLY O C 1
ATOM 6722 O O . GLY G 3 47 ? 172.880 199.261 153.437 1.00 118.86 68 GLY O O 1
ATOM 6723 N N . LYS G 3 48 ? 175.131 199.352 153.508 1.00 143.46 69 LYS O N 1
ATOM 6724 C CA . LYS G 3 48 ? 175.242 197.906 153.675 1.00 143.46 69 LYS O CA 1
ATOM 6725 C C . LYS G 3 48 ? 174.760 197.473 155.055 1.00 143.46 69 LYS O C 1
ATOM 6726 O O . LYS G 3 48 ? 174.228 196.368 155.215 1.00 143.46 69 LYS O O 1
ATOM 6732 N N . THR G 3 49 ? 174.924 198.335 156.061 1.00 195.23 70 THR O N 1
ATOM 6733 C CA . THR G 3 49 ? 174.321 198.068 157.359 1.00 195.23 70 THR O CA 1
ATOM 6734 C C . THR G 3 49 ? 172.808 198.122 157.255 1.00 195.23 70 THR O C 1
ATOM 6735 O O . THR G 3 49 ? 172.102 197.302 157.853 1.00 195.23 70 THR O O 1
ATOM 6739 N N . THR G 3 50 ? 172.299 199.077 156.476 1.00 206.14 71 THR O N 1
ATOM 6740 C CA . THR G 3 50 ? 170.872 199.148 156.196 1.00 206.14 71 THR O CA 1
ATOM 6741 C C . THR G 3 50 ? 170.398 197.911 155.449 1.00 206.14 71 THR O C 1
ATOM 6742 O O . THR G 3 50 ? 169.296 197.413 155.697 1.00 206.14 71 THR O O 1
ATOM 6746 N N . LEU G 3 51 ? 171.219 197.406 154.528 1.00 210.86 72 LEU O N 1
ATOM 6747 C CA . LEU G 3 51 ? 170.884 196.173 153.824 1.00 210.86 72 LEU O CA 1
ATOM 6748 C C . LEU G 3 51 ? 170.818 194.987 154.776 1.00 210.86 72 LEU O C 1
ATOM 6749 O O . LEU G 3 51 ? 169.912 194.150 154.673 1.00 210.86 72 LEU O O 1
ATOM 6754 N N . ALA G 3 52 ? 171.773 194.902 155.706 1.00 153.11 73 ALA O N 1
ATOM 6755 C CA . ALA G 3 52 ? 171.758 193.836 156.703 1.00 153.11 73 ALA O CA 1
ATOM 6756 C C . ALA G 3 52 ? 170.526 193.934 157.590 1.00 153.11 73 ALA O C 1
ATOM 6757 O O . ALA G 3 52 ? 169.903 192.919 157.921 1.00 153.11 73 ALA O O 1
ATOM 6759 N N . ASN G 3 53 ? 170.150 195.154 157.970 1.00 166.90 74 ASN O N 1
ATOM 6760 C CA . ASN G 3 53 ? 168.929 195.347 158.744 1.00 166.90 74 ASN O CA 1
ATOM 6761 C C . ASN G 3 53 ? 167.699 194.924 157.953 1.00 166.90 74 ASN O C 1
ATOM 6762 O O . ASN G 3 53 ? 166.814 194.248 158.486 1.00 166.90 74 ASN O O 1
ATOM 6767 N N . ILE G 3 54 ? 167.640 195.299 156.673 1.00 203.78 75 ILE O N 1
ATOM 6768 C CA . ILE G 3 54 ? 166.473 195.011 155.846 1.00 203.78 75 ILE O CA 1
ATOM 6769 C C . ILE G 3 54 ? 166.302 193.508 155.668 1.00 203.78 75 ILE O C 1
ATOM 6770 O O . ILE G 3 54 ? 165.195 192.969 155.811 1.00 203.78 75 ILE O O 1
ATOM 6775 N N . ILE G 3 55 ? 167.401 192.800 155.399 1.00 261.80 76 ILE O N 1
ATOM 6776 C CA . ILE G 3 55 ? 167.296 191.352 155.262 1.00 261.80 76 ILE O CA 1
ATOM 6777 C C . ILE G 3 55 ? 167.047 190.694 156.616 1.00 261.80 76 ILE O C 1
ATOM 6778 O O . ILE G 3 55 ? 166.461 189.608 156.680 1.00 261.80 76 ILE O O 1
ATOM 6783 N N . ALA G 3 56 ? 167.474 191.328 157.714 1.00 207.27 77 ALA O N 1
ATOM 6784 C CA . ALA G 3 56 ? 167.145 190.808 159.036 1.00 207.27 77 ALA O CA 1
ATOM 6785 C C . ALA G 3 56 ? 165.651 190.909 159.321 1.00 207.27 77 ALA O C 1
ATOM 6786 O O . ALA G 3 56 ? 165.059 189.983 159.890 1.00 207.27 77 ALA O O 1
ATOM 6788 N N . GLN G 3 57 ? 165.028 192.031 158.947 1.00 264.78 78 GLN O N 1
ATOM 6789 C CA . GLN G 3 57 ? 163.574 192.130 159.058 1.00 264.78 78 GLN O CA 1
ATOM 6790 C C . GLN G 3 57 ? 162.876 191.153 158.123 1.00 264.78 78 GLN O C 1
ATOM 6791 O O . GLN G 3 57 ? 161.807 190.628 158.454 1.00 264.78 78 GLN O O 1
ATOM 6797 N N . GLU G 3 58 ? 163.449 190.908 156.943 1.00 233.61 79 GLU O N 1
ATOM 6798 C CA . GLU G 3 58 ? 162.842 189.924 156.053 1.00 233.61 79 GLU O CA 1
ATOM 6799 C C . GLU G 3 58 ? 162.987 188.511 156.603 1.00 233.61 79 GLU O C 1
ATOM 6800 O O . GLU G 3 58 ? 162.162 187.639 156.307 1.00 233.61 79 GLU O O 1
ATOM 6806 N N . MET G 3 59 ? 164.024 188.266 157.405 1.00 253.89 80 MET O N 1
ATOM 6807 C CA . MET G 3 59 ? 164.066 187.066 158.229 1.00 253.89 80 MET O CA 1
ATOM 6808 C C . MET G 3 59 ? 163.072 187.124 159.376 1.00 253.89 80 MET O C 1
ATOM 6809 O O . MET G 3 59 ? 162.738 186.079 159.944 1.00 253.89 80 MET O O 1
ATOM 6814 N N . GLY G 3 60 ? 162.587 188.312 159.720 1.00 302.28 81 GLY O N 1
ATOM 6815 C CA . GLY G 3 60 ? 161.783 188.474 160.915 1.00 302.28 81 GLY O CA 1
ATOM 6816 C C . GLY G 3 60 ? 162.578 188.222 162.176 1.00 302.28 81 GLY O C 1
ATOM 6817 O O . GLY G 3 60 ? 162.037 187.684 163.150 1.00 302.28 81 GLY O O 1
ATOM 6818 N N . VAL G 3 61 ? 163.854 188.597 162.181 1.00 258.10 82 VAL O N 1
ATOM 6819 C CA . VAL G 3 61 ? 164.734 188.351 163.313 1.00 258.10 82 VAL O CA 1
ATOM 6820 C C . VAL G 3 61 ? 165.279 189.680 163.808 1.00 258.10 82 VAL O C 1
ATOM 6821 O O . VAL G 3 61 ? 165.316 190.675 163.076 1.00 258.10 82 VAL O O 1
ATOM 6825 N N . SER G 3 62 ? 165.685 189.694 165.072 1.00 245.66 83 SER O N 1
ATOM 6826 C CA . SER G 3 62 ? 166.353 190.860 165.624 1.00 245.66 83 SER O CA 1
ATOM 6827 C C . SER G 3 62 ? 167.791 190.915 165.131 1.00 245.66 83 SER O C 1
ATOM 6828 O O . SER G 3 62 ? 168.449 189.883 164.972 1.00 245.66 83 SER O O 1
ATOM 6831 N N . ILE G 3 63 ? 168.279 192.126 164.883 1.00 220.67 84 ILE O N 1
ATOM 6832 C CA . ILE G 3 63 ? 169.638 192.335 164.403 1.00 220.67 84 ILE O CA 1
ATOM 6833 C C . ILE G 3 63 ? 170.405 193.148 165.436 1.00 220.67 84 ILE O C 1
ATOM 6834 O O . ILE G 3 63 ? 169.875 194.107 166.009 1.00 220.67 84 ILE O O 1
ATOM 6839 N N . LYS G 3 64 ? 171.629 192.718 165.715 1.00 262.72 85 LYS O N 1
ATOM 6840 C CA . LYS G 3 64 ? 172.577 193.470 166.520 1.00 262.72 85 LYS O CA 1
ATOM 6841 C C . LYS G 3 64 ? 173.703 193.924 165.604 1.00 262.72 85 LYS O C 1
ATOM 6842 O O . LYS G 3 64 ? 174.176 193.147 164.767 1.00 262.72 85 LYS O O 1
ATOM 6848 N N . SER G 3 65 ? 174.107 195.182 165.735 1.00 281.09 86 SER O N 1
ATOM 6849 C CA . SER G 3 65 ? 175.058 195.792 164.817 1.00 281.09 86 SER O CA 1
ATOM 6850 C C . SER G 3 65 ? 176.354 196.131 165.540 1.00 281.09 86 SER O C 1
ATOM 6851 O O . SER G 3 65 ? 176.341 196.842 166.551 1.00 281.09 86 SER O O 1
ATOM 6854 N N . THR G 3 66 ? 177.464 195.628 165.011 1.00 293.72 87 THR O N 1
ATOM 6855 C CA . THR G 3 66 ? 178.801 195.935 165.504 1.00 293.72 87 THR O CA 1
ATOM 6856 C C . THR G 3 66 ? 179.783 195.674 164.368 1.00 293.72 87 THR O C 1
ATOM 6857 O O . THR G 3 66 ? 179.387 195.540 163.205 1.00 293.72 87 THR O O 1
ATOM 6861 N N . SER G 3 67 ? 181.069 195.600 164.700 1.00 273.69 88 SER O N 1
ATOM 6862 C CA . SER G 3 67 ? 182.080 195.385 163.679 1.00 273.69 88 SER O CA 1
ATOM 6863 C C . SER G 3 67 ? 183.266 194.639 164.273 1.00 273.69 88 SER O C 1
ATOM 6864 O O . SER G 3 67 ? 183.443 194.573 165.492 1.00 273.69 88 SER O O 1
ATOM 6867 N N . GLY G 3 68 ? 184.072 194.074 163.378 1.00 236.08 89 GLY O N 1
ATOM 6868 C CA . GLY G 3 68 ? 185.334 193.456 163.719 1.00 236.08 89 GLY O CA 1
ATOM 6869 C C . GLY G 3 68 ? 186.346 194.319 164.464 1.00 236.08 89 GLY O C 1
ATOM 6870 O O . GLY G 3 68 ? 186.976 193.843 165.412 1.00 236.08 89 GLY O O 1
ATOM 6871 N N . PRO G 3 69 ? 186.566 195.577 164.041 1.00 225.61 90 PRO O N 1
ATOM 6872 C CA . PRO G 3 69 ? 187.443 196.458 164.835 1.00 225.61 90 PRO O CA 1
ATOM 6873 C C . PRO G 3 69 ? 186.958 196.707 166.251 1.00 225.61 90 PRO O C 1
ATOM 6874 O O . PRO G 3 69 ? 187.786 196.923 167.144 1.00 225.61 90 PRO O O 1
ATOM 6878 N N . VAL G 3 70 ? 185.641 196.709 166.474 1.00 319.35 91 VAL O N 1
ATOM 6879 C CA . VAL G 3 70 ? 185.108 196.894 167.822 1.00 319.35 91 VAL O CA 1
ATOM 6880 C C . VAL G 3 70 ? 185.535 195.740 168.718 1.00 319.35 91 VAL O C 1
ATOM 6881 O O . VAL G 3 70 ? 185.972 195.939 169.858 1.00 319.35 91 VAL O O 1
ATOM 6885 N N . LEU G 3 71 ? 185.442 194.521 168.203 1.00 294.61 92 LEU O N 1
ATOM 6886 C CA . LEU G 3 71 ? 185.833 193.357 168.979 1.00 294.61 92 LEU O CA 1
ATOM 6887 C C . LEU G 3 71 ? 187.351 193.236 169.016 1.00 294.61 92 LEU O C 1
ATOM 6888 O O . LEU G 3 71 ? 188.043 193.570 168.051 1.00 294.61 92 LEU O O 1
ATOM 6893 N N . GLU G 3 72 ? 187.867 192.764 170.148 1.00 295.23 93 GLU O N 1
ATOM 6894 C CA . GLU G 3 72 ? 189.297 192.585 170.330 1.00 295.23 93 GLU O CA 1
ATOM 6895 C C . GLU G 3 72 ? 189.669 191.277 171.007 1.00 295.23 93 GLU O C 1
ATOM 6896 O O . GLU G 3 72 ? 190.861 190.954 171.067 1.00 295.23 93 GLU O O 1
ATOM 6902 N N . ARG G 3 73 ? 188.700 190.514 171.510 1.00 306.98 94 ARG O N 1
ATOM 6903 C CA . ARG G 3 73 ? 188.964 189.341 172.313 1.00 306.98 94 ARG O CA 1
ATOM 6904 C C . ARG G 3 73 ? 187.781 188.400 172.149 1.00 306.98 94 ARG O C 1
ATOM 6905 O O . ARG G 3 73 ? 186.633 188.868 172.142 1.00 306.98 94 ARG O O 1
ATOM 6913 N N . PRO G 3 74 ? 188.017 187.091 172.007 1.00 259.22 95 PRO O N 1
ATOM 6914 C CA . PRO G 3 74 ? 186.896 186.160 171.787 1.00 259.22 95 PRO O CA 1
ATOM 6915 C C . PRO G 3 74 ? 185.920 186.066 172.949 1.00 259.22 95 PRO O C 1
ATOM 6916 O O . PRO G 3 74 ? 184.811 185.556 172.757 1.00 259.22 95 PRO O O 1
ATOM 6920 N N . GLY G 3 75 ? 186.296 186.519 174.147 1.00 306.71 96 GLY O N 1
ATOM 6921 C CA . GLY G 3 75 ? 185.330 186.593 175.231 1.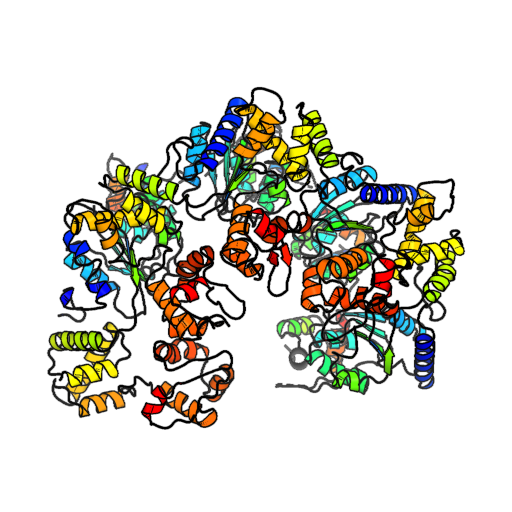00 306.71 96 GLY O CA 1
ATOM 6922 C C . GLY G 3 75 ? 184.225 187.595 174.956 1.00 306.71 96 GLY O C 1
ATOM 6923 O O . GLY G 3 75 ? 183.065 187.371 175.312 1.00 306.71 96 GLY O O 1
ATOM 6924 N N . ASP G 3 76 ? 184.573 188.713 174.312 1.00 299.55 97 ASP O N 1
ATOM 6925 C CA . ASP G 3 76 ? 183.560 189.662 173.862 1.00 299.55 97 ASP O CA 1
ATOM 6926 C C . ASP G 3 76 ? 182.639 189.021 172.835 1.00 299.55 97 ASP O C 1
ATOM 6927 O O . ASP G 3 76 ? 181.419 189.241 172.853 1.00 299.55 97 ASP O O 1
ATOM 6932 N N . LEU G 3 77 ? 183.213 188.214 171.938 1.00 306.30 98 LEU O N 1
ATOM 6933 C CA . LEU G 3 77 ? 182.416 187.465 170.976 1.00 306.30 98 LEU O CA 1
ATOM 6934 C C . LEU G 3 77 ? 181.460 186.515 171.677 1.00 306.30 98 LEU O C 1
ATOM 6935 O O . LEU G 3 77 ? 180.287 186.426 171.307 1.00 306.30 98 LEU O O 1
ATOM 6940 N N . ALA G 3 78 ? 181.944 185.814 172.704 1.00 316.26 99 ALA O N 1
ATOM 6941 C CA . ALA G 3 78 ? 181.098 184.888 173.449 1.00 316.26 99 ALA O CA 1
ATOM 6942 C C . ALA G 3 78 ? 179.974 185.622 174.165 1.00 316.26 99 ALA O C 1
ATOM 6943 O O . ALA G 3 78 ? 178.842 185.129 174.223 1.00 316.26 99 ALA O O 1
ATOM 6945 N N . ALA G 3 79 ? 180.269 186.806 174.710 1.00 292.91 100 ALA O N 1
ATOM 6946 C CA . ALA G 3 79 ? 179.231 187.626 175.330 1.00 292.91 100 ALA O CA 1
ATOM 6947 C C . ALA G 3 79 ? 178.160 188.007 174.319 1.00 292.91 100 ALA O C 1
ATOM 6948 O O . ALA G 3 79 ? 176.958 187.893 174.595 1.00 292.91 100 ALA O O 1
ATOM 6950 N N . LEU G 3 80 ? 178.586 188.431 173.127 1.00 281.93 101 LEU O N 1
ATOM 6951 C CA . LEU G 3 80 ? 177.636 188.798 172.081 1.00 281.93 101 LEU O CA 1
ATOM 6952 C C . LEU G 3 80 ? 176.806 187.600 171.637 1.00 281.93 101 LEU O C 1
ATOM 6953 O O . LEU G 3 80 ? 175.605 187.731 171.376 1.00 281.93 101 LEU O O 1
ATOM 6958 N N . LEU G 3 81 ? 177.435 186.426 171.547 1.00 331.00 102 LEU O N 1
ATOM 6959 C CA . LEU G 3 81 ? 176.715 185.214 171.168 1.00 331.00 102 LEU O CA 1
ATOM 6960 C C . LEU G 3 81 ? 175.685 184.832 172.220 1.00 331.00 102 LEU O C 1
ATOM 6961 O O . LEU G 3 81 ? 174.589 184.369 171.886 1.00 331.00 102 LEU O O 1
ATOM 6966 N N . THR G 3 82 ? 176.026 185.001 173.499 1.00 262.27 103 THR O N 1
ATOM 6967 C CA . THR G 3 82 ? 175.072 184.692 174.557 1.00 262.27 103 THR O CA 1
ATOM 6968 C C . THR G 3 82 ? 173.915 185.679 174.554 1.00 262.27 103 THR O C 1
ATOM 6969 O O . THR G 3 82 ? 172.776 185.311 174.864 1.00 262.27 103 THR O O 1
ATOM 6973 N N . ASN G 3 83 ? 174.185 186.938 174.204 1.00 226.77 104 ASN O N 1
ATOM 6974 C CA . ASN G 3 83 ? 173.102 187.909 174.083 1.00 226.77 104 ASN O CA 1
ATOM 6975 C C . ASN G 3 83 ? 172.157 187.544 172.945 1.00 226.77 104 ASN O C 1
ATOM 6976 O O . ASN G 3 83 ? 170.936 187.697 173.069 1.00 226.77 104 ASN O O 1
ATOM 6981 N N . LEU G 3 84 ? 172.698 187.062 171.830 1.00 245.76 105 LEU O N 1
ATOM 6982 C CA . LEU G 3 84 ? 171.857 186.551 170.760 1.00 245.76 105 LEU O CA 1
ATOM 6983 C C . LEU G 3 84 ? 171.218 185.232 171.174 1.00 245.76 105 LEU O C 1
ATOM 6984 O O . LEU G 3 84 ? 171.750 184.491 172.004 1.00 245.76 105 LEU O O 1
ATOM 6989 N N . GLU G 3 85 ? 170.060 184.943 170.591 1.00 301.40 106 GLU O N 1
ATOM 6990 C CA . GLU G 3 85 ? 169.332 183.720 170.893 1.00 301.40 106 GLU O CA 1
ATOM 6991 C C . GLU G 3 85 ? 168.843 183.124 169.581 1.00 301.40 106 GLU O C 1
ATOM 6992 O O . GLU G 3 85 ? 169.234 183.563 168.496 1.00 301.40 106 GLU O O 1
ATOM 6998 N N . ALA G 3 86 ? 167.984 182.111 169.685 1.00 335.23 107 ALA O N 1
ATOM 6999 C CA . ALA G 3 86 ? 167.408 181.492 168.500 1.00 335.23 107 ALA O CA 1
ATOM 7000 C C . ALA G 3 86 ? 166.574 182.503 167.724 1.00 335.23 107 ALA O C 1
ATOM 7001 O O . ALA G 3 86 ? 165.806 183.276 168.302 1.00 335.23 107 ALA O O 1
ATOM 7003 N N . GLY G 3 87 ? 166.734 182.495 166.405 1.00 315.95 108 GLY O N 1
ATOM 7004 C CA . GLY G 3 87 ? 166.106 183.505 165.571 1.00 315.95 108 GLY O CA 1
ATOM 7005 C C . GLY G 3 87 ? 166.653 184.904 165.762 1.00 315.95 108 GLY O C 1
ATOM 7006 O O . GLY G 3 87 ? 165.874 185.861 165.858 1.00 315.95 108 GLY O O 1
ATOM 7007 N N . ASP G 3 88 ? 167.975 185.046 165.830 1.00 283.49 109 ASP O N 1
ATOM 7008 C CA . ASP G 3 88 ? 168.644 186.337 165.912 1.00 283.49 109 ASP O CA 1
ATOM 7009 C C . ASP G 3 88 ? 169.670 186.426 164.789 1.00 283.49 109 ASP O C 1
ATOM 7010 O O . ASP G 3 88 ? 169.897 185.463 164.050 1.00 283.49 109 ASP O O 1
ATOM 7015 N N . VAL G 3 89 ? 170.302 187.593 164.664 1.00 254.52 110 VAL O N 1
ATOM 7016 C CA . VAL G 3 89 ? 171.384 187.782 163.704 1.00 254.52 110 VAL O CA 1
ATOM 7017 C C . VAL G 3 89 ? 172.270 188.906 164.222 1.00 254.52 110 VAL O C 1
ATOM 7018 O O . VAL G 3 89 ? 171.817 189.783 164.963 1.00 254.52 110 VAL O O 1
ATOM 7022 N N . LEU G 3 90 ? 173.549 188.855 163.861 1.00 264.40 111 LEU O N 1
ATOM 7023 C CA . LEU G 3 90 ? 174.546 189.810 164.321 1.00 264.40 111 LEU O CA 1
ATOM 7024 C C . LEU G 3 90 ? 175.272 190.411 163.127 1.00 264.40 111 LEU O C 1
ATOM 7025 O O . LEU G 3 90 ? 175.956 189.696 162.389 1.00 264.40 111 LEU O O 1
ATOM 7030 N N . PHE G 3 91 ? 175.147 191.726 162.962 1.00 256.07 112 PHE O N 1
ATOM 7031 C CA . PHE G 3 91 ? 175.833 192.447 161.898 1.00 256.07 112 PHE O CA 1
ATOM 7032 C C . PHE G 3 91 ? 177.287 192.653 162.301 1.00 256.07 112 PHE O C 1
ATOM 7033 O O . PHE G 3 91 ? 177.568 193.275 163.332 1.00 256.07 112 PHE O O 1
ATOM 7041 N N . VAL G 3 92 ? 178.207 192.127 161.496 1.00 216.94 113 VAL O N 1
ATOM 7042 C CA . VAL G 3 92 ? 179.638 192.250 161.745 1.00 216.94 113 VAL O CA 1
ATOM 7043 C C . VAL G 3 92 ? 180.286 192.851 160.505 1.00 216.94 113 VAL O C 1
ATOM 7044 O O . VAL G 3 92 ? 179.944 192.484 159.376 1.00 216.94 113 VAL O O 1
ATOM 7048 N N . ASP G 3 93 ? 181.213 193.782 160.715 1.00 197.41 114 ASP O N 1
ATOM 7049 C CA . ASP G 3 93 ? 181.880 194.475 159.625 1.00 197.41 114 ASP O CA 1
ATOM 7050 C C . ASP G 3 93 ? 183.384 194.494 159.864 1.00 197.41 114 ASP O C 1
ATOM 7051 O O . ASP G 3 93 ? 183.842 194.567 161.007 1.00 197.41 114 ASP O O 1
ATOM 7056 N N . GLU G 3 94 ? 184.138 194.421 158.762 1.00 218.86 115 GLU O N 1
ATOM 7057 C CA . GLU G 3 94 ? 185.603 194.513 158.745 1.00 218.86 115 GLU O CA 1
ATOM 7058 C C . GLU G 3 94 ? 186.241 193.461 159.656 1.00 218.86 115 GLU O C 1
ATOM 7059 O O . GLU G 3 94 ? 186.955 193.763 160.614 1.00 218.86 115 GLU O O 1
ATOM 7065 N N . ILE G 3 95 ? 185.966 192.201 159.321 1.00 265.44 116 ILE O N 1
ATOM 7066 C CA . ILE G 3 95 ? 186.386 191.068 160.134 1.00 265.44 116 ILE O CA 1
ATOM 7067 C C . ILE G 3 95 ? 187.865 190.757 159.940 1.00 265.44 116 ILE O C 1
ATOM 7068 O O . ILE G 3 95 ? 188.457 190.029 160.746 1.00 265.44 116 ILE O O 1
ATOM 7073 N N . HIS G 3 96 ? 188.487 191.335 158.908 1.00 307.83 117 HIS O N 1
ATOM 7074 C CA . HIS G 3 96 ? 189.900 191.086 158.634 1.00 307.83 117 HIS O CA 1
ATOM 7075 C C . HIS G 3 96 ? 190.793 191.571 159.769 1.00 307.83 117 HIS O C 1
ATOM 7076 O O . HIS G 3 96 ? 191.760 190.892 160.135 1.00 307.83 117 HIS O O 1
ATOM 7083 N N . ARG G 3 97 ? 190.491 192.734 160.349 1.00 300.97 118 ARG O N 1
ATOM 7084 C CA . ARG G 3 97 ? 191.223 193.181 161.533 1.00 300.97 118 ARG O CA 1
ATOM 7085 C C . ARG G 3 97 ? 190.524 192.611 162.771 1.00 300.97 118 ARG O C 1
ATOM 7086 O O . ARG G 3 97 ? 189.558 193.147 163.320 1.00 300.97 118 ARG O O 1
ATOM 7094 N N . LEU G 3 98 ? 191.017 191.446 163.181 1.00 356.55 119 LEU O N 1
ATOM 7095 C CA . LEU G 3 98 ? 190.456 190.710 164.299 1.00 356.55 119 LEU O CA 1
ATOM 7096 C C . LEU G 3 98 ? 191.517 189.753 164.815 1.00 356.55 119 LEU O C 1
ATOM 7097 O O . LEU G 3 98 ? 192.399 189.325 164.064 1.00 356.55 119 LEU O O 1
ATOM 7102 N N . SER G 3 99 ? 191.434 189.428 166.097 1.00 413.41 120 SER O N 1
ATOM 7103 C CA . SER G 3 99 ? 192.369 188.477 166.679 1.00 413.41 120 SER O CA 1
ATOM 7104 C C . SER G 3 99 ? 192.099 187.088 166.110 1.00 413.41 120 SER O C 1
ATOM 7105 O O . SER G 3 99 ? 190.935 186.732 165.895 1.00 413.41 120 SER O O 1
ATOM 7108 N N . PRO G 3 100 ? 193.138 186.303 165.805 1.00 429.36 121 PRO O N 1
ATOM 7109 C CA . PRO G 3 100 ? 192.901 184.956 165.256 1.00 429.36 121 PRO O CA 1
ATOM 7110 C C . PRO G 3 100 ? 192.163 184.033 166.207 1.00 429.36 121 PRO O C 1
ATOM 7111 O O . PRO G 3 100 ? 191.329 183.238 165.757 1.00 429.36 121 PRO O O 1
ATOM 7115 N N . ILE G 3 101 ? 192.415 184.151 167.516 1.00 374.48 122 ILE O N 1
ATOM 7116 C CA . ILE G 3 101 ? 191.792 183.264 168.498 1.00 374.48 122 ILE O CA 1
ATOM 7117 C C . ILE G 3 101 ? 190.279 183.392 168.456 1.00 374.48 122 ILE O C 1
ATOM 7118 O O . ILE G 3 101 ? 189.561 182.414 168.693 1.00 374.48 122 ILE O O 1
ATOM 7123 N N . VAL G 3 102 ? 189.778 184.574 168.088 1.00 325.64 123 VAL O N 1
ATOM 7124 C CA . VAL G 3 102 ? 188.363 184.737 167.776 1.00 325.64 123 VAL O CA 1
ATOM 7125 C C . VAL G 3 102 ? 187.966 183.821 166.626 1.00 325.64 123 VAL O C 1
ATOM 7126 O O . VAL G 3 102 ? 186.885 183.224 166.637 1.00 325.64 123 VAL O O 1
ATOM 7130 N N . GLU G 3 103 ? 188.841 183.679 165.625 1.00 387.35 124 GLU O N 1
ATOM 7131 C CA . GLU G 3 103 ? 188.499 182.866 164.461 1.00 387.35 124 GLU O CA 1
ATOM 7132 C C . GLU G 3 103 ? 188.483 181.381 164.805 1.00 387.35 124 GLU O C 1
ATOM 7133 O O . GLU G 3 103 ? 187.572 180.654 164.388 1.00 387.35 124 GLU O O 1
ATOM 7139 N N . GLU G 3 104 ? 189.469 180.902 165.576 1.00 400.33 125 GLU O N 1
ATOM 7140 C CA . GLU G 3 104 ? 189.381 179.492 165.966 1.00 400.33 125 GLU O CA 1
ATOM 7141 C C . GLU G 3 104 ? 188.265 179.249 166.976 1.00 400.33 125 GLU O C 1
ATOM 7142 O O . GLU G 3 104 ? 187.774 178.119 167.085 1.00 400.33 125 GLU O O 1
ATOM 7148 N N . VAL G 3 105 ? 187.851 180.275 167.720 1.00 392.59 126 VAL O N 1
ATOM 7149 C CA . VAL G 3 105 ? 186.655 180.135 168.543 1.00 392.59 126 VAL O CA 1
ATOM 7150 C C . VAL G 3 105 ? 185.416 180.015 167.662 1.00 392.59 126 VAL O C 1
ATOM 7151 O O . VAL G 3 105 ? 184.531 179.188 167.919 1.00 392.59 126 VAL O O 1
ATOM 7155 N N . LEU G 3 106 ? 185.346 180.808 166.593 1.00 413.50 127 LEU O N 1
ATOM 7156 C CA . LEU G 3 106 ? 184.127 180.853 165.798 1.00 413.50 127 LEU O CA 1
ATOM 7157 C C . LEU G 3 106 ? 184.038 179.752 164.751 1.00 413.50 127 LEU O C 1
ATOM 7158 O O . LEU G 3 106 ? 182.969 179.598 164.152 1.00 413.50 127 LEU O O 1
ATOM 7163 N N . TYR G 3 107 ? 185.122 179.015 164.485 1.00 385.89 128 TYR O N 1
ATOM 7164 C CA . TYR G 3 107 ? 185.017 177.874 163.569 1.00 385.89 128 TYR O CA 1
ATOM 7165 C C . TYR G 3 107 ? 183.978 176.831 163.984 1.00 385.89 128 TYR O C 1
ATOM 7166 O O . TYR G 3 107 ? 183.112 176.511 163.154 1.00 385.89 128 TYR O O 1
ATOM 7175 N N . PRO G 3 108 ? 183.950 176.298 165.217 1.00 412.79 129 PRO O N 1
ATOM 7176 C CA . PRO G 3 108 ? 182.814 175.428 165.559 1.00 412.79 129 PRO O CA 1
ATOM 7177 C C . PRO G 3 108 ? 181.530 176.203 165.795 1.00 412.79 129 PRO O C 1
ATOM 7178 O O . PRO G 3 108 ? 180.439 175.630 165.666 1.00 412.79 129 PRO O O 1
ATOM 7182 N N . ALA G 3 109 ? 181.632 177.499 166.110 1.00 401.88 130 ALA O N 1
ATOM 7183 C CA . ALA G 3 109 ? 180.445 178.319 166.325 1.00 401.88 130 ALA O CA 1
ATOM 7184 C C . ALA G 3 109 ? 179.709 178.603 165.025 1.00 401.88 130 ALA O C 1
ATOM 7185 O O . ALA G 3 109 ? 178.531 178.977 165.049 1.00 401.88 130 ALA O O 1
ATOM 7187 N N . MET G 3 110 ? 180.381 178.457 163.888 1.00 366.24 131 MET O N 1
ATOM 7188 C CA . MET G 3 110 ? 179.698 178.461 162.606 1.00 366.24 131 MET O CA 1
ATOM 7189 C C . MET G 3 110 ? 179.606 177.074 161.992 1.00 366.24 131 MET O C 1
ATOM 7190 O O . MET G 3 110 ? 178.908 176.906 160.987 1.00 366.24 131 MET O O 1
ATOM 7195 N N . GLU G 3 111 ? 180.284 176.081 162.568 1.00 439.08 132 GLU O N 1
ATOM 7196 C CA . GLU G 3 111 ? 180.052 174.704 162.158 1.00 439.08 132 GLU O CA 1
ATOM 7197 C C . GLU G 3 111 ? 178.695 174.236 162.667 1.00 439.08 132 GLU O C 1
ATOM 7198 O O . GLU G 3 111 ? 177.794 173.955 161.869 1.00 439.08 132 GLU O O 1
ATOM 7204 N N . ASP G 3 112 ? 178.529 174.154 163.987 1.00 408.44 133 ASP O N 1
ATOM 7205 C CA . ASP G 3 112 ? 177.233 173.807 164.567 1.00 408.44 133 ASP O CA 1
ATOM 7206 C C . ASP G 3 112 ? 176.999 174.569 165.862 1.00 408.44 133 ASP O C 1
ATOM 7207 O O . ASP G 3 112 ? 176.571 173.992 166.868 1.00 408.44 133 ASP O O 1
ATOM 7212 N N . PHE G 3 113 ? 177.307 175.870 165.857 1.00 353.20 134 PHE O N 1
ATOM 7213 C CA . PHE G 3 113 ? 177.182 176.770 167.008 1.00 353.20 134 PHE O CA 1
ATOM 7214 C C . PHE G 3 113 ? 178.008 176.312 168.203 1.00 353.20 134 PHE O C 1
ATOM 7215 O O . PHE G 3 113 ? 177.718 176.689 169.339 1.00 353.20 134 PHE O O 1
ATOM 7223 N N . GLN G 3 114 ? 179.053 175.531 167.961 1.00 408.20 135 GLN O N 1
ATOM 7224 C CA . GLN G 3 114 ? 179.754 174.842 169.027 1.00 408.20 135 GLN O CA 1
ATOM 7225 C C . GLN G 3 114 ? 180.923 175.683 169.535 1.00 408.20 135 GLN O C 1
ATOM 7226 O O . GLN G 3 114 ? 181.435 176.566 168.848 1.00 408.20 135 GLN O O 1
ATOM 7232 N N . LEU G 3 115 ? 181.320 175.422 170.777 1.00 417.96 136 LEU O N 1
ATOM 7233 C CA . LEU G 3 115 ? 182.536 176.015 171.326 1.00 417.96 136 LEU O CA 1
ATOM 7234 C C . LEU G 3 115 ? 183.136 175.005 172.291 1.00 417.96 136 LEU O C 1
ATOM 7235 O O . LEU G 3 115 ? 182.534 174.700 173.325 1.00 417.96 136 LEU O O 1
ATOM 7237 N N . ASP G 3 116 ? 184.307 174.478 171.944 1.00 497.79 137 ASP O N 1
ATOM 7238 C CA . ASP G 3 116 ? 184.994 173.477 172.749 1.00 497.79 137 ASP O CA 1
ATOM 7239 C C . ASP G 3 116 ? 186.413 173.917 173.056 1.00 497.79 137 ASP O C 1
ATOM 7240 O O . ASP G 3 116 ? 187.367 173.145 172.919 1.00 497.79 137 ASP O O 1
ATOM 7245 N N . ILE G 3 117 ? 186.578 175.170 173.477 1.00 516.56 138 ILE O N 1
ATOM 7246 C CA . ILE G 3 117 ? 187.907 175.660 173.808 1.00 516.56 138 ILE O CA 1
ATOM 7247 C C . ILE G 3 117 ? 188.334 175.104 175.160 1.00 516.56 138 ILE O C 1
ATOM 7248 O O . ILE G 3 117 ? 187.506 174.693 175.986 1.00 516.56 138 ILE O O 1
ATOM 7253 N N . MET G 3 118 ? 189.644 175.080 175.383 1.00 587.00 139 MET O N 1
ATOM 7254 C CA . MET G 3 118 ? 190.195 174.519 176.606 1.00 587.00 139 MET O CA 1
ATOM 7255 C C . MET G 3 118 ? 189.941 175.463 177.779 1.00 587.00 139 MET O C 1
ATOM 7256 O O . MET G 3 118 ? 189.838 176.682 177.614 1.00 587.00 139 MET O O 1
ATOM 7261 N N . ILE G 3 119 ? 189.817 174.882 178.971 1.00 533.29 140 ILE O N 1
ATOM 7262 C CA . ILE G 3 119 ? 189.623 175.639 180.203 1.00 533.29 140 ILE O CA 1
ATOM 7263 C C . ILE G 3 119 ? 190.807 176.552 180.519 1.00 533.29 140 ILE O C 1
ATOM 7264 O O . ILE G 3 119 ? 191.896 176.404 179.963 1.00 533.29 140 ILE O O 1
ATOM 7269 N N . ALA G 3 124 ? 193.888 168.987 180.887 1.00 365.30 145 ALA O N 1
ATOM 7270 C CA . ALA G 3 124 ? 193.807 169.397 182.283 1.00 365.30 145 ALA O CA 1
ATOM 7271 C C . ALA G 3 124 ? 192.393 169.216 182.828 1.00 365.30 145 ALA O C 1
ATOM 7272 O O . ALA G 3 124 ? 191.939 168.091 183.032 1.00 365.30 145 ALA O O 1
ATOM 7274 N N . ALA G 3 125 ? 191.699 170.326 183.061 1.00 419.92 146 ALA O N 1
ATOM 7275 C CA . ALA G 3 125 ? 190.372 170.291 183.654 1.00 419.92 146 ALA O CA 1
ATOM 7276 C C . ALA G 3 125 ? 189.311 170.218 182.556 1.00 419.92 146 ALA O C 1
ATOM 7277 O O . ALA G 3 125 ? 189.613 169.998 181.380 1.00 419.92 146 ALA O O 1
ATOM 7279 N N . ARG G 3 126 ? 188.049 170.402 182.939 1.00 519.70 147 ARG O N 1
ATOM 7280 C CA . ARG G 3 126 ? 186.938 170.229 182.011 1.00 519.70 147 ARG O CA 1
ATOM 7281 C C . ARG G 3 126 ? 186.874 171.381 181.016 1.00 519.70 147 ARG O C 1
ATOM 7282 O O . ARG G 3 126 ? 186.895 172.552 181.402 1.00 519.70 147 ARG O O 1
ATOM 7290 N N . SER G 3 127 ? 186.771 171.044 179.735 1.00 536.26 148 SER O N 1
ATOM 7291 C CA . SER G 3 127 ? 186.606 172.038 178.688 1.00 536.26 148 SER O CA 1
ATOM 7292 C C . SER G 3 127 ? 185.125 172.305 178.432 1.00 536.26 148 SER O C 1
ATOM 7293 O O . SER G 3 127 ? 184.253 171.497 178.759 1.00 536.26 148 SER O O 1
ATOM 7296 N N . ILE G 3 128 ? 184.854 173.465 177.833 1.00 507.07 149 ILE O N 1
ATOM 7297 C CA . ILE G 3 128 ? 183.482 173.872 177.562 1.00 507.07 149 ILE O CA 1
ATOM 7298 C C . ILE G 3 128 ? 182.925 173.072 176.387 1.00 507.07 149 ILE O C 1
ATOM 7299 O O . ILE G 3 128 ? 183.668 172.575 175.532 1.00 507.07 149 ILE O O 1
ATOM 7304 N N . LYS G 3 129 ? 181.607 172.886 176.381 1.00 466.14 150 LYS O N 1
ATOM 7305 C CA . LYS G 3 129 ? 180.868 172.287 175.272 1.00 466.14 150 LYS O CA 1
ATOM 7306 C C . LYS G 3 129 ? 179.743 173.218 174.843 1.00 466.14 150 LYS O C 1
ATOM 7307 O O . LYS G 3 129 ? 178.589 172.816 174.680 1.00 466.14 150 LYS O O 1
ATOM 7313 N N . LEU G 3 130 ? 180.081 174.491 174.655 1.00 397.98 151 LEU O N 1
ATOM 7314 C CA . LEU G 3 130 ? 179.092 175.539 174.419 1.00 397.98 151 LEU O CA 1
ATOM 7315 C C . LEU G 3 130 ? 178.507 175.415 173.019 1.00 397.98 151 LEU O C 1
ATOM 7316 O O . LEU G 3 130 ? 179.101 175.895 172.049 1.00 397.98 151 LEU O O 1
ATOM 7321 N N . ASP G 3 131 ? 177.334 174.798 172.908 1.00 371.66 152 ASP O N 1
ATOM 7322 C CA . ASP G 3 131 ? 176.583 174.777 171.658 1.00 371.66 152 ASP O CA 1
ATOM 7323 C C . ASP G 3 131 ? 175.583 175.924 171.699 1.00 371.66 152 ASP O C 1
ATOM 7324 O O . ASP G 3 131 ? 174.596 175.871 172.438 1.00 371.66 152 ASP O O 1
ATOM 7329 N N . LEU G 3 132 ? 175.836 176.949 170.894 1.00 333.90 153 LEU O N 1
ATOM 7330 C CA . LEU G 3 132 ? 175.055 178.171 170.943 1.00 333.90 153 LEU O CA 1
ATOM 7331 C C . LEU G 3 132 ? 173.655 177.941 170.369 1.00 333.90 153 LEU O C 1
ATOM 7332 O O . LEU G 3 132 ? 173.410 176.937 169.695 1.00 333.90 153 LEU O O 1
ATOM 7337 N N . PRO G 3 133 ? 172.707 178.833 170.666 1.00 364.43 154 PRO O N 1
ATOM 7338 C CA . PRO G 3 133 ? 171.380 178.761 170.029 1.00 364.43 154 PRO O CA 1
ATOM 7339 C C . PRO G 3 133 ? 171.475 178.907 168.520 1.00 364.43 154 PRO O C 1
ATOM 7340 O O . PRO G 3 133 ? 172.502 179.358 167.991 1.00 364.43 154 PRO O O 1
ATOM 7344 N N . PRO G 3 134 ? 170.438 178.504 167.783 1.00 370.08 155 PRO O N 1
ATOM 7345 C CA . PRO G 3 134 ? 170.490 178.659 166.324 1.00 370.08 155 PRO O CA 1
ATOM 7346 C C . PRO G 3 134 ? 170.355 180.105 165.876 1.00 370.08 155 PRO O C 1
ATOM 7347 O O . PRO G 3 134 ? 169.261 180.677 165.883 1.00 370.08 155 PRO O O 1
ATOM 7351 N N . PHE G 3 135 ? 171.478 180.698 165.478 1.00 346.29 156 PHE O N 1
ATOM 7352 C CA . PHE G 3 135 ? 171.491 182.007 164.842 1.00 346.29 156 PHE O CA 1
ATOM 7353 C C . PHE G 3 135 ? 172.750 182.100 163.992 1.00 346.29 156 PHE O C 1
ATOM 7354 O O . PHE G 3 135 ? 173.812 181.614 164.391 1.00 346.29 156 PHE O O 1
ATOM 7362 N N . THR G 3 136 ? 172.623 182.719 162.823 1.00 269.87 157 THR O N 1
ATOM 7363 C CA . THR G 3 136 ? 173.666 182.700 161.808 1.00 269.87 157 THR O CA 1
ATOM 7364 C C . THR G 3 136 ? 174.431 184.015 161.806 1.00 269.87 157 THR O C 1
ATOM 7365 O O . THR G 3 136 ? 173.830 185.092 161.736 1.00 269.87 157 THR O O 1
ATOM 7369 N N . LEU G 3 137 ? 175.752 183.918 161.883 1.00 243.68 158 LEU O N 1
ATOM 7370 C CA . LEU G 3 137 ? 176.611 185.089 161.848 1.00 243.68 158 LEU O CA 1
ATOM 7371 C C . LEU G 3 137 ? 176.831 185.535 160.411 1.00 243.68 158 LEU O C 1
ATOM 7372 O O . LEU G 3 137 ? 177.028 184.712 159.512 1.00 243.68 158 LEU O O 1
ATOM 7377 N N . VAL G 3 138 ? 176.792 186.847 160.197 1.00 263.29 159 VAL O N 1
ATOM 7378 C CA . VAL G 3 138 ? 176.948 187.431 158.872 1.00 263.29 159 VAL O CA 1
ATOM 7379 C C . VAL G 3 138 ? 178.073 188.454 158.925 1.00 263.29 159 VAL O C 1
ATOM 7380 O O . VAL G 3 138 ? 178.371 189.005 159.992 1.00 263.29 159 VAL O O 1
ATOM 7384 N N . GLY G 3 139 ? 178.710 188.689 157.784 1.00 214.68 160 GLY O N 1
ATOM 7385 C CA . GLY G 3 139 ? 179.767 189.681 157.659 1.00 214.68 160 GLY O CA 1
ATOM 7386 C C . GLY G 3 139 ? 179.480 190.612 156.495 1.00 214.68 160 GLY O C 1
ATOM 7387 O O . GLY G 3 139 ? 178.980 190.179 155.452 1.00 214.68 160 GLY O O 1
ATOM 7388 N N . ALA G 3 140 ? 179.805 191.888 156.677 1.00 187.07 161 ALA O N 1
ATOM 7389 C CA . ALA G 3 140 ? 179.517 192.928 155.694 1.00 187.07 161 ALA O CA 1
ATOM 7390 C C . ALA G 3 140 ? 180.742 193.800 155.467 1.00 187.07 161 ALA O C 1
ATOM 7391 O O . ALA G 3 140 ? 180.676 195.030 155.491 1.00 187.07 161 ALA O O 1
ATOM 7393 N N . THR G 3 141 ? 181.884 193.160 155.230 1.00 212.67 162 THR O N 1
ATOM 7394 C CA . THR G 3 141 ? 183.140 193.872 155.041 1.00 212.67 162 THR O CA 1
ATOM 7395 C C . THR G 3 141 ? 183.163 194.584 153.687 1.00 212.67 162 THR O C 1
ATOM 7396 O O . THR G 3 141 ? 182.202 194.560 152.915 1.00 212.67 162 THR O O 1
ATOM 7400 N N . THR G 3 142 ? 184.288 195.241 153.402 1.00 243.47 163 THR O N 1
ATOM 7401 C CA . THR G 3 142 ? 184.470 195.949 152.140 1.00 243.47 163 THR O CA 1
ATOM 7402 C C . THR G 3 142 ? 185.180 195.091 151.099 1.00 243.47 163 THR O C 1
ATOM 7403 O O . THR G 3 142 ? 184.622 194.812 150.035 1.00 243.47 163 THR O O 1
ATOM 7407 N N . ARG G 3 143 ? 186.402 194.656 151.393 1.00 328.06 164 ARG O N 1
ATOM 7408 C CA . ARG G 3 143 ? 187.210 193.883 150.459 1.00 328.06 164 ARG O CA 1
ATOM 7409 C C . ARG G 3 143 ? 187.600 192.558 151.095 1.00 328.06 164 ARG O C 1
ATOM 7410 O O . ARG G 3 143 ? 188.101 192.532 152.222 1.00 328.06 164 ARG O O 1
ATOM 7418 N N . ALA G 3 144 ? 187.374 191.463 150.368 1.00 291.56 165 ALA O N 1
ATOM 7419 C CA . ALA G 3 144 ? 187.649 190.128 150.885 1.00 291.56 165 ALA O CA 1
ATOM 7420 C C . ALA G 3 144 ? 189.061 189.639 150.588 1.00 291.56 165 ALA O C 1
ATOM 7421 O O . ALA G 3 144 ? 189.442 188.575 151.088 1.00 291.56 165 ALA O O 1
ATOM 7423 N N . GLY G 3 145 ? 189.833 190.362 149.776 1.00 293.78 166 GLY O N 1
ATOM 7424 C CA . GLY G 3 145 ? 191.217 189.973 149.558 1.00 293.78 166 GLY O CA 1
ATOM 7425 C C . GLY G 3 145 ? 192.054 190.116 150.812 1.00 293.78 166 GLY O C 1
ATOM 7426 O O . GLY G 3 145 ? 192.871 189.250 151.132 1.00 293.78 166 GLY O O 1
ATOM 7427 N N . MET G 3 146 ? 191.853 191.211 151.543 1.00 297.88 167 MET O N 1
ATOM 7428 C CA . MET G 3 146 ? 192.472 191.385 152.848 1.00 297.88 167 MET O CA 1
ATOM 7429 C C . MET G 3 146 ? 191.842 190.500 153.914 1.00 297.88 167 MET O C 1
ATOM 7430 O O . MET G 3 146 ? 192.448 190.304 154.972 1.00 297.88 167 MET O O 1
ATOM 7435 N N . LEU G 3 147 ? 190.650 189.966 153.667 1.00 273.20 168 LEU O N 1
ATOM 7436 C CA . LEU G 3 147 ? 190.129 188.909 154.520 1.00 273.20 168 LEU O CA 1
ATOM 7437 C C . LEU G 3 147 ? 190.922 187.626 154.309 1.00 273.20 168 LEU O C 1
ATOM 7438 O O . LEU G 3 147 ? 191.484 187.385 153.238 1.00 273.20 168 LEU O O 1
ATOM 7443 N N . THR G 3 148 ? 190.970 186.806 155.353 1.00 273.86 169 THR O N 1
ATOM 7444 C CA . THR G 3 148 ? 191.691 185.545 155.274 1.00 273.86 169 THR O CA 1
ATOM 7445 C C . THR G 3 148 ? 190.968 184.571 154.353 1.00 273.86 169 THR O C 1
ATOM 7446 O O . THR G 3 148 ? 189.735 184.511 154.326 1.00 273.86 169 THR O O 1
ATOM 7450 N N . ASN G 3 149 ? 191.755 183.823 153.584 1.00 251.34 170 ASN O N 1
ATOM 7451 C CA . ASN G 3 149 ? 191.197 182.809 152.694 1.00 251.34 170 ASN O CA 1
ATOM 7452 C C . ASN G 3 149 ? 190.385 181.717 153.393 1.00 251.34 170 ASN O C 1
ATOM 7453 O O . ASN G 3 149 ? 189.354 181.320 152.822 1.00 251.34 170 ASN O O 1
ATOM 7455 N N . PRO G 3 150 ? 190.782 181.151 154.553 1.00 253.83 171 PRO O N 1
ATOM 7456 C CA . PRO G 3 150 ? 189.879 180.181 155.204 1.00 253.83 171 PRO O CA 1
ATOM 7457 C C . PRO G 3 150 ? 188.534 180.758 155.597 1.00 253.83 171 PRO O C 1
ATOM 7458 O O . PRO G 3 150 ? 187.512 180.081 155.444 1.00 253.83 171 PRO O O 1
ATOM 7462 N N . LEU G 3 151 ? 188.498 182.000 156.077 1.00 248.56 172 LEU O N 1
ATOM 7463 C CA . LEU G 3 151 ? 187.217 182.593 156.440 1.00 248.56 172 LEU O CA 1
ATOM 7464 C C . LEU G 3 151 ? 186.403 182.925 155.199 1.00 248.56 172 LEU O C 1
ATOM 7465 O O . LEU G 3 151 ? 185.172 182.816 155.209 1.00 248.56 172 LEU O O 1
ATOM 7470 N N . ARG G 3 152 ? 187.079 183.332 154.122 1.00 213.95 173 ARG O N 1
ATOM 7471 C CA . ARG G 3 152 ? 186.387 183.600 152.866 1.00 213.95 173 ARG O CA 1
ATOM 7472 C C . ARG G 3 152 ? 185.792 182.325 152.285 1.00 213.95 173 ARG O C 1
ATOM 7473 O O . ARG G 3 152 ? 184.681 182.338 151.743 1.00 213.95 173 ARG O O 1
ATOM 7475 N N . ASP G 3 153 ? 186.517 181.214 152.394 1.00 251.18 174 ASP O N 1
ATOM 7476 C CA . ASP G 3 153 ? 186.022 179.952 151.858 1.00 251.18 174 ASP O CA 1
ATOM 7477 C C . ASP G 3 153 ? 184.928 179.362 152.736 1.00 251.18 174 ASP O C 1
ATOM 7478 O O . ASP G 3 153 ? 183.976 178.758 152.228 1.00 251.18 174 ASP O O 1
ATOM 7483 N N . ARG G 3 154 ? 185.047 179.521 154.055 1.00 244.24 175 ARG O N 1
ATOM 7484 C CA . ARG G 3 154 ? 184.127 178.848 154.964 1.00 244.24 175 ARG O CA 1
ATOM 7485 C C . ARG G 3 154 ? 182.757 179.514 154.993 1.00 244.24 175 ARG O C 1
ATOM 7486 O O . ARG G 3 154 ? 181.751 178.842 155.239 1.00 244.24 175 ARG O O 1
ATOM 7494 N N . PHE G 3 155 ? 182.693 180.820 154.753 1.00 208.89 176 PHE O N 1
ATOM 7495 C CA . PHE G 3 155 ? 181.423 181.532 154.781 1.00 208.89 176 PHE O CA 1
ATOM 7496 C C . PHE G 3 155 ? 180.645 181.302 153.490 1.00 208.89 176 PHE O C 1
ATOM 7497 O O . PHE G 3 1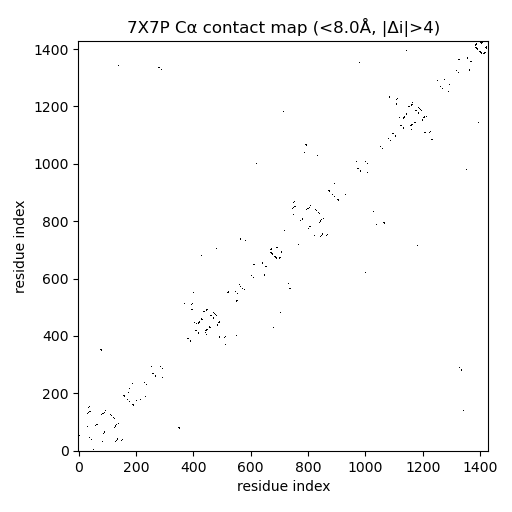55 ? 181.207 181.351 152.392 1.00 208.89 176 PHE O O 1
ATOM 7505 N N . GLY G 3 156 ? 179.344 181.051 153.629 1.00 179.77 177 GLY O N 1
ATOM 7506 C CA . GLY G 3 156 ? 178.515 180.675 152.499 1.00 179.77 177 GLY O CA 1
ATOM 7507 C C . GLY G 3 156 ? 178.151 181.796 151.547 1.00 179.77 177 GLY O C 1
ATOM 7508 O O . GLY G 3 156 ? 178.601 181.799 150.398 1.00 179.77 177 GLY O O 1
ATOM 7509 N N . ILE G 3 157 ? 177.345 182.754 151.996 1.00 192.45 178 ILE O N 1
ATOM 7510 C CA . ILE G 3 157 ? 176.875 183.811 151.105 1.00 192.45 178 ILE O CA 1
ATOM 7511 C C . ILE G 3 157 ? 177.958 184.870 150.976 1.00 192.45 178 ILE O C 1
ATOM 7512 O O . ILE G 3 157 ? 178.349 185.502 151.962 1.00 192.45 178 ILE O O 1
ATOM 7517 N N . VAL G 3 158 ? 178.439 185.068 149.755 1.00 218.51 179 VAL O N 1
ATOM 7518 C CA . VAL G 3 158 ? 179.366 186.141 149.431 1.00 218.51 179 VAL O CA 1
ATOM 7519 C C . VAL G 3 158 ? 178.791 186.927 148.263 1.00 218.51 179 VAL O C 1
ATOM 7520 O O . VAL G 3 158 ? 178.162 186.356 147.365 1.00 218.51 179 VAL O O 1
ATOM 7524 N N . GLN G 3 159 ? 178.962 188.246 148.302 1.00 165.41 180 GLN O N 1
ATOM 7525 C CA . GLN G 3 159 ? 178.367 189.107 147.294 1.00 165.41 180 GLN O CA 1
ATOM 7526 C C . GLN G 3 159 ? 179.098 190.438 147.268 1.00 165.41 180 GLN O C 1
ATOM 7527 O O . GLN G 3 159 ? 179.581 190.928 148.292 1.00 165.41 180 GLN O O 1
ATOM 7533 N N . ARG G 3 160 ? 179.182 191.011 146.074 1.00 173.06 181 ARG O N 1
ATOM 7534 C CA . ARG G 3 160 ? 179.728 192.341 145.885 1.00 173.06 181 ARG O CA 1
ATOM 7535 C C . ARG G 3 160 ? 178.620 193.369 146.039 1.00 173.06 181 ARG O C 1
ATOM 7536 O O . ARG G 3 160 ? 177.535 193.211 145.472 1.00 173.06 181 ARG O O 1
ATOM 7544 N N . LEU G 3 161 ? 178.890 194.406 146.823 1.00 164.45 182 LEU O N 1
ATOM 7545 C CA . LEU G 3 161 ? 178.030 195.577 146.897 1.00 164.45 182 LEU O CA 1
ATOM 7546 C C . LEU G 3 161 ? 178.669 196.672 146.056 1.00 164.45 182 LEU O C 1
ATOM 7547 O O . LEU G 3 161 ? 179.851 196.983 146.231 1.00 164.45 182 LEU O O 1
ATOM 7549 N N . GLU G 3 162 ? 177.894 197.244 145.141 1.00 208.60 183 GLU O N 1
ATOM 7550 C CA . GLU G 3 162 ? 178.416 198.136 144.120 1.00 208.60 183 GLU O CA 1
ATOM 7551 C C . GLU G 3 162 ? 177.689 199.471 144.156 1.00 208.60 183 GLU O C 1
ATOM 7552 O O . GLU G 3 162 ? 176.571 199.575 144.670 1.00 208.60 183 GLU O O 1
ATOM 7558 N N . PHE G 3 163 ? 178.345 200.491 143.607 1.00 198.27 184 PHE O N 1
ATOM 7559 C CA . PHE G 3 163 ? 177.723 201.801 143.495 1.00 198.27 184 PHE O CA 1
ATOM 7560 C C . PHE G 3 163 ? 176.557 201.739 142.519 1.00 198.27 184 PHE O C 1
ATOM 7561 O O . PHE G 3 163 ? 176.580 200.989 141.539 1.00 198.27 184 PHE O O 1
ATOM 7569 N N . TYR G 3 164 ? 175.527 202.523 142.804 1.00 211.00 185 TYR O N 1
ATOM 7570 C CA . TYR G 3 164 ? 174.285 202.424 142.058 1.00 211.00 185 TYR O CA 1
ATOM 7571 C C . TYR G 3 164 ? 174.333 203.305 140.819 1.00 211.00 185 TYR O C 1
ATOM 7572 O O . TYR G 3 164 ? 175.002 204.342 140.800 1.00 211.00 185 TYR O O 1
ATOM 7581 N N . ASN G 3 165 ? 173.617 202.882 139.782 1.00 210.67 186 ASN O N 1
ATOM 7582 C CA . ASN G 3 165 ? 173.590 203.623 138.533 1.00 210.67 186 ASN O CA 1
ATOM 7583 C C . ASN G 3 165 ? 172.696 204.858 138.664 1.00 210.67 186 ASN O C 1
ATOM 7584 O O . ASN G 3 165 ? 172.075 205.109 139.701 1.00 210.67 186 ASN O O 1
ATOM 7589 N N . VAL G 3 166 ? 172.640 205.639 137.583 1.00 224.58 187 VAL O N 1
ATOM 7590 C CA . VAL G 3 166 ? 172.002 206.952 137.633 1.00 224.58 187 VAL O CA 1
ATOM 7591 C C . VAL G 3 166 ? 170.490 206.820 137.801 1.00 224.58 187 VAL O C 1
ATOM 7592 O O . VAL G 3 166 ? 169.864 207.608 138.519 1.00 224.58 187 VAL O O 1
ATOM 7596 N N . GLU G 3 167 ? 169.883 205.808 137.178 1.00 240.37 188 GLU O N 1
ATOM 7597 C CA . GLU G 3 167 ? 168.434 205.660 137.288 1.00 240.37 188 GLU O CA 1
ATOM 7598 C C . GLU G 3 167 ? 168.013 205.268 138.702 1.00 240.37 188 GLU O C 1
ATOM 7599 O O . GLU G 3 167 ? 167.079 205.858 139.258 1.00 240.37 188 GLU O O 1
ATOM 7605 N N . ASP G 3 168 ? 168.717 204.317 139.321 1.00 209.29 189 ASP O N 1
ATOM 7606 C CA . ASP G 3 168 ? 168.347 203.907 140.671 1.00 209.29 189 ASP O CA 1
ATOM 7607 C C . ASP G 3 168 ? 168.673 204.989 141.688 1.00 209.29 189 ASP O C 1
ATOM 7608 O O . ASP G 3 168 ? 167.904 205.210 142.627 1.00 209.29 189 ASP O O 1
ATOM 7613 N N . LEU G 3 169 ? 169.809 205.669 141.525 1.00 193.02 190 LEU O N 1
ATOM 7614 C CA . LEU G 3 169 ? 170.160 206.738 142.454 1.00 193.02 190 LEU O CA 1
ATOM 7615 C C . LEU G 3 169 ? 169.193 207.908 142.333 1.00 193.02 190 LEU O C 1
ATOM 7616 O O . LEU G 3 169 ? 168.818 208.520 143.339 1.00 193.02 190 LEU O O 1
ATOM 7618 N N . ALA G 3 170 ? 168.758 208.218 141.110 1.00 184.94 191 ALA O N 1
ATOM 7619 C CA . ALA G 3 170 ? 167.762 209.267 140.921 1.00 184.94 191 ALA O CA 1
ATOM 7620 C C . ALA G 3 170 ? 166.418 208.861 141.508 1.00 184.94 191 ALA O C 1
ATOM 7621 O O . ALA G 3 170 ? 165.713 209.691 142.090 1.00 184.94 191 ALA O O 1
ATOM 7623 N N . THR G 3 171 ? 166.050 207.585 141.366 1.00 195.92 192 THR O N 1
ATOM 7624 C CA . THR G 3 171 ? 164.815 207.093 141.968 1.00 195.92 192 THR O CA 1
ATOM 7625 C C . THR G 3 171 ? 164.885 207.148 143.488 1.00 195.92 192 THR O C 1
ATOM 7626 O O . THR G 3 171 ? 163.898 207.481 144.153 1.00 195.92 192 THR O O 1
ATOM 7630 N N . ILE G 3 172 ? 166.048 206.816 144.048 1.00 226.10 193 ILE O N 1
ATOM 7631 C CA . ILE G 3 172 ? 166.252 206.883 145.490 1.00 226.10 193 ILE O CA 1
ATOM 7632 C C . ILE G 3 172 ? 166.159 208.325 145.970 1.00 226.10 193 ILE O C 1
ATOM 7633 O O . ILE G 3 172 ? 165.541 208.613 147.003 1.00 226.10 193 ILE O O 1
ATOM 7638 N N . VAL G 3 173 ? 166.747 209.253 145.211 1.00 228.64 194 VAL O N 1
ATOM 7639 C CA . VAL G 3 173 ? 166.653 210.673 145.540 1.00 228.64 194 VAL O CA 1
ATOM 7640 C C . VAL G 3 173 ? 165.203 211.137 145.491 1.00 228.64 194 VAL O C 1
ATOM 7641 O O . VAL G 3 173 ? 164.739 211.871 146.373 1.00 228.64 194 VAL O O 1
ATOM 7643 N N . SER G 3 174 ? 164.464 210.695 144.471 1.00 255.87 195 SER O N 1
ATOM 7644 C CA . SER G 3 174 ? 163.066 211.081 144.327 1.00 255.87 195 SER O CA 1
ATOM 7645 C C . SER G 3 174 ? 162.216 210.543 145.472 1.00 255.87 195 SER O C 1
ATOM 7646 O O . SER G 3 174 ? 161.390 211.270 146.034 1.00 255.87 195 SER O O 1
ATOM 7649 N N . ARG G 3 175 ? 162.426 209.282 145.859 1.00 258.70 196 ARG O N 1
ATOM 7650 C CA . ARG G 3 175 ? 161.607 208.712 146.924 1.00 258.70 196 ARG O CA 1
ATOM 7651 C C . ARG G 3 175 ? 161.992 209.280 148.285 1.00 258.70 196 ARG O C 1
ATOM 7652 O O . ARG G 3 175 ? 161.135 209.417 149.165 1.00 258.70 196 ARG O O 1
ATOM 7660 N N . SER G 3 176 ? 163.265 209.639 148.477 1.00 301.67 197 SER O N 1
ATOM 7661 C CA . SER G 3 176 ? 163.666 210.258 149.735 1.00 301.67 197 SER O CA 1
ATOM 7662 C C . SER G 3 176 ? 163.115 211.672 149.844 1.00 301.67 197 SER O C 1
ATOM 7663 O O . SER G 3 176 ? 162.720 212.109 150.931 1.00 301.67 197 SER O O 1
ATOM 7666 N N . ALA G 3 177 ? 163.081 212.401 148.725 1.00 353.24 198 ALA O N 1
ATOM 7667 C CA . ALA G 3 177 ? 162.412 213.697 148.711 1.00 353.24 198 ALA O CA 1
ATOM 7668 C C . ALA G 3 177 ? 160.915 213.534 148.928 1.00 353.24 198 ALA O C 1
ATOM 7669 O O . ALA G 3 177 ? 160.261 214.419 149.489 1.00 353.24 198 ALA O O 1
ATOM 7671 N N . GLY G 3 178 ? 160.357 212.409 148.478 1.00 403.89 199 GLY O N 1
ATOM 7672 C CA . GLY G 3 178 ? 158.972 212.102 148.791 1.00 403.89 199 GLY O CA 1
ATOM 7673 C C . GLY G 3 178 ? 158.744 211.886 150.275 1.00 403.89 199 GLY O C 1
ATOM 7674 O O . GLY G 3 178 ? 157.739 212.338 150.828 1.00 403.89 199 GLY O O 1
ATOM 7675 N N . ILE G 3 179 ? 159.669 211.184 150.939 1.00 408.30 200 ILE O N 1
ATOM 7676 C CA . ILE G 3 179 ? 159.607 211.074 152.395 1.00 408.30 200 ILE O CA 1
ATOM 7677 C C . ILE G 3 179 ? 159.829 212.440 153.028 1.00 408.30 200 ILE O C 1
ATOM 7678 O O . ILE G 3 179 ? 159.198 212.792 154.033 1.00 408.30 200 ILE O O 1
ATOM 7683 N N . LEU G 3 180 ? 160.711 213.238 152.435 1.00 432.14 201 LEU O N 1
ATOM 7684 C CA . LEU G 3 180 ? 160.951 214.595 152.901 1.00 432.14 201 LEU O CA 1
ATOM 7685 C C . LEU G 3 180 ? 159.887 215.575 152.429 1.00 432.14 201 LEU O C 1
ATOM 7686 O O . LEU G 3 180 ? 159.928 216.745 152.825 1.00 432.14 201 LEU O O 1
ATOM 7691 N N . GLY G 3 181 ? 158.947 215.135 151.596 1.00 480.87 202 GLY O N 1
ATOM 7692 C CA . GLY G 3 181 ? 157.929 216.018 151.069 1.00 480.87 202 GLY O CA 1
ATOM 7693 C C . GLY G 3 181 ? 158.406 216.939 149.973 1.00 480.87 202 GLY O C 1
ATOM 7694 O O . GLY G 3 181 ? 157.668 217.852 149.587 1.00 480.87 202 GLY O O 1
ATOM 7695 N N . LEU G 3 182 ? 159.610 216.728 149.458 1.00 444.76 203 LEU O N 1
ATOM 7696 C CA . LEU G 3 182 ? 160.202 217.622 148.479 1.00 444.76 203 LEU O CA 1
ATOM 7697 C C . LEU G 3 182 ? 159.955 217.118 147.064 1.00 444.76 203 LEU O C 1
ATOM 7698 O O . LEU G 3 182 ? 159.668 215.940 146.835 1.00 444.76 203 LEU O O 1
ATOM 7703 N N . GLU G 3 183 ? 160.074 218.035 146.110 1.00 519.40 204 GLU O N 1
ATOM 7704 C CA . GLU G 3 183 ? 159.853 217.747 144.702 1.00 519.40 204 GLU O CA 1
ATOM 7705 C C . GLU G 3 183 ? 161.134 218.012 143.925 1.00 519.40 204 GLU O C 1
ATOM 7706 O O . GLU G 3 183 ? 161.760 219.066 144.078 1.00 519.40 204 GLU O O 1
ATOM 7712 N N . ILE G 3 184 ? 161.515 217.053 143.086 1.00 416.47 205 ILE O N 1
ATOM 7713 C CA . ILE G 3 184 ? 162.769 217.093 142.345 1.00 416.47 205 ILE O CA 1
ATOM 7714 C C . ILE G 3 184 ? 162.466 217.017 140.855 1.00 416.47 205 ILE O C 1
ATOM 7715 O O . ILE G 3 184 ? 161.622 216.222 140.422 1.00 416.47 205 ILE O O 1
ATOM 7720 N N . GLU G 3 185 ? 163.113 217.881 140.081 1.00 286.48 206 GLU O N 1
ATOM 7721 C CA . GLU G 3 185 ? 163.050 217.747 138.639 1.00 286.48 206 GLU O CA 1
ATOM 7722 C C . GLU G 3 185 ? 163.789 216.482 138.214 1.00 286.48 206 GLU O C 1
ATOM 7723 O O . GLU G 3 185 ? 164.855 216.177 138.758 1.00 286.48 206 GLU O O 1
ATOM 7729 N N . PRO G 3 186 ? 163.233 215.714 137.270 1.00 268.43 207 PRO O N 1
ATOM 7730 C CA . PRO G 3 186 ? 163.913 214.482 136.831 1.00 268.43 207 PRO O CA 1
ATOM 7731 C C . PRO G 3 186 ? 165.291 214.716 136.238 1.00 268.43 207 PRO O C 1
ATOM 7732 O O . PRO G 3 186 ? 166.173 213.865 136.389 1.00 268.43 207 PRO O O 1
ATOM 7736 N N . GLN G 3 187 ? 165.507 215.852 135.573 1.00 263.20 208 GLN O N 1
ATOM 7737 C CA . GLN G 3 187 ? 166.841 216.151 135.064 1.00 263.20 208 GLN O CA 1
ATOM 7738 C C . GLN G 3 187 ? 167.796 216.507 136.199 1.00 263.20 208 GLN O C 1
ATOM 7739 O O . GLN G 3 187 ? 168.967 216.102 136.185 1.00 263.20 208 GLN O O 1
ATOM 7745 N N . GLY G 3 188 ? 167.311 217.255 137.193 1.00 253.22 209 GLY O N 1
ATOM 7746 C CA . GLY G 3 188 ? 168.115 217.503 138.378 1.00 253.22 209 GLY O CA 1
ATOM 7747 C C . GLY G 3 188 ? 168.411 216.231 139.148 1.00 253.22 209 GLY O C 1
ATOM 7748 O O . GLY G 3 188 ? 169.520 216.044 139.657 1.00 253.22 209 GLY O O 1
ATOM 7749 N N . ALA G 3 189 ? 167.425 215.332 139.225 1.00 253.71 210 ALA O N 1
ATOM 7750 C CA . ALA G 3 189 ? 167.650 214.027 139.836 1.00 253.71 210 ALA O CA 1
ATOM 7751 C C . ALA G 3 189 ? 168.699 213.236 139.067 1.00 253.71 210 ALA O C 1
ATOM 7752 O O . ALA G 3 189 ? 169.561 212.586 139.668 1.00 253.71 210 ALA O O 1
ATOM 7754 N N . ALA G 3 190 ? 168.654 213.302 137.734 1.00 260.43 211 ALA O N 1
ATOM 7755 C CA . ALA G 3 190 ? 169.633 212.600 136.912 1.00 260.43 211 ALA O CA 1
ATOM 7756 C C . ALA G 3 190 ? 171.036 213.151 137.123 1.00 260.43 211 ALA O C 1
ATOM 7757 O O . ALA G 3 190 ? 172.002 212.384 137.212 1.00 260.43 211 ALA O O 1
ATOM 7759 N N . GLU G 3 191 ? 171.171 214.476 137.214 1.00 281.47 212 GLU O N 1
ATOM 7760 C CA . GLU G 3 191 ? 172.506 215.046 137.364 1.00 281.47 212 GLU O CA 1
ATOM 7761 C C . GLU G 3 191 ? 173.071 214.788 138.760 1.00 281.47 212 GLU O C 1
ATOM 7762 O O . GLU G 3 191 ? 174.271 214.511 138.904 1.00 281.47 212 GLU O O 1
ATOM 7768 N N . ILE G 3 192 ? 172.228 214.820 139.798 1.00 321.71 213 ILE O N 1
ATOM 7769 C CA . ILE G 3 192 ? 172.767 214.530 141.123 1.00 321.71 213 ILE O CA 1
ATOM 7770 C C . ILE G 3 192 ? 173.016 213.036 141.276 1.00 321.71 213 ILE O C 1
ATOM 7771 O O . ILE G 3 192 ? 173.862 212.619 142.076 1.00 321.71 213 ILE O O 1
ATOM 7776 N N . ALA G 3 193 ? 172.303 212.208 140.510 1.00 284.61 214 ALA O N 1
ATOM 7777 C CA . ALA G 3 193 ? 172.531 210.773 140.563 1.00 284.61 214 ALA O CA 1
ATOM 7778 C C . ALA G 3 193 ? 173.815 210.391 139.844 1.00 284.61 214 ALA O C 1
ATOM 7779 O O . ALA G 3 193 ? 174.571 209.537 140.322 1.00 284.61 214 ALA O O 1
ATOM 7781 N N . LYS G 3 194 ? 174.076 211.006 138.689 1.00 248.37 215 LYS O N 1
ATOM 7782 C CA . LYS G 3 194 ? 175.332 210.754 137.998 1.00 248.37 215 LYS O CA 1
ATOM 7783 C C . LYS G 3 194 ? 176.510 211.401 138.712 1.00 248.37 215 LYS O C 1
ATOM 7784 O O . LYS G 3 194 ? 177.651 210.978 138.506 1.00 248.37 215 LYS O O 1
ATOM 7790 N N . ARG G 3 195 ? 176.264 212.408 139.547 1.00 220.54 216 ARG O N 1
ATOM 7791 C CA . ARG G 3 195 ? 177.296 212.878 140.453 1.00 220.54 216 ARG O CA 1
ATOM 7792 C C . ARG G 3 195 ? 177.318 212.001 141.705 1.00 220.54 216 ARG O C 1
ATOM 7793 O O . ARG G 3 195 ? 176.560 211.036 141.831 1.00 220.54 216 ARG O O 1
ATOM 7801 N N . ALA G 3 196 ? 178.222 212.338 142.630 1.00 168.77 217 ALA O N 1
ATOM 7802 C CA . ALA G 3 196 ? 178.346 211.727 143.957 1.00 168.77 217 ALA O CA 1
ATOM 7803 C C . ALA G 3 196 ? 178.614 210.227 143.904 1.00 168.77 217 ALA O C 1
ATOM 7804 O O . ALA G 3 196 ? 178.242 209.499 144.831 1.00 168.77 217 ALA O O 1
ATOM 7806 N N . ARG G 3 197 ? 179.230 209.756 142.819 1.00 169.37 218 ARG O N 1
ATOM 7807 C CA . ARG G 3 197 ? 179.666 208.376 142.611 1.00 169.37 218 ARG O CA 1
ATOM 7808 C C . ARG G 3 197 ? 178.530 207.360 142.664 1.00 169.37 218 ARG O C 1
ATOM 7809 O O . ARG G 3 197 ? 178.795 206.158 142.774 1.00 169.37 218 ARG O O 1
ATOM 7811 N N . GLY G 3 198 ? 177.275 207.804 142.582 1.00 192.26 219 GLY O N 1
ATOM 7812 C CA . GLY G 3 198 ? 176.131 206.912 142.595 1.00 192.26 219 GLY O CA 1
ATOM 7813 C C . GLY G 3 198 ? 175.977 206.100 143.866 1.00 192.26 219 GLY O C 1
ATOM 7814 O O . GLY G 3 198 ? 175.708 204.896 143.808 1.00 192.26 219 GLY O O 1
ATOM 7815 N N . THR G 3 199 ? 176.150 206.740 145.018 1.00 118.12 220 THR O N 1
ATOM 7816 C CA . THR G 3 199 ? 176.081 206.061 146.299 1.00 118.12 220 THR O CA 1
ATOM 7817 C C . THR G 3 199 ? 174.978 206.664 147.157 1.00 118.12 220 THR O C 1
ATOM 7818 O O . THR G 3 199 ? 174.980 207.880 147.396 1.00 118.12 220 THR O O 1
ATOM 7822 N N . PRO G 3 200 ? 174.035 205.848 147.644 1.00 83.10 221 PRO O N 1
ATOM 7823 C CA . PRO G 3 200 ? 172.815 206.390 148.270 1.00 83.10 221 PRO O CA 1
ATOM 7824 C C . PRO G 3 200 ? 173.043 207.195 149.535 1.00 83.10 221 PRO O C 1
ATOM 7825 O O . PRO G 3 200 ? 172.272 208.123 149.798 1.00 83.10 221 PRO O O 1
ATOM 7829 N N . ARG G 3 201 ? 174.049 206.857 150.342 1.00 80.66 222 ARG O N 1
ATOM 7830 C CA . ARG G 3 201 ? 174.338 207.665 151.522 1.00 80.66 222 ARG O CA 1
ATOM 7831 C C . ARG G 3 201 ? 174.813 209.052 151.113 1.00 80.66 222 ARG O C 1
ATOM 7832 O O . ARG G 3 201 ? 174.304 210.073 151.598 1.00 80.66 222 ARG O O 1
ATOM 7840 N N . ILE G 3 202 ? 175.768 209.102 150.185 1.00 62.36 223 ILE O N 1
ATOM 7841 C CA . ILE G 3 202 ? 176.248 210.374 149.668 1.00 62.36 223 ILE O CA 1
ATOM 7842 C C . ILE G 3 202 ? 175.168 211.054 148.842 1.00 62.36 223 ILE O C 1
ATOM 7843 O O . ILE G 3 202 ? 175.083 212.285 148.820 1.00 62.36 223 ILE O O 1
ATOM 7848 N N . ALA G 3 203 ? 174.323 210.274 148.163 1.00 82.62 224 ALA O N 1
ATOM 7849 C CA . ALA G 3 203 ? 173.204 210.859 147.432 1.00 82.62 224 ALA O CA 1
ATOM 7850 C C . ALA G 3 203 ? 172.231 211.551 148.376 1.00 82.62 224 ALA O C 1
ATOM 7851 O O . ALA G 3 203 ? 171.742 212.646 148.081 1.00 82.62 224 ALA O O 1
ATOM 7853 N N . ASN G 3 204 ? 171.951 210.935 149.524 1.00 85.93 225 ASN O N 1
ATOM 7854 C CA . ASN G 3 204 ? 171.078 211.556 150.511 1.00 85.93 225 ASN O CA 1
ATOM 7855 C C . ASN G 3 204 ? 171.724 212.789 151.123 1.00 85.93 225 ASN O C 1
ATOM 7856 O O . ASN G 3 204 ? 171.043 213.790 151.378 1.00 85.93 225 ASN O O 1
ATOM 7861 N N . ARG G 3 205 ? 173.031 212.728 151.381 1.00 113.22 226 ARG O N 1
ATOM 7862 C CA . ARG G 3 205 ? 173.733 213.896 151.904 1.00 113.22 226 ARG O CA 1
ATOM 7863 C C . ARG G 3 205 ? 173.691 215.050 150.909 1.00 113.22 226 ARG O C 1
ATOM 7864 O O . ARG G 3 205 ? 173.452 216.204 151.288 1.00 113.22 226 ARG O O 1
ATOM 7872 N N . LEU G 3 206 ? 173.890 214.747 149.626 1.00 196.93 227 LEU O N 1
ATOM 7873 C CA . LEU G 3 206 ? 173.779 215.759 148.584 1.00 196.93 227 LEU O CA 1
ATOM 7874 C C . LEU G 3 206 ? 172.356 216.284 148.480 1.00 196.93 227 LEU O C 1
ATOM 7875 O O . LEU G 3 206 ? 172.146 217.471 148.222 1.00 196.93 227 LEU O O 1
ATOM 7880 N N . LEU G 3 207 ? 171.367 215.409 148.670 1.00 147.79 228 LEU O N 1
ATOM 7881 C CA . LEU G 3 207 ? 169.977 215.845 148.673 1.00 147.79 228 LEU O CA 1
ATOM 7882 C C . LEU G 3 207 ? 169.717 216.819 149.811 1.00 147.79 228 LEU O C 1
ATOM 7883 O O . LEU G 3 207 ? 169.007 217.814 149.636 1.00 147.79 228 LEU O O 1
ATOM 7885 N N . ARG G 3 208 ? 170.305 216.553 150.977 1.00 163.71 229 ARG O N 1
ATOM 7886 C CA . ARG G 3 208 ? 170.184 217.476 152.099 1.00 163.71 229 ARG O CA 1
ATOM 7887 C C . ARG G 3 208 ? 170.851 218.810 151.792 1.00 163.71 229 ARG O C 1
ATOM 7888 O O . ARG G 3 208 ? 170.298 219.872 152.097 1.00 163.71 229 ARG O O 1
ATOM 7896 N N . ARG G 3 209 ? 172.029 218.781 151.169 1.00 218.48 230 ARG O N 1
ATOM 7897 C CA . ARG G 3 209 ? 172.705 220.036 150.844 1.00 218.48 230 ARG O CA 1
ATOM 7898 C C . ARG G 3 209 ? 171.933 220.833 149.796 1.00 218.48 230 ARG O C 1
ATOM 7899 O O . ARG G 3 209 ? 171.815 222.060 149.897 1.00 218.48 230 ARG O O 1
ATOM 7907 N N . VAL G 3 210 ? 171.378 220.148 148.799 1.00 244.25 231 VAL O N 1
ATOM 7908 C CA . VAL G 3 210 ? 170.641 220.827 147.741 1.00 244.25 231 VAL O CA 1
ATOM 7909 C C . VAL G 3 210 ? 169.315 221.372 148.267 1.00 244.25 231 VAL O C 1
ATOM 7910 O O . VAL G 3 210 ? 168.893 222.475 147.897 1.00 244.25 231 VAL O O 1
ATOM 7914 N N . ARG G 3 211 ? 168.645 220.629 149.153 1.00 249.08 232 ARG O N 1
ATOM 7915 C CA . ARG G 3 211 ? 167.421 221.157 149.743 1.00 249.08 232 ARG O CA 1
ATOM 7916 C C . ARG G 3 211 ? 167.713 222.311 150.694 1.00 249.08 232 ARG O C 1
ATOM 7917 O O . ARG G 3 211 ? 166.890 223.220 150.822 1.00 249.08 232 ARG O O 1
ATOM 7925 N N . ASP G 3 212 ? 168.890 222.330 151.328 1.00 322.56 233 ASP O N 1
ATOM 7926 C CA . ASP G 3 212 ? 169.272 223.504 152.108 1.00 322.56 233 ASP O CA 1
ATOM 7927 C C . ASP G 3 212 ? 169.553 224.695 151.200 1.00 322.56 233 ASP O C 1
ATOM 7928 O O . ASP G 3 212 ? 169.252 225.843 151.552 1.00 322.56 233 ASP O O 1
ATOM 7933 N N . PHE G 3 213 ? 170.135 224.434 150.026 1.00 348.66 234 PHE O N 1
ATOM 7934 C CA . PHE G 3 213 ? 170.325 225.479 149.024 1.00 348.66 234 PHE O CA 1
ATOM 7935 C C . PHE G 3 213 ? 168.986 226.056 148.579 1.00 348.66 234 PHE O C 1
ATOM 7936 O O . PHE G 3 213 ? 168.828 227.276 148.455 1.00 348.66 234 PHE O O 1
ATOM 7944 N N . ALA G 3 214 ? 168.010 225.184 148.331 1.00 400.00 235 ALA O N 1
ATOM 7945 C CA . ALA G 3 214 ? 166.678 225.630 147.942 1.00 400.00 235 ALA O CA 1
ATOM 7946 C C . ALA G 3 214 ? 165.923 226.271 149.097 1.00 400.00 235 ALA O C 1
ATOM 7947 O O . ALA G 3 214 ? 164.957 227.000 148.860 1.00 400.00 235 ALA O O 1
ATOM 7949 N N . GLU G 3 215 ? 166.308 225.979 150.337 1.00 433.61 236 GLU O N 1
ATOM 7950 C CA . GLU G 3 215 ? 165.746 226.694 151.475 1.00 433.61 236 GLU O CA 1
ATOM 7951 C C . GLU G 3 215 ? 166.357 228.080 151.629 1.00 433.61 236 GLU O C 1
ATOM 7952 O O . GLU G 3 215 ? 165.682 229.000 152.103 1.00 433.61 236 GLU O O 1
ATOM 7958 N N . VAL G 3 216 ? 167.618 228.249 151.236 1.00 345.66 237 VAL O N 1
ATOM 7959 C CA . VAL G 3 216 ? 168.307 229.523 151.405 1.00 345.66 237 VAL O CA 1
ATOM 7960 C C . VAL G 3 216 ? 168.218 230.342 150.127 1.00 345.66 237 VAL O C 1
ATOM 7961 O O . VAL G 3 216 ? 167.646 231.437 150.114 1.00 345.66 237 VAL O O 1
ATOM 7965 N N . ARG G 3 217 ? 168.784 229.814 149.044 1.00 340.92 238 ARG O N 1
ATOM 7966 C CA . ARG G 3 217 ? 168.869 230.586 147.813 1.00 340.92 238 ARG O CA 1
ATOM 7967 C C . ARG G 3 217 ? 167.620 230.410 146.962 1.00 340.92 238 ARG O C 1
ATOM 7968 O O . ARG G 3 217 ? 167.140 231.372 146.352 1.00 340.92 238 ARG O O 1
ATOM 7976 N N . GLY G 3 218 ? 167.076 229.197 146.917 1.00 423.00 239 GLY O N 1
ATOM 7977 C CA . GLY G 3 218 ? 165.821 228.977 146.237 1.00 423.00 239 GLY O CA 1
ATOM 7978 C C . GLY G 3 218 ? 164.640 229.437 147.066 1.00 423.00 239 GLY O C 1
ATOM 7979 O O . GLY G 3 218 ? 164.760 229.772 148.244 1.00 423.00 239 GLY O O 1
ATOM 7980 N N . GLN G 3 219 ? 163.474 229.460 146.425 1.00 440.55 240 GLN O N 1
ATOM 7981 C CA . GLN G 3 219 ? 162.221 229.822 147.077 1.00 440.55 240 GLN O CA 1
ATOM 7982 C C . GLN G 3 219 ? 161.156 228.774 146.797 1.00 440.55 240 GLN O C 1
ATOM 7983 O O . GLN G 3 219 ? 159.989 229.093 146.553 1.00 440.55 240 GLN O O 1
ATOM 7989 N N . GLY G 3 220 ? 161.542 227.502 146.828 1.00 427.23 241 GLY O N 1
ATOM 7990 C CA . GLY G 3 220 ? 160.595 226.438 146.534 1.00 427.23 241 GLY O CA 1
ATOM 7991 C C . GLY G 3 220 ? 161.294 225.108 146.359 1.00 427.23 241 GLY O C 1
ATOM 7992 O O . GLY G 3 220 ? 162.368 224.873 146.925 1.00 427.23 241 GLY O O 1
ATOM 7993 N N . ASP G 3 221 ? 160.668 224.242 145.567 1.00 479.47 242 ASP O N 1
ATOM 7994 C CA . ASP G 3 221 ? 161.215 222.918 145.318 1.00 479.47 242 ASP O CA 1
ATOM 7995 C C . ASP G 3 221 ? 162.443 223.001 144.417 1.00 479.47 242 ASP O C 1
ATOM 7996 O O . ASP G 3 221 ? 162.748 224.038 143.821 1.00 479.47 242 ASP O O 1
ATOM 8001 N N . ILE G 3 222 ? 163.149 221.882 144.319 1.00 441.05 243 ILE O N 1
ATOM 8002 C CA . ILE G 3 222 ? 164.401 221.836 143.574 1.00 441.05 243 ILE O CA 1
ATOM 8003 C C . ILE G 3 222 ? 164.117 221.473 142.124 1.00 441.05 243 ILE O C 1
ATOM 8004 O O . ILE G 3 222 ? 163.467 220.461 141.836 1.00 441.05 243 ILE O O 1
ATOM 8009 N N . THR G 3 223 ? 164.609 222.298 141.210 1.00 389.00 244 THR O N 1
ATOM 8010 C CA . THR G 3 223 ? 164.597 222.018 139.786 1.00 389.00 244 THR O CA 1
ATOM 8011 C C . THR G 3 223 ? 166.010 221.669 139.335 1.00 389.00 244 THR O C 1
ATOM 8012 O O . THR G 3 223 ? 166.934 221.554 140.143 1.00 389.00 244 THR O O 1
ATOM 8016 N N . ARG G 3 224 ? 166.170 221.491 138.023 1.00 331.16 245 ARG O N 1
ATOM 8017 C CA . ARG G 3 224 ? 167.504 221.282 137.472 1.00 331.16 245 ARG O CA 1
ATOM 8018 C C . ARG G 3 224 ? 168.362 222.532 137.626 1.00 331.16 245 ARG O C 1
ATOM 8019 O O . ARG G 3 224 ? 169.560 222.438 137.913 1.00 331.16 245 ARG O O 1
ATOM 8027 N N . VAL G 3 225 ? 167.763 223.711 137.445 1.00 341.58 246 VAL O N 1
ATOM 8028 C CA . VAL G 3 225 ? 168.508 224.961 137.584 1.00 341.58 246 VAL O CA 1
ATOM 8029 C C . VAL G 3 225 ? 168.936 225.173 139.030 1.00 341.58 246 VAL O C 1
ATOM 8030 O O . VAL G 3 225 ? 170.082 225.551 139.303 1.00 341.58 246 VAL O O 1
ATOM 8034 N N . ILE G 3 226 ? 168.023 224.927 139.975 1.00 359.57 247 ILE O N 1
ATOM 8035 C CA . ILE G 3 226 ? 168.334 225.090 141.393 1.00 359.57 247 ILE O CA 1
ATOM 8036 C C . ILE G 3 226 ? 169.409 224.102 141.821 1.00 359.57 247 ILE O C 1
ATOM 8037 O O . ILE G 3 226 ? 170.353 224.459 142.536 1.00 359.57 247 ILE O O 1
ATOM 8042 N N . ALA G 3 227 ? 169.288 222.847 141.377 1.00 305.72 248 ALA O N 1
ATOM 8043 C CA . ALA G 3 227 ? 170.289 221.839 141.708 1.00 305.72 248 ALA O CA 1
ATOM 8044 C C . ALA G 3 227 ? 171.641 222.179 141.097 1.00 305.72 248 ALA O C 1
ATOM 8045 O O . ALA G 3 227 ? 172.678 222.021 141.748 1.00 305.72 248 ALA O O 1
ATOM 8047 N N . ASP G 3 228 ? 171.648 222.658 139.851 1.00 248.07 249 ASP O N 1
ATOM 8048 C CA . ASP G 3 228 ? 172.898 223.031 139.198 1.00 248.07 249 ASP O CA 1
ATOM 8049 C C . ASP G 3 228 ? 173.567 224.198 139.905 1.00 248.07 249 ASP O C 1
ATOM 8050 O O . ASP G 3 228 ? 174.788 224.204 140.086 1.00 248.07 249 ASP O O 1
ATOM 8055 N N . LYS G 3 229 ? 172.782 225.196 140.314 1.00 278.25 250 LYS O N 1
ATOM 8056 C CA . LYS G 3 229 ? 173.343 226.320 141.053 1.00 278.25 250 LYS O CA 1
ATOM 8057 C C . LYS G 3 229 ? 173.837 225.883 142.426 1.00 278.25 250 LYS O C 1
ATOM 8058 O O . LYS G 3 229 ? 174.806 226.444 142.948 1.00 278.25 250 LYS O O 1
ATOM 8064 N N . ALA G 3 230 ? 173.181 224.883 143.024 1.00 262.02 251 ALA O N 1
ATOM 8065 C CA . ALA G 3 230 ? 173.682 224.304 144.267 1.00 262.02 251 ALA O CA 1
ATOM 8066 C C . ALA G 3 230 ? 175.034 223.635 144.061 1.00 262.02 251 ALA O C 1
ATOM 8067 O O . ALA G 3 230 ? 175.953 223.815 144.867 1.00 262.02 251 ALA O O 1
ATOM 8069 N N . LEU G 3 231 ? 175.170 222.860 142.983 1.00 241.57 252 LEU O N 1
ATOM 8070 C CA . LEU G 3 231 ? 176.426 222.161 142.728 1.00 241.57 252 LEU O CA 1
ATOM 8071 C C . LEU G 3 231 ? 177.538 223.139 142.382 1.00 241.57 252 LEU O C 1
ATOM 8072 O O . LEU G 3 231 ? 178.695 222.935 142.762 1.00 241.57 252 LEU O O 1
ATOM 8077 N N . ASN G 3 232 ? 177.205 224.205 141.654 1.00 232.53 253 ASN O N 1
ATOM 8078 C CA . ASN G 3 232 ? 178.196 225.226 141.339 1.00 232.53 253 ASN O CA 1
ATOM 8079 C C . ASN G 3 232 ? 178.601 226.002 142.584 1.00 232.53 253 ASN O C 1
ATOM 8080 O O . ASN G 3 232 ? 179.776 226.349 142.753 1.00 232.53 253 ASN O O 1
ATOM 8085 N N . LEU G 3 233 ? 177.640 226.288 143.468 1.00 298.69 254 LEU O N 1
ATOM 8086 C CA . LEU G 3 233 ? 177.965 226.954 144.725 1.00 298.69 254 LEU O CA 1
ATOM 8087 C C . LEU G 3 233 ? 178.778 226.036 145.628 1.00 298.69 254 LEU O C 1
ATOM 8088 O O . LEU G 3 233 ? 179.664 226.494 146.358 1.00 298.69 254 LEU O O 1
ATOM 8093 N N . LEU G 3 234 ? 178.491 224.739 145.589 1.00 269.92 255 LEU O N 1
ATOM 8094 C CA . LEU G 3 234 ? 179.296 223.754 146.298 1.00 269.92 255 LEU O CA 1
ATOM 8095 C C . LEU G 3 234 ? 180.528 223.334 145.510 1.00 269.92 255 LEU O C 1
ATOM 8096 O O . LEU G 3 234 ? 181.294 222.497 146.004 1.00 269.92 255 LEU O O 1
ATOM 8101 N N . ASP G 3 235 ? 180.723 223.902 144.315 1.00 290.40 256 ASP O N 1
ATOM 8102 C CA . ASP G 3 235 ? 181.813 223.561 143.399 1.00 290.40 256 ASP O CA 1
ATOM 8103 C C . ASP G 3 235 ? 181.814 222.063 143.095 1.00 290.40 256 ASP O C 1
ATOM 8104 O O . ASP G 3 235 ? 182.768 221.337 143.372 1.00 290.40 256 ASP O O 1
ATOM 8109 N N . VAL G 3 236 ? 180.701 221.609 142.536 1.00 236.12 257 VAL O N 1
ATOM 8110 C CA . VAL G 3 236 ? 180.523 220.221 142.143 1.00 236.12 257 VAL O CA 1
ATOM 8111 C C . VAL G 3 236 ? 180.268 220.217 140.646 1.00 236.12 257 VAL O C 1
ATOM 8112 O O . VAL G 3 236 ? 179.244 220.735 140.182 1.00 236.12 257 VAL O O 1
ATOM 8116 N N . ASP G 3 237 ? 181.191 219.638 139.890 1.00 224.21 258 ASP O N 1
ATOM 8117 C CA . ASP G 3 237 ? 181.059 219.597 138.445 1.00 224.21 258 ASP O CA 1
ATOM 8118 C C . ASP G 3 237 ? 180.225 218.383 138.052 1.00 224.21 258 ASP O C 1
ATOM 8119 O O . ASP G 3 237 ? 179.632 217.708 138.896 1.00 224.21 258 ASP O O 1
ATOM 8124 N N . GLU G 3 238 ? 180.200 218.083 136.753 1.00 243.81 259 GLU O N 1
ATOM 8125 C CA . GLU G 3 238 ? 179.532 216.883 136.271 1.00 243.81 259 GLU O CA 1
ATOM 8126 C C . GLU G 3 238 ? 180.210 215.617 136.769 1.00 243.81 259 GLU O C 1
ATOM 8127 O O . GLU G 3 238 ? 179.567 214.564 136.837 1.00 243.81 259 GLU O O 1
ATOM 8133 N N . ARG G 3 239 ? 181.485 215.700 137.127 1.00 221.59 260 ARG O N 1
ATOM 8134 C CA . ARG G 3 239 ? 182.219 214.571 137.667 1.00 221.59 260 ARG O CA 1
ATOM 8135 C C . ARG G 3 239 ? 182.072 214.442 139.175 1.00 221.59 260 ARG O C 1
ATOM 8136 O O . ARG G 3 239 ? 182.638 213.515 139.758 1.00 221.59 260 ARG O O 1
ATOM 8144 N N . GLY G 3 240 ? 181.333 215.343 139.814 1.00 179.82 261 GLY O N 1
ATOM 8145 C CA . GLY G 3 240 ? 181.170 215.279 141.257 1.00 179.82 261 GLY O CA 1
ATOM 8146 C C . GLY G 3 240 ? 182.453 215.517 142.021 1.00 179.82 261 GLY O C 1
ATOM 8147 O O . GLY G 3 240 ? 182.708 214.845 143.028 1.00 179.82 261 GLY O O 1
ATOM 8148 N N . PHE G 3 241 ? 183.270 216.459 141.564 1.00 225.04 262 PHE O N 1
ATOM 8149 C CA . PHE G 3 241 ? 184.584 216.666 142.149 1.00 225.04 262 PHE O CA 1
ATOM 8150 C C . PHE G 3 241 ? 184.498 217.396 143.482 1.00 225.04 262 PHE O C 1
ATOM 8151 O O . PHE G 3 241 ? 183.644 218.262 143.694 1.00 225.04 262 PHE O O 1
ATOM 8159 N N . ASP G 3 242 ? 185.404 217.035 144.383 1.00 155.87 263 ASP O N 1
ATOM 8160 C CA . ASP G 3 242 ? 185.623 217.757 145.623 1.00 155.87 263 ASP O CA 1
ATOM 8161 C C . ASP G 3 242 ? 186.943 218.507 145.548 1.00 155.87 263 ASP O C 1
ATOM 8162 O O . ASP G 3 242 ? 187.826 218.178 144.752 1.00 155.87 263 ASP O O 1
ATOM 8167 N N . HIS G 3 243 ? 187.054 219.532 146.394 1.00 177.47 264 HIS O N 1
ATOM 8168 C CA . HIS G 3 243 ? 188.211 220.420 146.364 1.00 177.47 264 HIS O CA 1
ATOM 8169 C C . HIS G 3 243 ? 189.485 219.671 146.723 1.00 177.47 264 HIS O C 1
ATOM 8170 O O . HIS G 3 243 ? 190.530 219.859 146.087 1.00 177.47 264 HIS O O 1
ATOM 8177 N N . LEU G 3 244 ? 189.411 218.812 147.737 1.00 126.61 265 LEU O N 1
ATOM 8178 C CA . LEU G 3 244 ? 190.531 217.939 148.060 1.00 126.61 265 LEU O CA 1
ATOM 8179 C C . LEU G 3 244 ? 190.804 216.960 146.927 1.00 126.61 265 LEU O C 1
ATOM 8180 O O . LEU G 3 244 ? 191.964 216.680 146.608 1.00 126.61 265 LEU O O 1
ATOM 8185 N N . ASP G 3 245 ? 189.747 216.445 146.296 1.00 141.20 266 ASP O N 1
ATOM 8186 C CA . ASP G 3 245 ? 189.926 215.541 145.167 1.00 141.20 266 ASP O CA 1
ATOM 8187 C C . ASP G 3 245 ? 190.601 216.243 144.001 1.00 141.20 266 ASP O C 1
ATOM 8188 O O . ASP G 3 245 ? 191.517 215.691 143.382 1.00 141.20 266 ASP O O 1
ATOM 8193 N N . ARG G 3 246 ? 190.168 217.469 143.702 1.00 186.32 267 ARG O N 1
ATOM 8194 C CA . ARG G 3 246 ? 190.799 218.249 142.645 1.00 186.32 267 ARG O CA 1
ATOM 8195 C C . ARG G 3 246 ? 192.249 218.553 142.988 1.00 186.32 267 ARG O C 1
ATOM 8196 O O . ARG G 3 246 ? 193.116 218.559 142.107 1.00 186.32 267 ARG O O 1
ATOM 8204 N N . ARG G 3 247 ? 192.528 218.798 144.270 1.00 120.34 268 ARG O N 1
ATOM 8205 C CA . ARG G 3 247 ? 193.899 219.029 144.709 1.00 120.34 268 ARG O CA 1
ATOM 8206 C C . ARG G 3 247 ? 194.769 217.798 144.485 1.00 120.34 268 ARG O C 1
ATOM 8207 O O . ARG G 3 247 ? 195.894 217.908 143.983 1.00 120.34 268 ARG O O 1
ATOM 8215 N N . LEU G 3 248 ? 194.253 216.618 144.834 1.00 108.53 269 LEU O N 1
ATOM 8216 C CA . LEU G 3 248 ? 194.987 215.381 144.579 1.00 108.53 269 LEU O CA 1
ATOM 8217 C C . LEU G 3 248 ? 195.202 215.155 143.094 1.00 108.53 269 LEU O C 1
ATOM 8218 O O . LEU G 3 248 ? 196.282 214.717 142.679 1.00 108.53 269 LEU O O 1
ATOM 8223 N N . LEU G 3 249 ? 194.188 215.455 142.283 1.00 110.34 270 LEU O N 1
ATOM 8224 C CA . LEU G 3 249 ? 194.329 215.329 140.839 1.00 110.34 270 LEU O CA 1
ATOM 8225 C C . LEU G 3 249 ? 195.423 216.245 140.316 1.00 110.34 270 LEU O C 1
ATOM 8226 O O . LEU G 3 249 ? 196.251 215.830 139.498 1.00 110.34 270 LEU O O 1
ATOM 8231 N N . LEU G 3 250 ? 195.456 217.485 140.804 1.00 167.68 271 LEU O N 1
ATOM 8232 C CA . LEU G 3 250 ? 196.479 218.430 140.375 1.00 167.68 271 LEU O CA 1
ATOM 8233 C C . LEU G 3 250 ? 197.868 217.964 140.785 1.00 167.68 271 LEU O C 1
ATOM 8234 O O . LEU G 3 250 ? 198.822 218.075 140.006 1.00 167.68 271 LEU O O 1
ATOM 8239 N N . THR G 3 251 ? 197.997 217.427 141.999 1.00 146.73 272 THR O N 1
ATOM 8240 C CA . THR G 3 251 ? 199.298 216.948 142.453 1.00 146.73 272 THR O CA 1
ATOM 8241 C C . THR G 3 251 ? 199.767 215.760 141.627 1.00 146.73 272 THR O C 1
ATOM 8242 O O . THR G 3 251 ? 200.936 215.687 141.234 1.00 146.73 272 THR O O 1
ATOM 8246 N N . MET G 3 252 ? 198.862 214.827 141.332 1.00 155.76 273 MET O N 1
ATOM 8247 C CA . MET G 3 252 ? 199.295 213.627 140.628 1.00 155.76 273 MET O CA 1
ATOM 8248 C C . MET G 3 252 ? 199.595 213.922 139.163 1.00 155.76 273 MET O C 1
ATOM 8249 O O . MET G 3 252 ? 200.516 213.331 138.590 1.00 155.76 273 MET O O 1
ATOM 8254 N N . ILE G 3 253 ? 198.864 214.854 138.544 1.00 225.06 274 ILE O N 1
ATOM 8255 C CA . ILE G 3 253 ? 199.126 215.122 137.133 1.00 225.06 274 ILE O CA 1
ATOM 8256 C C . ILE G 3 253 ? 200.214 216.166 136.933 1.00 225.06 274 ILE O C 1
ATOM 8257 O O . ILE G 3 253 ? 200.775 216.257 135.834 1.00 225.06 274 ILE O O 1
ATOM 8262 N N . ASP G 3 254 ? 200.539 216.951 137.955 1.00 208.70 275 ASP O N 1
ATOM 8263 C CA . ASP G 3 254 ? 201.501 218.030 137.806 1.00 208.70 275 ASP O CA 1
ATOM 8264 C C . ASP G 3 254 ? 202.786 217.779 138.574 1.00 208.70 275 ASP O C 1
ATOM 8265 O O . ASP G 3 254 ? 203.877 217.862 138.002 1.00 208.70 275 ASP O O 1
ATOM 8270 N N . LYS G 3 255 ? 202.680 217.476 139.865 1.00 117.31 276 LYS O N 1
ATOM 8271 C CA . LYS G 3 255 ? 203.878 217.283 140.665 1.00 117.31 276 LYS O CA 1
ATOM 8272 C C . LYS G 3 255 ? 204.560 215.964 140.319 1.00 117.31 276 LYS O C 1
ATOM 8273 O O . LYS G 3 255 ? 205.790 215.856 140.388 1.00 117.31 276 LYS O O 1
ATOM 8279 N N . PHE G 3 256 ? 203.788 214.960 139.914 1.00 137.34 277 PHE O N 1
ATOM 8280 C CA . PHE G 3 256 ? 204.334 213.625 139.744 1.00 137.34 277 PHE O CA 1
ATOM 8281 C C . PHE G 3 256 ? 204.137 213.036 138.356 1.00 137.34 277 PHE O C 1
ATOM 8282 O O . PHE G 3 256 ? 204.562 211.896 138.131 1.00 137.34 277 PHE O O 1
ATOM 8290 N N . ASP G 3 257 ? 203.514 213.774 137.431 1.00 200.53 278 ASP O N 1
ATOM 8291 C CA . ASP G 3 257 ? 203.328 213.366 136.033 1.00 200.53 278 ASP O CA 1
ATOM 8292 C C . ASP G 3 257 ? 202.575 212.037 135.935 1.00 200.53 278 ASP O C 1
ATOM 8293 O O . ASP G 3 257 ? 203.104 211.016 135.490 1.00 200.53 278 ASP O O 1
ATOM 8298 N N . GLY G 3 258 ? 201.321 212.066 136.382 1.00 153.71 279 GLY O N 1
ATOM 8299 C CA . GLY G 3 258 ? 200.502 210.879 136.454 1.00 153.71 279 GLY O CA 1
ATOM 8300 C C . GLY G 3 258 ? 200.555 210.170 137.786 1.00 153.71 279 GLY O C 1
ATOM 8301 O O . GLY G 3 258 ? 199.654 209.379 138.087 1.00 153.71 279 GLY O O 1
ATOM 8302 N N . GLY G 3 259 ? 201.570 210.446 138.596 1.00 137.93 280 GLY O N 1
ATOM 8303 C CA . GLY G 3 259 ? 201.714 209.855 139.904 1.00 137.93 280 GLY O CA 1
ATOM 8304 C C . GLY G 3 259 ? 201.980 208.363 139.925 1.00 137.93 280 GLY O C 1
ATOM 8305 O O . GLY G 3 259 ? 201.168 207.589 140.437 1.00 137.93 280 GLY O O 1
ATOM 8306 N N . PRO G 3 260 ? 203.145 207.913 139.410 1.00 146.00 281 PRO O N 1
ATOM 8307 C CA . PRO G 3 260 ? 203.524 206.501 139.524 1.00 146.00 281 PRO O CA 1
ATOM 8308 C C . PRO G 3 260 ? 204.239 206.214 140.841 1.00 146.00 281 PRO O C 1
ATOM 8309 O O . PRO G 3 260 ? 205.309 205.599 140.872 1.00 146.00 281 PRO O O 1
ATOM 8313 N N . VAL G 3 261 ? 203.647 206.667 141.947 1.00 119.71 282 VAL O N 1
ATOM 8314 C CA . VAL G 3 261 ? 204.267 206.605 143.261 1.00 119.71 282 VAL O CA 1
ATOM 8315 C C . VAL G 3 261 ? 203.267 205.978 144.226 1.00 119.71 282 VAL O C 1
ATOM 8316 O O . VAL G 3 261 ? 202.053 206.017 144.012 1.00 119.71 282 VAL O O 1
ATOM 8320 N N . GLY G 3 262 ?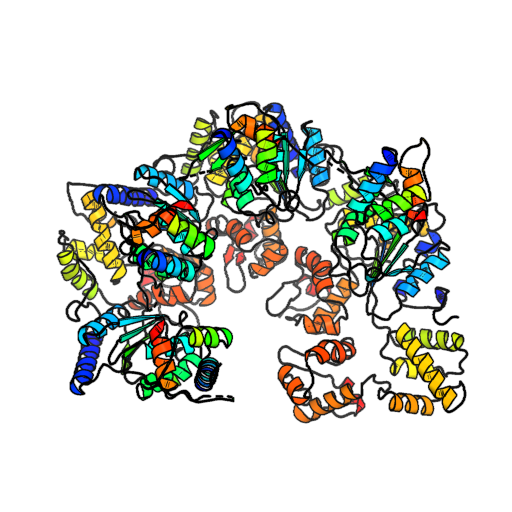 203.799 205.376 145.289 1.00 111.69 283 GLY O N 1
ATOM 8321 C CA . GLY G 3 262 ? 202.965 204.594 146.181 1.00 111.69 283 GLY O CA 1
ATOM 8322 C C . GLY G 3 262 ? 201.981 205.453 146.951 1.00 111.69 283 GLY O C 1
ATOM 8323 O O . GLY G 3 262 ? 202.125 206.673 147.054 1.00 111.69 283 GLY O O 1
ATOM 8324 N N . ILE G 3 263 ? 200.959 204.786 147.494 1.00 158.07 284 ILE O N 1
ATOM 8325 C CA . ILE G 3 263 ? 199.881 205.474 148.197 1.00 158.07 284 ILE O CA 1
ATOM 8326 C C . ILE G 3 263 ? 200.397 206.125 149.473 1.00 158.07 284 ILE O C 1
ATOM 8327 O O . ILE G 3 263 ? 199.845 207.131 149.934 1.00 158.07 284 ILE O O 1
ATOM 8332 N N . ASP G 3 264 ? 201.469 205.575 150.050 1.00 138.95 285 ASP O N 1
ATOM 8333 C CA . ASP G 3 264 ? 202.059 206.153 151.253 1.00 138.95 285 ASP O CA 1
ATOM 8334 C C . ASP G 3 264 ? 202.556 207.568 151.004 1.00 138.95 285 ASP O C 1
ATOM 8335 O O . ASP G 3 264 ? 202.305 208.474 151.809 1.00 138.95 285 ASP O O 1
ATOM 8340 N N . ASN G 3 265 ? 203.223 207.779 149.871 1.00 126.71 286 ASN O N 1
ATOM 8341 C CA . ASN G 3 265 ? 203.814 209.076 149.573 1.00 126.71 286 ASN O CA 1
ATOM 8342 C C . ASN G 3 265 ? 202.737 210.130 149.357 1.00 126.71 286 ASN O C 1
ATOM 8343 O O . ASN G 3 265 ? 202.796 211.224 149.928 1.00 126.71 286 ASN O O 1
ATOM 8348 N N . LEU G 3 266 ? 201.723 209.799 148.560 1.00 144.70 287 LEU O N 1
ATOM 8349 C CA . LEU G 3 266 ? 200.646 210.746 148.290 1.00 144.70 287 LEU O CA 1
ATOM 8350 C C . LEU G 3 266 ? 199.788 210.986 149.527 1.00 144.70 287 LEU O C 1
ATOM 8351 O O . LEU G 3 266 ? 199.313 212.107 149.752 1.00 144.70 287 LEU O O 1
ATOM 8356 N N . ALA G 3 267 ? 199.584 209.949 150.340 1.00 113.45 288 ALA O N 1
ATOM 8357 C CA . ALA G 3 267 ? 198.799 210.101 151.557 1.00 113.45 288 ALA O CA 1
ATOM 8358 C C . ALA G 3 267 ? 199.518 210.989 152.558 1.00 113.45 288 ALA O C 1
ATOM 8359 O O . ALA G 3 267 ? 198.889 211.804 153.242 1.00 113.45 288 ALA O O 1
ATOM 8361 N N . ALA G 3 268 ? 200.842 210.849 152.652 1.00 119.43 289 ALA O N 1
ATOM 8362 C CA . ALA G 3 268 ? 201.619 211.736 153.506 1.00 119.43 289 ALA O CA 1
ATOM 8363 C C . ALA G 3 268 ? 201.644 213.152 152.949 1.00 119.43 289 ALA O C 1
ATOM 8364 O O . ALA G 3 268 ? 201.656 214.126 153.712 1.00 119.43 289 ALA O O 1
ATOM 8366 N N . ALA G 3 269 ? 201.670 213.283 151.619 1.00 94.36 290 ALA O N 1
ATOM 8367 C CA . ALA G 3 269 ? 201.623 214.603 150.999 1.00 94.36 290 ALA O CA 1
ATOM 8368 C C . ALA G 3 269 ? 200.315 215.307 151.320 1.00 94.36 290 ALA O C 1
ATOM 8369 O O . ALA G 3 269 ? 200.296 216.513 151.591 1.00 94.36 290 ALA O O 1
ATOM 8371 N N . LEU G 3 270 ? 199.211 214.565 151.306 1.00 86.37 291 LEU O N 1
ATOM 8372 C CA . LEU G 3 270 ? 197.956 215.101 151.804 1.00 86.37 291 LEU O CA 1
ATOM 8373 C C . LEU G 3 270 ? 197.938 215.188 153.323 1.00 86.37 291 LEU O C 1
ATOM 8374 O O . LEU G 3 270 ? 197.153 215.970 153.874 1.00 86.37 291 LEU O O 1
ATOM 8379 N N . SER G 3 271 ? 198.831 214.456 153.996 1.00 102.82 292 SER O N 1
ATOM 8380 C CA . SER G 3 271 ? 198.777 214.220 155.440 1.00 102.82 292 SER O CA 1
ATOM 8381 C C . SER G 3 271 ? 197.413 213.647 155.821 1.00 102.82 292 SER O C 1
ATOM 8382 O O . SER G 3 271 ? 196.633 214.240 156.567 1.00 102.82 292 SER O O 1
ATOM 8385 N N . GLU G 3 272 ? 197.134 212.476 155.257 1.00 98.77 293 GLU O N 1
ATOM 8386 C CA . GLU G 3 272 ? 195.886 211.768 155.479 1.00 98.77 293 GLU O CA 1
ATOM 8387 C C . GLU G 3 272 ? 196.155 210.273 155.399 1.00 98.77 293 GLU O C 1
ATOM 8388 O O . GLU G 3 272 ? 197.227 209.836 154.976 1.00 98.77 293 GLU O O 1
ATOM 8394 N N . GLU G 3 273 ? 195.166 209.493 155.819 1.00 124.88 294 GLU O N 1
ATOM 8395 C CA . GLU G 3 273 ? 195.337 208.057 155.956 1.00 124.88 294 GLU O CA 1
ATOM 8396 C C . GLU G 3 273 ? 195.328 207.362 154.603 1.00 124.88 294 GLU O C 1
ATOM 8397 O O . GLU G 3 273 ? 194.767 207.859 153.622 1.00 124.88 294 GLU O O 1
ATOM 8403 N N . ARG G 3 274 ? 195.970 206.193 154.566 1.00 129.51 295 ARG O N 1
ATOM 8404 C CA . ARG G 3 274 ? 195.940 205.355 153.374 1.00 129.51 295 ARG O CA 1
ATOM 8405 C C . ARG G 3 274 ? 194.526 204.889 153.078 1.00 129.51 295 ARG O C 1
ATOM 8406 O O . ARG G 3 274 ? 194.068 204.945 151.931 1.00 129.51 295 ARG O O 1
ATOM 8414 N N . HIS G 3 275 ? 193.817 204.431 154.114 1.00 96.82 296 HIS O N 1
ATOM 8415 C CA . HIS G 3 275 ? 192.461 203.937 153.924 1.00 96.82 296 HIS O CA 1
ATOM 8416 C C . HIS G 3 275 ? 191.530 205.055 153.489 1.00 96.82 296 HIS O C 1
ATOM 8417 O O . HIS G 3 275 ? 190.668 204.850 152.632 1.00 96.82 296 HIS O O 1
ATOM 8424 N N . THR G 3 276 ? 191.708 206.250 154.055 1.00 83.53 297 THR O N 1
ATOM 8425 C CA . THR G 3 276 ? 190.924 207.401 153.629 1.00 83.53 297 THR O CA 1
ATOM 8426 C C . THR G 3 276 ? 191.217 207.737 152.176 1.00 83.53 297 THR O C 1
ATOM 8427 O O . THR G 3 276 ? 190.302 208.004 151.387 1.00 83.53 297 THR O O 1
ATOM 8431 N N . ILE G 3 277 ? 192.495 207.677 151.799 1.00 86.79 298 ILE O N 1
ATOM 8432 C CA . ILE G 3 277 ? 192.892 207.979 150.429 1.00 86.79 298 ILE O CA 1
ATOM 8433 C C . ILE G 3 277 ? 192.223 207.015 149.462 1.00 86.79 298 ILE O C 1
ATOM 8434 O O . ILE G 3 277 ? 191.585 207.431 148.487 1.00 86.79 298 ILE O O 1
ATOM 8436 N N . GLU G 3 278 ? 192.285 205.718 149.763 1.00 130.49 299 GLU O N 1
ATOM 8437 C CA . GLU G 3 278 ? 191.750 204.744 148.822 1.00 130.49 299 GLU O CA 1
ATOM 8438 C C . GLU G 3 278 ? 190.225 204.776 148.796 1.00 130.49 299 GLU O C 1
ATOM 8439 O O . GLU G 3 278 ? 189.618 204.792 147.717 1.00 130.49 299 GLU O O 1
ATOM 8445 N N . ASP G 3 279 ? 189.576 204.854 149.965 1.00 166.91 300 ASP O N 1
ATOM 8446 C CA . ASP G 3 279 ? 188.120 204.795 149.943 1.00 166.91 300 ASP O CA 1
ATOM 8447 C C . ASP G 3 279 ? 187.514 206.079 149.399 1.00 166.91 300 ASP O C 1
ATOM 8448 O O . ASP G 3 279 ? 186.335 206.089 149.035 1.00 166.91 300 ASP O O 1
ATOM 8453 N N . VAL G 3 280 ? 188.297 207.157 149.324 1.00 176.13 301 VAL O N 1
ATOM 8454 C CA . VAL G 3 280 ? 187.893 208.258 148.463 1.00 176.13 301 VAL O CA 1
ATOM 8455 C C . VAL G 3 280 ? 188.122 207.907 146.996 1.00 176.13 301 VAL O C 1
ATOM 8456 O O . VAL G 3 280 ? 187.233 208.101 146.157 1.00 176.13 301 VAL O O 1
ATOM 8460 N N . LEU G 3 281 ? 189.292 207.350 146.658 1.00 172.66 302 LEU O N 1
ATOM 8461 C CA . LEU G 3 281 ? 189.684 207.380 145.250 1.00 172.66 302 LEU O CA 1
ATOM 8462 C C . LEU G 3 281 ? 189.014 206.277 144.432 1.00 172.66 302 LEU O C 1
ATOM 8463 O O . LEU G 3 281 ? 188.343 206.581 143.441 1.00 172.66 302 LEU O O 1
ATOM 8468 N N . GLU G 3 282 ? 189.147 205.007 144.844 1.00 200.94 303 GLU O N 1
ATOM 8469 C CA . GLU G 3 282 ? 188.721 203.903 143.974 1.00 200.94 303 GLU O CA 1
ATOM 8470 C C . GLU G 3 282 ? 187.256 203.917 143.532 1.00 200.94 303 GLU O C 1
ATOM 8471 O O . GLU G 3 282 ? 187.022 203.666 142.336 1.00 200.94 303 GLU O O 1
ATOM 8477 N N . PRO G 3 283 ? 186.249 204.193 144.384 1.00 132.94 304 PRO O N 1
ATOM 8478 C CA . PRO G 3 283 ? 184.858 204.101 143.900 1.00 132.94 304 PRO O CA 1
ATOM 8479 C C . PRO G 3 283 ? 184.508 205.078 142.794 1.00 132.94 304 PRO O C 1
ATOM 8480 O O . PRO G 3 283 ? 183.484 204.892 142.126 1.00 132.94 304 PRO O O 1
ATOM 8484 N N . TYR G 3 284 ? 185.311 206.114 142.577 1.00 130.24 305 TYR O N 1
ATOM 8485 C CA . TYR G 3 284 ? 185.090 206.952 141.413 1.00 130.24 305 TYR O CA 1
ATOM 8486 C C . TYR G 3 284 ? 186.227 206.871 140.405 1.00 130.24 305 TYR O C 1
ATOM 8487 O O . TYR G 3 284 ? 185.979 207.009 139.205 1.00 130.24 305 TYR O O 1
ATOM 8496 N N . LEU G 3 285 ? 187.464 206.642 140.860 1.00 109.37 306 LEU O N 1
ATOM 8497 C CA . LEU G 3 285 ? 188.591 206.531 139.935 1.00 109.37 306 LEU O CA 1
ATOM 8498 C C . LEU G 3 285 ? 188.506 205.278 139.081 1.00 109.37 306 LEU O C 1
ATOM 8499 O O . LEU G 3 285 ? 188.809 205.325 137.883 1.00 109.37 306 LEU O O 1
ATOM 8504 N N . ILE G 3 286 ? 188.120 204.152 139.677 1.00 125.14 307 ILE O N 1
ATOM 8505 C CA . ILE G 3 286 ? 188.031 202.906 138.928 1.00 125.14 307 ILE O CA 1
ATOM 8506 C C . ILE G 3 286 ? 186.865 202.949 137.952 1.00 125.14 307 ILE O C 1
ATOM 8507 O O . ILE G 3 286 ? 187.000 202.576 136.781 1.00 125.14 307 ILE O O 1
ATOM 8512 N N . GLN G 3 287 ? 185.710 203.433 138.413 1.00 118.30 308 GLN O N 1
ATOM 8513 C CA . GLN G 3 287 ? 184.524 203.448 137.565 1.00 118.30 308 GLN O CA 1
ATOM 8514 C C . GLN G 3 287 ? 184.635 204.476 136.446 1.00 118.30 308 GLN O C 1
ATOM 8515 O O . GLN G 3 287 ? 183.928 204.368 135.437 1.00 118.30 308 GLN O O 1
ATOM 8521 N N . GLN G 3 288 ? 185.499 205.477 136.599 1.00 141.12 309 GLN O N 1
ATOM 8522 C CA . GLN G 3 288 ? 185.713 206.446 135.534 1.00 141.12 309 GLN O CA 1
ATOM 8523 C C . GLN G 3 288 ? 186.945 206.145 134.696 1.00 141.12 309 GLN O C 1
ATOM 8524 O O . GLN G 3 288 ? 187.124 206.770 133.645 1.00 141.12 309 GLN O O 1
ATOM 8530 N N . GLY G 3 289 ? 187.781 205.203 135.123 1.00 135.77 310 GLY O N 1
ATOM 8531 C CA . GLY G 3 289 ? 188.978 204.866 134.369 1.00 135.77 310 GLY O CA 1
ATOM 8532 C C . GLY G 3 289 ? 189.981 205.994 134.288 1.00 135.77 310 GLY O C 1
ATOM 8533 O O . GLY G 3 289 ? 190.496 206.289 133.203 1.00 135.77 310 GLY O O 1
ATOM 8534 N N . TYR G 3 290 ? 190.248 206.656 135.410 1.00 148.65 311 TYR O N 1
ATOM 8535 C CA . TYR G 3 290 ? 191.174 207.776 135.414 1.00 148.65 311 TYR O CA 1
ATOM 8536 C C . TYR G 3 290 ? 192.507 207.450 136.068 1.00 148.65 311 TYR O C 1
ATOM 8537 O O . TYR G 3 290 ? 193.457 208.223 135.914 1.00 148.65 311 TYR O O 1
ATOM 8546 N N . ILE G 3 291 ? 192.611 206.323 136.763 1.00 104.36 312 ILE O N 1
ATOM 8547 C CA . ILE G 3 291 ? 193.887 205.862 137.296 1.00 104.36 312 ILE O CA 1
ATOM 8548 C C . ILE G 3 291 ? 193.832 204.351 137.433 1.00 104.36 312 ILE O C 1
ATOM 8549 O O . ILE G 3 291 ? 192.783 203.783 137.748 1.00 104.36 312 ILE O O 1
ATOM 8551 N N . MET G 3 292 ? 194.957 203.700 137.163 1.00 234.22 313 MET O N 1
ATOM 8552 C CA . MET G 3 292 ? 195.171 202.324 137.579 1.00 234.22 313 MET O CA 1
ATOM 8553 C C . MET G 3 292 ? 196.312 202.280 138.584 1.00 234.22 313 MET O C 1
ATOM 8554 O O . MET G 3 292 ? 197.040 203.255 138.779 1.00 234.22 313 MET O O 1
ATOM 8559 N N . ARG G 3 293 ? 196.475 201.123 139.215 1.00 221.73 314 ARG O N 1
ATOM 8560 C CA . ARG G 3 293 ? 197.500 200.920 140.228 1.00 221.73 314 ARG O CA 1
ATOM 8561 C C . ARG G 3 293 ? 198.621 200.068 139.654 1.00 221.73 314 ARG O C 1
ATOM 8562 O O . ARG G 3 293 ? 198.367 199.022 139.047 1.00 221.73 314 ARG O O 1
ATOM 8570 N N . THR G 3 294 ? 199.849 200.522 139.841 1.00 233.95 315 THR O N 1
ATOM 8571 C CA . THR G 3 294 ? 201.053 199.793 139.483 1.00 233.95 315 THR O CA 1
ATOM 8572 C C . THR G 3 294 ? 201.855 199.586 140.755 1.00 233.95 315 THR O C 1
ATOM 8573 O O . THR G 3 294 ? 201.659 200.310 141.737 1.00 233.95 315 THR O O 1
ATOM 8577 N N . PRO G 3 295 ? 202.739 198.581 140.790 1.00 260.72 316 PRO O N 1
ATOM 8578 C CA . PRO G 3 295 ? 203.654 198.467 141.938 1.00 260.72 316 PRO O CA 1
ATOM 8579 C C . PRO G 3 295 ? 204.542 199.683 142.110 1.00 260.72 316 PRO O C 1
ATOM 8580 O O . PRO G 3 295 ? 204.949 199.990 143.237 1.00 260.72 316 PRO O O 1
ATOM 8584 N N . ARG G 3 296 ? 204.859 200.382 141.019 1.00 234.73 317 ARG O N 1
ATOM 8585 C CA . ARG G 3 296 ? 205.467 201.699 141.143 1.00 234.73 317 ARG O CA 1
ATOM 8586 C C . ARG G 3 296 ? 204.506 202.683 141.793 1.00 234.73 317 ARG O C 1
ATOM 8587 O O . ARG G 3 296 ? 204.887 203.412 142.715 1.00 234.73 317 ARG O O 1
ATOM 8595 N N . GLY G 3 297 ? 203.255 202.703 141.350 1.00 182.27 318 GLY O N 1
ATOM 8596 C CA . GLY G 3 297 ? 202.284 203.565 141.988 1.00 182.27 318 GLY O CA 1
ATOM 8597 C C . GLY G 3 297 ? 200.974 203.619 141.236 1.00 182.27 318 GLY O C 1
ATOM 8598 O O . GLY G 3 297 ? 200.854 203.161 140.098 1.00 182.27 318 GLY O O 1
ATOM 8599 N N . ARG G 3 298 ? 199.989 204.222 141.903 1.00 137.43 319 ARG O N 1
ATOM 8600 C CA . ARG G 3 298 ? 198.668 204.453 141.321 1.00 137.43 319 ARG O CA 1
ATOM 8601 C C . ARG G 3 298 ? 198.783 205.557 140.268 1.00 137.43 319 ARG O C 1
ATOM 8602 O O . ARG G 3 298 ? 198.470 206.729 140.490 1.00 137.43 319 ARG O O 1
ATOM 8610 N N . VAL G 3 299 ? 199.264 205.160 139.093 1.00 155.95 320 VAL O N 1
ATOM 8611 C CA . VAL G 3 299 ? 199.498 206.129 138.034 1.00 155.95 320 VAL O CA 1
ATOM 8612 C C . VAL G 3 299 ? 198.188 206.415 137.310 1.00 155.95 320 VAL O C 1
ATOM 8613 O O . VAL G 3 299 ? 197.347 205.526 137.120 1.00 155.95 320 VAL O O 1
ATOM 8617 N N . VAL G 3 300 ? 197.981 207.680 136.953 1.00 137.51 321 VAL O N 1
ATOM 8618 C CA . VAL G 3 300 ? 196.734 208.080 136.318 1.00 137.51 321 VAL O CA 1
ATOM 8619 C C . VAL G 3 300 ? 196.740 207.666 134.851 1.00 137.51 321 VAL O C 1
ATOM 8620 O O . VAL G 3 300 ? 197.788 207.469 134.232 1.00 137.51 321 VAL O O 1
ATOM 8622 N N . THR G 3 301 ? 195.543 207.530 134.292 1.00 134.86 322 THR O N 1
ATOM 8623 C CA . THR G 3 301 ? 195.413 207.225 132.879 1.00 134.86 322 THR O CA 1
ATOM 8624 C C . THR G 3 301 ? 195.668 208.469 132.034 1.00 134.86 322 THR O C 1
ATOM 8625 O O . THR G 3 301 ? 195.775 209.591 132.536 1.00 134.86 322 THR O O 1
ATOM 8629 N N . ARG G 3 302 ? 195.758 208.250 130.722 1.00 170.44 323 ARG O N 1
ATOM 8630 C CA . ARG G 3 302 ? 195.760 209.367 129.786 1.00 170.44 323 ARG O CA 1
ATOM 8631 C C . ARG G 3 302 ? 194.419 210.080 129.784 1.00 170.44 323 ARG O C 1
ATOM 8632 O O . ARG G 3 302 ? 194.349 211.271 129.462 1.00 170.44 323 ARG O O 1
ATOM 8640 N N . HIS G 3 303 ? 193.350 209.362 130.134 1.00 193.56 324 HIS O N 1
ATOM 8641 C CA . HIS G 3 303 ? 192.019 209.953 130.184 1.00 193.56 324 HIS O CA 1
ATOM 8642 C C . HIS G 3 303 ? 191.929 211.030 131.257 1.00 193.56 324 HIS O C 1
ATOM 8643 O O . HIS G 3 303 ? 191.294 212.071 131.049 1.00 193.56 324 HIS O O 1
ATOM 8650 N N . ALA G 3 304 ? 192.554 210.796 132.412 1.00 151.73 325 ALA O N 1
ATOM 8651 C CA . ALA G 3 304 ? 192.573 211.809 133.462 1.00 151.73 325 ALA O CA 1
ATOM 8652 C C . ALA G 3 304 ? 193.350 213.043 133.029 1.00 151.73 325 ALA O C 1
ATOM 8653 O O . ALA G 3 304 ? 192.940 214.176 133.312 1.00 151.73 325 ALA O O 1
ATOM 8655 N N . TYR G 3 305 ? 194.481 212.840 132.354 1.00 172.22 326 TYR O N 1
ATOM 8656 C CA . TYR G 3 305 ? 195.294 213.962 131.902 1.00 172.22 326 TYR O CA 1
ATOM 8657 C C . TYR G 3 305 ? 194.566 214.771 130.839 1.00 172.22 326 TYR O C 1
ATOM 8658 O O . TYR G 3 305 ? 194.548 216.006 130.888 1.00 172.22 326 TYR O O 1
ATOM 8667 N N . LEU G 3 306 ? 193.920 214.090 129.899 1.00 157.73 327 LEU O N 1
ATOM 8668 C CA . LEU G 3 306 ? 193.175 214.761 128.846 1.00 157.73 327 LEU O CA 1
ATOM 8669 C C . LEU G 3 306 ? 191.822 215.274 129.316 1.00 157.73 327 LEU O C 1
ATOM 8670 O O . LEU G 3 306 ? 191.157 215.992 128.561 1.00 157.73 327 LEU O O 1
ATOM 8675 N N . HIS G 3 307 ? 191.394 214.908 130.527 1.00 138.62 328 HIS O N 1
ATOM 8676 C CA . HIS G 3 307 ? 190.196 215.510 131.101 1.00 138.62 328 HIS O CA 1
ATOM 8677 C C . HIS G 3 307 ? 190.377 217.004 131.309 1.00 138.62 328 HIS O C 1
ATOM 8678 O O . HIS G 3 307 ? 189.465 217.793 131.041 1.00 138.62 328 HIS O O 1
ATOM 8685 N N . PHE G 3 308 ? 191.546 217.408 131.792 1.00 139.28 329 PHE O N 1
ATOM 8686 C CA . PHE G 3 308 ? 191.862 218.810 131.998 1.00 139.28 329 PHE O CA 1
ATOM 8687 C C . PHE G 3 308 ? 192.522 219.439 130.782 1.00 139.28 329 PHE O C 1
ATOM 8688 O O . PHE G 3 308 ? 193.213 220.455 130.919 1.00 139.28 329 PHE O O 1
ATOM 8696 N N . GLY G 3 309 ? 192.323 218.858 129.604 1.00 188.19 330 GLY O N 1
ATOM 8697 C CA . GLY G 3 309 ? 192.861 219.406 128.372 1.00 188.19 330 GLY O CA 1
ATOM 8698 C C . GLY G 3 309 ? 194.370 219.386 128.296 1.00 188.19 330 GLY O C 1
ATOM 8699 O O . GLY G 3 309 ? 194.974 220.331 127.772 1.00 188.19 330 GLY O O 1
ATOM 8700 N N . LEU G 3 310 ? 194.998 218.333 128.806 1.00 169.77 331 LEU O N 1
ATOM 8701 C CA . LEU G 3 310 ? 196.447 218.225 128.832 1.00 169.77 331 LEU O CA 1
ATOM 8702 C C . LEU G 3 310 ? 196.864 217.047 127.966 1.00 169.77 331 LEU O C 1
ATOM 8703 O O . LEU G 3 310 ? 196.409 215.920 128.185 1.00 169.77 331 LEU O O 1
ATOM 8708 N N . ASN G 3 311 ? 197.718 217.313 126.982 1.00 196.37 332 ASN O N 1
ATOM 8709 C CA . ASN G 3 311 ? 198.120 216.291 126.027 1.00 196.37 332 ASN O CA 1
ATOM 8710 C C . ASN G 3 311 ? 199.257 215.451 126.590 1.00 196.37 332 ASN O C 1
ATOM 8711 O O . ASN G 3 311 ? 200.180 215.972 127.221 1.00 196.37 332 ASN O O 1
ATOM 8716 N N . ILE G 3 312 ? 199.191 214.148 126.336 1.00 233.21 333 ILE O N 1
ATOM 8717 C CA . ILE G 3 312 ? 200.186 213.223 126.889 1.00 233.21 333 ILE O CA 1
ATOM 8718 C C . ILE G 3 312 ? 201.531 213.461 126.212 1.00 233.21 333 ILE O C 1
ATOM 8719 O O . ILE G 3 312 ? 201.621 213.395 124.971 1.00 233.21 333 ILE O O 1
ATOM 8724 N N . PRO G 3 313 ? 202.604 213.744 126.966 1.00 252.85 334 PRO O N 1
ATOM 8725 C CA . PRO G 3 313 ? 203.942 213.949 126.408 1.00 252.85 334 PRO O CA 1
ATOM 8726 C C . PRO G 3 313 ? 204.638 212.634 126.072 1.00 252.85 334 PRO O C 1
ATOM 8727 O O . PRO G 3 313 ? 204.247 211.599 126.611 1.00 252.85 334 PRO O O 1
ATOM 8731 N N . VAL H 4 1 ? 177.847 176.504 195.122 1.00 651.40 154 VAL B N 1
ATOM 8732 C CA . VAL H 4 1 ? 179.162 176.375 194.507 1.00 651.40 154 VAL B CA 1
ATOM 8733 C C . VAL H 4 1 ? 179.460 174.893 194.254 1.00 651.40 154 VAL B C 1
ATOM 8734 O O . VAL H 4 1 ? 179.082 174.027 195.045 1.00 651.40 154 VAL B O 1
ATOM 8738 N N . SER H 4 2 ? 180.101 174.603 193.125 1.00 642.95 155 SER B N 1
ATOM 8739 C CA . SER H 4 2 ? 180.441 173.235 192.755 1.00 642.95 155 SER B CA 1
ATOM 8740 C C . SER H 4 2 ? 181.650 173.271 191.828 1.00 642.95 155 SER B C 1
ATOM 8741 O O . SER H 4 2 ? 182.257 174.323 191.604 1.00 642.95 155 SER B O 1
ATOM 8744 N N . SER H 4 3 ? 182.001 172.098 191.293 1.00 583.14 156 SER B N 1
ATOM 8745 C CA . SER H 4 3 ? 183.127 172.007 190.371 1.00 583.14 156 SER B CA 1
ATOM 8746 C C . SER H 4 3 ? 182.820 172.675 189.038 1.00 583.14 156 SER B C 1
ATOM 8747 O O . SER H 4 3 ? 183.739 173.151 188.363 1.00 583.14 156 SER B O 1
ATOM 8750 N N . ALA H 4 4 ? 181.545 172.708 188.640 1.00 558.49 157 ALA B N 1
ATOM 8751 C CA . ALA H 4 4 ? 181.166 173.396 187.411 1.00 558.49 157 ALA B CA 1
ATOM 8752 C C . ALA H 4 4 ? 181.409 174.895 187.521 1.00 558.49 157 ALA B C 1
ATOM 8753 O O . ALA H 4 4 ? 181.845 175.533 186.557 1.00 558.49 157 ALA B O 1
ATOM 8755 N N . GLU H 4 5 ? 181.146 175.472 188.696 1.00 593.23 158 GLU B N 1
ATOM 8756 C CA . GLU H 4 5 ? 181.367 176.901 188.896 1.00 593.23 158 GLU B CA 1
ATOM 8757 C C . GLU H 4 5 ? 182.853 177.246 188.880 1.00 593.23 158 GLU B C 1
ATOM 8758 O O . GLU H 4 5 ? 183.258 178.250 188.279 1.00 593.23 158 GLU B O 1
ATOM 8764 N N . ALA H 4 6 ? 183.680 176.425 189.534 1.00 494.76 159 ALA B N 1
ATOM 8765 C CA . ALA H 4 6 ? 185.122 176.650 189.511 1.00 494.76 159 ALA B CA 1
ATOM 8766 C C . ALA H 4 6 ? 185.687 176.447 188.112 1.00 494.76 159 ALA B C 1
ATOM 8767 O O . ALA H 4 6 ? 186.596 177.173 187.688 1.00 494.76 159 ALA B O 1
ATOM 8769 N N . ASP H 4 7 ? 185.155 175.465 187.378 1.00 509.78 160 ASP B N 1
ATOM 8770 C CA . ASP H 4 7 ? 185.561 175.261 185.992 1.00 509.78 160 ASP B CA 1
ATOM 8771 C C . ASP H 4 7 ? 185.164 176.446 185.122 1.00 509.78 160 ASP B C 1
ATOM 8772 O O . ASP H 4 7 ? 185.915 176.846 184.227 1.00 509.78 160 ASP B O 1
ATOM 8777 N N . ALA H 4 8 ? 183.983 177.017 185.373 1.00 408.66 161 ALA B N 1
ATOM 8778 C CA . ALA H 4 8 ? 183.552 178.214 184.660 1.00 408.66 161 ALA B CA 1
ATOM 8779 C C . ALA H 4 8 ? 184.470 179.393 184.950 1.00 408.66 161 ALA B C 1
ATOM 8780 O O . ALA H 4 8 ? 184.835 180.145 184.037 1.00 408.66 161 ALA B O 1
ATOM 8782 N N . VAL H 4 9 ? 184.856 179.561 186.217 1.00 444.07 162 VAL B N 1
ATOM 8783 C CA . VAL H 4 9 ? 185.756 180.647 186.602 1.00 444.07 162 VAL B CA 1
ATOM 8784 C C . VAL H 4 9 ? 187.114 180.476 185.927 1.00 444.07 162 VAL B C 1
ATOM 8785 O O . VAL H 4 9 ? 187.677 181.428 185.373 1.00 444.07 162 VAL B O 1
ATOM 8789 N N . SER H 4 10 ? 187.641 179.247 185.935 1.00 437.87 163 SER B N 1
ATOM 8790 C CA . SER H 4 10 ? 188.938 178.983 185.318 1.00 437.87 163 SER B CA 1
ATOM 8791 C C . SER H 4 10 ? 188.889 179.160 183.804 1.00 437.87 163 SER B C 1
ATOM 8792 O O . SER H 4 10 ? 189.838 179.678 183.204 1.00 437.87 163 SER B O 1
ATOM 8795 N N . ALA H 4 11 ? 187.793 178.734 183.171 1.00 418.40 164 ALA B N 1
ATOM 8796 C CA . ALA H 4 11 ? 187.653 178.897 181.728 1.00 418.40 164 ALA B CA 1
ATOM 8797 C C . ALA H 4 11 ? 187.529 180.365 181.347 1.00 418.40 164 ALA B C 1
ATOM 8798 O O . ALA H 4 11 ? 188.076 180.795 180.325 1.00 418.40 164 ALA B O 1
ATOM 8800 N N . LEU H 4 12 ? 186.814 181.150 182.155 1.00 425.28 165 LEU B N 1
ATOM 8801 C CA . LEU H 4 12 ? 186.705 182.580 181.886 1.00 425.28 165 LEU B CA 1
ATOM 8802 C C . LEU H 4 12 ? 188.037 183.285 182.113 1.00 425.28 165 LEU B C 1
ATOM 88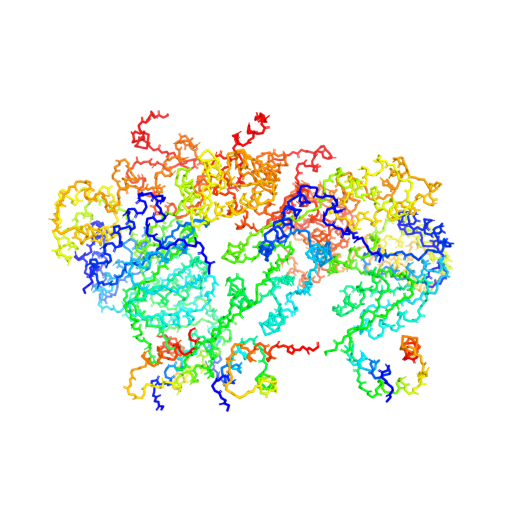03 O O . LEU H 4 12 ? 188.366 184.244 181.406 1.00 425.28 165 LEU B O 1
ATOM 8808 N N . ILE H 4 13 ? 188.817 182.820 183.094 1.00 464.77 166 ILE B N 1
ATOM 8809 C CA . ILE H 4 13 ? 190.144 183.384 183.332 1.00 464.77 166 ILE B CA 1
ATOM 8810 C C . ILE H 4 13 ? 191.068 183.080 182.159 1.00 464.77 166 ILE B C 1
ATOM 8811 O O . ILE H 4 13 ? 191.769 183.964 181.650 1.00 464.77 166 ILE B O 1
ATOM 8816 N N . ALA H 4 14 ? 191.070 181.823 181.702 1.00 427.73 167 ALA B N 1
ATOM 8817 C CA . ALA H 4 14 ? 191.911 181.437 180.574 1.00 427.73 167 ALA B CA 1
ATOM 8818 C C . ALA H 4 14 ? 191.456 182.098 179.280 1.00 427.73 167 ALA B C 1
ATOM 8819 O O . ALA H 4 14 ? 192.270 182.326 178.379 1.00 427.73 167 ALA B O 1
ATOM 8821 N N . LEU H 4 15 ? 190.163 182.407 179.170 1.00 409.26 168 LEU B N 1
ATOM 8822 C CA . LEU H 4 15 ? 189.657 183.171 178.039 1.00 409.26 168 LEU B CA 1
ATOM 8823 C C . LEU H 4 15 ? 190.163 184.607 178.047 1.00 409.26 168 LEU B C 1
ATOM 8824 O O . LEU H 4 15 ? 190.276 185.221 176.981 1.00 409.26 168 LEU B O 1
ATOM 8829 N N . GLY H 4 16 ? 190.478 185.146 179.220 1.00 419.52 169 GLY B N 1
ATOM 8830 C CA . GLY H 4 16 ? 190.981 186.502 179.344 1.00 419.52 169 GLY B CA 1
ATOM 8831 C C . GLY H 4 16 ? 190.156 187.397 180.242 1.00 419.52 169 GLY B C 1
ATOM 8832 O O . GLY H 4 16 ? 190.494 188.581 180.381 1.00 419.52 169 GLY B O 1
ATOM 8833 N N . PHE H 4 17 ? 189.086 186.899 180.853 1.00 454.17 170 PHE B N 1
ATOM 8834 C CA . PHE H 4 17 ? 188.290 187.726 181.745 1.00 454.17 170 PHE B CA 1
ATOM 8835 C C . PHE H 4 17 ? 189.009 187.921 183.071 1.00 454.17 170 PHE B C 1
ATOM 8836 O O . PHE H 4 17 ? 189.805 187.079 183.496 1.00 454.17 170 PHE B O 1
ATOM 8844 N N . LYS H 4 18 ? 188.733 189.049 183.715 1.00 618.64 171 LYS B N 1
ATOM 8845 C CA . LYS H 4 18 ? 189.329 189.327 185.011 1.00 618.64 171 LYS B CA 1
ATOM 8846 C C . LYS H 4 18 ? 188.739 188.377 186.050 1.00 618.64 171 LYS B C 1
ATOM 8847 O O . LYS H 4 18 ? 187.523 188.151 186.057 1.00 618.64 171 LYS B O 1
ATOM 8853 N N . PRO H 4 19 ? 189.571 187.791 186.919 1.00 655.67 172 PRO B N 1
ATOM 8854 C CA . PRO H 4 19 ? 189.081 186.722 187.812 1.00 655.67 172 PRO B CA 1
ATOM 8855 C C . PRO H 4 19 ? 187.997 187.151 188.786 1.00 655.67 172 PRO B C 1
ATOM 8856 O O . PRO H 4 19 ? 187.102 186.351 189.085 1.00 655.67 172 PRO B O 1
ATOM 8860 N N . GLN H 4 20 ? 188.035 188.390 189.281 1.00 620.02 173 GLN B N 1
ATOM 8861 C CA . GLN H 4 20 ? 187.047 188.805 190.272 1.00 620.02 173 GLN B CA 1
ATOM 8862 C C . GLN H 4 20 ? 185.674 189.003 189.633 1.00 620.02 173 GLN B C 1
ATOM 8863 O O . GLN H 4 20 ? 184.659 188.554 190.176 1.00 620.02 173 GLN B O 1
ATOM 8869 N N . GLU H 4 21 ? 185.623 189.616 188.447 1.00 587.95 174 GLU B N 1
ATOM 8870 C CA . GLU H 4 21 ? 184.337 189.805 187.786 1.00 587.95 174 GLU B CA 1
ATOM 8871 C C . GLU H 4 21 ? 183.850 188.520 187.131 1.00 587.95 174 GLU B C 1
ATOM 8872 O O . GLU H 4 21 ? 182.638 188.297 187.048 1.00 587.95 174 GLU B O 1
ATOM 8878 N N . ALA H 4 22 ? 184.768 187.661 186.676 1.00 573.25 175 ALA B N 1
ATOM 8879 C CA . ALA H 4 22 ? 184.368 186.336 186.210 1.00 573.25 175 ALA B CA 1
ATOM 8880 C C . ALA H 4 22 ? 183.761 185.523 187.344 1.00 573.25 175 ALA B C 1
ATOM 8881 O O . ALA H 4 22 ? 182.728 184.867 187.165 1.00 573.25 175 ALA B O 1
ATOM 8883 N N . SER H 4 23 ? 184.377 185.579 188.527 1.00 566.33 176 SER B N 1
ATOM 8884 C CA . SER H 4 23 ? 183.839 184.879 189.687 1.00 566.33 176 SER B CA 1
ATOM 8885 C C . SER H 4 23 ? 182.505 185.472 190.121 1.00 566.33 176 SER B C 1
ATOM 8886 O O . SER H 4 23 ? 181.604 184.741 190.541 1.00 566.33 176 SER B O 1
ATOM 8889 N N . ARG H 4 24 ? 182.361 186.798 190.026 1.00 567.33 177 ARG B N 1
ATOM 8890 C CA . ARG H 4 24 ? 181.089 187.434 190.357 1.00 567.33 177 ARG B CA 1
ATOM 8891 C C . ARG H 4 24 ? 179.992 187.031 189.378 1.00 567.33 177 ARG B C 1
ATOM 8892 O O . ARG H 4 24 ? 178.848 186.793 189.783 1.00 567.33 177 ARG B O 1
ATOM 8900 N N . ALA H 4 25 ? 180.320 186.956 188.085 1.00 541.21 178 ALA B N 1
ATOM 8901 C CA . ALA H 4 25 ? 179.343 186.530 187.088 1.00 541.21 178 ALA B CA 1
ATOM 8902 C C . ALA H 4 25 ? 178.956 185.071 187.282 1.00 541.21 178 ALA B C 1
ATOM 8903 O O . ALA H 4 25 ? 177.790 184.700 187.100 1.00 541.21 178 ALA B O 1
ATOM 8905 N N . VAL H 4 26 ? 179.925 184.227 187.642 1.00 555.65 179 VAL B N 1
ATOM 8906 C CA . VAL H 4 26 ? 179.638 182.825 187.933 1.00 555.65 179 VAL B CA 1
ATOM 8907 C C . VAL H 4 26 ? 178.761 182.695 189.175 1.00 555.65 179 VAL B C 1
ATOM 8908 O O . VAL H 4 26 ? 177.778 181.942 189.183 1.00 555.65 179 VAL B O 1
ATOM 8912 N N . ALA H 4 27 ? 179.081 183.444 190.233 1.00 576.06 180 ALA B N 1
ATOM 8913 C CA . ALA H 4 27 ? 178.343 183.321 191.485 1.00 576.06 180 ALA B CA 1
ATOM 8914 C C . ALA H 4 27 ? 176.972 183.981 191.410 1.00 576.06 180 ALA B C 1
ATOM 8915 O O . ALA H 4 27 ? 176.087 183.653 192.209 1.00 576.06 180 ALA B O 1
ATOM 8917 N N . ALA H 4 28 ? 176.781 184.917 190.477 1.00 603.72 181 ALA B N 1
ATOM 8918 C CA . ALA H 4 28 ? 175.477 185.553 190.323 1.00 603.72 181 ALA B CA 1
ATOM 8919 C C . ALA H 4 28 ? 174.446 184.569 189.786 1.00 603.72 181 ALA B C 1
ATOM 8920 O O . ALA H 4 28 ? 173.295 184.551 190.239 1.00 603.72 181 ALA B O 1
ATOM 8922 N N . VAL H 4 29 ? 174.840 183.745 188.821 1.00 650.90 182 VAL B N 1
ATOM 8923 C CA . VAL H 4 29 ? 173.956 182.734 188.246 1.00 650.90 182 VAL B CA 1
ATOM 8924 C C . VAL H 4 29 ? 174.671 181.378 188.208 1.00 650.90 182 VAL B C 1
ATOM 8925 O O . VAL H 4 29 ? 175.180 180.936 187.167 1.00 650.90 182 VAL B O 1
ATOM 8929 N N . PRO H 4 30 ? 174.745 180.682 189.341 1.00 689.61 183 PRO B N 1
ATOM 8930 C CA . PRO H 4 30 ? 175.442 179.392 189.364 1.00 689.61 183 PRO B CA 1
ATOM 8931 C C . PRO H 4 30 ? 174.633 178.298 188.686 1.00 689.61 183 PRO B C 1
ATOM 8932 O O . PRO H 4 30 ? 173.405 178.363 188.593 1.00 689.61 183 PRO B O 1
ATOM 8936 N N . GLY H 4 31 ? 175.345 177.284 188.204 1.00 653.39 184 GLY B N 1
ATOM 8937 C CA . GLY H 4 31 ? 174.705 176.105 187.660 1.00 653.39 184 GLY B CA 1
ATOM 8938 C C . GLY H 4 31 ? 174.548 175.017 188.698 1.00 653.39 184 GLY B C 1
ATOM 8939 O O . GLY H 4 31 ? 175.060 173.906 188.528 1.00 653.39 184 GLY B O 1
ATOM 8940 N N . GLU H 4 32 ? 173.860 175.338 189.795 1.00 701.67 185 GLU B N 1
ATOM 8941 C CA . GLU H 4 32 ? 173.608 174.342 190.830 1.00 701.67 185 GLU B CA 1
ATOM 8942 C C . GLU H 4 32 ? 172.666 173.256 190.325 1.00 701.67 185 GLU B C 1
ATOM 8943 O O . GLU H 4 32 ? 172.832 172.076 190.655 1.00 701.67 185 GLU B O 1
ATOM 8949 N N . ASP H 4 33 ? 171.673 173.637 189.521 1.00 673.62 186 ASP B N 1
ATOM 8950 C CA . ASP H 4 33 ? 170.715 172.697 188.954 1.00 673.62 186 ASP B CA 1
ATOM 8951 C C . ASP H 4 33 ? 170.767 172.673 187.431 1.00 673.62 186 ASP B C 1
ATOM 8952 O O . ASP H 4 33 ? 169.815 172.218 186.790 1.00 673.62 186 ASP B O 1
ATOM 8957 N N . LEU H 4 34 ? 171.859 173.149 186.837 1.00 605.89 187 LEU B N 1
ATOM 8958 C CA . LEU H 4 34 ? 171.950 173.252 185.389 1.00 605.89 187 LEU B CA 1
ATOM 8959 C C . LEU H 4 34 ? 173.414 173.193 184.971 1.00 605.89 187 LEU B C 1
ATOM 8960 O O . LEU H 4 34 ? 174.322 173.321 185.796 1.00 605.89 187 LEU B O 1
ATOM 8965 N N . SER H 4 35 ? 173.627 172.987 183.672 1.00 562.93 188 SER B N 1
ATOM 8966 C CA . SER H 4 35 ? 174.948 172.678 183.145 1.00 562.93 188 SER B CA 1
ATOM 8967 C C . SER H 4 35 ? 175.874 173.892 183.205 1.00 562.93 188 SER B C 1
ATOM 8968 O O . SER H 4 35 ? 175.442 175.036 183.366 1.00 562.93 188 SER B O 1
ATOM 8971 N N . SER H 4 36 ? 177.175 173.617 183.078 1.00 528.03 189 SER B N 1
ATOM 8972 C CA . SER H 4 36 ? 178.174 174.680 183.138 1.00 528.03 189 SER B CA 1
ATOM 8973 C C . SER H 4 36 ? 178.096 175.587 181.916 1.00 528.03 189 SER B C 1
ATOM 8974 O O . SER H 4 36 ? 178.321 176.797 182.018 1.00 528.03 189 SER B O 1
ATOM 8977 N N . GLU H 4 37 ? 177.787 175.026 180.748 1.00 535.42 190 GLU B N 1
ATOM 8978 C CA . GLU H 4 37 ? 177.670 175.859 179.557 1.00 535.42 190 GLU B CA 1
ATOM 8979 C C . GLU H 4 37 ? 176.486 176.816 179.665 1.00 535.42 190 GLU B C 1
ATOM 8980 O O . GLU H 4 37 ? 176.569 177.970 179.228 1.00 535.42 190 GLU B O 1
ATOM 8986 N N . GLU H 4 38 ? 175.400 176.379 180.308 1.00 537.79 191 GLU B N 1
ATOM 8987 C CA . GLU H 4 38 ? 174.234 177.243 180.455 1.00 537.79 191 GLU B CA 1
ATOM 8988 C C . GLU H 4 38 ? 174.484 178.367 181.454 1.00 537.79 191 GLU B C 1
ATOM 8989 O O . GLU H 4 38 ? 174.059 179.506 181.227 1.00 537.79 191 GLU B O 1
ATOM 8995 N N . MET H 4 39 ? 175.173 178.083 182.566 1.00 495.92 192 MET B N 1
ATOM 8996 C CA . MET H 4 39 ? 175.408 179.160 183.522 1.00 495.92 192 MET B CA 1
ATOM 8997 C C . MET H 4 39 ? 176.503 180.093 183.027 1.00 495.92 192 MET B C 1
ATOM 8998 O O . MET H 4 39 ? 176.488 181.282 183.355 1.00 495.92 192 MET B O 1
ATOM 9003 N N . ILE H 4 40 ? 177.437 179.582 182.219 1.00 426.00 193 ILE B N 1
ATOM 9004 C CA . ILE H 4 40 ? 178.372 180.462 181.521 1.00 426.00 193 ILE B CA 1
ATOM 9005 C C . ILE H 4 40 ? 177.628 181.358 180.539 1.00 426.00 193 ILE B C 1
ATOM 9006 O O . ILE H 4 40 ? 177.929 182.551 180.425 1.00 426.00 193 ILE B O 1
ATOM 9011 N N . ARG H 4 41 ? 176.623 180.812 179.844 1.00 410.43 194 ARG B N 1
ATOM 9012 C CA . ARG H 4 41 ? 175.792 181.637 178.969 1.00 410.43 194 ARG B CA 1
ATOM 9013 C C . ARG H 4 41 ? 175.076 182.732 179.748 1.00 410.43 194 ARG B C 1
ATOM 9014 O O . ARG H 4 41 ? 175.090 183.901 179.350 1.00 410.43 194 ARG B O 1
ATOM 9022 N N . GLN H 4 42 ? 174.464 182.368 180.875 1.00 447.27 195 GLN B N 1
ATOM 9023 C CA . GLN H 4 42 ? 173.708 183.341 181.657 1.00 447.27 195 GLN B CA 1
ATOM 9024 C C . GLN H 4 42 ? 174.625 184.385 182.287 1.00 447.27 195 GLN B C 1
ATOM 9025 O O . GLN H 4 42 ? 174.243 185.553 182.427 1.00 447.27 195 GLN B O 1
ATOM 9031 N N . ALA H 4 43 ? 175.837 183.981 182.677 1.00 436.10 196 ALA B N 1
ATOM 9032 C CA . ALA H 4 43 ? 176.808 184.931 183.208 1.00 436.10 196 ALA B CA 1
ATOM 9033 C C . ALA H 4 43 ? 177.301 185.878 182.125 1.00 436.10 196 ALA B C 1
ATOM 9034 O O . ALA H 4 43 ? 177.450 187.082 182.362 1.00 436.10 196 ALA B O 1
ATOM 9036 N N . LEU H 4 44 ? 177.557 185.351 180.924 1.00 399.93 197 LEU B N 1
ATOM 9037 C CA . LEU H 4 44 ? 178.014 186.185 179.819 1.00 399.93 197 LEU B CA 1
ATOM 9038 C C . LEU H 4 44 ? 176.907 187.103 179.321 1.00 399.93 197 LEU B C 1
ATOM 9039 O O . LEU H 4 44 ? 177.187 188.145 178.718 1.00 399.93 197 LEU B O 1
ATOM 9044 N N . LYS H 4 45 ? 175.649 186.732 179.557 1.00 403.05 198 LYS B N 1
ATOM 9045 C CA . LYS H 4 45 ? 174.544 187.652 179.331 1.00 403.05 198 LYS B CA 1
ATOM 9046 C C . LYS H 4 45 ? 174.485 188.740 180.395 1.00 403.05 198 LYS B C 1
ATOM 9047 O O . LYS H 4 45 ? 173.818 189.758 180.184 1.00 403.05 198 LYS B O 1
ATOM 9053 N N . GLY H 4 46 ? 175.155 188.536 181.534 1.00 390.97 199 GLY B N 1
ATOM 9054 C CA . GLY H 4 46 ? 175.078 189.502 182.619 1.00 390.97 199 GLY B CA 1
ATOM 9055 C C . GLY H 4 46 ? 175.744 190.823 182.285 1.00 390.97 199 GLY B C 1
ATOM 9056 O O . GLY H 4 46 ? 175.162 191.892 182.480 1.00 390.97 199 GLY B O 1
ATOM 9057 N N . MET H 4 47 ? 176.972 190.769 181.775 1.00 363.07 200 MET B N 1
ATOM 9058 C CA . MET H 4 47 ? 177.664 191.979 181.355 1.00 363.07 200 MET B CA 1
ATOM 9059 C C . MET H 4 47 ? 177.474 192.277 179.875 1.00 363.07 200 MET B C 1
ATOM 9060 O O . MET H 4 47 ? 178.057 193.250 179.382 1.00 363.07 200 MET B O 1
ATOM 9065 N N . VAL H 4 48 ? 176.677 191.465 179.175 1.00 412.27 201 VAL B N 1
ATOM 9066 C CA . VAL H 4 48 ? 176.308 191.651 177.766 1.00 412.27 201 VAL B CA 1
ATOM 9067 C C . VAL H 4 48 ? 177.533 191.690 176.849 1.00 412.27 201 VAL B C 1
ATOM 9068 O O . VAL H 4 48 ? 178.101 192.749 176.580 1.00 412.27 201 VAL B O 1
ATOM 9072 N N . ARG I 3 1 ? 194.272 240.639 171.867 1.00 297.14 22 ARG P N 1
ATOM 9073 C CA . ARG I 3 1 ? 194.460 241.418 170.650 1.00 297.14 22 ARG P CA 1
ATOM 9074 C C . ARG I 3 1 ? 194.886 240.528 169.488 1.00 297.14 22 ARG P C 1
ATOM 9075 O O . ARG I 3 1 ? 195.541 240.984 168.552 1.00 297.14 22 ARG P O 1
ATOM 9083 N N . ALA I 3 2 ? 194.507 239.256 169.556 1.00 314.80 23 ALA P N 1
ATOM 9084 C CA . ALA I 3 2 ? 194.822 238.310 168.500 1.00 314.80 23 ALA P CA 1
ATOM 9085 C C . ALA I 3 2 ? 193.924 238.545 167.287 1.00 314.80 23 ALA P C 1
ATOM 9086 O O . ALA I 3 2 ? 192.961 239.316 167.328 1.00 314.80 23 ALA P O 1
ATOM 9088 N N . ILE I 3 3 ? 194.255 237.865 166.189 1.00 333.31 24 ILE P N 1
ATOM 9089 C CA . ILE I 3 3 ? 193.511 238.031 164.946 1.00 333.31 24 ILE P CA 1
ATOM 9090 C C . ILE I 3 3 ? 192.157 237.336 165.055 1.00 333.31 24 ILE P C 1
ATOM 9091 O O . ILE I 3 3 ? 192.041 236.241 165.623 1.00 333.31 24 ILE P O 1
ATOM 9096 N N . ARG I 3 4 ? 191.112 237.996 164.543 1.00 358.75 25 ARG P N 1
ATOM 9097 C CA . ARG I 3 4 ? 189.753 237.469 164.602 1.00 358.75 25 ARG P CA 1
ATOM 9098 C C . ARG I 3 4 ? 188.893 238.112 163.518 1.00 358.75 25 ARG P C 1
ATOM 9099 O O . ARG I 3 4 ? 188.742 239.340 163.497 1.00 358.75 25 ARG P O 1
ATOM 9107 N N . PRO I 3 5 ? 188.309 237.329 162.608 1.00 292.73 26 PRO P N 1
ATOM 9108 C CA . PRO I 3 5 ? 187.243 237.867 161.749 1.00 292.73 26 PRO P CA 1
ATOM 9109 C C . PRO I 3 5 ? 185.932 237.888 162.523 1.00 292.73 26 PRO P C 1
ATOM 9110 O O . PRO I 3 5 ? 185.485 236.855 163.024 1.00 292.73 26 PRO P O 1
ATOM 9114 N N . LEU I 3 6 ? 185.322 239.073 162.627 1.00 262.54 27 LEU P N 1
ATOM 9115 C CA . LEU I 3 6 ? 184.199 239.263 163.544 1.00 262.54 27 LEU P CA 1
ATOM 9116 C C . LEU I 3 6 ? 182.995 238.417 163.152 1.00 262.54 27 LEU P C 1
ATOM 9117 O O . LEU I 3 6 ? 182.323 237.845 164.018 1.00 262.54 27 LEU P O 1
ATOM 9122 N N . LYS I 3 7 ? 182.714 238.314 161.858 1.00 268.84 28 LYS P N 1
ATOM 9123 C CA . LYS I 3 7 ? 181.626 237.483 161.371 1.00 268.84 28 LYS P CA 1
ATOM 9124 C C . LYS I 3 7 ? 182.145 236.529 160.307 1.00 268.84 28 LYS P C 1
ATOM 9125 O O . LYS I 3 7 ? 183.207 236.738 159.715 1.00 268.84 28 LYS P O 1
ATOM 9131 N N . LEU I 3 8 ? 181.379 235.459 160.090 1.00 245.78 29 LEU P N 1
ATOM 9132 C CA . LEU I 3 8 ? 181.677 234.543 158.995 1.00 245.78 29 LEU P CA 1
ATOM 9133 C C . LEU I 3 8 ? 181.506 235.235 157.650 1.00 245.78 29 LEU P C 1
ATOM 9134 O O . LEU I 3 8 ? 182.232 234.942 156.693 1.00 245.78 29 LEU P O 1
ATOM 9139 N N . ALA I 3 9 ? 180.531 236.142 157.554 1.00 214.83 30 ALA P N 1
ATOM 9140 C CA . ALA I 3 9 ? 180.453 237.021 156.394 1.00 214.83 30 ALA P CA 1
ATOM 9141 C C . ALA I 3 9 ? 181.660 237.946 156.336 1.00 214.83 30 ALA P C 1
ATOM 9142 O O . ALA I 3 9 ? 182.207 238.200 155.256 1.00 214.83 30 ALA P O 1
ATOM 9144 N N . ASP I 3 10 ? 182.097 238.450 157.492 1.00 294.99 31 ASP P N 1
ATOM 9145 C CA . ASP I 3 10 ? 183.294 239.281 157.549 1.00 294.99 31 ASP P CA 1
ATOM 9146 C C . ASP I 3 10 ? 184.568 238.474 157.359 1.00 294.99 31 ASP P C 1
ATOM 9147 O O . ASP I 3 10 ? 185.634 239.063 157.151 1.00 294.99 31 ASP P O 1
ATOM 9152 N N . TYR I 3 11 ? 184.487 237.150 157.447 1.00 381.61 32 TYR P N 1
ATOM 9153 C CA . TYR I 3 11 ? 185.663 236.317 157.265 1.00 381.61 32 TYR P CA 1
ATOM 9154 C C . TYR I 3 11 ? 186.127 236.353 155.815 1.00 381.61 32 TYR P C 1
ATOM 9155 O O . TYR I 3 11 ? 185.321 236.284 154.884 1.00 381.61 32 TYR P O 1
ATOM 9164 N N . ILE I 3 12 ? 187.442 236.459 155.628 1.00 409.92 33 ILE P N 1
ATOM 9165 C CA . ILE I 3 12 ? 188.048 236.454 154.307 1.00 409.92 33 ILE P CA 1
ATOM 9166 C C . ILE I 3 12 ? 189.215 235.477 154.311 1.00 409.92 33 ILE P C 1
ATOM 9167 O O . ILE I 3 12 ? 189.790 235.160 155.353 1.00 409.92 33 ILE P O 1
ATOM 9169 N N . GLY I 3 13 ? 189.562 235.004 153.119 1.00 355.13 34 GLY P N 1
ATOM 9170 C CA . GLY I 3 13 ? 190.638 234.045 152.979 1.00 355.13 34 GLY P CA 1
ATOM 9171 C C . GLY I 3 13 ? 190.182 232.749 152.344 1.00 355.13 34 GLY P C 1
ATOM 9172 O O . GLY I 3 13 ? 190.914 232.136 151.564 1.00 355.13 34 GLY P O 1
ATOM 9173 N N . GLN I 3 14 ? 188.973 232.312 152.678 1.00 317.52 35 GLN P N 1
ATOM 9174 C CA . GLN I 3 14 ? 188.321 231.193 152.000 1.00 317.52 35 GLN P CA 1
ATOM 9175 C C . GLN I 3 14 ? 186.941 231.677 151.585 1.00 317.52 35 GLN P C 1
ATOM 9176 O O . GLN I 3 14 ? 185.935 231.349 152.229 1.00 317.52 35 GLN P O 1
ATOM 9182 N N . PRO I 3 15 ? 186.865 232.488 150.522 1.00 294.16 36 PRO P N 1
ATOM 9183 C CA . PRO I 3 15 ? 185.575 233.092 150.141 1.00 294.16 36 PRO P CA 1
ATOM 9184 C C . PRO I 3 15 ? 184.530 232.081 149.716 1.00 294.16 36 PRO P C 1
ATOM 9185 O O . PRO I 3 15 ? 183.337 232.290 149.965 1.00 294.16 36 PRO P O 1
ATOM 9189 N N . SER I 3 16 ? 184.945 230.988 149.073 1.00 305.70 37 SER P N 1
ATOM 9190 C CA . SER I 3 16 ? 184.003 229.925 148.746 1.00 305.70 37 SER P CA 1
ATOM 9191 C C . SER I 3 16 ? 183.468 229.276 150.013 1.00 305.70 37 SER P C 1
ATOM 9192 O O . SER I 3 16 ? 182.250 229.142 150.186 1.00 305.70 37 SER P O 1
ATOM 9195 N N . VAL I 3 17 ? 184.370 228.906 150.926 1.00 246.26 38 VAL P N 1
ATOM 9196 C CA . VAL I 3 17 ? 183.966 228.312 152.197 1.00 246.26 38 VAL P CA 1
ATOM 9197 C C . VAL I 3 17 ? 183.158 229.311 153.011 1.00 246.26 38 VAL P C 1
ATOM 9198 O O . VAL I 3 17 ? 182.219 228.935 153.722 1.00 246.26 38 VAL P O 1
ATOM 9202 N N . ARG I 3 18 ? 183.493 230.600 152.892 1.00 289.68 39 ARG P N 1
ATOM 9203 C CA . ARG I 3 18 ? 182.663 231.647 153.480 1.00 289.68 39 ARG P CA 1
ATOM 9204 C C . ARG I 3 18 ? 181.257 231.628 152.892 1.00 289.68 39 ARG P C 1
ATOM 9205 O O . ARG I 3 18 ? 180.272 231.823 153.612 1.00 289.68 39 ARG P O 1
ATOM 9207 N N . GLU I 3 19 ? 181.143 231.362 151.590 1.00 344.02 40 GLU P N 1
ATOM 9208 C CA . GLU I 3 19 ? 179.826 231.292 150.967 1.00 344.02 40 GLU P CA 1
ATOM 9209 C C . GLU I 3 19 ? 179.029 230.093 151.468 1.00 344.02 40 GLU P C 1
ATOM 9210 O O . GLU I 3 19 ? 177.834 230.224 151.762 1.00 344.02 40 GLU P O 1
ATOM 9216 N N . GLN I 3 20 ? 179.663 228.917 151.582 1.00 296.79 41 GLN P N 1
ATOM 9217 C CA . GLN I 3 20 ? 178.895 227.778 152.090 1.00 296.79 41 GLN P CA 1
ATOM 9218 C C . GLN I 3 20 ? 178.555 227.942 153.566 1.00 296.79 41 GLN P C 1
ATOM 9219 O O . GLN I 3 20 ? 177.486 227.507 154.001 1.00 296.79 41 GLN P O 1
ATOM 9225 N N . MET I 3 21 ? 179.427 228.569 154.359 1.00 299.08 42 MET P N 1
ATOM 9226 C CA . MET I 3 21 ? 179.054 228.741 155.758 1.00 299.08 42 MET P CA 1
ATOM 9227 C C . MET I 3 21 ? 177.966 229.796 155.910 1.00 299.08 42 MET P C 1
ATOM 9228 O O . MET I 3 21 ? 177.118 229.667 156.793 1.00 299.08 42 MET P O 1
ATOM 9233 N N . GLU I 3 22 ? 177.937 230.809 155.036 1.00 244.29 43 GLU P N 1
ATOM 9234 C CA . GLU I 3 22 ? 176.806 231.733 155.010 1.00 244.29 43 GLU P CA 1
ATOM 9235 C C . GLU I 3 22 ? 175.523 231.014 154.614 1.00 244.29 43 GLU P C 1
ATOM 9236 O O . GLU I 3 22 ? 174.447 231.289 155.166 1.00 244.29 43 GLU P O 1
ATOM 9242 N N . LEU I 3 23 ? 175.628 230.094 153.650 1.00 244.32 44 LEU P N 1
ATOM 9243 C CA . LEU I 3 23 ? 174.517 229.217 153.295 1.00 244.32 44 LEU P CA 1
ATOM 9244 C C . LEU I 3 23 ? 174.016 228.443 154.506 1.00 244.32 44 LEU P C 1
ATOM 9245 O O . LEU I 3 23 ? 172.807 228.345 154.731 1.00 244.32 44 LEU P O 1
ATOM 9250 N N . PHE I 3 24 ? 174.938 227.906 155.307 1.00 206.16 45 PHE P N 1
ATOM 9251 C CA . PHE I 3 24 ? 174.545 227.123 156.477 1.00 206.16 45 PHE P CA 1
ATOM 9252 C C . PHE I 3 24 ? 173.904 228.004 157.541 1.00 206.16 45 PHE P C 1
ATOM 9253 O O . PHE I 3 24 ? 172.948 227.587 158.208 1.00 206.16 45 PHE P O 1
ATOM 9261 N N . ILE I 3 25 ? 174.432 229.219 157.720 1.00 190.10 46 ILE P N 1
ATOM 9262 C CA . ILE I 3 25 ? 173.882 230.146 158.706 1.00 190.10 46 ILE P CA 1
ATOM 9263 C C . ILE I 3 25 ? 172.449 230.499 158.335 1.00 190.10 46 ILE P C 1
ATOM 9264 O O . ILE I 3 25 ? 171.540 230.470 159.175 1.00 190.10 46 ILE P O 1
ATOM 9269 N N . HIS I 3 26 ? 172.224 230.802 157.054 1.00 212.36 47 HIS P N 1
ATOM 9270 C CA . HIS I 3 26 ? 170.872 231.099 156.601 1.00 212.36 47 HIS P CA 1
ATOM 9271 C C . HIS I 3 26 ? 169.988 229.860 156.608 1.00 212.36 47 HIS P C 1
ATOM 9272 O O . HIS I 3 26 ? 168.767 229.979 156.737 1.00 212.36 47 HIS P O 1
ATOM 9279 N N . ALA I 3 27 ? 170.575 228.670 156.480 1.00 152.16 48 ALA P N 1
ATOM 9280 C CA . ALA I 3 27 ? 169.785 227.449 156.580 1.00 152.16 48 ALA P CA 1
ATOM 9281 C C . ALA I 3 27 ? 169.281 227.238 157.998 1.00 152.16 48 ALA P C 1
ATOM 9282 O O . ALA I 3 27 ? 168.125 226.850 158.202 1.00 152.16 48 ALA P O 1
ATOM 9284 N N . ALA I 3 28 ? 170.136 227.485 158.988 1.00 167.74 49 ALA P N 1
ATOM 9285 C CA . ALA I 3 28 ? 169.705 227.359 160.375 1.00 167.74 49 ALA P CA 1
ATOM 9286 C C . ALA I 3 28 ? 168.705 228.446 160.743 1.00 167.74 49 ALA P C 1
ATOM 9287 O O . ALA I 3 28 ? 167.699 228.171 161.408 1.00 167.74 49 ALA P O 1
ATOM 9289 N N . ARG I 3 29 ? 168.961 229.685 160.317 1.00 233.54 50 ARG P N 1
ATOM 9290 C CA . ARG I 3 29 ? 168.112 230.792 160.744 1.00 233.54 50 ARG P CA 1
ATOM 9291 C C . ARG I 3 29 ? 166.774 230.790 160.015 1.00 233.54 50 ARG P C 1
ATOM 9292 O O . ARG I 3 29 ? 165.732 231.044 160.628 1.00 233.54 50 ARG P O 1
ATOM 9300 N N . GLY I 3 30 ? 166.784 230.517 158.709 1.00 247.31 51 GLY P N 1
ATOM 9301 C CA . GLY I 3 30 ? 165.545 230.510 157.949 1.00 247.31 51 GLY P CA 1
ATOM 9302 C C . GLY I 3 30 ? 164.628 229.365 158.329 1.00 247.31 51 GLY P C 1
ATOM 9303 O O . GLY I 3 30 ? 163.406 229.524 158.369 1.00 247.31 51 GLY P O 1
ATOM 9304 N N . ARG I 3 31 ? 165.200 228.194 158.600 1.00 295.17 52 ARG P N 1
ATOM 9305 C CA . ARG I 3 31 ? 164.401 227.077 159.077 1.00 295.17 52 ARG P CA 1
ATOM 9306 C C . ARG I 3 31 ? 164.069 227.186 160.557 1.00 295.17 52 ARG P C 1
ATOM 9307 O O . ARG I 3 31 ? 163.171 226.473 161.018 1.00 295.17 52 ARG P O 1
ATOM 9315 N N . GLN I 3 32 ? 164.768 228.063 161.288 1.00 327.18 53 GLN P N 1
ATOM 9316 C CA . GLN I 3 32 ? 164.598 228.259 162.733 1.00 327.18 53 GLN P CA 1
ATOM 9317 C C . GLN I 3 32 ? 164.781 226.950 163.496 1.00 327.18 53 GLN P C 1
ATOM 9318 O O . GLN I 3 32 ? 164.083 226.668 164.471 1.00 327.18 53 GLN P O 1
ATOM 9324 N N . GLU I 3 33 ? 165.733 226.142 163.043 1.00 376.41 54 GLU P N 1
ATOM 9325 C CA . GLU I 3 33 ? 166.007 224.847 163.639 1.00 376.41 54 GLU P CA 1
ATOM 9326 C C . GLU I 3 33 ? 167.482 224.757 163.988 1.00 376.41 54 GLU P C 1
ATOM 9327 O O . GLU I 3 33 ? 168.293 225.588 163.570 1.00 376.41 54 GLU P O 1
ATOM 9333 N N . ALA I 3 34 ? 167.815 223.740 164.777 1.00 321.03 55 ALA P N 1
ATOM 9334 C CA . ALA I 3 34 ? 169.211 223.447 165.063 1.00 321.03 55 ALA P CA 1
ATOM 9335 C C . ALA I 3 34 ? 169.917 223.024 163.784 1.00 321.03 55 ALA P C 1
ATOM 9336 O O . ALA I 3 34 ? 169.409 222.195 163.025 1.00 321.03 55 ALA P O 1
ATOM 9338 N N . LEU I 3 35 ? 171.085 223.610 163.540 1.00 197.80 56 LEU P N 1
ATOM 9339 C CA . LEU I 3 35 ? 171.825 223.323 162.323 1.00 197.80 56 LEU P CA 1
ATOM 9340 C C . LEU I 3 35 ? 172.393 221.909 162.402 1.00 197.80 56 LEU P C 1
ATOM 9341 O O . LEU I 3 35 ? 172.523 221.330 163.484 1.00 197.80 56 LEU P O 1
ATOM 9346 N N . ASP I 3 36 ? 172.695 221.340 161.238 1.00 213.41 57 ASP P N 1
ATOM 9347 C CA . ASP I 3 36 ? 173.181 219.970 161.156 1.00 213.41 57 ASP P CA 1
ATOM 9348 C C . ASP I 3 36 ? 174.550 219.833 161.820 1.00 213.41 57 ASP P C 1
ATOM 9349 O O . ASP I 3 36 ? 175.211 220.815 162.162 1.00 213.41 57 ASP P O 1
ATOM 9354 N N . HIS I 3 37 ? 174.972 218.591 162.019 1.00 192.37 58 HIS P N 1
ATOM 9355 C CA . HIS I 3 37 ? 176.329 218.363 162.489 1.00 192.37 58 HIS P CA 1
ATOM 9356 C C . HIS I 3 37 ? 177.300 218.725 161.378 1.00 192.37 58 HIS P C 1
ATOM 9357 O O . HIS I 3 37 ? 177.262 218.135 160.293 1.00 192.37 58 HIS P O 1
ATOM 9364 N N . THR I 3 38 ? 178.169 219.690 161.644 1.00 177.57 59 THR P N 1
ATOM 9365 C CA . THR I 3 38 ? 179.132 220.154 160.659 1.00 177.57 59 THR P CA 1
ATOM 9366 C C . THR I 3 38 ? 180.519 219.695 161.082 1.00 177.57 59 THR P C 1
ATOM 9367 O O . THR I 3 38 ? 180.971 220.004 162.189 1.00 177.57 59 THR P O 1
ATOM 9371 N N . LEU I 3 39 ? 181.183 218.953 160.204 1.00 136.68 60 LEU P N 1
ATOM 9372 C CA . LEU I 3 39 ? 182.483 218.376 160.506 1.00 136.68 60 LEU P CA 1
ATOM 9373 C C . LEU I 3 39 ? 183.586 219.322 160.062 1.00 136.68 60 LEU P C 1
ATOM 9374 O O . LEU I 3 39 ? 183.652 219.703 158.891 1.00 136.68 60 LEU P O 1
ATOM 9379 N N . ILE I 3 40 ? 184.454 219.690 160.997 1.00 110.58 61 ILE P N 1
ATOM 9380 C CA . ILE I 3 40 ? 185.486 220.689 160.766 1.00 110.58 61 ILE P CA 1
ATOM 9381 C C . ILE I 3 40 ? 186.845 220.023 160.888 1.00 110.58 61 ILE P C 1
ATOM 9382 O O . ILE I 3 40 ? 187.092 219.278 161.843 1.00 110.58 61 ILE P O 1
ATOM 9387 N N . PHE I 3 41 ? 187.720 220.295 159.926 1.00 133.09 62 PHE P N 1
ATOM 9388 C CA . PHE I 3 41 ? 189.061 219.735 159.933 1.00 133.09 62 PHE P CA 1
ATOM 9389 C C . PHE I 3 41 ? 189.930 220.542 158.986 1.00 133.09 62 PHE P C 1
ATOM 9390 O O . PHE I 3 41 ? 189.447 221.078 157.985 1.00 133.09 62 PHE P O 1
ATOM 9398 N N . GLY I 3 42 ? 191.221 220.597 159.299 1.00 124.26 63 GLY P N 1
ATOM 9399 C CA . GLY I 3 42 ? 192.168 221.316 158.486 1.00 124.26 63 GLY P CA 1
ATOM 9400 C C . GLY I 3 42 ? 193.530 221.428 159.136 1.00 124.26 63 GLY P C 1
ATOM 9401 O O . GLY I 3 42 ? 194.118 220.432 159.569 1.00 124.26 63 GLY P O 1
ATOM 9402 N N . PRO I 3 43 ? 194.077 222.642 159.173 1.00 165.46 64 PRO P N 1
ATOM 9403 C CA . PRO I 3 43 ? 195.320 222.859 159.908 1.00 165.46 64 PRO P CA 1
ATOM 9404 C C . PRO I 3 43 ? 195.128 222.576 161.381 1.00 165.46 64 PRO P C 1
ATOM 9405 O O . PRO I 3 43 ? 194.017 222.732 161.924 1.00 165.46 64 PRO P O 1
ATOM 9409 N N . PRO I 3 44 ? 196.176 222.116 162.069 1.00 245.76 65 PRO P N 1
ATOM 9410 C CA . PRO I 3 44 ? 196.018 221.795 163.499 1.00 245.76 65 PRO P CA 1
ATOM 9411 C C . PRO I 3 44 ? 195.785 223.017 164.371 1.00 245.76 65 PRO P C 1
ATOM 9412 O O . PRO I 3 44 ? 194.815 223.052 165.138 1.00 245.76 65 PRO P O 1
ATOM 9416 N N . GLY I 3 45 ? 196.642 224.028 164.269 1.00 368.38 66 GLY P N 1
ATOM 9417 C CA . GLY I 3 45 ? 196.488 225.218 165.079 1.00 368.38 66 GLY P CA 1
ATOM 9418 C C . GLY I 3 45 ? 195.978 226.401 164.287 1.00 368.38 66 GLY P C 1
ATOM 9419 O O . GLY I 3 45 ? 196.724 226.999 163.506 1.00 368.38 66 GLY P O 1
ATOM 9420 N N . LEU I 3 46 ? 194.703 226.744 164.471 1.00 426.12 67 LEU P N 1
ATOM 9421 C CA . LEU I 3 46 ? 194.126 227.868 163.747 1.00 426.12 67 LEU P CA 1
ATOM 9422 C C . LEU I 3 46 ? 193.139 228.681 164.576 1.00 426.12 67 LEU P C 1
ATOM 9423 O O . LEU I 3 46 ? 192.496 229.585 164.027 1.00 426.12 67 LEU P O 1
ATOM 9428 N N . GLY I 3 47 ? 192.997 228.403 165.869 1.00 364.71 68 GLY P N 1
ATOM 9429 C CA . GLY I 3 47 ? 191.985 229.072 166.658 1.00 364.71 68 GLY P CA 1
ATOM 9430 C C . GLY I 3 47 ? 190.595 228.626 166.258 1.00 364.71 68 GLY P C 1
ATOM 9431 O O . GLY I 3 47 ? 189.733 229.449 165.937 1.00 364.71 68 GLY P O 1
ATOM 9432 N N . LYS I 3 48 ? 190.386 227.308 166.242 1.00 281.80 69 LYS P N 1
ATOM 9433 C CA . LYS I 3 48 ? 189.081 226.766 165.887 1.00 281.80 69 LYS P CA 1
ATOM 9434 C C . LYS I 3 48 ? 188.024 227.152 166.912 1.00 281.80 69 LYS P C 1
ATOM 9435 O O . LYS I 3 48 ? 186.859 227.359 166.555 1.00 281.80 69 LYS P O 1
ATOM 9441 N N . THR I 3 49 ? 188.418 227.272 168.182 1.00 289.47 70 THR P N 1
ATOM 9442 C CA . THR I 3 49 ? 187.495 227.738 169.211 1.00 289.47 70 THR P CA 1
ATOM 9443 C C . THR I 3 49 ? 187.029 229.159 168.928 1.00 289.47 70 THR P C 1
ATOM 9444 O O . THR I 3 49 ? 185.865 229.498 169.168 1.00 289.47 70 THR P O 1
ATOM 9448 N N . THR I 3 50 ? 187.926 230.002 168.409 1.00 286.05 71 THR P N 1
ATOM 9449 C CA . THR I 3 50 ? 187.530 231.342 167.990 1.00 286.05 71 THR P CA 1
ATOM 9450 C C . THR I 3 50 ? 186.519 231.284 166.855 1.00 286.05 71 THR P C 1
ATOM 9451 O O . THR I 3 50 ? 185.544 232.044 166.845 1.00 286.05 71 THR P O 1
ATOM 9455 N N . LEU I 3 51 ? 186.731 230.377 165.898 1.00 213.67 72 LEU P N 1
ATOM 9456 C CA . LEU I 3 51 ? 185.782 230.204 164.805 1.00 213.67 72 LEU P CA 1
ATOM 9457 C C . LEU I 3 51 ? 184.427 229.746 165.323 1.00 213.67 72 LEU P C 1
ATOM 9458 O O . LEU I 3 51 ? 183.381 230.215 164.857 1.00 213.67 72 LEU P O 1
ATOM 9463 N N . ALA I 3 52 ? 184.432 228.842 166.302 1.00 235.36 73 ALA P N 1
ATOM 9464 C CA . ALA I 3 52 ? 183.194 228.394 166.925 1.00 235.36 73 ALA P CA 1
ATOM 9465 C C . ALA I 3 52 ? 182.507 229.535 167.656 1.00 235.36 73 ALA P C 1
ATOM 9466 O O . ALA I 3 52 ? 181.278 229.614 167.677 1.00 235.36 73 ALA P O 1
ATOM 9468 N N . ASN I 3 53 ? 183.285 230.427 168.266 1.00 299.67 74 ASN P N 1
ATOM 9469 C CA . ASN I 3 53 ? 182.700 231.604 168.898 1.00 299.67 74 ASN P CA 1
ATOM 9470 C C . ASN I 3 53 ? 182.065 232.527 167.866 1.00 299.67 74 ASN P C 1
ATOM 9471 O O . ASN I 3 53 ? 181.012 233.122 168.122 1.00 299.67 74 ASN P O 1
ATOM 9476 N N . ILE I 3 54 ? 182.693 232.660 166.695 1.00 277.48 75 ILE P N 1
ATOM 9477 C CA . ILE I 3 54 ? 182.099 233.453 165.617 1.00 277.48 75 ILE P CA 1
ATOM 9478 C C . ILE I 3 54 ? 180.788 232.824 165.160 1.00 277.48 75 ILE P C 1
ATOM 9479 O O . ILE I 3 54 ? 179.794 233.520 164.920 1.00 277.48 75 ILE P O 1
ATOM 9484 N N . ILE I 3 55 ? 180.765 231.497 165.047 1.00 197.53 76 ILE P N 1
ATOM 9485 C CA . ILE I 3 55 ? 179.544 230.795 164.659 1.00 197.53 76 ILE P CA 1
ATOM 9486 C C . ILE I 3 55 ? 178.472 230.949 165.734 1.00 197.53 76 ILE P C 1
ATOM 9487 O O . ILE I 3 55 ? 177.279 231.096 165.434 1.00 197.53 76 ILE P O 1
ATOM 9492 N N . ALA I 3 56 ? 178.889 230.934 167.003 1.00 212.23 77 ALA P N 1
ATOM 9493 C CA . ALA I 3 56 ? 177.978 231.188 168.113 1.00 212.23 77 ALA P CA 1
ATOM 9494 C C . ALA I 3 56 ? 177.382 232.580 168.019 1.00 212.23 77 ALA P C 1
ATOM 9495 O O . ALA I 3 56 ? 176.194 232.776 168.295 1.00 212.23 77 ALA P O 1
ATOM 9497 N N . GLN I 3 57 ? 178.204 233.559 167.640 1.00 270.77 78 GLN P N 1
ATOM 9498 C CA . GLN I 3 57 ? 177.715 234.913 167.408 1.00 270.77 78 GLN P CA 1
ATOM 9499 C C . GLN I 3 57 ? 176.719 234.944 166.256 1.00 270.77 78 GLN P C 1
ATOM 9500 O O . GLN I 3 57 ? 175.725 235.678 166.301 1.00 270.77 78 GLN P O 1
ATOM 9506 N N . GLU I 3 58 ? 176.981 234.157 165.211 1.00 199.77 79 GLU P N 1
ATOM 9507 C CA . GLU I 3 58 ? 176.090 234.123 164.055 1.00 199.77 79 GLU P CA 1
ATOM 9508 C C . GLU I 3 58 ? 174.729 233.539 164.414 1.00 199.77 79 GLU P C 1
ATOM 9509 O O . GLU I 3 58 ? 173.690 234.068 164.004 1.00 199.77 79 GLU P O 1
ATOM 9515 N N . MET I 3 59 ? 174.715 232.444 165.174 1.00 233.76 80 MET P N 1
ATOM 9516 C CA . MET I 3 59 ? 173.458 231.938 165.718 1.00 233.76 80 MET P CA 1
ATOM 9517 C C . MET I 3 59 ? 172.914 232.812 166.836 1.00 233.76 80 MET P C 1
ATOM 9518 O O . MET I 3 59 ? 171.693 232.943 166.975 1.00 233.76 80 MET P O 1
ATOM 9523 N N . GLY I 3 60 ? 173.785 233.416 167.635 1.00 261.05 81 GLY P N 1
ATOM 9524 C CA . GLY I 3 60 ? 173.340 234.121 168.815 1.00 261.05 81 GLY P CA 1
ATOM 9525 C C . GLY I 3 60 ? 173.187 233.254 170.043 1.00 261.05 81 GLY P C 1
ATOM 9526 O O . GLY I 3 60 ? 172.796 233.768 171.099 1.00 261.05 81 GLY P O 1
ATOM 9527 N N . VAL I 3 61 ? 173.484 231.961 169.946 1.00 223.17 82 VAL P N 1
ATOM 9528 C CA . VAL I 3 61 ? 173.389 231.055 171.079 1.00 223.17 82 VAL P CA 1
ATOM 9529 C C . VAL I 3 61 ? 174.792 230.611 171.462 1.00 223.17 82 VAL P C 1
ATOM 9530 O O . VAL I 3 61 ? 175.725 230.623 170.653 1.00 223.17 82 VAL P O 1
ATOM 9534 N N . SER I 3 62 ? 174.934 230.206 172.720 1.00 240.45 83 SER P N 1
ATOM 9535 C CA . SER I 3 62 ? 176.240 229.866 173.256 1.00 240.45 83 SER P CA 1
ATOM 9536 C C . SER I 3 62 ? 176.709 228.513 172.736 1.00 240.45 83 SER P C 1
ATOM 9537 O O . SER I 3 62 ? 175.916 227.646 172.360 1.00 240.45 83 SER P O 1
ATOM 9540 N N . ILE I 3 63 ? 178.028 228.344 172.718 1.00 196.55 84 ILE P N 1
ATOM 9541 C CA . ILE I 3 63 ? 178.655 227.075 172.378 1.00 196.55 84 ILE P CA 1
ATOM 9542 C C . ILE I 3 63 ? 179.634 226.730 173.488 1.00 196.55 84 ILE P C 1
ATOM 9543 O O . ILE I 3 63 ? 180.527 227.527 173.800 1.00 196.55 84 ILE P O 1
ATOM 9548 N N . LYS I 3 64 ? 179.475 225.549 174.077 1.00 265.46 85 LYS P N 1
ATOM 9549 C CA . LYS I 3 64 ? 180.393 225.079 175.110 1.00 265.46 85 LYS P CA 1
ATOM 9550 C C . LYS I 3 64 ? 181.628 224.529 174.413 1.00 265.46 85 LYS P C 1
ATOM 9551 O O . LYS I 3 64 ? 181.582 223.474 173.774 1.00 265.46 85 LYS P O 1
ATOM 9557 N N . SER I 3 65 ? 182.733 225.255 174.524 1.00 212.09 86 SER P N 1
ATOM 9558 C CA . SER I 3 65 ? 183.986 224.852 173.897 1.00 212.09 86 SER P CA 1
ATOM 9559 C C . SER I 3 65 ? 184.599 223.720 174.707 1.00 212.09 86 SER P C 1
ATOM 9560 O O . SER I 3 65 ? 185.146 223.937 175.789 1.00 212.09 86 SER P O 1
ATOM 9563 N N . THR I 3 66 ? 184.506 222.500 174.188 1.00 252.37 87 THR P N 1
ATOM 9564 C CA . THR I 3 66 ? 185.023 221.325 174.868 1.00 252.37 87 THR P CA 1
ATOM 9565 C C . THR I 3 66 ? 185.976 220.572 173.950 1.00 252.37 87 THR P C 1
ATOM 9566 O O . THR I 3 66 ? 185.986 220.765 172.731 1.00 252.37 87 THR P O 1
ATOM 9570 N N . SER I 3 67 ? 186.781 219.702 174.557 1.00 309.63 88 SER P N 1
ATOM 9571 C CA . SER I 3 67 ? 187.791 218.939 173.841 1.00 309.63 88 SER P CA 1
ATOM 9572 C C . SER I 3 67 ? 187.833 217.519 174.391 1.00 309.63 88 SER P C 1
ATOM 9573 O O . SER I 3 67 ? 187.022 217.130 175.236 1.00 309.63 88 SER P O 1
ATOM 9576 N N . GLY I 3 68 ? 188.791 216.742 173.888 1.00 363.37 89 GLY P N 1
ATOM 9577 C CA . GLY I 3 68 ? 188.972 215.361 174.276 1.00 363.37 89 GLY P CA 1
ATOM 9578 C C . GLY I 3 68 ? 189.309 215.149 175.740 1.00 363.37 89 GLY P C 1
ATOM 9579 O O . GLY I 3 68 ? 188.619 214.405 176.441 1.00 363.37 89 GLY P O 1
ATOM 9580 N N . PRO I 3 69 ? 190.398 215.759 176.224 1.00 440.91 90 PRO P N 1
ATOM 9581 C CA . PRO I 3 69 ? 190.664 215.720 177.674 1.00 440.91 90 PRO P CA 1
ATOM 9582 C C . PRO I 3 69 ? 189.580 216.384 178.501 1.00 440.91 90 PRO P C 1
ATOM 9583 O O . PRO I 3 69 ? 189.393 216.021 179.669 1.00 440.91 90 PRO P O 1
ATOM 9587 N N . VAL I 3 70 ? 188.870 217.359 177.931 1.00 452.12 91 VAL P N 1
ATOM 9588 C CA . VAL I 3 70 ? 187.731 217.958 178.618 1.00 452.12 91 VAL P CA 1
ATOM 9589 C C . VAL I 3 70 ? 186.608 216.940 178.773 1.00 452.12 91 VAL P C 1
ATOM 9590 O O . VAL I 3 70 ? 185.910 216.915 179.793 1.00 452.12 91 VAL P O 1
ATOM 9594 N N . LEU I 3 71 ? 186.427 216.075 177.780 1.00 454.14 92 LEU P N 1
ATOM 9595 C CA . LEU I 3 71 ? 185.360 215.083 177.773 1.00 454.14 92 LEU P CA 1
ATOM 9596 C C . LEU I 3 71 ? 185.925 213.670 177.723 1.00 454.14 92 LEU P C 1
ATOM 9597 O O . LEU I 3 71 ? 185.464 212.822 176.955 1.00 454.14 92 LEU P O 1
ATOM 9602 N N . GLU I 3 72 ? 186.947 213.404 178.541 1.00 428.99 93 GLU P N 1
ATOM 9603 C CA . GLU I 3 72 ? 187.547 212.076 178.588 1.00 428.99 93 GLU P CA 1
ATOM 9604 C C . GLU I 3 72 ? 186.607 211.034 179.181 1.00 428.99 93 GLU P C 1
ATOM 9605 O O . GLU I 3 72 ? 186.762 209.842 178.895 1.00 428.99 93 GLU P O 1
ATOM 9611 N N . ARG I 3 73 ? 185.643 211.455 179.992 1.00 411.92 94 ARG P N 1
ATOM 9612 C CA . ARG I 3 73 ? 184.640 210.584 180.570 1.00 411.92 94 ARG P CA 1
ATOM 9613 C C . ARG I 3 73 ? 183.286 210.862 179.936 1.00 411.92 94 ARG P C 1
ATOM 9614 O O . ARG I 3 73 ? 183.031 211.989 179.505 1.00 411.92 94 ARG P O 1
ATOM 9622 N N . PRO I 3 74 ? 182.411 209.864 179.827 1.00 339.34 95 PRO P N 1
ATOM 9623 C CA . PRO I 3 74 ? 181.038 210.154 179.380 1.00 339.34 95 PRO P CA 1
ATOM 9624 C C . PRO I 3 74 ? 180.237 210.982 180.374 1.00 339.34 95 PRO P C 1
ATOM 9625 O O . PRO I 3 74 ? 179.251 211.622 179.981 1.00 339.34 95 PRO P O 1
ATOM 9629 N N . GLY I 3 75 ? 180.642 210.997 181.647 1.00 354.01 96 GLY P N 1
ATOM 9630 C CA . GLY I 3 75 ? 179.818 211.613 182.677 1.00 354.01 96 GLY P CA 1
ATOM 9631 C C . GLY I 3 75 ? 179.719 213.121 182.551 1.00 354.01 96 GLY P C 1
ATOM 9632 O O . GLY I 3 75 ? 178.628 213.689 182.617 1.00 354.01 96 GLY P O 1
ATOM 9633 N N . ASP I 3 76 ? 180.856 213.792 182.358 1.00 337.78 97 ASP P N 1
ATOM 9634 C CA . ASP I 3 76 ? 180.834 215.252 182.337 1.00 337.78 97 ASP P CA 1
ATOM 9635 C C . ASP I 3 76 ? 180.230 215.783 181.042 1.00 337.78 97 ASP P C 1
ATOM 9636 O O . ASP I 3 76 ? 179.562 216.824 181.043 1.00 337.78 97 ASP P O 1
ATOM 9641 N N . LEU I 3 77 ? 180.437 215.076 179.930 1.00 314.22 98 LEU P N 1
ATOM 9642 C CA . LEU I 3 77 ? 179.785 215.480 178.689 1.00 314.22 98 LEU P CA 1
ATOM 9643 C C . LEU I 3 77 ? 178.285 215.230 178.750 1.00 314.22 98 LEU P C 1
ATOM 9644 O O . LEU I 3 77 ? 177.501 216.013 178.204 1.00 314.22 98 LEU P O 1
ATOM 9649 N N . ALA I 3 78 ? 177.862 214.149 179.414 1.00 314.56 99 ALA P N 1
ATOM 9650 C CA . ALA I 3 78 ? 176.436 213.945 179.641 1.00 314.56 99 ALA P CA 1
ATOM 9651 C C . ALA I 3 78 ? 175.871 215.031 180.546 1.00 314.56 99 ALA P C 1
ATOM 9652 O O . ALA I 3 78 ? 174.732 215.475 180.363 1.00 314.56 99 ALA P O 1
ATOM 9654 N N . ALA I 3 79 ? 176.663 215.472 181.525 1.00 303.24 100 ALA P N 1
ATOM 9655 C CA . ALA I 3 79 ? 176.259 216.577 182.387 1.00 303.24 100 ALA P CA 1
ATOM 9656 C C . ALA I 3 79 ? 176.084 217.865 181.593 1.00 303.24 100 ALA P C 1
ATOM 9657 O O . ALA I 3 79 ? 175.116 218.607 181.799 1.00 303.24 100 ALA P O 1
ATOM 9659 N N . LEU I 3 80 ? 177.014 218.143 180.678 1.00 254.06 101 LEU P N 1
ATOM 9660 C CA . LEU I 3 80 ? 176.895 219.320 179.823 1.00 254.06 101 LEU P CA 1
ATOM 9661 C C . LEU I 3 80 ? 175.700 219.202 178.885 1.00 254.06 101 LEU P C 1
ATOM 9662 O O . LEU I 3 80 ? 175.024 220.198 178.601 1.00 254.06 101 LEU P O 1
ATOM 9667 N N . LEU I 3 81 ? 175.435 217.990 178.389 1.00 303.36 102 LEU P N 1
ATOM 9668 C CA . LEU I 3 81 ? 174.267 217.750 177.547 1.00 303.36 102 LEU P CA 1
ATOM 9669 C C . LEU I 3 81 ? 172.976 218.005 178.310 1.00 303.36 102 LEU P C 1
ATOM 9670 O O . LEU I 3 81 ? 172.015 218.555 177.758 1.00 303.36 102 LEU P O 1
ATOM 9675 N N . THR I 3 82 ? 172.932 217.600 179.579 1.00 325.97 103 THR P N 1
ATOM 9676 C CA . THR I 3 82 ? 171.786 217.936 180.414 1.00 325.97 103 THR P CA 1
ATOM 9677 C C . THR I 3 82 ? 171.694 219.439 180.627 1.00 325.97 103 THR P C 1
ATOM 9678 O O . THR I 3 82 ? 170.595 220.005 180.667 1.00 325.97 103 THR P O 1
ATOM 9682 N N . ASN I 3 83 ? 172.841 220.104 180.762 1.00 318.98 104 ASN P N 1
ATOM 9683 C CA . ASN I 3 83 ? 172.844 221.556 180.855 1.00 318.98 104 ASN P CA 1
ATOM 9684 C C . ASN I 3 83 ? 172.579 222.223 179.513 1.00 318.98 104 ASN P C 1
ATOM 9685 O O . ASN I 3 83 ? 172.274 223.420 179.483 1.00 318.98 104 ASN P O 1
ATOM 9690 N N . LEU I 3 84 ? 172.690 221.488 178.408 1.00 266.87 105 LEU P N 1
ATOM 9691 C CA . LEU I 3 84 ? 172.346 222.044 177.110 1.00 266.87 105 LEU P CA 1
ATOM 9692 C C . LEU I 3 84 ? 170.838 222.251 177.004 1.00 266.87 105 LEU P C 1
ATOM 9693 O O . LEU I 3 84 ? 170.042 221.620 177.705 1.00 266.87 105 LEU P O 1
ATOM 9698 N N . GLU I 3 85 ? 170.452 223.159 176.111 1.00 324.66 106 GLU P N 1
ATOM 9699 C CA . GLU I 3 85 ? 169.046 223.478 175.909 1.00 324.66 106 GLU P CA 1
ATOM 9700 C C . GLU I 3 85 ? 168.669 223.344 174.440 1.00 324.66 106 GLU P C 1
ATOM 9701 O O . GLU I 3 85 ? 169.458 222.841 173.633 1.00 324.66 106 GLU P O 1
ATOM 9703 N N . ALA I 3 86 ? 167.462 223.782 174.090 1.00 343.88 107 ALA P N 1
ATOM 9704 C CA . ALA I 3 86 ? 166.992 223.676 172.716 1.00 343.88 107 ALA P CA 1
ATOM 9705 C C . ALA I 3 86 ? 167.708 224.685 171.828 1.00 343.88 107 ALA P C 1
ATOM 9706 O O . ALA I 3 86 ? 167.831 225.862 172.180 1.00 343.88 107 ALA P O 1
ATOM 9708 N N . GLY I 3 87 ? 168.181 224.221 170.673 1.00 295.48 108 GLY P N 1
ATOM 9709 C CA . GLY I 3 87 ? 168.851 225.100 169.736 1.00 295.48 108 GLY P CA 1
ATOM 9710 C C . GLY I 3 87 ? 170.237 225.535 170.149 1.00 295.48 108 GLY P C 1
ATOM 9711 O O . GLY I 3 87 ? 170.738 226.539 169.638 1.00 295.48 108 GLY P O 1
ATOM 9712 N N . ASP I 3 88 ? 170.875 224.805 171.058 1.00 258.71 109 ASP P N 1
ATOM 9713 C CA . ASP I 3 88 ? 172.210 225.148 171.530 1.00 258.71 109 ASP P CA 1
ATOM 9714 C C . ASP I 3 88 ? 173.252 224.570 170.575 1.00 258.71 109 ASP P C 1
ATOM 9715 O O . ASP I 3 88 ? 172.949 224.188 169.441 1.00 258.71 109 ASP P O 1
ATOM 9720 N N . VAL I 3 89 ? 174.507 224.524 171.023 1.00 174.91 110 VAL P N 1
ATOM 9721 C CA . VAL I 3 89 ? 175.566 223.836 170.293 1.00 174.91 110 VAL P CA 1
ATOM 9722 C C . VAL I 3 89 ? 176.665 223.482 171.281 1.00 174.91 110 VAL P C 1
ATOM 9723 O O . VAL I 3 89 ? 176.738 224.037 172.378 1.00 174.91 110 VAL P O 1
ATOM 9725 N N . LEU I 3 90 ? 177.531 222.551 170.886 1.00 187.86 111 LEU P N 1
ATOM 9726 C CA . LEU I 3 90 ? 178.595 222.070 171.763 1.00 187.86 111 LEU P CA 1
ATOM 9727 C C . LEU I 3 90 ? 179.823 221.781 170.914 1.00 187.86 111 LEU P C 1
ATOM 9728 O O . LEU I 3 90 ? 179.822 220.828 170.128 1.00 187.86 111 LEU P O 1
ATOM 9733 N N . PHE I 3 91 ? 180.864 222.592 171.074 1.00 207.15 112 PHE P N 1
ATOM 9734 C CA . PHE I 3 91 ? 182.107 222.347 170.360 1.00 207.15 112 PHE P CA 1
ATOM 9735 C C . PHE I 3 91 ? 182.854 221.197 171.012 1.00 207.15 112 PHE P C 1
ATOM 9736 O O . PHE I 3 91 ? 183.077 221.199 172.224 1.00 207.15 112 PHE P O 1
ATOM 9744 N N . VAL I 3 92 ? 183.242 220.216 170.207 1.00 209.74 113 VAL P N 1
ATOM 9745 C CA . VAL I 3 92 ? 183.990 219.061 170.681 1.00 209.74 113 VAL P CA 1
ATOM 9746 C C . VAL I 3 92 ? 185.290 218.980 169.894 1.00 209.74 113 VAL P C 1
ATOM 9747 O O . VAL I 3 92 ? 185.308 219.213 168.681 1.00 209.74 113 VAL P O 1
ATOM 9751 N N . ASP I 3 93 ? 186.381 218.668 170.590 1.00 230.36 114 ASP P N 1
ATOM 9752 C CA . ASP I 3 93 ? 187.686 218.504 169.973 1.00 230.36 114 ASP P CA 1
ATOM 9753 C C . ASP I 3 93 ? 188.297 217.192 170.448 1.00 230.36 114 ASP P C 1
ATOM 9754 O O . ASP I 3 93 ? 187.881 216.632 171.465 1.00 230.36 114 ASP P O 1
ATOM 9759 N N . GLU I 3 94 ? 189.276 216.701 169.677 1.00 176.58 115 GLU P N 1
ATOM 9760 C CA . GLU I 3 94 ? 190.011 215.464 169.968 1.00 176.58 115 GLU P CA 1
ATOM 9761 C C . GLU I 3 94 ? 189.064 214.279 170.118 1.00 176.58 115 GLU P C 1
ATOM 9762 O O . GLU I 3 94 ? 189.187 213.470 171.041 1.00 176.58 115 GLU P O 1
ATOM 9768 N N . ILE I 3 95 ? 188.092 214.203 169.209 1.00 199.87 116 ILE P N 1
ATOM 9769 C CA . ILE I 3 95 ? 187.127 213.108 169.214 1.00 199.87 116 ILE P CA 1
ATOM 9770 C C . ILE I 3 95 ? 187.835 211.792 168.924 1.00 199.87 116 ILE P C 1
ATOM 9771 O O . ILE I 3 95 ? 187.498 210.744 169.491 1.00 199.87 116 ILE P O 1
ATOM 9776 N N . HIS I 3 96 ? 188.848 211.837 168.057 1.00 181.41 117 HIS P N 1
ATOM 9777 C CA . HIS I 3 96 ? 189.696 210.673 167.832 1.00 181.41 117 HIS P CA 1
ATOM 9778 C C . HIS I 3 96 ? 190.421 210.269 169.106 1.00 181.41 117 HIS P C 1
ATOM 9779 O O . HIS I 3 96 ? 190.604 209.077 169.377 1.00 181.41 117 HIS P O 1
ATOM 9786 N N . ARG I 3 97 ? 190.838 211.252 169.904 1.00 222.10 118 ARG P N 1
ATOM 9787 C CA . ARG I 3 97 ? 191.464 210.948 171.181 1.00 222.10 118 ARG P CA 1
ATOM 9788 C C . ARG I 3 97 ? 190.456 210.440 172.201 1.00 222.10 118 ARG P C 1
ATOM 9789 O O . ARG I 3 97 ? 190.850 209.783 173.170 1.00 222.10 118 ARG P O 1
ATOM 9797 N N . LEU I 3 98 ? 189.172 210.729 172.005 1.00 186.12 119 LEU P N 1
ATOM 9798 C CA . LEU I 3 98 ? 188.155 210.345 172.971 1.00 186.12 119 LEU P CA 1
ATOM 9799 C C . LEU I 3 98 ? 187.920 208.838 172.951 1.00 186.12 119 LEU P C 1
ATOM 9800 O O . LEU I 3 98 ? 188.173 208.156 171.954 1.00 186.12 119 LEU P O 1
ATOM 9802 N N . SER I 3 99 ? 187.440 208.324 174.080 1.00 222.80 120 SER P N 1
ATOM 9803 C CA . SER I 3 99 ? 187.193 206.900 174.223 1.00 222.80 120 SER P CA 1
ATOM 9804 C C . SER I 3 99 ? 185.984 206.475 173.388 1.00 222.80 120 SER P C 1
ATOM 9805 O O . SER I 3 99 ? 185.092 207.283 173.119 1.00 222.80 120 SER P O 1
ATOM 9808 N N . PRO I 3 100 ? 185.948 205.217 172.938 1.00 261.63 121 PRO P N 1
ATOM 9809 C CA . PRO I 3 100 ? 184.748 204.719 172.240 1.00 261.63 121 PRO P CA 1
ATOM 9810 C C . PRO I 3 100 ? 183.494 204.685 173.101 1.00 261.63 121 PRO P C 1
ATOM 9811 O O . PRO I 3 100 ? 182.385 204.688 172.548 1.00 261.63 121 PRO P O 1
ATOM 9815 N N . ILE I 3 101 ? 183.630 204.638 174.429 1.00 265.04 122 ILE P N 1
ATOM 9816 C CA . ILE I 3 101 ? 182.457 204.717 175.296 1.00 265.04 122 ILE P CA 1
ATOM 9817 C C . ILE I 3 101 ? 181.798 206.086 175.164 1.00 265.04 122 ILE P C 1
ATOM 9818 O O . ILE I 3 101 ? 180.567 206.206 175.174 1.00 265.04 122 ILE P O 1
ATOM 9823 N N . VAL I 3 102 ? 182.609 207.130 174.970 1.00 271.96 123 VAL P N 1
ATOM 9824 C CA . VAL I 3 102 ? 182.090 208.460 174.676 1.00 271.96 123 VAL P CA 1
ATOM 9825 C C . VAL I 3 102 ? 181.343 208.451 173.349 1.00 271.96 123 VAL P C 1
ATOM 9826 O O . VAL I 3 102 ? 180.274 209.060 173.212 1.00 271.96 123 VAL P O 1
ATOM 9830 N N . GLU I 3 103 ? 181.883 207.729 172.362 1.00 256.58 124 GLU P N 1
ATOM 9831 C CA . GLU I 3 103 ? 181.264 207.653 171.043 1.00 256.58 124 GLU P CA 1
ATOM 9832 C C . GLU I 3 103 ? 179.902 206.967 171.100 1.00 256.58 124 GLU P C 1
ATOM 9833 O O . GLU I 3 103 ? 178.929 207.441 170.496 1.00 256.58 124 GLU P O 1
ATOM 9839 N N . GLU I 3 104 ? 179.801 205.865 171.844 1.00 246.02 125 GLU P N 1
ATOM 9840 C CA . GLU I 3 104 ? 178.508 205.201 171.950 1.00 246.02 125 GLU P CA 1
ATOM 9841 C C . GLU I 3 104 ? 177.539 206.007 172.805 1.00 246.02 125 GLU P C 1
ATOM 9842 O O . GLU I 3 104 ? 176.323 205.923 172.601 1.00 246.02 125 GLU P O 1
ATOM 9848 N N . VAL I 3 105 ? 178.051 206.790 173.760 1.00 202.07 126 VAL P N 1
ATOM 9849 C CA . VAL I 3 105 ? 177.183 207.671 174.533 1.00 202.07 126 VAL P CA 1
ATOM 9850 C C . VAL I 3 105 ? 176.626 208.778 173.646 1.00 202.07 126 VAL P C 1
ATOM 9851 O O . VAL I 3 105 ? 175.452 209.153 173.756 1.00 202.07 126 VAL P O 1
ATOM 9855 N N . LEU I 3 106 ? 177.440 209.289 172.728 1.00 189.50 127 LEU P N 1
ATOM 9856 C CA . LEU I 3 106 ? 176.963 210.357 171.862 1.00 189.50 127 LEU P CA 1
ATOM 9857 C C . LEU I 3 106 ? 176.195 209.844 170.655 1.00 189.50 127 LEU P C 1
ATOM 9858 O O . LEU I 3 106 ? 175.645 210.666 169.915 1.00 189.50 127 LEU P O 1
ATOM 9863 N N . TYR I 3 107 ? 176.187 208.527 170.410 1.00 189.28 128 TYR P N 1
ATOM 9864 C CA . TYR I 3 107 ? 175.342 207.996 169.341 1.00 189.28 128 TYR P CA 1
ATOM 9865 C C . TYR I 3 107 ? 173.862 208.374 169.460 1.00 189.28 128 TYR P C 1
ATOM 9866 O O . TYR I 3 107 ? 173.322 208.926 168.492 1.00 189.28 128 TYR P O 1
ATOM 9875 N N . PRO I 3 108 ? 173.159 208.156 170.584 1.00 252.32 129 PRO P N 1
ATOM 9876 C CA . PRO I 3 108 ? 171.777 208.651 170.639 1.00 252.32 129 PRO P CA 1
ATOM 9877 C C . PRO I 3 108 ? 171.695 210.149 170.831 1.00 252.32 129 PRO P C 1
ATOM 9878 O O . PRO I 3 108 ? 170.640 210.735 170.555 1.00 252.32 129 PRO P O 1
ATOM 9882 N N . ALA I 3 109 ? 172.776 210.778 171.301 1.00 268.36 130 ALA P N 1
ATOM 9883 C CA . ALA I 3 109 ? 172.764 212.216 171.545 1.00 268.36 130 ALA P CA 1
ATOM 9884 C C . ALA I 3 109 ? 172.613 212.996 170.248 1.00 268.36 130 ALA P C 1
ATOM 9885 O O . ALA I 3 109 ? 171.922 214.020 170.208 1.00 268.36 130 ALA P O 1
ATOM 9887 N N . MET I 3 110 ? 173.257 212.539 169.181 1.00 250.06 131 MET P N 1
ATOM 9888 C CA . MET I 3 110 ? 173.023 213.139 167.879 1.00 250.06 131 MET P CA 1
ATOM 9889 C C . MET I 3 110 ? 172.022 212.353 167.048 1.00 250.06 131 MET P C 1
ATOM 9890 O O . MET I 3 110 ? 171.519 212.878 166.050 1.00 250.06 131 MET P O 1
ATOM 9895 N N . GLU I 3 111 ? 171.717 211.116 167.439 1.00 325.49 132 GLU P N 1
ATOM 9896 C CA . GLU I 3 111 ? 170.651 210.354 166.800 1.00 325.49 132 GLU P CA 1
ATOM 9897 C C . GLU I 3 111 ? 169.327 210.877 167.340 1.00 325.49 132 GLU P C 1
ATOM 9898 O O . GLU I 3 111 ? 168.752 210.345 168.293 1.00 325.49 132 GLU P O 1
ATOM 9904 N N . ASP I 3 112 ? 168.869 211.973 166.726 1.00 373.21 133 ASP P N 1
ATOM 9905 C CA . ASP I 3 112 ? 167.581 212.612 167.014 1.00 373.21 133 ASP P CA 1
ATOM 9906 C C . ASP I 3 112 ? 167.464 213.067 168.467 1.00 373.21 133 ASP P C 1
ATOM 9907 O O . ASP I 3 112 ? 166.355 213.165 168.999 1.00 373.21 133 ASP P O 1
ATOM 9912 N N . PHE I 3 113 ? 168.607 213.357 169.096 1.00 373.17 134 PHE P N 1
ATOM 9913 C CA . PHE I 3 113 ? 168.692 213.938 170.439 1.00 373.17 134 PHE P CA 1
ATOM 9914 C C . PHE I 3 113 ? 168.010 213.059 171.490 1.00 373.17 134 PHE P C 1
ATOM 9915 O O . PHE I 3 113 ? 167.010 213.434 172.104 1.00 373.17 134 PHE P O 1
ATOM 9923 N N . GLN I 3 114 ? 168.577 211.872 171.690 1.00 433.01 135 GLN P N 1
ATOM 9924 C CA . GLN I 3 114 ? 168.093 210.980 172.736 1.00 433.01 135 GLN P CA 1
ATOM 9925 C C . GLN I 3 114 ? 169.250 210.497 173.599 1.00 433.01 135 GLN P C 1
ATOM 9926 O O . GLN I 3 114 ? 170.375 210.985 173.460 1.00 433.01 135 GLN P O 1
ATOM 9932 N N . LEU I 3 115 ? 168.982 209.553 174.501 1.00 402.51 136 LEU P N 1
ATOM 9933 C CA . LEU I 3 115 ? 170.036 208.970 175.322 1.00 402.51 136 LEU P CA 1
ATOM 9934 C C . LEU I 3 115 ? 169.562 207.627 175.855 1.00 402.51 136 LEU P C 1
ATOM 9935 O O . LEU I 3 115 ? 168.466 207.531 176.413 1.00 402.51 136 LEU P O 1
ATOM 9940 N N . ASP I 3 116 ? 170.385 206.597 175.686 1.00 522.21 137 ASP P N 1
ATOM 9941 C CA . ASP I 3 116 ? 170.085 205.262 176.182 1.00 522.21 137 ASP P CA 1
ATOM 9942 C C . ASP I 3 116 ? 171.176 204.834 177.149 1.00 522.21 137 ASP P C 1
ATOM 9943 O O . ASP I 3 116 ? 172.365 205.031 176.879 1.00 522.21 137 ASP P O 1
ATOM 9948 N N . ILE I 3 117 ? 170.768 204.250 178.274 1.00 571.94 138 ILE P N 1
ATOM 9949 C CA . ILE I 3 117 ? 171.702 203.807 179.300 1.00 571.94 138 ILE P CA 1
ATOM 9950 C C . ILE I 3 117 ? 171.093 202.603 180.005 1.00 571.94 138 ILE P C 1
ATOM 9951 O O . ILE I 3 117 ? 169.871 202.476 180.114 1.00 571.94 138 ILE P O 1
ATOM 9956 N N . MET I 3 118 ? 171.951 201.690 180.444 1.00 545.81 139 MET P N 1
ATOM 9957 C CA . MET I 3 118 ? 171.499 200.483 181.109 1.00 545.81 139 MET P CA 1
ATOM 9958 C C . MET I 3 118 ? 171.571 200.671 182.622 1.00 545.81 139 MET P C 1
ATOM 9959 O O . MET I 3 118 ? 172.005 201.708 183.128 1.00 545.81 139 MET P O 1
ATOM 9964 N N . ILE I 3 119 ? 171.130 199.653 183.353 1.00 513.67 140 ILE P N 1
ATOM 9965 C CA . ILE I 3 119 ? 171.217 199.674 184.806 1.00 513.67 140 ILE P CA 1
ATOM 9966 C C . ILE I 3 119 ? 172.603 199.218 185.242 1.00 513.67 140 ILE P C 1
ATOM 9967 O O . ILE I 3 119 ? 173.599 199.891 184.976 1.00 513.67 140 ILE P O 1
ATOM 9972 N N . ALA I 3 124 ? 168.689 190.512 185.190 1.00 364.47 145 ALA P N 1
ATOM 9973 C CA . ALA I 3 124 ? 169.035 191.622 186.069 1.00 364.47 145 ALA P CA 1
ATOM 9974 C C . ALA I 3 124 ? 169.289 192.890 185.264 1.00 364.47 145 ALA P C 1
ATOM 9975 O O . ALA I 3 124 ? 169.336 193.990 185.815 1.00 364.47 145 ALA P O 1
ATOM 9977 N N . ALA I 3 125 ? 169.458 192.727 183.955 1.00 423.06 146 ALA P N 1
ATOM 9978 C CA . ALA I 3 125 ? 169.700 193.867 183.084 1.00 423.06 146 ALA P CA 1
ATOM 9979 C C . ALA I 3 125 ? 168.426 194.682 182.898 1.00 423.06 146 ALA P C 1
ATOM 9980 O O . ALA I 3 125 ? 167.331 194.132 182.752 1.00 423.06 146 ALA P O 1
ATOM 9982 N N . ARG I 3 126 ? 168.577 196.004 182.906 1.00 505.38 147 ARG P N 1
ATOM 9983 C CA . ARG I 3 126 ? 167.461 196.916 182.715 1.00 505.38 147 ARG P CA 1
ATOM 9984 C C . ARG I 3 126 ? 167.878 198.026 181.764 1.00 505.38 147 ARG P C 1
ATOM 9985 O O . ARG I 3 126 ? 169.061 198.340 181.624 1.00 505.38 147 ARG P O 1
ATOM 9993 N N . SER I 3 127 ? 166.884 198.618 181.108 1.00 547.04 148 SER P N 1
ATOM 9994 C CA . SER I 3 127 ? 167.102 199.661 180.115 1.00 547.04 148 SER P CA 1
ATOM 9995 C C . SER I 3 127 ? 166.487 200.964 180.602 1.00 547.04 148 SER P C 1
ATOM 9996 O O . SER I 3 127 ? 165.346 200.978 181.075 1.00 547.04 148 SER P O 1
ATOM 9999 N N . ILE I 3 128 ? 167.246 202.052 180.492 1.00 572.27 149 ILE P N 1
ATOM 10000 C CA . ILE I 3 128 ? 166.778 203.390 180.842 1.00 572.27 149 ILE P CA 1
ATOM 10001 C C . ILE I 3 128 ? 166.963 204.285 179.624 1.00 572.27 149 ILE P C 1
ATOM 10002 O O . ILE I 3 128 ? 168.088 204.462 179.140 1.00 572.27 149 ILE P O 1
ATOM 10007 N N . LYS I 3 129 ? 165.866 204.858 179.138 1.00 467.48 150 LYS P N 1
ATOM 10008 C CA . LYS I 3 129 ? 165.890 205.730 177.971 1.00 467.48 150 LYS P CA 1
ATOM 10009 C C . LYS I 3 129 ? 165.733 207.176 178.416 1.00 467.48 150 LYS P C 1
ATOM 10010 O O . LYS I 3 129 ? 164.866 207.487 179.238 1.00 467.48 150 LYS P O 1
ATOM 10016 N N . LEU I 3 130 ? 166.571 208.053 177.871 1.00 421.32 151 LEU P N 1
ATOM 10017 C CA . LEU I 3 130 ? 166.526 209.473 178.172 1.00 421.32 151 LEU P CA 1
ATOM 10018 C C . LEU I 3 130 ? 166.435 210.260 176.874 1.00 421.32 151 LEU P C 1
ATOM 10019 O O . LEU I 3 130 ? 166.841 209.786 175.810 1.00 421.32 151 LEU P O 1
ATOM 10024 N N . ASP I 3 131 ? 165.888 211.462 176.969 1.00 443.54 152 ASP P N 1
ATOM 10025 C CA . ASP I 3 131 ? 165.812 212.366 175.833 1.00 443.54 152 ASP P CA 1
ATOM 10026 C C . ASP I 3 131 ? 166.839 213.480 175.985 1.00 443.54 152 ASP P C 1
ATOM 10027 O O . ASP I 3 131 ? 167.339 213.754 177.078 1.00 443.54 152 ASP P O 1
ATOM 10032 N N . LEU I 3 132 ? 167.153 214.120 174.866 1.00 374.76 153 LEU P N 1
ATOM 10033 C CA . LEU I 3 132 ? 168.097 215.222 174.851 1.00 374.76 153 LEU P CA 1
ATOM 10034 C C . LEU I 3 132 ? 167.477 216.417 174.145 1.00 374.76 153 LEU P C 1
ATOM 10035 O O . LEU I 3 132 ? 166.646 216.247 173.246 1.00 374.76 153 LEU P O 1
ATOM 10037 N N . PRO I 3 133 ? 167.840 217.638 174.547 1.00 326.31 154 PRO P N 1
ATOM 10038 C CA . PRO I 3 133 ? 167.350 218.811 173.829 1.00 326.31 154 PRO P CA 1
ATOM 10039 C C . PRO I 3 133 ? 167.976 218.896 172.450 1.00 326.31 154 PRO P C 1
ATOM 10040 O O . PRO I 3 133 ? 169.107 218.427 172.237 1.00 326.31 154 PRO P O 1
ATOM 10044 N N . PRO I 3 134 ? 167.271 219.468 171.474 1.00 316.91 155 PRO P N 1
ATOM 10045 C CA . PRO I 3 134 ? 167.857 219.608 170.135 1.00 316.91 155 PRO P CA 1
ATOM 10046 C C . PRO I 3 134 ? 168.918 220.694 170.109 1.00 316.91 155 PRO P C 1
ATOM 10047 O O . PRO I 3 134 ? 168.744 221.774 170.677 1.00 316.91 155 PRO P O 1
ATOM 10051 N N . PHE I 3 135 ? 170.026 220.402 169.437 1.00 269.73 156 PHE P N 1
ATOM 10052 C CA . PHE I 3 135 ? 171.114 221.363 169.323 1.00 269.73 156 PHE P CA 1
ATOM 10053 C C . PHE I 3 135 ? 171.912 221.032 168.068 1.00 269.73 156 PHE P C 1
ATOM 10054 O O . PHE I 3 135 ? 171.586 220.103 167.325 1.00 269.73 156 PHE P O 1
ATOM 10062 N N . THR I 3 136 ? 172.960 221.812 167.834 1.00 191.24 157 THR P N 1
ATOM 10063 C CA . THR I 3 136 ? 173.869 221.597 166.713 1.00 191.24 157 THR P CA 1
ATOM 10064 C C . THR I 3 136 ? 175.154 220.992 167.265 1.00 191.24 157 THR P C 1
ATOM 10065 O O . THR I 3 136 ? 175.968 221.686 167.876 1.00 191.24 157 THR P O 1
ATOM 10069 N N . LEU I 3 137 ? 175.333 219.692 167.061 1.00 169.86 158 LEU P N 1
ATOM 10070 C CA . LEU I 3 137 ? 176.549 219.048 167.532 1.00 169.86 158 LEU P CA 1
ATOM 10071 C C . LEU I 3 137 ? 177.722 219.447 166.648 1.00 169.86 158 LEU P C 1
ATOM 10072 O O . LEU I 3 137 ? 177.645 219.365 165.419 1.00 169.86 158 LEU P O 1
ATOM 10077 N N . VAL I 3 138 ? 178.807 219.883 167.279 1.00 148.93 159 VAL P N 1
ATOM 10078 C CA . VAL I 3 138 ? 179.968 220.415 166.579 1.00 148.93 159 VAL P CA 1
ATOM 10079 C C . VAL I 3 138 ? 181.122 219.444 166.760 1.00 148.93 159 VAL P C 1
ATOM 10080 O O . VAL I 3 138 ? 181.549 219.182 167.892 1.00 148.93 159 VAL P O 1
ATOM 10084 N N . GLY I 3 139 ? 181.631 218.924 165.649 1.00 129.61 160 GLY P N 1
ATOM 10085 C CA . GLY I 3 139 ? 182.786 218.054 165.687 1.00 129.61 160 GLY P CA 1
ATOM 10086 C C . GLY I 3 139 ? 183.943 218.630 164.901 1.00 129.61 160 GLY P C 1
ATOM 10087 O O . GLY I 3 139 ? 183.880 218.737 163.673 1.00 129.61 160 GLY P O 1
ATOM 10088 N N . ALA I 3 140 ? 185.006 219.013 165.603 1.00 182.39 161 ALA P N 1
ATOM 10089 C CA . ALA I 3 140 ? 186.183 219.592 164.975 1.00 182.39 161 ALA P CA 1
ATOM 10090 C C . ALA I 3 140 ? 187.425 218.867 165.465 1.00 182.39 161 ALA P C 1
ATOM 10091 O O . ALA I 3 140 ? 187.646 218.755 166.675 1.00 182.39 161 ALA P O 1
ATOM 10093 N N . THR I 3 141 ? 188.224 218.371 164.525 1.00 158.69 162 THR P N 1
ATOM 10094 C CA . THR I 3 141 ? 189.507 217.751 164.819 1.00 158.69 162 THR P CA 1
ATOM 10095 C C . THR I 3 141 ? 190.558 218.334 163.887 1.00 158.69 162 THR P C 1
ATOM 10096 O O . THR I 3 141 ? 190.237 218.977 162.885 1.00 158.69 162 THR P O 1
ATOM 10100 N N . THR I 3 142 ? 191.827 218.119 164.242 1.00 141.01 163 THR P N 1
ATOM 10101 C CA . THR I 3 142 ? 192.911 218.486 163.337 1.00 141.01 163 THR P CA 1
ATOM 10102 C C . THR I 3 142 ? 192.857 217.653 162.065 1.00 141.01 163 THR P C 1
ATOM 10103 O O . THR I 3 142 ? 193.018 218.178 160.958 1.00 141.01 163 THR P O 1
ATOM 10107 N N . ARG I 3 143 ? 192.618 216.353 162.206 1.00 97.18 164 ARG P N 1
ATOM 10108 C CA . ARG I 3 143 ? 192.427 215.456 161.076 1.00 97.18 164 ARG P CA 1
ATOM 10109 C C . ARG I 3 143 ? 191.156 214.661 161.315 1.00 97.18 164 ARG P C 1
ATOM 10110 O O . ARG I 3 143 ? 191.043 213.958 162.325 1.00 97.18 164 ARG P O 1
ATOM 10118 N N . ALA I 3 144 ? 190.206 214.767 160.391 1.00 150.46 165 ALA P N 1
ATOM 10119 C CA . ALA I 3 144 ? 188.942 214.062 160.537 1.00 150.46 165 ALA P CA 1
ATOM 10120 C C . ALA I 3 144 ? 189.024 212.606 160.107 1.00 150.46 165 ALA P C 1
ATOM 10121 O O . ALA I 3 144 ? 188.044 211.873 160.271 1.00 150.46 165 ALA P O 1
ATOM 10123 N N . GLY I 3 145 ? 190.164 212.171 159.570 1.00 138.76 166 GLY P N 1
ATOM 10124 C CA . GLY I 3 145 ? 190.261 210.825 159.044 1.00 138.76 166 GLY P CA 1
ATOM 10125 C C . GLY I 3 145 ? 190.298 209.740 160.098 1.00 138.76 166 GLY P C 1
ATOM 10126 O O . GLY I 3 145 ? 190.013 208.581 159.782 1.00 138.76 166 GLY P O 1
ATOM 10127 N N . MET I 3 146 ? 190.647 210.079 161.343 1.00 139.94 167 MET P N 1
ATOM 10128 C CA . MET I 3 146 ? 190.658 209.056 162.381 1.00 139.94 167 MET P CA 1
ATOM 10129 C C . MET I 3 146 ? 189.258 208.700 162.861 1.00 139.94 167 MET P C 1
ATOM 10130 O O . MET I 3 146 ? 189.102 207.703 163.575 1.00 139.94 167 MET P O 1
ATOM 10135 N N . LEU I 3 147 ? 188.253 209.503 162.518 1.00 149.31 168 LEU P N 1
ATOM 10136 C CA . LEU I 3 147 ? 186.889 209.233 162.955 1.00 149.31 168 LEU P CA 1
ATOM 10137 C C . LEU I 3 147 ? 186.373 207.945 162.328 1.00 149.31 168 LEU P C 1
ATOM 10138 O O . LEU I 3 147 ? 186.701 207.619 161.184 1.00 149.31 168 LEU P O 1
ATOM 10143 N N . THR I 3 148 ? 185.583 207.201 163.100 1.00 136.85 169 THR P N 1
ATOM 10144 C CA . THR I 3 148 ? 184.981 205.980 162.590 1.00 136.85 169 THR P CA 1
ATOM 10145 C C . THR I 3 148 ? 184.009 206.301 161.465 1.00 136.85 169 THR P C 1
ATOM 10146 O O . THR I 3 148 ? 183.311 207.319 161.493 1.00 136.85 169 THR P O 1
ATOM 10150 N N . ASN I 3 149 ? 183.997 205.425 160.463 1.00 171.18 170 ASN P N 1
ATOM 10151 C CA . ASN I 3 149 ? 183.125 205.593 159.303 1.00 171.18 170 ASN P CA 1
ATOM 10152 C C . ASN I 3 149 ? 181.639 205.664 159.664 1.00 171.18 170 ASN P C 1
ATOM 10153 O O . ASN I 3 149 ? 180.950 206.542 159.116 1.00 171.18 170 ASN P O 1
ATOM 10158 N N . PRO I 3 150 ? 181.070 204.798 160.531 1.00 147.54 171 PRO P N 1
ATOM 10159 C CA . PRO I 3 150 ? 179.636 204.960 160.842 1.00 147.54 171 PRO P CA 1
ATOM 10160 C C . PRO I 3 150 ? 179.288 206.279 161.504 1.00 147.54 171 PRO P C 1
ATOM 10161 O O . PRO I 3 150 ? 178.215 206.828 161.238 1.00 147.54 171 PRO P O 1
ATOM 10165 N N . LEU I 3 151 ? 180.172 206.820 162.340 1.00 145.68 172 LEU P N 1
ATOM 10166 C CA . LEU I 3 151 ? 179.849 208.068 163.018 1.00 145.68 172 LEU P CA 1
ATOM 10167 C C . LEU I 3 151 ? 179.898 209.252 162.062 1.00 145.68 172 LEU P C 1
ATOM 10168 O O . LEU I 3 151 ? 179.011 210.113 162.090 1.00 145.68 172 LEU P O 1
ATOM 10173 N N . ARG I 3 152 ? 180.922 209.314 161.210 1.00 137.34 173 ARG P N 1
ATOM 10174 C CA . ARG I 3 152 ? 180.994 210.401 160.241 1.00 137.34 173 ARG P CA 1
ATOM 10175 C C . ARG I 3 152 ? 179.912 210.263 159.178 1.00 137.34 173 ARG P C 1
ATOM 10176 O O . ARG I 3 152 ? 179.437 211.267 158.636 1.00 137.34 173 ARG P O 1
ATOM 10184 N N . ASP I 3 153 ? 179.514 209.028 158.864 1.00 172.91 174 ASP P N 1
ATOM 10185 C CA . ASP I 3 153 ? 178.403 208.825 157.944 1.00 172.91 174 ASP P CA 1
ATOM 10186 C C . ASP I 3 153 ? 177.096 209.272 158.575 1.00 172.91 174 ASP P C 1
ATOM 10187 O O . ASP I 3 153 ? 176.242 209.864 157.905 1.00 172.91 174 ASP P O 1
ATOM 10192 N N . ARG I 3 154 ? 176.925 209.000 159.867 1.00 188.59 175 ARG P N 1
ATOM 10193 C CA . ARG I 3 154 ? 175.770 209.503 160.592 1.00 188.59 175 ARG P CA 1
ATOM 10194 C C . ARG I 3 154 ? 175.835 211.011 160.772 1.00 188.59 175 ARG P C 1
ATOM 10195 O O . ARG I 3 154 ? 174.796 211.651 160.963 1.00 188.59 175 ARG P O 1
ATOM 10203 N N . PHE I 3 155 ? 177.033 211.583 160.729 1.00 167.81 176 PHE P N 1
ATOM 10204 C CA . PHE I 3 155 ? 177.188 213.025 160.738 1.00 167.81 176 PHE P CA 1
ATOM 10205 C C . PHE I 3 155 ? 176.745 213.632 159.413 1.00 167.81 176 PHE P C 1
ATOM 10206 O O . PHE I 3 155 ? 176.642 212.955 158.387 1.00 167.81 176 PHE P O 1
ATOM 10214 N N . GLY I 3 156 ? 176.492 214.936 159.449 1.00 194.49 177 GLY P N 1
ATOM 10215 C CA . GLY I 3 156 ? 175.956 215.637 158.301 1.00 194.49 177 GLY P CA 1
ATOM 10216 C C . GLY I 3 156 ? 176.987 216.427 157.526 1.00 194.49 177 GLY P C 1
ATOM 10217 O O . GLY I 3 156 ? 177.728 215.867 156.712 1.00 194.49 177 GLY P O 1
ATOM 10218 N N . ILE I 3 157 ? 177.031 217.738 157.769 1.00 149.41 178 ILE P N 1
ATOM 10219 C CA . ILE I 3 157 ? 177.895 218.626 157.003 1.00 149.41 178 ILE P CA 1
ATOM 10220 C C . ILE I 3 157 ? 179.355 218.342 157.332 1.00 149.41 178 ILE P C 1
ATOM 10221 O O . ILE I 3 157 ? 179.696 217.940 158.452 1.00 149.41 178 ILE P O 1
ATOM 10226 N N . VAL I 3 158 ? 180.216 218.476 156.328 1.00 141.65 179 VAL P N 1
ATOM 10227 C CA . VAL I 3 158 ? 181.660 218.392 156.499 1.00 141.65 179 VAL P CA 1
ATOM 10228 C C . VAL I 3 158 ? 182.270 219.655 155.914 1.00 141.65 179 VAL P C 1
ATOM 10229 O O . VAL I 3 158 ? 181.928 220.050 154.794 1.00 141.65 179 VAL P O 1
ATOM 10233 N N . GLN I 3 159 ? 183.160 220.295 156.667 1.00 141.33 180 GLN P N 1
ATOM 10234 C CA . GLN I 3 159 ? 183.839 221.496 156.200 1.00 141.33 180 GLN P CA 1
ATOM 10235 C C . GLN I 3 159 ? 185.340 221.299 156.311 1.00 141.33 180 GLN P C 1
ATOM 10236 O O . GLN I 3 159 ? 185.859 221.045 157.403 1.00 141.33 180 GLN P O 1
ATOM 10242 N N . ARG I 3 160 ? 186.028 221.424 155.184 1.00 194.68 181 ARG P N 1
ATOM 10243 C CA . ARG I 3 160 ? 187.478 221.362 155.142 1.00 194.68 181 ARG P CA 1
ATOM 10244 C C . ARG I 3 160 ? 188.052 222.738 155.426 1.00 194.68 181 ARG P C 1
ATOM 10245 O O . ARG I 3 160 ? 187.514 223.754 154.979 1.00 194.68 181 ARG P O 1
ATOM 10253 N N . LEU I 3 161 ? 189.149 222.766 156.171 1.00 187.03 182 LEU P N 1
ATOM 10254 C CA . LEU I 3 161 ? 189.873 223.996 156.437 1.00 187.03 182 LEU P CA 1
ATOM 10255 C C . LEU I 3 161 ? 191.249 223.907 155.798 1.00 187.03 182 LEU P C 1
ATOM 10256 O O . LEU I 3 161 ? 191.831 222.823 155.703 1.00 187.03 182 LEU P O 1
ATOM 10261 N N . GLU I 3 162 ? 191.758 225.047 155.347 1.00 246.47 183 GLU P N 1
ATOM 10262 C CA . GLU I 3 162 ? 193.055 225.095 154.691 1.00 246.47 183 GLU P CA 1
ATOM 10263 C C . GLU I 3 162 ? 193.574 226.520 154.772 1.00 246.47 183 GLU P C 1
ATOM 10264 O O . GLU I 3 162 ? 192.823 227.455 155.063 1.00 246.47 183 GLU P O 1
ATOM 10270 N N . PHE I 3 163 ? 194.870 226.673 154.522 1.00 265.85 184 PHE P N 1
ATOM 10271 C CA . PHE I 3 163 ? 195.424 228.001 154.340 1.00 265.85 184 PHE P CA 1
ATOM 10272 C C . PHE I 3 163 ? 194.856 228.625 153.070 1.00 265.85 184 PHE P C 1
ATOM 10273 O O . PHE I 3 163 ? 194.387 227.936 152.159 1.00 265.85 184 PHE P O 1
ATOM 10281 N N . TYR I 3 164 ? 194.908 229.948 153.018 1.00 335.02 185 TYR P N 1
ATOM 10282 C CA . TYR I 3 164 ? 194.145 230.690 152.029 1.00 335.02 185 TYR P CA 1
ATOM 10283 C C . TYR I 3 164 ? 194.773 230.572 150.644 1.00 335.02 185 TYR P C 1
ATOM 10284 O O . TYR I 3 164 ? 195.895 230.088 150.475 1.00 335.02 185 TYR P O 1
ATOM 10293 N N . ASN I 3 165 ? 194.017 231.011 149.642 1.00 340.83 186 ASN P N 1
ATOM 10294 C CA . ASN I 3 165 ? 194.565 231.168 148.307 1.00 340.83 186 ASN P CA 1
ATOM 10295 C C . ASN I 3 165 ? 195.604 232.281 148.313 1.00 340.83 186 ASN P C 1
ATOM 10296 O O . ASN I 3 165 ? 195.601 233.147 149.184 1.00 340.83 186 ASN P O 1
ATOM 10301 N N . VAL I 3 166 ? 196.502 232.245 147.324 1.00 320.93 187 VAL P N 1
ATOM 10302 C CA . VAL I 3 166 ? 197.611 233.198 147.275 1.00 320.93 187 VAL P CA 1
ATOM 10303 C C . VAL I 3 166 ? 197.085 234.623 147.148 1.00 320.93 187 VAL P C 1
ATOM 10304 O O . VAL I 3 166 ? 197.575 235.546 147.809 1.00 320.93 187 VAL P O 1
ATOM 10308 N N . GLU I 3 167 ? 196.067 234.820 146.308 1.00 424.31 188 GLU P N 1
ATOM 10309 C CA . GLU I 3 167 ? 195.370 236.102 146.287 1.00 424.31 188 GLU P CA 1
ATOM 10310 C C . GLU I 3 167 ? 194.679 236.370 147.618 1.00 424.31 188 GLU P C 1
ATOM 10311 O O . GLU I 3 167 ? 194.729 237.491 148.139 1.00 424.31 188 GLU P O 1
ATOM 10317 N N . ASP I 3 168 ? 194.032 235.348 148.183 1.00 332.43 189 ASP P N 1
ATOM 10318 C CA . ASP I 3 168 ? 193.399 235.496 149.489 1.00 332.43 189 ASP P CA 1
ATOM 10319 C C . ASP I 3 168 ? 194.435 235.738 150.576 1.00 332.43 189 ASP P C 1
ATOM 10320 O O . ASP I 3 168 ? 194.198 236.522 151.502 1.00 332.43 189 ASP P O 1
ATOM 10325 N N . LEU I 3 169 ? 195.586 235.067 150.482 1.00 335.91 190 LEU P N 1
ATOM 10326 C CA . LEU I 3 169 ? 196.664 235.301 151.437 1.00 335.91 190 LEU P CA 1
ATOM 10327 C C . LEU I 3 169 ? 197.164 236.734 151.357 1.00 335.91 190 LEU P C 1
ATOM 10328 O O . LEU I 3 169 ? 197.370 237.378 152.387 1.00 335.91 190 LEU P O 1
ATOM 10333 N N . ALA I 3 170 ? 197.343 237.255 150.140 1.00 274.94 191 ALA P N 1
ATOM 10334 C CA . ALA I 3 170 ? 197.784 238.638 149.981 1.00 274.94 191 ALA P CA 1
ATOM 10335 C C . ALA I 3 170 ? 196.735 239.615 150.495 1.00 274.94 191 ALA P C 1
ATOM 10336 O O . ALA I 3 170 ? 197.075 240.646 151.086 1.00 274.94 191 ALA P O 1
ATOM 10338 N N . THR I 3 171 ? 195.454 239.301 150.284 1.00 259.67 192 THR P N 1
ATOM 10339 C CA . THR I 3 171 ? 194.378 240.139 150.806 1.00 259.67 192 THR P CA 1
ATOM 10340 C C . THR I 3 171 ? 194.383 240.159 152.330 1.00 259.67 192 THR P C 1
ATOM 10341 O O . THR I 3 171 ? 194.207 241.216 152.947 1.00 259.67 192 THR P O 1
ATOM 10345 N N . ILE I 3 172 ? 194.598 239.000 152.951 1.00 282.06 193 ILE P N 1
ATOM 10346 C CA . ILE I 3 172 ? 194.632 238.924 154.408 1.00 282.06 193 ILE P CA 1
ATOM 10347 C C . ILE I 3 172 ? 195.867 239.635 154.956 1.00 282.06 193 ILE P C 1
ATOM 10348 O O . ILE I 3 172 ? 195.805 240.299 155.997 1.00 282.06 193 ILE P O 1
ATOM 10353 N N . VAL I 3 173 ? 196.999 239.526 154.254 1.00 214.75 194 VAL P N 1
ATOM 10354 C CA . VAL I 3 173 ? 198.199 240.278 154.621 1.00 214.75 194 VAL P CA 1
ATOM 10355 C C . VAL I 3 173 ? 197.942 241.776 154.543 1.00 214.75 194 VAL P C 1
ATOM 10356 O O . VAL I 3 173 ? 198.348 242.534 155.432 1.00 214.75 194 VAL P O 1
ATOM 10360 N N . SER I 3 174 ? 197.257 242.222 153.489 1.00 201.54 195 SER P N 1
ATOM 10361 C CA . SER I 3 174 ? 196.922 243.636 153.356 1.00 201.54 195 SER P CA 1
ATOM 10362 C C . SER I 3 174 ? 195.992 244.089 154.473 1.00 201.54 195 SER P C 1
ATOM 10363 O O . SER I 3 174 ? 196.166 245.178 155.035 1.00 201.54 195 SER P O 1
ATOM 10366 N N . ARG I 3 175 ? 195.008 243.255 154.818 1.00 218.12 196 ARG P N 1
ATOM 10367 C CA . ARG I 3 175 ? 194.090 243.584 155.902 1.00 218.12 196 ARG P CA 1
ATOM 10368 C C . ARG I 3 175 ? 194.817 243.667 157.236 1.00 218.12 196 ARG P C 1
ATOM 10369 O O . ARG I 3 175 ? 194.555 244.570 158.036 1.00 218.12 196 ARG P O 1
ATOM 10371 N N . SER I 3 176 ? 195.747 242.744 157.485 1.00 184.73 197 SER P N 1
ATOM 10372 C CA . SER I 3 176 ? 196.487 242.751 158.742 1.00 184.73 197 SER P CA 1
ATOM 10373 C C . SER I 3 176 ? 197.456 243.922 158.806 1.00 184.73 197 SER P C 1
ATOM 10374 O O . SER I 3 176 ? 197.672 244.499 159.876 1.00 184.73 197 SER P O 1
ATOM 10377 N N . ALA I 3 177 ? 198.057 244.279 157.671 1.00 209.97 198 ALA P N 1
ATOM 10378 C CA . ALA I 3 177 ? 198.938 245.439 157.631 1.00 209.97 198 ALA P CA 1
ATOM 10379 C C . ALA I 3 177 ? 198.155 246.722 157.862 1.00 209.97 198 ALA P C 1
ATOM 10380 O O . ALA I 3 177 ? 198.652 247.653 158.506 1.00 209.97 198 ALA P O 1
ATOM 10382 N N . GLY I 3 178 ? 196.931 246.791 157.336 1.00 259.53 199 GLY P N 1
ATOM 10383 C CA . GLY I 3 178 ? 196.051 247.893 157.686 1.00 259.53 199 GLY P CA 1
ATOM 10384 C C . GLY I 3 178 ? 195.681 247.881 159.156 1.00 259.53 199 GLY P C 1
ATOM 10385 O O . GLY I 3 178 ? 195.549 248.934 159.783 1.00 259.53 199 GLY P O 1
ATOM 10386 N N . ILE I 3 179 ? 195.502 246.685 159.721 1.00 278.46 200 ILE P N 1
ATOM 10387 C CA . ILE I 3 179 ? 195.329 246.553 161.163 1.00 278.46 200 ILE P CA 1
ATOM 10388 C C . ILE I 3 179 ? 196.607 246.961 161.883 1.00 278.46 200 ILE P C 1
ATOM 10389 O O . ILE I 3 179 ? 196.575 247.717 162.862 1.00 278.46 200 ILE P O 1
ATOM 10394 N N . LEU I 3 180 ? 197.754 246.496 161.391 1.00 222.33 201 LEU P N 1
ATOM 10395 C CA . LEU I 3 180 ? 199.035 246.857 161.981 1.00 222.33 201 LEU P CA 1
ATOM 10396 C C . LEU I 3 180 ? 199.479 248.270 161.629 1.00 222.33 201 LEU P C 1
ATOM 10397 O O . LEU I 3 180 ? 200.464 248.749 162.199 1.00 222.33 201 LEU P O 1
ATOM 10402 N N . GLY I 3 181 ? 198.788 248.945 160.714 1.00 333.06 202 GLY P N 1
ATOM 10403 C CA . GLY I 3 181 ? 199.171 250.291 160.343 1.00 333.06 202 GLY P CA 1
ATOM 10404 C C . GLY I 3 181 ? 200.382 250.380 159.446 1.00 333.06 202 GLY P C 1
ATOM 10405 O O . GLY I 3 181 ? 201.038 251.425 159.414 1.00 333.06 202 GLY P O 1
ATOM 10406 N N . LEU I 3 182 ? 200.704 249.315 158.719 1.00 364.45 203 LEU P N 1
ATOM 10407 C CA . LEU I 3 182 ? 201.857 249.306 157.832 1.00 364.45 203 LEU P CA 1
ATOM 10408 C C . LEU I 3 182 ? 201.483 249.871 156.468 1.00 364.45 203 LEU P C 1
ATOM 10409 O O . LEU I 3 182 ? 200.390 249.617 155.955 1.00 364.45 203 LEU P O 1
ATOM 10411 N N . GLU I 3 183 ? 202.402 250.642 155.884 1.00 381.55 204 GLU P N 1
ATOM 10412 C CA . GLU I 3 183 ? 202.199 251.234 154.561 1.00 381.55 204 GLU P CA 1
ATOM 10413 C C . GLU I 3 183 ? 202.650 250.237 153.494 1.00 381.55 204 GLU P C 1
ATOM 10414 O O . GLU I 3 183 ? 203.619 250.443 152.760 1.00 381.55 204 GLU P O 1
ATOM 10420 N N . ILE I 3 184 ? 201.900 249.139 153.408 1.00 356.42 205 ILE P N 1
ATOM 10421 C CA . ILE I 3 184 ? 202.297 248.019 152.569 1.00 356.42 205 ILE P CA 1
ATOM 10422 C C . ILE I 3 184 ? 202.050 248.349 151.101 1.00 356.42 205 ILE P C 1
ATOM 10423 O O . ILE I 3 184 ? 201.284 249.261 150.758 1.00 356.42 205 ILE P O 1
ATOM 10428 N N . GLU I 3 185 ? 202.735 247.623 150.228 1.00 288.80 206 GLU P N 1
ATOM 10429 C CA . GLU I 3 185 ? 202.620 247.550 148.784 1.00 288.80 206 GLU P CA 1
ATOM 10430 C C . GLU I 3 185 ? 201.941 246.247 148.387 1.00 288.80 206 GLU P C 1
ATOM 10431 O O . GLU I 3 185 ? 202.224 245.199 148.981 1.00 288.80 206 GLU P O 1
ATOM 10437 N N . PRO I 3 186 ? 201.021 246.298 147.416 1.00 303.12 207 PRO P N 1
ATOM 10438 C CA . PRO I 3 186 ? 200.412 245.050 146.921 1.00 303.12 207 PRO P CA 1
ATOM 10439 C C . PRO I 3 186 ? 201.421 244.075 146.346 1.00 303.12 207 PRO P C 1
ATOM 10440 O O . PRO I 3 186 ? 201.217 242.859 146.429 1.00 303.12 207 PRO P O 1
ATOM 10444 N N . GLN I 3 187 ? 202.505 244.581 145.755 1.00 287.42 208 GLN P N 1
ATOM 10445 C CA . GLN I 3 187 ? 203.595 243.704 145.345 1.00 287.42 208 GLN P CA 1
ATOM 10446 C C . GLN I 3 187 ? 204.252 243.051 146.554 1.00 287.42 208 GLN P C 1
ATOM 10447 O O . GLN I 3 187 ? 204.555 241.852 146.535 1.00 287.42 208 GLN P O 1
ATOM 10453 N N . GLY I 3 188 ? 204.464 243.820 147.624 1.00 255.07 209 GLY P N 1
ATOM 10454 C CA . GLY I 3 188 ? 204.982 243.237 148.851 1.00 255.07 209 GLY P CA 1
ATOM 10455 C C . GLY I 3 188 ? 204.010 242.265 149.490 1.00 255.07 209 GLY P C 1
ATOM 10456 O O . GLY I 3 188 ? 204.416 241.243 150.049 1.00 255.07 209 GLY P O 1
ATOM 10457 N N . ALA I 3 189 ? 202.711 242.569 149.415 1.00 241.10 210 ALA P N 1
ATOM 10458 C CA . ALA I 3 189 ? 201.701 241.653 149.937 1.00 241.10 210 ALA P CA 1
ATOM 10459 C C . ALA I 3 189 ? 201.689 240.345 149.159 1.00 241.10 210 ALA P C 1
ATOM 10460 O O . ALA I 3 189 ? 201.550 239.266 149.746 1.00 241.10 210 ALA P O 1
ATOM 10462 N N . ALA I 3 190 ? 201.844 240.421 147.835 1.00 217.93 211 ALA P N 1
ATOM 10463 C CA . ALA I 3 190 ? 201.948 239.212 147.027 1.00 217.93 211 ALA P CA 1
ATOM 10464 C C . ALA I 3 190 ? 203.234 238.457 147.332 1.00 217.93 211 ALA P C 1
ATOM 10465 O O . ALA I 3 190 ? 203.261 237.223 147.290 1.00 217.93 211 ALA P O 1
ATOM 10467 N N . GLU I 3 191 ? 204.310 239.186 147.633 1.00 209.70 212 GLU P N 1
ATOM 10468 C CA . GLU I 3 191 ? 205.557 238.557 148.059 1.00 209.70 212 GLU P CA 1
ATOM 10469 C C . GLU I 3 191 ? 205.355 237.756 149.338 1.00 209.70 212 GLU P C 1
ATOM 10470 O O . GLU I 3 191 ? 205.782 236.599 149.439 1.00 209.70 212 GLU P O 1
ATOM 10476 N N . ILE I 3 192 ? 204.669 238.353 150.313 1.00 243.52 213 ILE P N 1
ATOM 10477 C CA . ILE I 3 192 ? 204.398 237.668 151.573 1.00 243.52 213 ILE P CA 1
ATOM 10478 C C . ILE I 3 192 ? 203.465 236.486 151.347 1.00 243.52 213 ILE P C 1
ATOM 10479 O O . ILE I 3 192 ? 203.631 235.419 151.950 1.00 243.52 213 ILE P O 1
ATOM 10484 N N . ALA I 3 193 ? 202.486 236.649 150.454 1.00 239.00 214 ALA P N 1
ATOM 10485 C CA . ALA I 3 193 ? 201.578 235.554 150.127 1.00 239.00 214 ALA P CA 1
ATOM 10486 C C . ALA I 3 193 ? 202.314 234.410 149.444 1.00 239.00 214 ALA P C 1
ATOM 10487 O O . ALA I 3 193 ? 201.926 233.244 149.574 1.00 239.00 214 ALA P O 1
ATOM 10489 N N . LYS I 3 194 ? 203.367 234.728 148.692 1.00 199.60 215 LYS P N 1
ATOM 10490 C CA . LYS I 3 194 ? 204.220 233.682 148.144 1.00 199.60 215 LYS P CA 1
ATOM 10491 C C . LYS I 3 194 ? 205.024 233.004 149.243 1.00 199.60 215 LYS P C 1
ATOM 10492 O O . LYS I 3 194 ? 205.217 231.784 149.218 1.00 199.60 215 LYS P O 1
ATOM 10498 N N . ARG I 3 195 ? 205.487 233.773 150.227 1.00 173.89 216 ARG P N 1
ATOM 10499 C CA . ARG I 3 195 ? 206.202 233.213 151.364 1.00 173.89 216 ARG P CA 1
ATOM 10500 C C . ARG I 3 195 ? 205.280 232.852 152.520 1.00 173.89 216 ARG P C 1
ATOM 10501 O O . ARG I 3 195 ? 205.731 232.825 153.670 1.00 173.89 216 ARG P O 1
ATOM 10509 N N . ALA I 3 196 ? 204.004 232.571 152.247 1.00 186.34 217 ALA P N 1
ATOM 10510 C CA . ALA I 3 196 ? 203.020 232.496 153.322 1.00 186.34 217 ALA P CA 1
ATOM 10511 C C . ALA I 3 196 ? 203.141 231.233 154.160 1.00 186.34 217 ALA P C 1
ATOM 10512 O O . ALA I 3 196 ? 202.490 231.147 155.209 1.00 186.34 217 ALA P O 1
ATOM 10514 N N . ARG I 3 197 ? 203.904 230.236 153.700 1.00 149.37 218 ARG P N 1
ATOM 10515 C CA . ARG I 3 197 ? 204.246 229.007 154.418 1.00 149.37 218 ARG P CA 1
ATOM 10516 C C . ARG I 3 197 ? 203.033 228.111 154.669 1.00 149.37 218 ARG P C 1
ATOM 10517 O O . ARG I 3 197 ? 203.185 227.026 155.242 1.00 149.37 218 ARG P O 1
ATOM 10525 N N . GLY I 3 198 ? 201.839 228.506 154.232 1.00 208.84 219 GLY P N 1
ATOM 10526 C CA . GLY I 3 198 ? 200.636 227.809 154.624 1.00 208.84 219 GLY P CA 1
ATOM 10527 C C . GLY I 3 198 ? 200.181 228.097 156.034 1.00 208.84 219 GLY P C 1
ATOM 10528 O O . GLY I 3 198 ? 199.259 227.437 156.520 1.00 208.84 219 GLY P O 1
ATOM 10529 N N . THR I 3 199 ? 200.803 229.059 156.710 1.00 175.90 220 THR P N 1
ATOM 10530 C CA . THR I 3 199 ? 200.559 229.317 158.129 1.00 175.90 220 THR P CA 1
ATOM 10531 C C . THR I 3 199 ? 200.273 230.792 158.348 1.00 175.90 220 THR P C 1
ATOM 10532 O O . THR I 3 199 ? 201.206 231.614 158.326 1.00 175.90 220 THR P O 1
ATOM 10536 N N . PRO I 3 200 ? 199.012 231.174 158.568 1.00 112.33 221 PRO P N 1
ATOM 10537 C CA . PRO I 3 200 ? 198.696 232.594 158.803 1.00 112.33 221 PRO P CA 1
ATOM 10538 C C . PRO I 3 200 ? 199.339 233.172 160.050 1.00 112.33 221 PRO P C 1
ATOM 10539 O O . PRO I 3 200 ? 199.644 234.368 160.072 1.00 112.33 221 PRO P O 1
ATOM 10543 N N . ARG I 3 201 ? 199.546 232.364 161.091 1.00 163.47 222 ARG P N 1
ATOM 10544 C CA . ARG I 3 201 ? 200.207 232.862 162.292 1.00 163.47 222 ARG P CA 1
ATOM 10545 C C . ARG I 3 201 ? 201.665 233.202 162.011 1.00 163.47 222 ARG P C 1
ATOM 10546 O O . ARG I 3 201 ? 202.138 234.296 162.345 1.00 163.47 222 ARG P O 1
ATOM 10554 N N . ILE I 3 202 ? 202.390 232.275 161.383 1.00 91.74 223 ILE P N 1
ATOM 10555 C CA . ILE I 3 202 ? 203.774 232.546 161.026 1.00 91.74 223 ILE P CA 1
ATOM 10556 C C . ILE I 3 202 ? 203.845 233.608 159.943 1.00 91.74 223 ILE P C 1
ATOM 10557 O O . ILE I 3 202 ? 204.805 234.384 159.892 1.00 91.74 223 ILE P O 1
ATOM 10562 N N . ALA I 3 203 ? 202.827 233.686 159.081 1.00 69.12 224 ALA P N 1
ATOM 10563 C CA . ALA I 3 203 ? 202.765 234.774 158.113 1.00 69.12 224 ALA P CA 1
ATOM 10564 C C . ALA I 3 203 ? 202.672 236.119 158.816 1.00 69.12 224 ALA P C 1
ATOM 10565 O O . ALA I 3 203 ? 203.397 237.053 158.472 1.00 69.12 224 ALA P O 1
ATOM 10567 N N . ASN I 3 204 ? 201.813 236.220 159.833 1.00 111.66 225 ASN P N 1
ATOM 10568 C CA . ASN I 3 204 ? 201.694 237.465 160.584 1.00 111.66 225 ASN P CA 1
ATOM 10569 C C . ASN I 3 204 ? 202.970 237.771 161.355 1.00 111.66 225 ASN P C 1
ATOM 10570 O O . ASN I 3 204 ? 203.322 238.943 161.533 1.00 111.66 225 ASN P O 1
ATOM 10575 N N . ARG I 3 205 ? 203.677 236.730 161.802 1.00 115.04 226 ARG P N 1
ATOM 10576 C CA . ARG I 3 205 ? 205.012 236.922 162.361 1.00 115.04 226 ARG P CA 1
ATOM 10577 C C . ARG I 3 205 ? 205.947 237.539 161.333 1.00 115.04 226 ARG P C 1
ATOM 10578 O O . ARG I 3 205 ? 206.750 238.422 161.657 1.00 115.04 226 ARG P O 1
ATOM 10586 N N . LEU I 3 206 ? 205.856 237.078 160.088 1.00 114.11 227 LEU P N 1
ATOM 10587 C CA . LEU I 3 206 ? 206.667 237.654 159.024 1.00 114.11 227 LEU P CA 1
ATOM 10588 C C . LEU I 3 206 ? 206.296 239.107 158.766 1.00 114.11 227 LEU P C 1
ATOM 10589 O O . LEU I 3 206 ? 207.177 239.936 158.526 1.00 114.11 227 LEU P O 1
ATOM 10594 N N . LEU I 3 207 ? 204.997 239.429 158.803 1.00 105.52 228 LEU P N 1
ATOM 10595 C CA . LEU I 3 207 ? 204.582 240.830 158.711 1.00 105.52 228 LEU P CA 1
ATOM 10596 C C . LEU I 3 207 ? 205.167 241.661 159.842 1.00 105.52 228 LEU P C 1
ATOM 10597 O O . LEU I 3 207 ? 205.595 242.797 159.621 1.00 105.52 228 LEU P O 1
ATOM 10602 N N . ARG I 3 208 ? 205.195 241.112 161.056 1.00 106.35 229 ARG P N 1
ATOM 10603 C CA . ARG I 3 208 ? 205.797 241.830 162.174 1.00 106.35 229 ARG P CA 1
ATOM 10604 C C . ARG I 3 208 ? 207.281 242.073 161.938 1.00 106.35 229 ARG P C 1
ATOM 10605 O O . ARG I 3 208 ? 207.781 243.182 162.157 1.00 106.35 229 ARG P O 1
ATOM 10613 N N . ARG I 3 209 ? 207.995 241.048 161.475 1.00 122.13 230 ARG P N 1
ATOM 10614 C CA . ARG I 3 209 ? 209.436 241.183 161.294 1.00 122.13 230 ARG P CA 1
ATOM 10615 C C . ARG I 3 209 ? 209.768 242.133 160.152 1.00 122.13 230 ARG P C 1
ATOM 10616 O O . ARG I 3 209 ? 210.722 242.913 160.240 1.00 122.13 230 ARG P O 1
ATOM 10624 N N . VAL I 3 210 ? 208.976 242.112 159.081 1.00 109.60 231 VAL P N 1
ATOM 10625 C CA . VAL I 3 210 ? 209.252 243.052 158.002 1.00 109.60 231 VAL P CA 1
ATOM 10626 C C . VAL I 3 210 ? 208.763 244.445 158.368 1.00 109.60 231 VAL P C 1
ATOM 10627 O O . VAL I 3 210 ? 209.257 245.436 157.825 1.00 109.60 231 VAL P O 1
ATOM 10631 N N . ARG I 3 211 ? 207.804 244.555 159.290 1.00 133.84 232 ARG P N 1
ATOM 10632 C CA . ARG I 3 211 ? 207.464 245.862 159.837 1.00 133.84 232 ARG P CA 1
ATOM 10633 C C . ARG I 3 211 ? 208.634 246.418 160.629 1.00 133.84 232 ARG P C 1
ATOM 10634 O O . ARG I 3 211 ? 208.957 247.608 160.531 1.00 133.84 232 ARG P O 1
ATOM 10642 N N . ASP I 3 212 ? 209.305 245.548 161.387 1.00 113.52 233 ASP P N 1
ATOM 10643 C CA . ASP I 3 212 ? 210.531 245.936 162.074 1.00 113.52 233 ASP P CA 1
ATOM 10644 C C . ASP I 3 212 ? 211.598 246.364 161.078 1.00 113.52 233 ASP P C 1
ATOM 10645 O O . ASP I 3 212 ? 212.288 247.367 161.289 1.00 113.52 233 ASP P O 1
ATOM 10650 N N . PHE I 3 213 ? 211.727 245.619 159.977 1.00 112.14 234 PHE P N 1
ATOM 10651 C CA . PHE I 3 213 ? 212.695 245.954 158.936 1.00 112.14 234 PHE P CA 1
ATOM 10652 C C . PHE I 3 213 ? 212.402 247.316 158.321 1.00 112.14 234 PHE P C 1
ATOM 10653 O O . PHE I 3 213 ? 213.295 248.160 158.198 1.00 112.14 234 PHE P O 1
ATOM 10661 N N . ALA I 3 214 ? 211.145 247.549 157.939 1.00 140.09 235 ALA P N 1
ATOM 10662 C CA . ALA I 3 214 ? 210.765 248.817 157.330 1.00 140.09 235 ALA P CA 1
ATOM 10663 C C . ALA I 3 214 ? 210.870 249.962 158.321 1.00 140.09 235 ALA P C 1
ATOM 10664 O O . ALA I 3 214 ? 211.017 251.118 157.919 1.00 140.09 235 ALA P O 1
ATOM 10666 N N . GLU I 3 215 ? 210.782 249.665 159.615 1.00 165.53 236 GLU P N 1
ATOM 10667 C CA . GLU I 3 215 ? 211.065 250.687 160.610 1.00 165.53 236 GLU P CA 1
ATOM 10668 C C . GLU I 3 215 ? 212.553 251.000 160.661 1.00 165.53 236 GLU P C 1
ATOM 10669 O O . GLU I 3 215 ? 212.942 252.172 160.730 1.00 165.53 236 GLU P O 1
ATOM 10675 N N . VAL I 3 216 ? 213.403 249.974 160.600 1.00 154.60 237 VAL P N 1
ATOM 10676 C CA . VAL I 3 216 ? 214.823 250.173 160.876 1.00 154.60 237 VAL P CA 1
ATOM 10677 C C . VAL I 3 216 ? 215.639 250.309 159.595 1.00 154.60 237 VAL P C 1
ATOM 10678 O O . VAL I 3 216 ? 216.694 250.952 159.594 1.00 154.60 237 VAL P O 1
ATOM 10682 N N . ARG I 3 217 ? 215.168 249.730 158.493 1.00 86.12 238 ARG P N 1
ATOM 10683 C CA . ARG I 3 217 ? 215.916 249.819 157.247 1.00 86.12 238 ARG P CA 1
ATOM 10684 C C . ARG I 3 217 ? 215.237 250.736 156.244 1.00 86.12 238 ARG P C 1
ATOM 10685 O O . ARG I 3 217 ? 215.885 251.607 155.659 1.00 86.12 238 ARG P O 1
ATOM 10693 N N . GLY I 3 218 ? 213.939 250.564 156.043 1.00 149.76 239 GLY P N 1
ATOM 10694 C CA . GLY I 3 218 ? 213.169 251.550 155.330 1.00 149.76 239 GLY P CA 1
ATOM 10695 C C . GLY I 3 218 ? 212.906 252.759 156.202 1.00 149.76 239 GLY P C 1
ATOM 10696 O O . GLY I 3 218 ? 213.237 252.803 157.386 1.00 149.76 239 GLY P O 1
ATOM 10697 N N . GLN I 3 219 ? 212.299 253.769 155.593 1.00 212.44 240 GLN P N 1
ATOM 10698 C CA . GLN I 3 219 ? 211.887 254.959 156.336 1.00 212.44 240 GLN P CA 1
ATOM 10699 C C . GLN I 3 219 ? 210.437 254.835 156.789 1.00 212.44 240 GLN P C 1
ATOM 10700 O O . GLN I 3 219 ? 209.612 255.716 156.553 1.00 212.44 240 GLN P O 1
ATOM 10706 N N . GLY I 3 220 ? 210.125 253.729 157.460 1.00 161.34 241 GLY P N 1
ATOM 10707 C CA . GLY I 3 220 ? 208.742 253.413 157.772 1.00 161.34 241 GLY P CA 1
ATOM 10708 C C . GLY I 3 220 ? 207.900 253.145 156.547 1.00 161.34 241 GLY P C 1
ATOM 10709 O O . GLY I 3 220 ? 206.701 253.444 156.545 1.00 161.34 241 GLY P O 1
ATOM 10710 N N . ASP I 3 221 ? 208.495 252.578 155.500 1.00 225.44 242 ASP P N 1
ATOM 10711 C CA . ASP I 3 221 ? 207.831 252.397 154.219 1.00 225.44 242 ASP P CA 1
ATOM 10712 C C . ASP I 3 221 ? 208.013 250.967 153.737 1.00 225.44 242 ASP P C 1
ATOM 10713 O O . ASP I 3 221 ? 209.071 250.361 153.925 1.00 225.44 242 ASP P O 1
ATOM 10718 N N . ILE I 3 222 ? 206.973 250.437 153.100 1.00 273.29 243 ILE P N 1
ATOM 10719 C CA . ILE I 3 222 ? 206.960 249.062 152.613 1.00 273.29 243 ILE P CA 1
ATOM 10720 C C . ILE I 3 222 ? 206.679 249.084 151.119 1.00 273.29 243 ILE P C 1
ATOM 10721 O O . ILE I 3 222 ? 205.607 249.529 150.689 1.00 273.29 243 ILE P O 1
ATOM 10726 N N . THR I 3 223 ? 207.633 248.594 150.334 1.00 228.91 244 THR P N 1
ATOM 10727 C CA . THR I 3 223 ? 207.502 248.464 148.892 1.00 228.91 244 THR P CA 1
ATOM 10728 C C . THR I 3 223 ? 207.863 247.038 148.503 1.00 228.91 244 THR P C 1
ATOM 10729 O O . THR I 3 223 ? 208.098 246.180 149.359 1.00 228.91 244 THR P O 1
ATOM 10733 N N . ARG I 3 224 ? 207.898 246.778 147.196 1.00 220.47 245 ARG P N 1
ATOM 10734 C CA . ARG I 3 224 ? 208.379 245.478 146.745 1.00 220.47 245 ARG P CA 1
ATOM 10735 C C . ARG I 3 224 ? 209.870 245.331 146.992 1.00 220.47 245 ARG P C 1
ATOM 10736 O O . ARG I 3 224 ? 210.332 244.256 147.381 1.00 220.47 245 ARG P O 1
ATOM 10744 N N . VAL I 3 225 ? 210.640 246.394 146.763 1.00 192.85 246 VAL P N 1
ATOM 10745 C CA . VAL I 3 225 ? 212.084 246.307 146.948 1.00 192.85 246 VAL P CA 1
ATOM 10746 C C . VAL I 3 225 ? 212.435 246.230 148.429 1.00 192.85 246 VAL P C 1
ATOM 10747 O O . VAL I 3 225 ? 213.404 245.568 148.812 1.00 192.85 246 VAL P O 1
ATOM 10751 N N . ILE I 3 226 ? 211.651 246.891 149.285 1.00 210.63 247 ILE P N 1
ATOM 10752 C CA . ILE I 3 226 ? 211.835 246.750 150.726 1.00 210.63 247 ILE P CA 1
ATOM 10753 C C . ILE I 3 226 ? 211.531 245.321 151.157 1.00 210.63 247 ILE P C 1
ATOM 10754 O O . ILE I 3 226 ? 212.263 244.726 151.963 1.00 210.63 247 ILE P O 1
ATOM 10759 N N . ALA I 3 227 ? 210.461 244.741 150.604 1.00 166.73 248 ALA P N 1
ATOM 10760 C CA . ALA I 3 227 ? 210.126 243.350 150.885 1.00 166.73 248 ALA P CA 1
ATOM 10761 C C . ALA I 3 227 ? 211.215 242.410 150.391 1.00 166.73 248 ALA P C 1
ATOM 10762 O O . ALA I 3 227 ? 211.518 241.405 151.038 1.00 166.73 248 ALA P O 1
ATOM 10764 N N . ASP I 3 228 ? 211.817 242.726 149.246 1.00 141.01 249 ASP P N 1
ATOM 10765 C CA . ASP I 3 228 ? 212.895 241.902 148.720 1.00 141.01 249 ASP P CA 1
ATOM 10766 C C . ASP I 3 228 ? 214.150 242.033 149.569 1.00 141.01 249 ASP P C 1
ATOM 10767 O O . ASP I 3 228 ? 214.883 241.059 149.749 1.00 141.01 249 ASP P O 1
ATOM 10772 N N . LYS I 3 229 ? 214.411 243.224 150.105 1.00 142.12 250 LYS P N 1
ATOM 10773 C CA . LYS I 3 229 ? 215.531 243.394 151.026 1.00 142.12 250 LYS P CA 1
ATOM 10774 C C . LYS I 3 229 ? 215.324 242.573 152.292 1.00 142.12 250 LYS P C 1
ATOM 10775 O O . LYS I 3 229 ? 216.237 241.880 152.759 1.00 142.12 250 LYS P O 1
ATOM 10781 N N . ALA I 3 230 ? 214.114 242.633 152.851 1.00 141.01 251 ALA P N 1
ATOM 10782 C CA . ALA I 3 230 ? 213.807 241.852 154.044 1.00 141.01 251 ALA P CA 1
ATOM 10783 C C . ALA I 3 230 ? 213.923 240.362 153.760 1.00 141.01 251 ALA P C 1
ATOM 10784 O O . ALA I 3 230 ? 214.638 239.637 154.461 1.00 141.01 251 ALA P O 1
ATOM 10786 N N . LEU I 3 231 ? 213.263 239.894 152.709 1.00 113.36 252 LEU P N 1
ATOM 10787 C CA . LEU I 3 231 ? 213.400 238.512 152.271 1.00 113.36 252 LEU P CA 1
ATOM 10788 C C . LEU I 3 231 ? 214.480 238.376 151.207 1.00 113.36 252 LEU P C 1
ATOM 10789 O O . LEU I 3 231 ? 214.251 237.864 150.118 1.00 113.36 252 LEU P O 1
ATOM 10794 N N . ASN I 3 232 ? 215.641 238.957 151.479 1.00 150.21 253 ASN P N 1
ATOM 10795 C CA . ASN I 3 232 ? 216.891 238.432 150.955 1.00 150.21 253 ASN P CA 1
ATOM 10796 C C . ASN I 3 232 ? 217.856 238.374 152.126 1.00 150.21 253 ASN P C 1
ATOM 10797 O O . ASN I 3 232 ? 218.770 237.545 152.162 1.00 150.21 253 ASN P O 1
ATOM 10802 N N . LEU I 3 233 ? 217.633 239.256 153.104 1.00 107.69 254 LEU P N 1
ATOM 10803 C CA . LEU I 3 233 ? 218.407 239.190 154.334 1.00 107.69 254 LEU P CA 1
ATOM 10804 C C . LEU I 3 233 ? 217.999 238.012 155.206 1.00 107.69 254 LEU P C 1
ATOM 10805 O O . LEU I 3 233 ? 218.712 237.686 156.160 1.00 107.69 254 LEU P O 1
ATOM 10810 N N . LEU I 3 234 ? 216.877 237.374 154.905 1.00 73.50 255 LEU P N 1
ATOM 10811 C CA . LEU I 3 234 ? 216.392 236.230 155.654 1.00 73.50 255 LEU P CA 1
ATOM 10812 C C . LEU I 3 234 ? 216.383 234.996 154.762 1.00 73.50 255 LEU P C 1
ATOM 10813 O O . LEU I 3 234 ? 216.723 235.051 153.577 1.00 73.50 255 LEU P O 1
ATOM 10818 N N . ASP I 3 235 ? 215.982 233.872 155.348 1.00 193.48 256 ASP P N 1
ATOM 10819 C CA . ASP I 3 235 ? 215.840 232.620 154.608 1.00 193.48 256 ASP P CA 1
ATOM 10820 C C . ASP I 3 235 ? 214.636 232.751 153.692 1.00 193.48 256 ASP P C 1
ATOM 10821 O O . ASP I 3 235 ? 213.492 232.804 154.149 1.00 193.48 256 ASP P O 1
ATOM 10826 N N . VAL I 3 236 ? 214.888 232.802 152.391 1.00 176.87 257 VAL P N 1
ATOM 10827 C CA . VAL I 3 236 ? 213.860 233.148 151.423 1.00 176.87 257 VAL P CA 1
ATOM 10828 C C . VAL I 3 236 ? 213.897 232.195 150.237 1.00 176.87 257 VAL P C 1
ATOM 10829 O O . VAL I 3 236 ? 214.970 231.833 149.740 1.00 176.87 257 VAL P O 1
ATOM 10833 N N . ASP I 3 237 ? 212.714 231.737 149.838 1.00 235.26 258 ASP P N 1
ATOM 10834 C CA . ASP I 3 237 ? 212.442 231.249 148.496 1.00 235.26 258 ASP P CA 1
ATOM 10835 C C . ASP I 3 237 ? 210.937 231.300 148.313 1.00 235.26 258 ASP P C 1
ATOM 10836 O O . ASP I 3 237 ? 210.194 231.064 149.265 1.00 235.26 258 ASP P O 1
ATOM 10841 N N . GLU I 3 238 ? 210.500 231.598 147.087 1.00 225.40 259 GLU P N 1
ATOM 10842 C CA . GLU I 3 238 ? 209.080 231.822 146.834 1.00 225.40 259 GLU P CA 1
ATOM 10843 C C . GLU I 3 238 ? 208.258 230.563 147.083 1.00 225.40 259 GLU P C 1
ATOM 10844 O O . GLU I 3 238 ? 207.057 230.643 147.362 1.00 225.40 259 GLU P O 1
ATOM 10850 N N . ARG I 3 239 ? 208.887 229.392 146.987 1.00 193.72 260 ARG P N 1
ATOM 10851 C CA . ARG I 3 239 ? 208.237 228.182 147.470 1.00 193.72 260 ARG P CA 1
ATOM 10852 C C . ARG I 3 239 ? 208.174 228.171 148.992 1.00 193.72 260 ARG P C 1
ATOM 10853 O O . ARG I 3 239 ? 207.179 227.726 149.575 1.00 193.72 260 ARG P O 1
ATOM 10861 N N . GLY I 3 240 ? 209.219 228.666 149.651 1.00 173.22 261 GLY P N 1
ATOM 10862 C CA . GLY I 3 240 ? 209.282 228.628 151.099 1.00 173.22 261 GLY P CA 1
ATOM 10863 C C . GLY I 3 240 ? 210.547 227.985 151.626 1.00 173.22 261 GLY P C 1
ATOM 10864 O O . GLY I 3 240 ? 210.580 227.536 152.775 1.00 173.22 261 GLY P O 1
ATOM 10865 N N . PHE I 3 241 ? 211.591 227.913 150.804 1.00 206.41 262 PHE P N 1
ATOM 10866 C CA . PHE I 3 241 ? 212.816 227.263 151.249 1.00 206.41 262 PHE P CA 1
ATOM 10867 C C . PHE I 3 241 ? 213.565 228.162 152.224 1.00 206.41 262 PHE P C 1
ATOM 10868 O O . PHE I 3 241 ? 213.421 229.388 152.218 1.00 206.41 262 PHE P O 1
ATOM 10876 N N . ASP I 3 242 ? 214.370 227.533 153.065 1.00 123.43 263 ASP P N 1
ATOM 10877 C CA . ASP I 3 242 ? 215.263 228.211 153.981 1.00 123.43 263 ASP P CA 1
ATOM 10878 C C . ASP I 3 242 ? 216.692 227.814 153.663 1.00 123.43 263 ASP P C 1
ATOM 10879 O O . ASP I 3 242 ? 216.946 226.905 152.871 1.00 123.43 263 ASP P O 1
ATOM 10884 N N . HIS I 3 243 ? 217.638 228.508 154.295 1.00 154.47 264 HIS P N 1
ATOM 10885 C CA . HIS I 3 243 ? 219.009 228.024 154.259 1.00 154.47 264 HIS P CA 1
ATOM 10886 C C . HIS I 3 243 ? 219.146 226.748 155.072 1.00 154.47 264 HIS P C 1
ATOM 10887 O O . HIS I 3 243 ? 220.055 225.952 154.824 1.00 154.47 264 HIS P O 1
ATOM 10894 N N . LEU I 3 244 ? 218.259 226.545 156.049 1.00 98.53 265 LEU P N 1
ATOM 10895 C CA . LEU I 3 244 ? 218.036 225.205 156.574 1.00 98.53 265 LEU P CA 1
ATOM 10896 C C . LEU I 3 244 ? 217.658 224.259 155.451 1.00 98.53 265 LEU P C 1
ATOM 10897 O O . LEU I 3 244 ? 218.278 223.206 155.265 1.00 98.53 265 LEU P O 1
ATOM 10902 N N . ASP I 3 245 ? 216.655 224.646 154.667 1.00 98.71 266 ASP P N 1
ATOM 10903 C CA . ASP I 3 245 ? 216.159 223.782 153.610 1.00 98.71 266 ASP P CA 1
ATOM 10904 C C . ASP I 3 245 ? 217.167 223.679 152.479 1.00 98.71 266 ASP P C 1
ATOM 10905 O O . ASP I 3 245 ? 217.330 222.612 151.883 1.00 98.71 266 ASP P O 1
ATOM 10910 N N . ARG I 3 246 ? 217.854 224.782 152.175 1.00 115.87 267 ARG P N 1
ATOM 10911 C CA . ARG I 3 246 ? 218.895 224.749 151.154 1.00 115.87 267 ARG P CA 1
ATOM 10912 C C . ARG I 3 246 ? 220.048 223.851 151.578 1.00 115.87 267 ARG P C 1
ATOM 10913 O O . ARG I 3 246 ? 220.609 223.119 150.755 1.00 115.87 267 ARG P O 1
ATOM 10915 N N . ARG I 3 247 ? 220.413 223.893 152.862 1.00 138.03 268 ARG P N 1
ATOM 10916 C CA . ARG I 3 247 ? 221.446 223.005 153.383 1.00 138.03 268 ARG P CA 1
ATOM 10917 C C . ARG I 3 247 ? 221.010 221.549 153.309 1.00 138.03 268 ARG P C 1
ATOM 10918 O O . ARG I 3 247 ? 221.803 220.671 152.941 1.00 138.03 268 ARG P O 1
ATOM 10926 N N . LEU I 3 248 ? 219.745 221.282 153.644 1.00 71.65 269 LEU P N 1
ATOM 10927 C CA . LEU I 3 248 ? 219.210 219.930 153.534 1.00 71.65 269 LEU P CA 1
ATOM 10928 C C . LEU I 3 248 ? 219.246 219.445 152.096 1.00 71.65 269 LEU P C 1
ATOM 10929 O O . LEU I 3 248 ? 219.624 218.300 151.827 1.00 71.65 269 LEU P O 1
ATOM 10934 N N . LEU I 3 249 ? 218.871 220.317 151.161 1.00 77.62 270 LEU P N 1
ATOM 10935 C CA . LEU I 3 249 ? 218.900 219.976 149.746 1.00 77.62 270 LEU P CA 1
ATOM 10936 C C . LEU I 3 249 ? 220.317 219.698 149.275 1.00 77.62 270 LEU P C 1
ATOM 10937 O O . LEU I 3 249 ? 220.556 218.722 148.558 1.00 77.62 270 LEU P O 1
ATOM 10942 N N . LEU I 3 250 ? 221.267 220.541 149.686 1.00 75.36 271 LEU P N 1
ATOM 10943 C CA . LEU I 3 250 ? 222.655 220.379 149.268 1.00 75.36 271 LEU P CA 1
ATOM 10944 C C . LEU I 3 250 ? 223.232 219.077 149.796 1.00 75.36 271 LEU P C 1
ATOM 10945 O O . LEU I 3 250 ? 223.927 218.360 149.071 1.00 75.36 271 LEU P O 1
ATOM 10950 N N . THR I 3 251 ? 222.941 218.750 151.054 1.00 76.58 272 THR P N 1
ATOM 10951 C CA . THR I 3 251 ? 223.428 217.499 151.618 1.00 76.58 272 THR P CA 1
ATOM 10952 C C . THR I 3 251 ? 222.768 216.302 150.950 1.00 76.58 272 THR P C 1
ATOM 10953 O O . THR I 3 251 ? 223.438 215.316 150.624 1.00 76.58 272 THR P O 1
ATOM 10957 N N . MET I 3 252 ? 221.459 216.388 150.711 1.00 37.70 273 MET P N 1
ATOM 10958 C CA . MET I 3 252 ? 220.710 215.275 150.141 1.00 37.70 273 MET P CA 1
ATOM 10959 C C . MET I 3 252 ? 221.176 214.973 148.724 1.00 37.70 273 MET P C 1
ATOM 10960 O O . MET I 3 252 ? 221.347 213.809 148.344 1.00 37.70 273 MET P O 1
ATOM 10965 N N . ILE I 3 253 ? 221.420 216.019 147.931 1.00 71.64 274 ILE P N 1
ATOM 10966 C CA . ILE I 3 253 ? 221.975 215.816 146.597 1.00 71.64 274 ILE P CA 1
ATOM 10967 C C . ILE I 3 253 ? 223.481 215.656 146.620 1.00 71.64 274 ILE P C 1
ATOM 10968 O O . ILE I 3 253 ? 224.082 215.423 145.567 1.00 71.64 274 ILE P O 1
ATOM 10973 N N . ASP I 3 254 ? 224.108 215.789 147.785 1.00 92.43 275 ASP P N 1
ATOM 10974 C CA . ASP I 3 254 ? 225.557 215.767 147.894 1.00 92.43 275 ASP P CA 1
ATOM 10975 C C . ASP I 3 254 ? 226.083 214.515 148.578 1.00 92.43 275 ASP P C 1
ATOM 10976 O O . ASP I 3 254 ? 227.055 213.917 148.109 1.00 92.43 275 ASP P O 1
ATOM 10981 N N . LYS I 3 255 ? 225.473 214.115 149.693 1.00 111.72 276 LYS P N 1
ATOM 10982 C CA . LYS I 3 255 ? 225.978 212.963 150.431 1.00 111.72 276 LYS P CA 1
ATOM 10983 C C . LYS I 3 255 ? 225.702 211.671 149.677 1.00 111.72 276 LYS P C 1
ATOM 10984 O O . LYS I 3 255 ? 226.630 210.963 149.270 1.00 111.72 276 LYS P O 1
ATOM 10990 N N . PHE I 3 256 ? 224.429 211.348 149.474 1.00 103.31 277 PHE P N 1
ATOM 10991 C CA . PHE I 3 256 ? 224.064 210.143 148.749 1.00 103.31 277 PHE P CA 1
ATOM 10992 C C . PHE I 3 256 ? 223.607 210.428 147.329 1.00 103.31 277 PHE P C 1
ATOM 10993 O O . PHE I 3 256 ? 223.242 209.486 146.614 1.00 103.31 277 PHE P O 1
ATOM 11001 N N . ASP I 3 257 ? 223.606 211.699 146.916 1.00 177.16 278 ASP P N 1
ATOM 11002 C CA . ASP I 3 257 ? 223.446 212.101 145.517 1.00 177.16 278 ASP P CA 1
ATOM 11003 C C . ASP I 3 257 ? 222.098 211.651 144.953 1.00 177.16 278 ASP P C 1
ATOM 11004 O O . ASP I 3 257 ? 222.022 210.917 143.966 1.00 177.16 278 ASP P O 1
ATOM 11009 N N . GLY I 3 258 ? 221.027 212.097 145.597 1.00 122.69 279 GLY P N 1
ATOM 11010 C CA . GLY I 3 258 ? 219.693 211.777 145.122 1.00 122.69 279 GLY P CA 1
ATOM 11011 C C . GLY I 3 258 ? 219.276 210.327 145.265 1.00 122.69 279 GLY P C 1
ATOM 11012 O O . GLY I 3 258 ? 218.642 209.778 144.355 1.00 122.69 279 GLY P O 1
ATOM 11013 N N . GLY I 3 259 ? 219.622 209.687 146.378 1.00 90.56 280 GLY P N 1
ATOM 11014 C CA . GLY I 3 259 ? 219.166 208.345 146.644 1.00 90.56 280 GLY P CA 1
ATOM 11015 C C . GLY I 3 259 ? 218.574 208.207 148.033 1.00 90.56 280 GLY P C 1
ATOM 11016 O O . GLY I 3 259 ? 218.572 209.155 148.823 1.00 90.56 280 GLY P O 1
ATOM 11017 N N . PRO I 3 260 ? 218.034 207.026 148.343 1.00 128.78 281 PRO P N 1
ATOM 11018 C CA . PRO I 3 260 ? 217.473 206.791 149.682 1.00 128.78 281 PRO P CA 1
ATOM 11019 C C . PRO I 3 260 ? 218.538 206.885 150.761 1.00 128.78 281 PRO P C 1
ATOM 11020 O O . PRO I 3 260 ? 219.668 206.426 150.586 1.00 128.78 281 PRO P O 1
ATOM 11024 N N . VAL I 3 261 ? 218.160 207.459 151.896 1.00 100.49 282 VAL P N 1
ATOM 11025 C CA . VAL I 3 261 ? 219.123 207.891 152.897 1.00 100.49 282 VAL P CA 1
ATOM 11026 C C . VAL I 3 261 ? 218.800 207.270 154.249 1.00 100.49 282 VAL P C 1
ATOM 11027 O O . VAL I 3 261 ? 217.650 206.937 154.552 1.00 100.49 282 VAL P O 1
ATOM 11031 N N . GLY I 3 262 ? 219.840 207.127 155.070 1.00 108.55 283 GLY P N 1
ATOM 11032 C CA . GLY I 3 262 ? 219.699 206.638 156.420 1.00 108.55 283 GLY P CA 1
ATOM 11033 C C . GLY I 3 262 ? 219.549 207.800 157.378 1.00 108.55 283 GLY P C 1
ATOM 11034 O O . GLY I 3 262 ? 220.393 208.697 157.416 1.00 108.55 283 GLY P O 1
ATOM 11035 N N . ILE I 3 263 ? 218.471 207.768 158.165 1.00 103.11 284 ILE P N 1
ATOM 11036 C CA . ILE I 3 263 ? 218.087 208.918 158.981 1.00 103.11 284 ILE P CA 1
ATOM 11037 C C . ILE I 3 263 ? 219.123 209.174 160.068 1.00 103.11 284 ILE P C 1
ATOM 11038 O O . ILE I 3 263 ? 219.406 210.326 160.421 1.00 103.11 284 ILE P O 1
ATOM 11043 N N . ASP I 3 264 ? 219.701 208.101 160.613 1.00 157.63 285 ASP P N 1
ATOM 11044 C CA . ASP I 3 264 ? 220.782 208.239 161.583 1.00 157.63 285 ASP P CA 1
ATOM 11045 C C . ASP I 3 264 ? 221.994 208.915 160.959 1.00 157.63 285 ASP P C 1
ATOM 11046 O O . ASP I 3 264 ? 222.615 209.792 161.574 1.00 157.63 285 ASP P O 1
ATOM 11051 N N . ASN I 3 265 ? 222.333 208.526 159.729 1.00 144.23 286 ASN P N 1
ATOM 11052 C CA . ASN I 3 265 ? 223.433 209.161 159.019 1.00 144.23 286 ASN P CA 1
ATOM 11053 C C . ASN I 3 265 ? 223.111 210.617 158.723 1.00 144.23 286 ASN P C 1
ATOM 11054 O O . ASN I 3 265 ? 223.997 211.478 158.771 1.00 144.23 286 ASN P O 1
ATOM 11059 N N . LEU I 3 266 ? 221.840 210.909 158.434 1.00 119.26 287 LEU P N 1
ATOM 11060 C CA . LEU I 3 266 ? 221.413 212.284 158.204 1.00 119.26 287 LEU P CA 1
ATOM 11061 C C . LEU I 3 266 ? 221.599 213.134 159.452 1.00 119.26 287 LEU P C 1
ATOM 11062 O O . LEU I 3 266 ? 222.092 214.264 159.379 1.00 119.26 287 LEU P O 1
ATOM 11067 N N . ALA I 3 267 ? 221.201 212.604 160.609 1.00 125.79 288 ALA P N 1
ATOM 11068 C CA . ALA I 3 267 ? 221.341 213.358 161.849 1.00 125.79 288 ALA P CA 1
ATOM 11069 C C . ALA I 3 267 ? 222.806 213.541 162.220 1.00 125.79 288 ALA P C 1
ATOM 11070 O O . ALA I 3 267 ? 223.200 214.604 162.715 1.00 125.79 288 ALA P O 1
ATOM 11072 N N . ALA I 3 268 ? 223.629 212.517 161.980 1.00 128.09 289 ALA P N 1
ATOM 11073 C CA . ALA I 3 268 ? 225.045 212.611 162.324 1.00 128.09 289 ALA P CA 1
ATOM 11074 C C . ALA I 3 268 ? 225.777 213.595 161.420 1.00 128.09 289 ALA P C 1
ATOM 11075 O O . ALA I 3 268 ? 226.595 214.392 161.895 1.00 128.09 289 ALA P O 1
ATOM 11077 N N . ALA I 3 269 ? 225.502 213.552 160.116 1.00 132.44 290 ALA P N 1
ATOM 11078 C CA . ALA I 3 269 ? 226.202 214.432 159.190 1.00 132.44 290 ALA P CA 1
ATOM 11079 C C . ALA I 3 269 ? 225.675 215.858 159.266 1.00 132.44 290 ALA P C 1
ATOM 11080 O O . ALA I 3 269 ? 226.456 216.815 159.221 1.00 132.44 290 ALA P O 1
ATOM 11082 N N . LEU I 3 270 ? 224.358 216.020 159.386 1.00 131.96 291 LEU P N 1
ATOM 11083 C CA . LEU I 3 270 ? 223.764 217.345 159.312 1.00 131.96 291 LEU P CA 1
ATOM 11084 C C . LEU I 3 270 ? 223.964 218.141 160.590 1.00 131.96 291 LEU P C 1
ATOM 11085 O O . LEU I 3 270 ? 223.975 219.370 160.534 1.00 131.96 291 LEU P O 1
ATOM 11090 N N . SER I 3 271 ? 224.175 217.464 161.717 1.00 173.74 292 SER P N 1
ATOM 11091 C CA . SER I 3 271 ? 224.266 218.043 163.056 1.00 173.74 292 SER P CA 1
ATOM 11092 C C . SER I 3 271 ? 223.004 218.791 163.473 1.00 173.74 292 SER P C 1
ATOM 11093 O O . SER I 3 271 ? 223.092 219.837 164.120 1.00 173.74 292 SER P O 1
ATOM 11096 N N . GLU I 3 272 ? 221.830 218.288 163.099 1.00 148.86 293 GLU P N 1
ATOM 11097 C CA . GLU I 3 272 ? 220.586 218.653 163.760 1.00 148.86 293 GLU P CA 1
ATOM 11098 C C . GLU I 3 272 ? 219.824 217.382 164.092 1.00 148.86 293 GLU P C 1
ATOM 11099 O O . GLU I 3 272 ? 220.051 216.330 163.487 1.00 148.86 293 GLU P O 1
ATOM 11105 N N . GLU I 3 273 ? 218.939 217.484 165.080 1.00 103.52 294 GLU P N 1
ATOM 11106 C CA . GLU I 3 273 ? 218.068 216.367 165.412 1.00 103.52 294 GLU P CA 1
ATOM 11107 C C . GLU I 3 273 ? 217.144 216.073 164.244 1.00 103.52 294 GLU P C 1
ATOM 11108 O O . GLU I 3 273 ? 216.519 216.981 163.689 1.00 103.52 294 GLU P O 1
ATOM 11114 N N . ARG I 3 274 ? 217.062 214.793 163.878 1.00 123.05 295 ARG P N 1
ATOM 11115 C CA . ARG I 3 274 ? 216.201 214.396 162.773 1.00 123.05 295 ARG P CA 1
ATOM 11116 C C . ARG I 3 274 ? 214.736 214.637 163.100 1.00 123.05 295 ARG P C 1
ATOM 11117 O O . ARG I 3 274 ? 213.944 214.937 162.199 1.00 123.05 295 ARG P O 1
ATOM 11125 N N . HIS I 3 275 ? 214.370 214.535 164.382 1.00 93.09 296 HIS P N 1
ATOM 11126 C CA . HIS I 3 275 ? 212.998 214.796 164.796 1.00 93.09 296 HIS P CA 1
ATOM 11127 C C . HIS I 3 275 ? 212.620 216.244 164.540 1.00 93.09 296 HIS P C 1
ATOM 11128 O O . HIS I 3 275 ? 211.509 216.529 164.081 1.00 93.09 296 HIS P O 1
ATOM 11135 N N . THR I 3 276 ? 213.546 217.167 164.805 1.00 70.15 297 THR P N 1
ATOM 11136 C CA . THR I 3 276 ? 213.300 218.575 164.521 1.00 70.15 297 THR P CA 1
ATOM 11137 C C . THR I 3 276 ? 213.068 218.805 163.037 1.00 70.15 297 THR P C 1
ATOM 11138 O O . THR I 3 276 ? 212.165 219.556 162.651 1.00 70.15 297 THR P O 1
ATOM 11142 N N . ILE I 3 277 ? 213.860 218.143 162.193 1.00 62.27 298 ILE P N 1
ATOM 11143 C CA . ILE I 3 277 ? 213.718 218.307 160.752 1.00 62.27 298 ILE P CA 1
ATOM 11144 C C . ILE I 3 277 ? 212.372 217.774 160.283 1.00 62.27 298 ILE P C 1
ATOM 11145 O O . ILE I 3 277 ? 211.605 218.486 159.625 1.00 62.27 298 ILE P O 1
ATOM 11150 N N . GLU I 3 278 ? 212.035 216.542 160.675 1.00 108.04 299 GLU P N 1
ATOM 11151 C CA . GLU I 3 278 ? 210.781 215.943 160.234 1.00 108.04 299 GLU P CA 1
ATOM 11152 C C . GLU I 3 278 ? 209.562 216.558 160.898 1.00 108.04 299 GLU P C 1
ATOM 11153 O O . GLU I 3 278 ? 208.439 216.274 160.471 1.00 108.04 299 GLU P O 1
ATOM 11159 N N . ASP I 3 279 ? 209.743 217.358 161.942 1.00 115.71 300 ASP P N 1
ATOM 11160 C CA . ASP I 3 279 ? 208.620 218.055 162.543 1.00 115.71 300 ASP P CA 1
ATOM 11161 C C . ASP I 3 279 ? 208.452 219.468 162.023 1.00 115.71 300 ASP P C 1
ATOM 11162 O O . ASP I 3 279 ? 207.335 219.993 162.043 1.00 115.71 300 ASP P O 1
ATOM 11167 N N . VAL I 3 280 ? 209.524 220.097 161.553 1.00 104.19 301 VAL P N 1
ATOM 11168 C CA . VAL I 3 280 ? 209.490 221.491 161.134 1.00 104.19 301 VAL P CA 1
ATOM 11169 C C . VAL I 3 280 ? 209.670 221.624 159.627 1.00 104.19 301 VAL P C 1
ATOM 11170 O O . VAL I 3 280 ? 208.761 222.061 158.920 1.00 104.19 301 VAL P O 1
ATOM 11174 N N . LEU I 3 281 ? 210.830 221.228 159.113 1.00 80.54 302 LEU P N 1
ATOM 11175 C CA . LEU I 3 281 ? 211.192 221.588 157.751 1.00 80.54 302 LEU P CA 1
ATOM 11176 C C . LEU I 3 281 ? 210.678 220.574 156.743 1.00 80.54 302 LEU P C 1
ATOM 11177 O O . LEU I 3 281 ? 210.185 220.952 155.675 1.00 80.54 302 LEU P O 1
ATOM 11182 N N . GLU I 3 282 ? 210.806 219.291 157.067 1.00 66.27 303 GLU P N 1
ATOM 11183 C CA . GLU I 3 282 ? 210.263 218.256 156.194 1.00 66.27 303 GLU P CA 1
ATOM 11184 C C . GLU I 3 282 ? 208.759 218.355 155.951 1.00 66.27 303 GLU P C 1
ATOM 11185 O O . GLU I 3 282 ? 208.377 218.322 154.772 1.00 66.27 303 GLU P O 1
ATOM 11187 N N . PRO I 3 283 ? 207.869 218.501 156.956 1.00 52.15 304 PRO P N 1
ATOM 11188 C CA . PRO I 3 283 ? 206.427 218.389 156.653 1.00 52.15 304 PRO P CA 1
ATOM 11189 C C . PRO I 3 283 ? 205.888 219.435 155.690 1.00 52.15 304 PRO P C 1
ATOM 11190 O O . PRO I 3 283 ? 204.951 219.140 154.941 1.00 52.15 304 PRO P O 1
ATOM 11194 N N . TYR I 3 284 ? 206.451 220.644 155.679 1.00 89.36 305 TYR P N 1
ATOM 11195 C CA . TYR I 3 284 ? 205.980 221.666 154.748 1.00 89.36 305 TYR P CA 1
ATOM 11196 C C . TYR I 3 284 ? 206.331 221.310 153.309 1.00 89.36 305 TYR P C 1
ATOM 11197 O O . TYR I 3 284 ? 205.514 221.477 152.397 1.00 89.36 305 TYR P O 1
ATOM 11206 N N . LEU I 3 285 ? 207.552 220.832 153.083 1.00 59.39 306 LEU P N 1
ATOM 11207 C CA . LEU I 3 285 ? 207.954 220.440 151.741 1.00 59.39 306 LEU P CA 1
ATOM 11208 C C . LEU I 3 285 ? 207.357 219.103 151.329 1.00 59.39 306 LEU P C 1
ATOM 11209 O O . LEU I 3 285 ? 207.257 218.827 150.131 1.00 59.39 306 LEU P O 1
ATOM 11214 N N . ILE I 3 286 ? 206.994 218.260 152.296 1.00 68.16 307 ILE P N 1
ATOM 11215 C CA . ILE I 3 286 ? 206.156 217.104 152.008 1.00 68.16 307 ILE P CA 1
ATOM 11216 C C . ILE I 3 286 ? 204.776 217.563 151.566 1.00 68.16 307 ILE P C 1
ATOM 11217 O O . ILE I 3 286 ? 204.184 217.000 150.637 1.00 68.16 307 ILE P O 1
ATOM 11222 N N . GLN I 3 287 ? 204.241 218.592 152.224 1.00 144.56 308 GLN P N 1
ATOM 11223 C CA . GLN I 3 287 ? 203.025 219.230 151.738 1.00 144.56 308 GLN P CA 1
ATOM 11224 C C . GLN I 3 287 ? 203.267 219.873 150.381 1.00 144.56 308 GLN P C 1
ATOM 11225 O O . GLN I 3 287 ? 202.394 219.849 149.506 1.00 144.56 308 GLN P O 1
ATOM 11231 N N . GLN I 3 288 ? 204.456 220.438 150.181 1.00 81.54 309 GLN P N 1
ATOM 11232 C CA . GLN I 3 288 ? 204.859 220.836 148.842 1.00 81.54 309 GLN P CA 1
ATOM 11233 C C . GLN I 3 288 ? 205.170 219.640 147.960 1.00 81.54 309 GLN P C 1
ATOM 11234 O O . GLN I 3 288 ? 205.196 219.781 146.734 1.00 81.54 309 GLN P O 1
ATOM 11240 N N . GLY I 3 289 ? 205.422 218.477 148.553 1.00 126.62 310 GLY P N 1
ATOM 11241 C CA . GLY I 3 289 ? 205.626 217.275 147.779 1.00 126.62 310 GLY P CA 1
ATOM 11242 C C . GLY I 3 289 ? 206.969 217.170 147.107 1.00 126.62 310 GLY P C 1
ATOM 11243 O O . GLY I 3 289 ? 207.143 216.299 146.249 1.00 126.62 310 GLY P O 1
ATOM 11244 N N . TYR I 3 290 ? 207.933 218.013 147.476 1.00 125.03 311 TYR P N 1
ATOM 11245 C CA . TYR I 3 290 ? 209.198 218.050 146.753 1.00 125.03 311 TYR P CA 1
ATOM 11246 C C . TYR I 3 290 ? 210.106 216.881 147.102 1.00 125.03 311 TYR P C 1
ATOM 11247 O O . TYR I 3 290 ? 211.160 216.724 146.477 1.00 125.03 311 TYR P O 1
ATOM 11256 N N . ILE I 3 291 ? 209.715 216.064 148.072 1.00 92.10 312 ILE P N 1
ATOM 11257 C CA . ILE I 3 291 ? 210.433 214.864 148.468 1.00 92.10 312 ILE P CA 1
ATOM 11258 C C . ILE I 3 291 ? 209.469 213.701 148.278 1.00 92.10 312 ILE P C 1
ATOM 11259 O O . ILE I 3 291 ? 208.254 213.915 148.198 1.00 92.10 312 ILE P O 1
ATOM 11264 N N . MET I 3 292 ? 209.988 212.483 148.142 1.00 108.88 313 MET P N 1
ATOM 11265 C CA . MET I 3 292 ? 209.171 211.313 148.433 1.00 108.88 313 MET P CA 1
ATOM 11266 C C . MET I 3 292 ? 209.826 210.504 149.542 1.00 108.88 313 MET P C 1
ATOM 11267 O O . MET I 3 292 ? 211.052 210.349 149.578 1.00 108.88 313 MET P O 1
ATOM 11272 N N . ARG I 3 293 ? 208.991 210.019 150.452 1.00 128.96 314 ARG P N 1
ATOM 11273 C CA . ARG I 3 293 ? 209.411 209.366 151.680 1.00 128.96 314 ARG P CA 1
ATOM 11274 C C . ARG I 3 293 ? 209.285 207.859 151.509 1.00 128.96 314 ARG P C 1
ATOM 11275 O O . ARG I 3 293 ? 208.178 207.342 151.324 1.00 128.96 314 ARG P O 1
ATOM 11283 N N . THR I 3 294 ? 210.412 207.160 151.573 1.00 158.52 315 THR P N 1
ATOM 11284 C CA . THR I 3 294 ? 210.370 205.725 151.375 1.00 158.52 315 THR P CA 1
ATOM 11285 C C . THR I 3 294 ? 210.726 205.013 152.673 1.00 158.52 315 THR P C 1
ATOM 11286 O O . THR I 3 294 ? 211.419 205.579 153.524 1.00 158.52 315 THR P O 1
ATOM 11290 N N . PRO I 3 295 ? 210.271 203.768 152.855 1.00 148.85 316 PRO P N 1
ATOM 11291 C CA . PRO I 3 295 ? 210.722 202.977 154.010 1.00 148.85 316 PRO P CA 1
ATOM 11292 C C . PRO I 3 295 ? 212.182 202.558 153.948 1.00 148.85 316 PRO P C 1
ATOM 11293 O O . PRO I 3 295 ? 212.654 201.890 154.876 1.00 148.85 316 PRO P O 1
ATOM 11297 N N . ARG I 3 296 ? 212.914 202.932 152.900 1.00 168.53 317 ARG P N 1
ATOM 11298 C CA . ARG I 3 296 ? 214.343 202.675 152.801 1.00 168.53 317 ARG P CA 1
ATOM 11299 C C . ARG I 3 296 ? 215.123 203.984 152.673 1.00 168.53 317 ARG P C 1
ATOM 11300 O O . ARG I 3 296 ? 216.359 203.972 152.638 1.00 168.53 317 ARG P O 1
ATOM 11308 N N . GLY I 3 297 ? 214.432 205.122 152.630 1.00 101.02 318 GLY P N 1
ATOM 11309 C CA . GLY I 3 297 ? 215.111 206.403 152.634 1.00 101.02 318 GLY P CA 1
ATOM 11310 C C . GLY I 3 297 ? 214.442 207.469 151.795 1.00 101.02 318 GLY P C 1
ATOM 11311 O O . GLY I 3 297 ? 214.065 207.224 150.646 1.00 101.02 318 GLY P O 1
ATOM 11312 N N . ARG I 3 298 ? 214.298 208.662 152.360 1.00 81.00 319 ARG P N 1
ATOM 11313 C CA . ARG I 3 298 ? 213.588 209.739 151.683 1.00 81.00 319 ARG P CA 1
ATOM 11314 C C . ARG I 3 298 ? 214.428 210.298 150.543 1.00 81.00 319 ARG P C 1
ATOM 11315 O O . ARG I 3 298 ? 215.626 210.548 150.703 1.00 81.00 319 ARG P O 1
ATOM 11323 N N . VAL I 3 299 ? 213.801 210.492 149.387 1.00 66.15 320 VAL P N 1
ATOM 11324 C CA . VAL I 3 299 ? 214.464 211.053 148.218 1.00 66.15 320 VAL P CA 1
ATOM 11325 C C . VAL I 3 299 ? 213.668 212.268 147.768 1.00 66.15 320 VAL P C 1
ATOM 11326 O O . VAL I 3 299 ? 212.434 212.251 147.789 1.00 66.15 320 VAL P O 1
ATOM 11330 N N . VAL I 3 300 ? 214.370 213.336 147.389 1.00 99.78 321 VAL P N 1
ATOM 11331 C CA . VAL I 3 300 ? 213.684 214.498 146.842 1.00 99.78 321 VAL P CA 1
ATOM 11332 C C . VAL I 3 300 ? 213.132 214.178 145.456 1.00 99.78 321 VAL P C 1
ATOM 11333 O O . VAL I 3 300 ? 213.595 213.268 144.759 1.00 99.78 321 VAL P O 1
ATOM 11337 N N . THR I 3 301 ? 212.117 214.936 145.055 1.00 119.05 322 THR P N 1
ATOM 11338 C CA . THR I 3 301 ? 211.499 214.748 143.752 1.00 119.05 322 THR P CA 1
ATOM 11339 C C . THR I 3 301 ? 212.197 215.611 142.707 1.00 119.05 322 THR P C 1
ATOM 11340 O O . THR I 3 301 ? 213.231 216.231 142.966 1.00 119.05 322 THR P O 1
ATOM 11344 N N . ARG I 3 302 ? 211.585 215.695 141.522 1.00 152.82 323 ARG P N 1
ATOM 11345 C CA . ARG I 3 302 ? 212.177 216.378 140.379 1.00 152.82 323 ARG P CA 1
ATOM 11346 C C . ARG I 3 302 ? 212.282 217.883 140.573 1.00 152.82 323 ARG P C 1
ATOM 11347 O O . ARG I 3 302 ? 213.009 218.532 139.816 1.00 152.82 323 ARG P O 1
ATOM 11355 N N . HIS I 3 303 ? 211.573 218.449 141.556 1.00 142.13 324 HIS P N 1
ATOM 11356 C CA . HIS I 3 303 ? 211.671 219.882 141.812 1.00 142.13 324 HIS P CA 1
ATOM 11357 C C . HIS I 3 303 ? 213.074 220.270 142.250 1.00 142.13 324 HIS P C 1
ATOM 11358 O O . HIS I 3 303 ? 213.582 221.326 141.863 1.00 142.13 324 HIS P O 1
ATOM 11365 N N . ALA I 3 304 ? 213.708 219.435 143.070 1.00 114.52 325 ALA P N 1
ATOM 11366 C CA . ALA I 3 304 ? 215.083 219.703 143.465 1.00 114.52 325 ALA P CA 1
ATOM 11367 C C . ALA I 3 304 ? 216.036 219.526 142.292 1.00 114.52 325 ALA P C 1
ATOM 11368 O O . ALA I 3 304 ? 217.034 220.248 142.182 1.00 114.52 325 ALA P O 1
ATOM 11370 N N . TYR I 3 305 ? 215.745 218.569 141.408 1.00 180.50 326 TYR P N 1
ATOM 11371 C CA . TYR I 3 305 ? 216.618 218.325 140.266 1.00 180.50 326 TYR P CA 1
ATOM 11372 C C . TYR I 3 305 ? 216.568 219.488 139.287 1.00 180.50 326 TYR P C 1
ATOM 11373 O O . TYR I 3 305 ? 217.603 219.944 138.790 1.00 180.50 326 TYR P O 1
ATOM 11382 N N . LEU I 3 306 ? 215.363 219.989 139.005 1.00 180.70 327 LEU P N 1
ATOM 11383 C CA . LEU I 3 306 ? 215.231 221.168 138.158 1.00 180.70 327 LEU P CA 1
ATOM 11384 C C . LEU I 3 306 ? 215.685 222.421 138.887 1.00 180.70 327 LEU P C 1
ATOM 11385 O O . LEU I 3 306 ? 216.062 223.410 138.248 1.00 180.70 327 LEU P O 1
ATOM 11390 N N . HIS I 3 307 ? 215.650 222.397 140.219 1.00 130.71 328 HIS P N 1
ATOM 11391 C CA . HIS I 3 307 ? 216.104 223.528 141.009 1.00 130.71 328 HIS P CA 1
ATOM 11392 C C . HIS I 3 307 ? 217.597 223.751 140.874 1.00 130.71 328 HIS P C 1
ATOM 11393 O O . HIS I 3 307 ? 218.074 224.862 141.125 1.00 130.71 328 HIS P O 1
ATOM 11400 N N . PHE I 3 308 ? 218.349 222.716 140.493 1.00 153.55 329 PHE P N 1
ATOM 11401 C CA . PHE I 3 308 ? 219.792 222.847 140.354 1.00 153.55 329 PHE P CA 1
ATOM 11402 C C . PHE I 3 308 ? 220.312 222.154 139.097 1.00 153.55 329 PHE P C 1
ATOM 11403 O O . PHE I 3 308 ? 221.515 221.883 139.006 1.00 153.55 329 PHE P O 1
ATOM 11411 N N . GLY I 3 309 ? 219.442 221.882 138.124 1.00 192.90 330 GLY P N 1
ATOM 11412 C CA . GLY I 3 309 ? 219.855 221.323 136.849 1.00 192.90 330 GLY P CA 1
ATOM 11413 C C . GLY I 3 309 ? 220.413 219.917 136.925 1.00 192.90 330 GLY P C 1
ATOM 11414 O O . GLY I 3 309 ? 221.478 219.634 136.370 1.00 192.90 330 GLY P O 1
ATOM 11415 N N . LEU I 3 310 ? 219.709 219.029 137.612 1.00 190.36 331 LEU P N 1
ATOM 11416 C CA . LEU I 3 310 ? 220.219 217.700 137.907 1.00 190.36 331 LEU P CA 1
ATOM 11417 C C . LEU I 3 310 ? 219.448 216.630 137.140 1.00 190.36 331 LEU P C 1
ATOM 11418 O O . LEU I 3 310 ? 218.274 216.795 136.802 1.00 190.36 331 LEU P O 1
ATOM 11423 N N . ASN I 3 311 ? 220.130 215.516 136.876 1.00 232.95 332 ASN P N 1
ATOM 11424 C CA . ASN I 3 311 ? 219.599 214.461 136.026 1.00 232.95 332 ASN P CA 1
ATOM 11425 C C . ASN I 3 311 ? 218.699 213.515 136.820 1.00 232.95 332 ASN P C 1
ATOM 11426 O O . ASN I 3 311 ? 218.587 213.597 138.044 1.00 232.95 332 ASN P O 1
ATOM 11431 N N . ILE I 3 312 ? 218.066 212.586 136.110 1.00 221.86 333 ILE P N 1
ATOM 11432 C CA . ILE I 3 312 ? 217.133 211.636 136.712 1.00 221.86 333 ILE P CA 1
ATOM 11433 C C . ILE I 3 312 ? 217.573 210.215 136.382 1.00 221.86 333 ILE P C 1
ATOM 11434 O O . ILE I 3 312 ? 217.742 209.879 135.202 1.00 221.86 333 ILE P O 1
ATOM 11439 N N . PRO I 3 313 ? 217.768 209.346 137.384 1.00 196.19 334 PRO P N 1
ATOM 11440 C CA . PRO I 3 313 ? 218.126 207.946 137.143 1.00 196.19 334 PRO P CA 1
ATOM 11441 C C . PRO I 3 313 ? 216.950 207.141 136.602 1.00 196.19 334 PRO P C 1
ATOM 11442 O O . PRO I 3 313 ? 215.811 207.575 136.773 1.00 196.19 334 PRO P O 1
ATOM 11446 N N . VAL J 4 1 ? 167.139 202.962 198.331 1.00 533.05 154 VAL D N 1
ATOM 11447 C CA . VAL J 4 1 ? 166.998 203.845 197.181 1.00 533.05 154 VAL D CA 1
ATOM 11448 C C . VAL J 4 1 ? 165.776 203.443 196.358 1.00 533.05 154 VAL D C 1
ATOM 11449 O O . VAL J 4 1 ? 165.390 202.273 196.333 1.00 533.05 154 VAL D O 1
ATOM 11453 N N . SER J 4 2 ? 165.161 204.418 195.696 1.00 606.15 155 SER D N 1
ATOM 11454 C CA . SER J 4 2 ? 164.030 204.123 194.832 1.00 606.15 155 SER D CA 1
ATOM 11455 C C . SER J 4 2 ? 164.518 203.556 193.501 1.00 606.15 155 SER D C 1
ATOM 11456 O O . SER J 4 2 ? 165.718 203.523 193.209 1.00 606.15 155 SER D O 1
ATOM 11459 N N . SER J 4 3 ? 163.561 203.090 192.695 1.00 635.07 156 SER D N 1
ATOM 11460 C CA . SER J 4 3 ? 163.888 202.512 191.395 1.00 635.07 156 SER D CA 1
ATOM 11461 C C . SER J 4 3 ? 164.498 203.553 190.462 1.00 635.07 156 SER D C 1
ATOM 11462 O O . SER J 4 3 ? 165.488 203.280 189.772 1.00 635.07 156 SER D O 1
ATOM 11465 N N . ALA J 4 4 ? 163.918 204.756 190.432 1.00 600.68 157 ALA D N 1
ATOM 11466 C CA . ALA J 4 4 ? 164.490 205.836 189.635 1.00 600.68 157 ALA D CA 1
ATOM 11467 C C . ALA J 4 4 ? 165.853 206.251 190.171 1.00 600.68 157 ALA D C 1
ATOM 11468 O O . ALA J 4 4 ? 166.783 206.497 189.395 1.00 600.68 157 ALA D O 1
ATOM 11470 N N . GLU J 4 5 ? 165.991 206.314 191.499 1.00 588.15 158 GLU D N 1
ATOM 11471 C CA . GLU J 4 5 ? 167.272 206.661 192.109 1.00 588.15 158 GLU D CA 1
ATOM 11472 C C . GLU J 4 5 ? 168.336 205.609 191.818 1.00 588.15 158 GLU D C 1
ATOM 11473 O O . GLU J 4 5 ? 169.477 205.950 191.488 1.00 588.15 158 GLU D O 1
ATOM 11479 N N . ALA J 4 6 ? 167.979 204.325 191.923 1.00 594.45 159 ALA D N 1
ATOM 11480 C CA . ALA J 4 6 ? 168.942 203.262 191.647 1.00 594.45 159 ALA D CA 1
ATOM 11481 C C . ALA J 4 6 ? 169.330 203.230 190.174 1.00 594.45 159 ALA D C 1
ATOM 11482 O O . ALA J 4 6 ? 170.507 203.038 189.840 1.00 594.45 159 ALA D O 1
ATOM 11484 N N . ASP J 4 7 ? 168.353 203.418 189.280 1.00 602.45 160 ASP D N 1
ATOM 11485 C CA . ASP J 4 7 ? 168.645 203.464 187.850 1.00 602.45 160 ASP D CA 1
ATOM 11486 C C . ASP J 4 7 ? 169.530 204.653 187.506 1.00 602.45 160 ASP D C 1
ATOM 11487 O O . ASP J 4 7 ? 170.446 204.535 186.688 1.00 602.45 160 ASP D O 1
ATOM 11492 N N . ALA J 4 8 ? 169.281 205.802 188.136 1.00 545.01 161 ALA D N 1
ATOM 11493 C CA . ALA J 4 8 ? 170.105 206.982 187.909 1.00 545.01 161 ALA D CA 1
ATOM 11494 C C . ALA J 4 8 ? 171.520 206.793 188.440 1.00 545.01 161 ALA D C 1
ATOM 11495 O O . ALA J 4 8 ? 172.489 207.226 187.804 1.00 545.01 161 ALA D O 1
ATOM 11497 N N . VAL J 4 9 ? 171.655 206.161 189.609 1.00 547.69 162 VAL D N 1
ATOM 11498 C CA . VAL J 4 9 ? 172.973 205.898 190.181 1.00 547.69 162 VAL D CA 1
ATOM 11499 C C . VAL J 4 9 ? 173.759 204.947 189.288 1.00 547.69 162 VAL D C 1
ATOM 11500 O O . VAL J 4 9 ? 174.942 205.174 189.004 1.00 547.69 162 VAL D O 1
ATOM 11504 N N . SER J 4 10 ? 173.104 203.888 188.801 1.00 565.32 163 SER D N 1
ATOM 11505 C CA . SER J 4 10 ? 173.759 202.959 187.884 1.00 565.32 163 SER D CA 1
ATOM 11506 C C . SER J 4 10 ? 174.109 203.634 186.561 1.00 565.32 163 SER D C 1
ATOM 11507 O O . SER J 4 10 ? 175.165 203.362 185.977 1.00 565.32 163 SER D O 1
ATOM 11510 N N . ALA J 4 11 ? 173.237 204.527 186.082 1.00 570.82 164 ALA D N 1
ATOM 11511 C CA . ALA J 4 11 ? 173.499 205.252 184.844 1.00 570.82 164 ALA D CA 1
ATOM 11512 C C . ALA J 4 11 ? 174.709 206.165 184.978 1.00 570.82 164 ALA D C 1
ATOM 11513 O O . ALA J 4 11 ? 175.554 206.223 184.078 1.00 570.82 164 ALA D O 1
ATOM 11515 N N . LEU J 4 12 ? 174.818 206.879 186.099 1.00 545.78 165 LEU D N 1
ATOM 11516 C CA . LEU J 4 12 ? 175.963 207.761 186.291 1.00 545.78 165 LEU D CA 1
ATOM 11517 C C . LEU J 4 12 ? 177.235 206.975 186.586 1.00 545.78 165 LEU D C 1
ATOM 11518 O O . LEU J 4 12 ? 178.336 207.452 186.288 1.00 545.78 165 LEU D O 1
ATOM 11523 N N . ILE J 4 13 ? 177.107 205.782 187.175 1.00 584.03 166 ILE D N 1
ATOM 11524 C CA . ILE J 4 13 ? 178.260 204.898 187.336 1.00 584.03 166 ILE D CA 1
ATOM 11525 C C . ILE J 4 13 ? 178.771 204.453 185.970 1.00 584.03 166 ILE D C 1
ATOM 11526 O O . ILE J 4 13 ? 179.979 204.468 185.701 1.00 584.03 166 ILE D O 1
ATOM 11531 N N . ALA J 4 14 ? 177.849 204.075 185.079 1.00 591.68 167 ALA D N 1
ATOM 11532 C CA . ALA J 4 14 ? 178.228 203.718 183.715 1.00 591.68 167 ALA D CA 1
ATOM 11533 C C . ALA J 4 14 ? 178.763 204.920 182.945 1.00 591.68 167 ALA D C 1
ATOM 11534 O O . ALA J 4 14 ? 179.561 204.754 182.015 1.00 591.68 167 ALA D O 1
ATOM 11536 N N . LEU J 4 15 ? 178.341 206.130 183.315 1.00 506.15 168 LEU D N 1
ATOM 11537 C CA . LEU J 4 15 ? 178.847 207.340 182.680 1.00 506.15 168 LEU D CA 1
ATOM 11538 C C . LEU J 4 15 ? 180.257 207.700 183.128 1.00 506.15 168 LEU D C 1
ATOM 11539 O O . LEU J 4 15 ? 180.883 208.561 182.504 1.00 506.15 168 LEU D O 1
ATOM 11544 N N . GLY J 4 16 ? 180.767 207.073 184.183 1.00 513.40 169 GLY D N 1
ATOM 11545 C CA . GLY J 4 16 ? 182.095 207.354 184.688 1.00 513.40 169 GLY D CA 1
ATOM 11546 C C . GLY J 4 16 ? 182.123 208.095 186.005 1.00 513.40 169 GLY D C 1
ATOM 11547 O O . GLY J 4 16 ? 183.210 208.278 186.567 1.00 513.40 169 GLY D O 1
ATOM 11548 N N . PHE J 4 17 ? 180.976 208.532 186.513 1.00 472.00 170 PHE D N 1
ATOM 11549 C CA . PHE J 4 17 ? 180.943 209.222 187.793 1.00 472.00 170 PHE D CA 1
ATOM 11550 C C . PHE J 4 17 ? 181.152 208.239 188.939 1.00 472.00 170 PHE D C 1
ATOM 11551 O O . PHE J 4 17 ? 180.813 207.056 188.843 1.00 472.00 170 PHE D O 1
ATOM 11559 N N . LYS J 4 18 ? 181.732 208.740 190.027 1.00 469.12 171 LYS D N 1
ATOM 11560 C CA . LYS J 4 18 ? 181.879 207.935 191.227 1.00 469.12 171 LYS D CA 1
ATOM 11561 C C . LYS J 4 18 ? 180.507 207.655 191.836 1.00 469.12 171 LYS D C 1
ATOM 11562 O O . LYS J 4 18 ? 179.615 208.505 191.780 1.00 469.12 171 LYS D O 1
ATOM 11564 N N . PRO J 4 19 ? 180.307 206.454 192.396 1.00 475.80 172 PRO D N 1
ATOM 11565 C CA . PRO J 4 19 ? 178.985 206.112 192.956 1.00 475.80 172 PRO D CA 1
ATOM 11566 C C . PRO J 4 19 ? 178.542 207.007 194.101 1.00 475.80 172 PRO D C 1
ATOM 11567 O O . PRO J 4 19 ? 177.341 207.266 194.244 1.00 475.80 172 PRO D O 1
ATOM 11571 N N . GLN J 4 20 ? 179.481 207.493 194.917 1.00 560.04 173 GLN D N 1
ATOM 11572 C CA . GLN J 4 20 ? 179.119 208.361 196.033 1.00 560.04 173 GLN D CA 1
ATOM 11573 C C . GLN J 4 20 ? 178.611 209.711 195.540 1.00 560.04 173 GLN D C 1
ATOM 11574 O O . GLN J 4 20 ? 177.555 210.186 195.978 1.00 560.04 173 GLN D O 1
ATOM 11576 N N . GLU J 4 21 ? 179.344 210.337 194.615 1.00 574.96 174 GLU D N 1
ATOM 11577 C CA . GLU J 4 21 ? 178.906 211.622 194.079 1.00 574.96 174 GLU D CA 1
ATOM 11578 C C . GLU J 4 21 ? 177.660 211.460 193.216 1.00 574.96 174 GLU D C 1
ATOM 11579 O O . GLU J 4 21 ? 176.807 212.355 193.179 1.00 574.96 174 GLU D O 1
ATOM 11585 N N . ALA J 4 22 ? 177.517 210.307 192.552 1.00 596.20 175 ALA D N 1
ATOM 11586 C CA . ALA J 4 22 ? 176.310 210.036 191.780 1.00 596.20 175 ALA D CA 1
ATOM 11587 C C . ALA J 4 22 ? 175.098 209.933 192.691 1.00 596.20 175 ALA D C 1
ATOM 11588 O O . ALA J 4 22 ? 174.052 210.529 192.419 1.00 596.20 175 ALA D O 1
ATOM 11590 N N . SER J 4 23 ? 175.236 209.199 193.798 1.00 657.43 176 SER D N 1
ATOM 11591 C CA . SER J 4 23 ? 174.138 209.065 194.749 1.00 657.43 176 SER D CA 1
ATOM 11592 C C . SER J 4 23 ? 173.804 210.399 195.401 1.00 657.43 176 SER D C 1
ATOM 11593 O O . SER J 4 23 ? 172.627 210.714 195.612 1.00 657.43 176 SER D O 1
ATOM 11596 N N . ARG J 4 24 ? 174.826 211.203 195.712 1.00 646.31 177 ARG D N 1
ATOM 11597 C CA . ARG J 4 24 ? 174.589 212.512 196.314 1.00 646.31 177 ARG D CA 1
ATOM 11598 C C . ARG J 4 24 ? 173.853 213.442 195.354 1.00 646.31 177 ARG D C 1
ATOM 11599 O O . ARG J 4 24 ? 172.902 214.130 195.746 1.00 646.31 177 ARG D O 1
ATOM 11607 N N . ALA J 4 25 ? 174.273 213.465 194.085 1.00 615.19 178 ALA D N 1
ATOM 11608 C CA . ALA J 4 25 ? 173.616 214.322 193.103 1.00 615.19 178 ALA D CA 1
ATOM 11609 C C . ALA J 4 25 ? 172.201 213.841 192.806 1.00 615.19 178 ALA D C 1
ATOM 11610 O O . ALA J 4 25 ? 171.301 214.652 192.557 1.00 615.19 178 ALA D O 1
ATOM 11612 N N . VAL J 4 26 ? 171.989 212.525 192.820 1.00 613.15 179 VAL D N 1
ATOM 11613 C CA . VAL J 4 26 ? 170.668 211.974 192.540 1.00 613.15 179 VAL D CA 1
ATOM 11614 C C . VAL J 4 26 ? 169.708 212.242 193.696 1.00 613.15 179 VAL D C 1
ATOM 11615 O O . VAL J 4 26 ? 168.541 212.588 193.482 1.00 613.15 179 VAL D O 1
ATOM 11619 N N . ALA J 4 27 ? 170.178 212.107 194.934 1.00 645.77 180 ALA D N 1
ATOM 11620 C CA . ALA J 4 27 ? 169.316 212.308 196.090 1.00 645.77 180 ALA D CA 1
ATOM 11621 C C . ALA J 4 27 ? 169.245 213.759 196.552 1.00 645.77 180 ALA D C 1
ATOM 11622 O O . ALA J 4 27 ? 168.454 214.063 197.451 1.00 645.77 180 ALA D O 1
ATOM 11624 N N . ALA J 4 28 ? 170.039 214.660 195.968 1.00 628.48 181 ALA D N 1
ATOM 11625 C CA . ALA J 4 28 ? 170.077 216.032 196.463 1.00 628.48 181 ALA D CA 1
ATOM 11626 C C . ALA J 4 28 ? 168.925 216.875 195.920 1.00 628.48 181 ALA D C 1
ATOM 11627 O O . ALA J 4 28 ? 168.068 217.337 196.681 1.00 628.48 181 ALA D O 1
ATOM 11629 N N . VAL J 4 29 ? 168.888 217.083 194.607 1.00 559.71 182 VAL D N 1
ATOM 11630 C CA . VAL J 4 29 ? 167.969 218.049 193.999 1.00 559.71 182 VAL D CA 1
ATOM 11631 C C . VAL J 4 29 ? 166.516 217.571 193.910 1.00 559.71 182 VAL D C 1
ATOM 11632 O O . VAL J 4 29 ? 165.646 218.235 194.492 1.00 559.71 182 VAL D O 1
ATOM 11636 N N . PRO J 4 30 ? 166.172 216.471 193.225 1.00 535.00 183 PRO D N 1
ATOM 11637 C CA . PRO J 4 30 ? 164.766 216.240 192.876 1.00 535.00 183 PRO D CA 1
ATOM 11638 C C . PRO J 4 30 ? 163.965 215.684 194.050 1.00 535.00 183 PRO D C 1
ATOM 11639 O O . PRO J 4 30 ? 164.450 215.561 195.173 1.00 535.00 183 PRO D O 1
ATOM 11643 N N . GLY J 4 31 ? 162.717 215.341 193.758 1.00 521.34 184 GLY D N 1
ATOM 11644 C CA . GLY J 4 31 ? 161.795 214.806 194.740 1.00 521.34 184 GLY D CA 1
ATOM 11645 C C . GLY J 4 31 ? 161.854 213.299 194.843 1.00 521.34 184 GLY D C 1
ATOM 11646 O O . GLY J 4 31 ? 162.873 212.668 194.546 1.00 521.34 184 GLY D O 1
ATOM 11647 N N . GLU J 4 32 ? 160.738 212.710 195.266 1.00 611.21 185 GLU D N 1
ATOM 11648 C CA . GLU J 4 32 ? 160.653 211.284 195.557 1.00 611.21 185 GLU D CA 1
ATOM 11649 C C . GLU J 4 32 ? 159.811 210.592 194.493 1.00 611.21 185 GLU D C 1
ATOM 11650 O O . GLU J 4 32 ? 158.655 210.972 194.274 1.00 611.21 185 GLU D O 1
ATOM 11656 N N . ASP J 4 33 ? 160.394 209.566 193.861 1.00 619.10 186 ASP D N 1
ATOM 11657 C CA . ASP J 4 33 ? 159.729 208.723 192.860 1.00 619.10 186 ASP D CA 1
ATOM 11658 C C . ASP J 4 33 ? 159.188 209.547 191.692 1.00 619.10 186 ASP D C 1
ATOM 11659 O O . ASP J 4 33 ? 158.046 209.383 191.258 1.00 619.10 186 ASP D O 1
ATOM 11664 N N . LEU J 4 34 ? 160.024 210.447 191.184 1.00 692.12 187 LEU D N 1
ATOM 11665 C CA . LEU J 4 34 ? 159.668 211.252 190.029 1.00 692.12 187 LEU D CA 1
ATOM 11666 C C . LEU J 4 34 ? 160.158 210.565 188.754 1.00 692.12 187 LEU D C 1
ATOM 11667 O O . LEU J 4 34 ? 160.708 209.460 188.786 1.00 692.12 187 LEU D O 1
ATOM 11672 N N . SER J 4 35 ? 159.945 211.219 187.611 1.00 664.65 188 SER D N 1
ATOM 11673 C CA . SER J 4 35 ? 160.336 210.644 186.328 1.00 664.65 188 SER D CA 1
ATOM 11674 C C . SER J 4 35 ? 161.853 210.593 186.206 1.00 664.65 188 SER D C 1
ATOM 11675 O O . SER J 4 35 ? 162.540 211.571 186.504 1.00 664.65 188 SER D O 1
ATOM 11678 N N . SER J 4 36 ? 162.364 209.450 185.736 1.00 546.29 189 SER D N 1
ATOM 11679 C CA . SER J 4 36 ? 163.798 209.176 185.802 1.00 546.29 189 SER D CA 1
ATOM 11680 C C . SER J 4 36 ? 164.602 210.110 184.905 1.00 546.29 189 SER D C 1
ATOM 11681 O O . SER J 4 36 ? 165.719 210.506 185.257 1.00 546.29 189 SER D O 1
ATOM 11684 N N . GLU J 4 37 ? 164.055 210.472 183.743 1.00 478.79 190 GLU D N 1
ATOM 11685 C CA . GLU J 4 37 ? 164.795 211.316 182.809 1.00 478.79 190 GLU D CA 1
ATOM 11686 C C . GLU J 4 37 ? 165.045 212.706 183.386 1.00 478.79 190 GLU D C 1
ATOM 11687 O O . GLU J 4 37 ? 166.167 213.222 183.321 1.00 478.79 190 GLU D O 1
ATOM 11693 N N . GLU J 4 38 ? 164.024 213.312 183.997 1.00 509.30 191 GLU D N 1
ATOM 11694 C CA . GLU J 4 38 ? 164.187 214.680 184.477 1.00 509.30 191 GLU D CA 1
ATOM 11695 C C . GLU J 4 38 ? 165.035 214.733 185.745 1.00 509.30 191 GLU D C 1
ATOM 11696 O O . GLU J 4 38 ? 165.767 215.705 185.963 1.00 509.30 191 GLU D O 1
ATOM 11702 N N . MET J 4 39 ? 164.973 213.701 186.592 1.00 515.09 192 MET D N 1
ATOM 11703 C CA . MET J 4 39 ? 165.807 213.765 187.785 1.00 515.09 192 MET D CA 1
ATOM 11704 C C . MET J 4 39 ? 167.244 213.374 187.466 1.00 515.09 192 MET D C 1
ATOM 11705 O O . MET J 4 39 ? 168.167 213.851 188.131 1.00 515.09 192 MET D O 1
ATOM 11710 N N . ILE J 4 40 ? 167.455 212.562 186.424 1.00 427.49 193 ILE D N 1
ATOM 11711 C CA . ILE J 4 40 ? 168.799 212.388 185.875 1.00 427.49 193 ILE D CA 1
ATOM 11712 C C . ILE J 4 40 ? 169.319 213.710 185.316 1.00 427.49 193 ILE D C 1
ATOM 11713 O O . ILE J 4 40 ? 170.488 214.070 185.519 1.00 427.49 193 ILE D O 1
ATOM 11718 N N . ARG J 4 41 ? 168.452 214.455 184.619 1.00 346.74 194 ARG D N 1
ATOM 11719 C CA . ARG J 4 41 ? 168.804 215.779 184.106 1.00 346.74 194 ARG D CA 1
ATOM 11720 C C . ARG J 4 41 ? 169.231 216.709 185.236 1.00 346.74 194 ARG D C 1
ATOM 11721 O O . ARG J 4 41 ? 170.274 217.371 185.156 1.00 346.74 194 ARG D O 1
ATOM 11729 N N . GLN J 4 42 ? 168.448 216.738 186.316 1.00 421.48 195 GLN D N 1
ATOM 11730 C CA . GLN J 4 42 ? 168.753 217.612 187.444 1.00 421.48 195 GLN D CA 1
ATOM 11731 C C . GLN J 4 42 ? 170.006 217.159 188.186 1.00 421.48 195 GLN D C 1
ATOM 11732 O O . GLN J 4 42 ? 170.778 217.992 188.676 1.00 421.48 195 GLN D O 1
ATOM 11738 N N . ALA J 4 43 ? 170.218 215.844 188.293 1.00 369.58 196 ALA D N 1
ATOM 11739 C CA . ALA J 4 43 ? 171.416 215.334 188.951 1.00 369.58 196 ALA D CA 1
ATOM 11740 C C . ALA J 4 43 ? 172.666 215.654 188.144 1.00 369.58 196 ALA D C 1
ATOM 11741 O O . ALA J 4 43 ? 173.734 215.913 188.712 1.00 369.58 196 ALA D O 1
ATOM 11743 N N . LEU J 4 44 ? 172.554 215.640 186.817 1.00 382.59 197 LEU D N 1
ATOM 11744 C CA . LEU J 4 44 ? 173.679 215.999 185.967 1.00 382.59 197 LEU D CA 1
ATOM 11745 C C . LEU J 4 44 ? 173.746 217.492 185.674 1.00 382.59 197 LEU D C 1
ATOM 11746 O O . LEU J 4 44 ? 174.627 217.920 184.925 1.00 382.59 197 LEU D O 1
ATOM 11748 N N . LYS J 4 45 ? 172.838 218.293 186.235 1.00 460.96 198 LYS D N 1
ATOM 11749 C CA . LYS J 4 45 ? 172.963 219.742 186.117 1.00 460.96 198 LYS D CA 1
ATOM 11750 C C . LYS J 4 45 ? 174.149 220.299 186.900 1.00 460.96 198 LYS D C 1
ATOM 11751 O O . LYS J 4 45 ? 174.554 221.439 186.649 1.00 460.96 198 LYS D O 1
ATOM 11757 N N . GLY J 4 46 ? 174.707 219.533 187.835 1.00 535.80 199 GLY D N 1
ATOM 11758 C CA . GLY J 4 46 ? 175.774 220.052 188.674 1.00 535.80 199 GLY D CA 1
ATOM 11759 C C . GLY J 4 46 ? 177.088 220.186 187.920 1.00 535.80 199 GLY D C 1
ATOM 11760 O O . GLY J 4 46 ? 17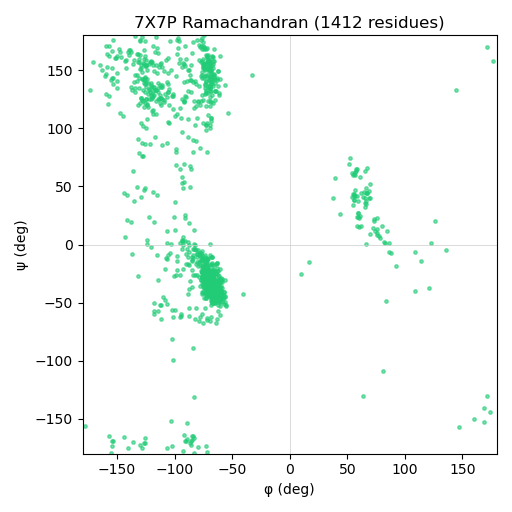7.415 219.384 187.044 1.00 535.80 199 GLY D O 1
ATOM 11761 N N . MET J 4 47 ? 177.848 221.222 188.276 1.00 546.22 200 MET D N 1
ATOM 11762 C CA . MET J 4 47 ? 179.151 221.501 187.685 1.00 546.22 200 MET D CA 1
ATOM 11763 C C . MET J 4 47 ? 180.121 221.947 188.770 1.00 546.22 200 MET D C 1
ATOM 11764 O O . MET J 4 47 ? 179.722 222.332 189.872 1.00 546.22 200 MET D O 1
ATOM 11769 N N . VAL J 4 48 ? 181.408 221.890 188.440 1.00 574.55 201 VAL D N 1
ATOM 11770 C CA . VAL J 4 48 ? 182.465 222.297 189.360 1.00 574.55 201 VAL D CA 1
ATOM 11771 C C . VAL J 4 48 ? 183.196 223.521 188.811 1.00 574.55 201 VAL D C 1
ATOM 11772 O O . VAL J 4 48 ? 183.538 223.573 187.631 1.00 574.55 201 VAL D O 1
#

Organism: Pseudomonas aeruginosa (strain ATCC 15692 / DSM 22644 / CIP 104116 / JCM 14847 / LMG 12228 / 1C / PRS 101 / PAO1) (NCBI:txid208964)

Foldseek 3Di:
DPLQDAALVLQCAPVVVSPPPQVVVLVVQPPLDQDEEAAEEAAPPLPVLSVVVSSQVSSVFDEDAEEAVVVQDVVVVVVVQVVHAASGEYEYEANLPYDCVNVVQCVVCLVQQWRWDFDVGDIDTGHTHRYYYYYHYHDCPSPDCVVVVSGDYHHYHDFDDLVSQLSNLVSLVVVVVAQEDSVRSSFLSLQDLRSSSVSSVVSVVLQVVCVVVHGRYDDVVSSVVSCVVQVGGSNRQHPLNVVLVCQCCVPQNQFQADQVVSCVVSVHDSVCCVVPPVVSCVSPQAWDQDVSGTGGDCVVVVVVNDHDD/DDPLLVVLLVVVVVVPDDNVVSVVLCVVQPDDDDHNPVSSVVSVVVVD/DDLQQQELVSDFFDVVVSVVVVVQCVVQVVVVAQRAAEAEAAQWPFCQVSVLSNSCNSQVHEEDEDEAVVCQDLVVVVVVQLVAAANYEYEYAAVLNHDVVNVQQCLVCLVPNFRQHPWVIDGDGGGGHRYYYRHHHNHCPSHDCSNVVSGPHYDYHAQDDCVSLVVCCVRSVVVVPDDADPVNSVLLQFACLSGPVSSVVLSVQLCVLCVVDVVDDDDSCSSCVSVNDSQFLTGHHHVLVVQLLCCCCVPVVQAFDALVRSCVVSVHDSVVCCSPVVRSCVVVQQWDDDNRGIHTGPCSQVSVPHDDD/DDPLLVVQLVVVVVVPDDSVVSNVLSVVDPDDPDHSVVSNVVSVVPPD/DDLQDQELCLLCFPVVQSVVVVVQLVVCVVVVAAHFAAAEAEFDLACLVSVVNNSLVSLVAEEAEDEQVVDEDLVVVVVVLQVDAARHEYEYEDNLPYDCVNVVQCPVCNVQNFGFDQPVDHTDGDRTHRYHYYYHYHDCVSPDPVVVVRGDHYYYDAAGALVSLLVSLQVSVVVVVAHEASVLSSQLCLAPLRRNNSSVVLSVQLVVQCVPVNDGGYYNVSSVVSCVVQVQDSHGDHPVNVVLLCCCCPVPNQNLAALVVSCVVVVHDSVVVCSVCCSRCVVVQQWPADPSGGGGDQCSCCVVPHHRD/DDVLLVVQLVVCVVVPDDNVLSNVLCVVQPPPPHGSVVSNVSSVVVVD/DDDAQQALCSDFQCVVLSVVVVVQLCVCVVVVAAGFAEEEAEAADDPVVRVVVNVCVSQVADEAAEEQVRPQDLVVVVVVQVVDAAAHEYAYEPVLVHDVVNVVQCVVCNVQAWGWDWDVTGIDIGGTHGHHYYHYYHDPVSDDPVVVVSGDHYDYDWGGDLVRQLVVLVVVCVVVVAQEDSLLSSQLSLQVLRDVVVSVVLVVVLCVQCVVPNVSHYDNVSSVVSQVVAQDDSNNGGVLNVLVLCCQCPVVNFDFDDLVVVCVVVVDDSVCCVVPVVVSVVVVPQWAQDPRGIGGHCVSCVVPVHDDD/DDPLLVVQLVVVVVVVDDSVLSSCLLPPPDDPPDDNVVSSVSSVVDDD